Protein AF-0000000083456008 (afdb_homodimer)

Sequence (880 aa):
MPRSTRIFKKRKGPVGIHRRREQQTLQQPPCDPKQRTSSKKLEGSLSSYEDQSSGMANKNQSFVYTDEKLQSFAKKITEEVLESDRFNNAQPDLSVTAGTFAILDKPSQPSSNSTDRIKPELKFETRSLPSLNPDDVQVKVFFGGLNFSDVYKYDGRFLQYTPLPLVLGMECSGKVEAVGSRVEEFKVGDYVVCYNSEGGLFGTKVIMHKTLCYKIEEKHLFISCLLPTAYMTAKLALYDIARMKEGMSVLFNGVSGSVGLAAADLVNNKSGRMYGTCSEQKVQTVQKISKVHEVFTYQQLEDNELKDISVDIVLDTHGGPAIKRCINVLKPFGTLVILGAAGVVSSSAEEEAAWLQAGSSIQSLDLITKNISVGGAHLGIALKQDPAYFKNSMDQIFAQLSSGAIKPVLQGVYYFNEVESAIKLLLQRKNIGKIVLRFIMPRSTRIFKKRKGPVGIHRRREQQTLQQPPCDPKQRTSSKKLEGSLSSYEDQSSGMANKNQSFVYTDEKLQSFAKKITEEVLESDRFNNAQPDLSVTAGTFAILDKPSQPSSNSTDRIKPELKFETRSLPSLNPDDVQVKVFFGGLNFSDVYKYDGRFLQYTPLPLVLGMECSGKVEAVGSRVEEFKVGDYVVCYNSEGGLFGTKVIMHKTLCYKIEEKHLFISCLLPTAYMTAKLALYDIARMKEGMSVLFNGVSGSVGLAAADLVNNKSGRMYGTCSEQKVQTVQKISKVHEVFTYQQLEDNELKDISVDIVLDTHGGPAIKRCINVLKPFGTLVILGAAGVVSSSAEEEAAWLQAGSSIQSLDLITKNISVGGAHLGIALKQDPAYFKNSMDQIFAQLSSGAIKPVLQGVYYFNEVESAIKLLLQRKNIGKIVLRFI

pLDDT: mean 82.99, std 26.08, range [16.09, 98.88]

Nearest PDB structures (foldseek):
  6lii-assembly2_C  TM=8.778E-01  e=1.671E-30  Homo sapiens
  6lhr-assembly2_D  TM=8.964E-01  e=9.523E-29  Homo sapiens
  5bp4-assembly6_L  TM=8.630E-01  e=5.172E-22  Mycolicibacterium smegmatis MC2 155
  2j8z-assembly1_A-2  TM=8.447E-01  e=2.663E-22  Homo sapiens
  5bp4-assembly5_I  TM=7.969E-01  e=1.951E-21  Mycolicibacterium smegmatis MC2 155

Foldseek 3Di:
DDPDDPCPDDDDPDDPDDDDPCPPPPVPDDDDDDDPDDDDDPPPPPDPPPPPPPPPPPPPDQDKAWDPRVLVVLQVLLVVLVVVVVVVVVVVPPLVFKKKFWKWAFDPDPDPDPQFQTQTDIDIDMDGHDDADQQKWKWQFFKFWDDCVLLCVNLNHPCVVQPPGDTAGFKTKGFTCDHHNNDDPDDGGFIWIFGHPNGQPLMSMGMDGNLRIDTDDSSCRHVSNQDQPQQLLLCCQQCVPQNHAAAFEEEEEALQEANNQSNLLVCVVSVYAYEYEADPVCQVVVVVSPSHNHYYYPVCLVVLVQLVVAGQEYEYAAAAQSVVSRLSSHAAAHEYEYEYRLNCRPHTPVSNVNSCVRGVDDDPVSCVVRNYYYYYDDSNVVCVVPVCSRVVSVVVRVVCVVVVSHMFMESEEEESVCVVVVSVCVSVVPGGGIYMYGDD/DDPDDDDDDDPPPDDPDPPPPPPPPPPPDDDDDDDPDDDDDPPPPPDPPPVVPPPPPPPPDQDKAWDPRVLVVLQVLLVVLVVVVVVVVVVVPPLVFKKKFWKWAFDPDPDPDPVFQTQTDIDIDMDGHDDADQQKWKWQFFKAWDDCVLLCVNLNHPCVVQPPGDTAGFKTKGFTCDHHNNDDPDDGGFIWIFGHPNGQPLMSMGMDGNLRIDTDDSSCRHVSNQDQPQQLLLCCQQCVPQNHAAAFEEEEEALQEANNQSNLLVCVVSVYAYEYEAAPVCQVVVVVSPSHNHYYYPVCLVVLVQLPVAGQEYEYAAAAQSVVSRLSSHAAAHEYEYEYRLNCRPHTPVSNVNSCVRGVDDDPVSCVVRNYYYYYDDSNVVCVVPVCSRVVSVVVRVVCVVVVSHMFMESEEAESVCVVVVSVCVSVVPGGGIYMYGDD

Radius of gyration: 36.05 Å; Cα contacts (8 Å, |Δi|>4): 1724; chains: 2; bounding box: 79×131×105 Å

InterPro domains:
  IPR011032 GroES-like superfamily [SSF50129] (120-256)
  IPR013154 Alcohol dehydrogenase-like, N-terminal [PF08240] (134-216)
  IPR020843 Enoylreductase domain [SM00829] (117-437)
  IPR036291 NAD(P)-binding domain superfamily [SSF51735] (224-408)
  IPR051397 Zinc-containing alcohol dehydrogenase-like protein [PTHR43677] (125-437)

Organism: Laodelphax striatellus (NCBI:txid195883)

Solvent-accessible surface area (backbone atoms only — not comparable to full-atom values): 47759 Å² total; per-residue (Å²): 140,88,89,70,87,72,80,80,77,88,80,74,81,81,79,81,82,88,77,78,76,79,73,75,72,77,72,74,78,73,87,73,80,85,77,85,75,79,87,76,80,83,74,76,79,79,79,79,78,77,71,78,76,62,85,56,73,64,85,80,66,86,52,69,31,45,62,69,58,33,52,54,50,38,50,51,55,43,51,51,40,52,51,51,48,52,59,53,56,73,46,75,68,77,75,78,48,51,21,45,29,42,30,35,27,73,46,91,64,75,69,85,55,83,84,52,76,62,52,43,35,81,44,77,46,76,39,74,57,77,84,76,47,47,50,23,32,30,30,40,34,42,32,27,21,61,53,69,70,53,40,37,46,52,66,37,41,74,41,89,82,56,56,74,67,37,42,38,31,38,22,20,10,30,33,28,68,42,66,16,86,66,44,77,92,63,52,68,70,40,33,32,35,34,54,34,77,85,32,50,38,39,23,49,42,36,78,39,54,53,74,38,49,40,83,47,55,76,88,38,47,52,60,46,29,65,36,61,68,21,43,51,44,26,43,44,43,41,51,50,58,60,44,65,58,74,54,44,30,33,35,26,49,49,22,46,34,37,38,31,51,36,32,25,31,58,38,48,73,34,61,23,45,29,33,27,20,29,58,70,92,45,36,67,61,50,45,68,73,62,56,43,75,46,69,42,35,52,61,43,48,76,68,59,68,46,55,84,67,40,25,42,31,35,41,32,34,32,34,21,64,50,47,63,50,52,58,64,27,42,33,77,43,10,33,39,33,42,58,40,57,60,64,46,63,96,50,51,70,67,54,36,50,52,32,46,64,51,32,40,54,43,50,41,64,55,23,21,73,50,25,23,32,44,28,16,40,36,61,58,52,49,40,72,76,31,70,59,46,54,57,58,46,49,54,52,49,51,53,31,44,73,72,59,60,41,72,74,45,35,30,47,68,40,49,51,94,40,48,65,63,55,42,51,39,54,71,66,64,70,56,46,27,30,43,33,30,34,60,104,140,86,86,70,90,87,81,84,82,80,80,75,75,80,80,79,79,74,77,74,76,77,76,74,72,76,72,75,70,81,79,79,86,81,80,81,73,75,88,75,79,81,74,77,79,76,75,78,78,77,69,77,77,60,84,56,71,64,85,80,67,85,52,69,31,43,62,69,57,32,54,53,49,38,51,52,54,44,52,51,39,52,51,50,47,54,59,53,57,73,46,76,69,76,73,77,48,50,23,46,29,42,31,36,27,73,49,90,64,75,70,84,54,85,83,53,76,62,54,43,36,79,46,78,46,77,39,74,58,76,84,73,48,46,51,23,33,30,30,40,35,43,31,28,22,62,52,70,68,52,39,37,46,51,67,37,40,72,40,89,82,55,56,74,65,38,42,39,31,38,22,20,10,30,34,29,68,43,67,16,88,68,46,77,93,62,52,70,69,40,34,33,35,36,54,34,78,85,30,50,39,38,24,48,40,36,76,40,53,53,76,38,49,40,84,48,57,76,88,40,48,53,61,47,29,63,37,61,70,21,44,50,46,26,43,43,44,43,51,51,58,60,45,65,59,75,54,42,31,34,34,27,48,48,23,45,33,37,38,30,48,36,32,25,30,55,37,48,73,34,60,23,46,29,34,27,20,29,57,70,91,45,36,65,62,50,45,69,72,62,55,42,75,45,67,42,35,52,62,42,48,77,67,60,68,47,55,83,67,44,24,42,32,35,41,33,33,33,35,22,64,50,47,60,48,52,58,64,28,42,32,77,42,10,32,40,34,40,58,40,56,60,62,46,64,96,49,52,71,67,53,34,52,52,32,46,63,52,34,40,53,44,48,42,64,57,22,22,74,50,24,22,31,44,28,16,40,37,60,57,52,50,40,72,76,33,71,59,47,56,57,57,47,51,54,52,51,52,52,30,46,75,72,60,58,40,73,72,45,33,30,47,68,40,49,48,93,40,47,65,63,56,41,50,40,54,71,66,65,69,56,45,28,27,42,33,29,34,59,104

Secondary structure (DSSP, 8-state):
---------------------------------------------------S------SS--PPB-HHHHHHHHHHHHHHHHHHHHHHHTS--S-TTEEEEEEEE--SS--SSTTSPP-PEEEEEEEEPPPPPTTEEEEEEEEEE--HHHHHHHTT-STTTSPSSEE--SEEEEEEEEE-TT--S--TT-EEEEE-TT----BSEEEEEGGGEEEE-GGGTTGGGGSHHHHHHHHIIIIIIS---TT-EEEEETTTBHHHHHHHHHHHHTT-EEEEEE-GGGHHHHHHHS--SEEEEHHHHHTTTTTTT-EEEEEESS-TTHHHHHHTTEEEEEEEEE---GGGTT--HHHHHHHHHHHSEEEHHHHHHHT-EEEE--HHHHHHH-TTHHHHHHHHHHHHHHHTS----EEEEEEGGGHHHHHHHHHTT---BEEEEE--/---------------------------------------------------S------TT--PPB-HHHHHHHHHHHHHHHHHHHHHHHTS--S-TTEEEEEEEE--SS--SSTTSPP-PEEEEEEEEPPPPPTTEEEEEEEEEE--HHHHHHHTT-STTTSPSSEE--SEEEEEEEEE-TT--S--TT-EEEEE-TT----BSEEEEEGGGEEEE-GGGTTGGGGSHHHHHHHHIIIIIIS---TT-EEEEETTTBHHHHHHHHHHHHTT-EEEEEE-GGGHHHHHHHS--SEEEEHHHHHTT--TTT-EEEEEESS-TTHHHHHHTTEEEEEEEEE---GGGTT--HHHHHHHHHHHSEEEHHHHHHHT-EEEE--HHHHHHH-TTHHHHHHHHHHHHHHHTS----EEEEEEGGGHHHHHHHHHTT---BEEEEE--

Structure (mmCIF, N/CA/C/O backbone):
data_AF-0000000083456008-model_v1
#
loop_
_entity.id
_entity.type
_entity.pdbx_description
1 polymer 'Enoyl reductase (ER) domain-containing protein'
#
loop_
_atom_site.group_PDB
_atom_site.id
_atom_site.type_symbol
_atom_site.label_atom_id
_atom_site.label_alt_id
_atom_site.label_comp_id
_atom_site.label_asym_id
_atom_site.label_entity_id
_atom_site.label_seq_id
_atom_site.pdbx_PDB_ins_code
_atom_site.Cartn_x
_atom_site.Cartn_y
_atom_site.Cartn_z
_atom_site.occupancy
_atom_site.B_iso_or_equiv
_atom_site.auth_seq_id
_atom_site.auth_comp_id
_atom_site.auth_asym_id
_atom_site.auth_atom_id
_atom_site.pdbx_PDB_model_num
ATOM 1 N N . MET A 1 1 ? 0.936 3.643 -67.5 1 18.36 1 MET A N 1
ATOM 2 C CA . MET A 1 1 ? 1.087 5.094 -67.625 1 18.36 1 MET A CA 1
ATOM 3 C C . MET A 1 1 ? 1.466 5.668 -66.25 1 18.36 1 MET A C 1
ATOM 5 O O . MET A 1 1 ? 1.314 5 -65.188 1 18.36 1 MET A O 1
ATOM 9 N N . PRO A 1 2 ? 1.201 7.027 -66 1 20.8 2 PRO A N 1
ATOM 10 C CA . PRO A 1 2 ? 1.712 8.297 -65.438 1 20.8 2 PRO A CA 1
ATOM 11 C C . PRO A 1 2 ? 1.502 8.43 -63.938 1 20.8 2 PRO A C 1
ATOM 13 O O . PRO A 1 2 ? 0.566 7.84 -63.375 1 20.8 2 PRO A O 1
ATOM 16 N N . ARG A 1 3 ? 2.547 8.828 -63.125 1 22.12 3 ARG A N 1
ATOM 17 C CA . ARG A 1 3 ? 3.361 9 -61.938 1 22.12 3 ARG A CA 1
ATOM 18 C C . ARG A 1 3 ? 2.797 10.102 -61.031 1 22.12 3 ARG A C 1
ATOM 20 O O . ARG A 1 3 ? 3.389 10.438 -60.031 1 22.12 3 ARG A O 1
ATOM 27 N N . SER A 1 4 ? 1.755 10.867 -61.625 1 18.39 4 SER A N 1
ATOM 28 C CA . SER A 1 4 ? 1.874 12.312 -61.469 1 18.39 4 SER A CA 1
ATOM 29 C C . SER A 1 4 ? 1.765 12.703 -60 1 18.39 4 SER A C 1
ATOM 31 O O . SER A 1 4 ? 2.609 13.438 -59.469 1 18.39 4 SER A O 1
ATOM 33 N N . THR A 1 5 ? 0.649 12.812 -59.406 1 20.69 5 THR A N 1
ATOM 34 C CA . THR A 1 5 ? 0.043 14.109 -59.125 1 20.69 5 THR A CA 1
ATOM 35 C C . THR A 1 5 ? 0.173 14.469 -57.656 1 20.69 5 THR A C 1
ATOM 37 O O . THR A 1 5 ? -0.735 14.203 -56.875 1 20.69 5 THR A O 1
ATOM 40 N N . ARG A 1 6 ? 1.434 14.133 -56.938 1 22.11 6 ARG A N 1
ATOM 41 C CA . ARG A 1 6 ? 1.534 14.031 -55.469 1 22.11 6 ARG A CA 1
ATOM 42 C C . ARG A 1 6 ? 1.278 15.383 -54.812 1 22.11 6 ARG A C 1
ATOM 44 O O . ARG A 1 6 ? 1.235 15.477 -53.594 1 22.11 6 ARG A O 1
ATOM 51 N N . ILE A 1 7 ? 1.19 16.656 -55.469 1 20.2 7 ILE A N 1
ATOM 52 C CA . ILE A 1 7 ? 2.008 17.75 -54.938 1 20.2 7 ILE A CA 1
ATOM 53 C C . ILE A 1 7 ? 1.248 18.484 -53.844 1 20.2 7 ILE A C 1
ATOM 55 O O . ILE A 1 7 ? 0.197 19.078 -54.094 1 20.2 7 ILE A O 1
ATOM 59 N N . PHE A 1 8 ? 1.164 18 -52.562 1 21.23 8 PHE A N 1
ATOM 60 C CA . PHE A 1 8 ? 0.356 18.516 -51.469 1 21.23 8 PHE A CA 1
ATOM 61 C C . PHE A 1 8 ? 0.775 19.938 -51.094 1 21.23 8 PHE A C 1
ATOM 63 O O . PHE A 1 8 ? 1.887 20.156 -50.625 1 21.23 8 PHE A O 1
ATOM 70 N N . LYS A 1 9 ? 0.296 20.922 -51.844 1 17.33 9 LYS A N 1
ATOM 71 C CA . LYS A 1 9 ? 0.66 22.344 -51.844 1 17.33 9 LYS A CA 1
ATOM 72 C C . LYS A 1 9 ? 0.688 22.906 -50.438 1 17.33 9 LYS A C 1
ATOM 74 O O . LYS A 1 9 ? 0.015 22.391 -49.531 1 17.33 9 LYS A O 1
ATOM 79 N N . LYS A 1 10 ? 1.313 24.078 -50.25 1 17.36 10 LYS A N 1
ATOM 80 C CA . LYS A 1 10 ? 2.117 24.984 -49.438 1 17.36 10 LYS A CA 1
ATOM 81 C C . LYS A 1 10 ? 1.282 25.609 -48.312 1 17.36 10 LYS A C 1
ATOM 83 O O . LYS A 1 10 ? 0.059 25.469 -48.312 1 17.36 10 LYS A O 1
ATOM 88 N N . ARG A 1 11 ? 1.331 26.953 -48.156 1 16.95 11 ARG A N 1
ATOM 89 C CA . ARG A 1 11 ? 1.995 27.875 -47.25 1 16.95 11 ARG A CA 1
ATOM 90 C C . ARG A 1 11 ? 0.987 28.547 -46.312 1 16.95 11 ARG A C 1
ATOM 92 O O . ARG A 1 11 ? 1.183 28.562 -45.094 1 16.95 11 ARG A O 1
ATOM 99 N N . LYS A 1 12 ? 0.07 29.484 -46.688 1 17.45 12 LYS A N 1
ATOM 100 C CA . LYS A 1 12 ? 0.23 30.891 -46.406 1 17.45 12 LYS A CA 1
ATOM 101 C C . LYS A 1 12 ? -0.746 31.344 -45.312 1 17.45 12 LYS A C 1
ATOM 103 O O . LYS A 1 12 ? -0.953 32.531 -45.094 1 17.45 12 LYS A O 1
ATOM 108 N N . GLY A 1 13 ? -1.292 30.547 -44.375 1 17.91 13 GLY A N 1
ATOM 109 C CA . GLY A 1 13 ? -2.523 31.172 -43.906 1 17.91 13 GLY A CA 1
ATOM 110 C C . GLY A 1 13 ? -2.307 32.531 -43.281 1 17.91 13 GLY A C 1
ATOM 111 O O . GLY A 1 13 ? -1.188 32.875 -42.906 1 17.91 13 GLY A O 1
ATOM 112 N N . PRO A 1 14 ? -3.277 33.406 -43.344 1 18.59 14 PRO A N 1
ATOM 113 C CA . PRO A 1 14 ? -3.381 34.875 -43.281 1 18.59 14 PRO A CA 1
ATOM 114 C C . PRO A 1 14 ? -2.924 35.438 -41.938 1 18.59 14 PRO A C 1
ATOM 116 O O . PRO A 1 14 ? -2.879 34.719 -40.938 1 18.59 14 PRO A O 1
ATOM 119 N N . VAL A 1 15 ? -2.404 36.656 -41.906 1 19.19 15 VAL A N 1
ATOM 120 C CA . VAL A 1 15 ? -1.685 37.75 -41.281 1 19.19 15 VAL A CA 1
ATOM 121 C C . VAL A 1 15 ? -2.551 38.375 -40.188 1 19.19 15 VAL A C 1
ATOM 123 O O . VAL A 1 15 ? -3.412 39.188 -40.469 1 19.19 15 VAL A O 1
ATOM 126 N N . GLY A 1 16 ? -3.461 37.562 -39.469 1 17.61 16 GLY A N 1
ATOM 127 C CA . GLY A 1 16 ? -4.426 38.406 -38.781 1 17.61 16 GLY A CA 1
ATOM 128 C C . GLY A 1 16 ? -3.775 39.469 -37.938 1 17.61 16 GLY A C 1
ATOM 129 O O . GLY A 1 16 ? -2.703 39.281 -37.344 1 17.61 16 GLY A O 1
ATOM 130 N N . ILE A 1 17 ? -4.289 40.656 -38.094 1 17.83 17 ILE A N 1
ATOM 131 C CA . ILE A 1 17 ? -4.105 42.062 -37.812 1 17.83 17 ILE A CA 1
ATOM 132 C C . ILE A 1 17 ? -3.863 42.281 -36.312 1 17.83 17 ILE A C 1
ATOM 134 O O . ILE A 1 17 ? -4.285 41.438 -35.5 1 17.83 17 ILE A O 1
ATOM 138 N N . HIS A 1 18 ? -3.252 43.406 -36 1 17.12 18 HIS A N 1
ATOM 139 C CA . HIS A 1 18 ? -2.449 44.281 -35.156 1 17.12 18 HIS A CA 1
ATOM 140 C C . HIS A 1 18 ? -3.146 44.5 -33.812 1 17.12 18 HIS A C 1
ATOM 142 O O . HIS A 1 18 ? -4.355 44.312 -33.688 1 17.12 18 HIS A O 1
ATOM 148 N N . ARG A 1 19 ? -2.504 45.219 -33 1 17.09 19 ARG A N 1
ATOM 149 C CA . ARG A 1 19 ? -1.938 45.438 -31.672 1 17.09 19 ARG A CA 1
ATOM 150 C C . ARG A 1 19 ? -2.92 46.188 -30.766 1 17.09 19 ARG A C 1
ATOM 152 O O . ARG A 1 19 ? -3.039 45.875 -29.594 1 17.09 19 ARG A O 1
ATOM 159 N N . ARG A 1 20 ? -3.715 47.188 -31.266 1 16.09 20 ARG A N 1
ATOM 160 C CA . ARG A 1 20 ? -3.402 48.406 -30.562 1 16.09 20 ARG A CA 1
ATOM 161 C C . ARG A 1 20 ? -4.277 48.594 -29.328 1 16.09 20 ARG A C 1
ATOM 163 O O . ARG A 1 20 ? -5.449 48.938 -29.438 1 16.09 20 ARG A O 1
ATOM 170 N N . ARG A 1 21 ? -4.527 47.531 -28.469 1 17.22 21 ARG A N 1
ATOM 171 C CA . ARG A 1 21 ? -5.535 47.906 -27.484 1 17.22 21 ARG A CA 1
ATOM 172 C C . ARG A 1 21 ? -5.125 49.156 -26.703 1 17.22 21 ARG A C 1
ATOM 174 O O . ARG A 1 21 ? -4.016 49.219 -26.172 1 17.22 21 ARG A O 1
ATOM 181 N N . GLU A 1 22 ? -5.703 50.344 -27.031 1 17.64 22 GLU A N 1
ATOM 182 C CA . GLU A 1 22 ? -5.582 51.719 -26.516 1 17.64 22 GLU A CA 1
ATOM 183 C C . GLU A 1 22 ? -5.789 51.781 -25.016 1 17.64 22 GLU A C 1
ATOM 185 O O . GLU A 1 22 ? -6.805 51.281 -24.5 1 17.64 22 GLU A O 1
ATOM 190 N N . GLN A 1 23 ? -4.672 51.594 -24.203 1 19.5 23 GLN A N 1
ATOM 191 C CA . GLN A 1 23 ? -4.473 51.75 -22.766 1 19.5 23 GLN A CA 1
ATOM 192 C C . GLN A 1 23 ? -5.094 53.031 -22.25 1 19.5 23 GLN A C 1
ATOM 194 O O . GLN A 1 23 ? -4.566 54.125 -22.484 1 19.5 23 GLN A O 1
ATOM 199 N N . GLN A 1 24 ? -6.418 53.25 -22.578 1 17.89 24 GLN A N 1
ATOM 200 C CA . GLN A 1 24 ? -6.852 54.562 -22.188 1 17.89 24 GLN A CA 1
ATOM 201 C C . GLN A 1 24 ? -6.512 54.844 -20.734 1 17.89 24 GLN A C 1
ATOM 203 O O . GLN A 1 24 ? -6.781 54.031 -19.859 1 17.89 24 GLN A O 1
ATOM 208 N N . THR A 1 25 ? -5.434 55.656 -20.469 1 19.75 25 THR A N 1
ATOM 209 C CA . THR A 1 25 ? -4.773 56.312 -19.359 1 19.75 25 THR A CA 1
ATOM 210 C C . THR A 1 25 ? -5.797 57.031 -18.469 1 19.75 25 THR A C 1
ATOM 212 O O . THR A 1 25 ? -6.383 58.031 -18.859 1 19.75 25 THR A O 1
ATOM 215 N N . LEU A 1 26 ? -6.848 56.312 -17.906 1 19.66 26 LEU A N 1
ATOM 216 C CA . LEU A 1 26 ? -7.816 57.125 -17.219 1 19.66 26 LEU A CA 1
ATOM 217 C C . LEU A 1 26 ? -7.133 58 -16.141 1 19.66 26 LEU A C 1
ATOM 219 O O . LEU A 1 26 ? -6.621 57.469 -15.156 1 19.66 26 LEU A O 1
ATOM 223 N N . GLN A 1 27 ? -6.355 58.938 -16.594 1 19.75 27 GLN A N 1
ATOM 224 C CA . GLN A 1 27 ? -5.691 59.844 -15.664 1 19.75 27 GLN A CA 1
ATOM 225 C C . GLN A 1 27 ? -6.688 60.438 -14.68 1 19.75 27 GLN A C 1
ATOM 227 O O . GLN A 1 27 ? -7.621 61.156 -15.078 1 19.75 27 GLN A O 1
ATOM 232 N N . GLN A 1 28 ? -7.066 59.594 -13.711 1 18.73 28 GLN A N 1
ATOM 233 C CA . GLN A 1 28 ? -8 60.125 -12.734 1 18.73 28 GLN A CA 1
ATOM 234 C C . GLN A 1 28 ? -7.488 61.438 -12.156 1 18.73 28 GLN A C 1
ATOM 236 O O . GLN A 1 28 ? -6.305 61.562 -11.836 1 18.73 28 GLN A O 1
ATOM 241 N N . PRO A 1 29 ? -8.297 62.469 -12.352 1 19.39 29 PRO A N 1
ATOM 242 C CA . PRO A 1 29 ? -7.965 63.875 -12.102 1 19.39 29 PRO A CA 1
ATOM 243 C C . PRO A 1 29 ? -7.484 64.125 -10.672 1 19.39 29 PRO A C 1
ATOM 245 O O . PRO A 1 29 ? -7.59 63.219 -9.82 1 19.39 29 PRO A O 1
ATOM 248 N N . PRO A 1 30 ? -7.91 65.25 -10.203 1 20.67 30 PRO A N 1
ATOM 249 C CA . PRO A 1 30 ? -7.336 66.438 -9.547 1 20.67 30 PRO A CA 1
ATOM 250 C C . PRO A 1 30 ? -7.441 66.375 -8.023 1 20.67 30 PRO A C 1
ATOM 252 O O . PRO A 1 30 ? -6.707 67.062 -7.32 1 20.67 30 PRO A O 1
ATOM 255 N N . CYS A 1 31 ? -8.227 65.375 -7.324 1 19.55 31 CYS A N 1
ATOM 256 C CA . CYS A 1 31 ? -8.945 66.125 -6.305 1 19.55 31 CYS A CA 1
ATOM 257 C C . CYS A 1 31 ? -7.988 66.625 -5.227 1 19.55 31 CYS A C 1
ATOM 259 O O . CYS A 1 31 ? -7.203 65.875 -4.68 1 19.55 31 CYS A O 1
ATOM 261 N N . ASP A 1 32 ? -7.766 67.938 -5.086 1 18.44 32 ASP A N 1
ATOM 262 C CA . ASP A 1 32 ? -6.867 68.75 -4.305 1 18.44 32 ASP A CA 1
ATOM 263 C C . ASP A 1 32 ? -7.105 68.562 -2.807 1 18.44 32 ASP A C 1
ATOM 265 O O . ASP A 1 32 ? -6.16 68.562 -2.018 1 18.44 32 ASP A O 1
ATOM 269 N N . PRO A 1 33 ? -8.391 68.625 -2.416 1 18.14 33 PRO A N 1
ATOM 270 C CA . PRO A 1 33 ? -8.578 69.688 -1.429 1 18.14 33 PRO A CA 1
ATOM 271 C C . PRO A 1 33 ? -7.898 69.375 -0.096 1 18.14 33 PRO A C 1
ATOM 273 O O . PRO A 1 33 ? -7.41 68.312 0.111 1 18.14 33 PRO A O 1
ATOM 276 N N . LYS A 1 34 ? -8.828 69.438 1.004 1 17.52 34 LYS A N 1
ATOM 277 C CA . LYS A 1 34 ? -8.977 70.25 2.225 1 17.52 34 LYS A CA 1
ATOM 278 C C . LYS A 1 34 ? -8.312 69.562 3.412 1 17.52 34 LYS A C 1
ATOM 280 O O . LYS A 1 34 ? -7.965 68.375 3.332 1 17.52 34 LYS A O 1
ATOM 285 N N . GLN A 1 35 ? -9.102 69.375 4.516 1 17.73 35 GLN A N 1
ATOM 286 C CA . GLN A 1 35 ? -9.117 69.938 5.883 1 17.73 35 GLN A CA 1
ATOM 287 C C . GLN A 1 35 ? -8.57 68.875 6.859 1 17.73 35 GLN A C 1
ATOM 289 O O . GLN A 1 35 ? -9.117 67.75 6.973 1 17.73 35 GLN A O 1
ATOM 294 N N . ARG A 1 36 ? -7.328 69 7.152 1 19 36 ARG A N 1
ATOM 295 C CA . ARG A 1 36 ? -6.535 68.25 8.141 1 19 36 ARG A CA 1
ATOM 296 C C . ARG A 1 36 ? -7.188 68.312 9.516 1 19 36 ARG A C 1
ATOM 298 O O . ARG A 1 36 ? -7.043 69.312 10.242 1 19 36 ARG A O 1
ATOM 305 N N . THR A 1 37 ? -8.578 68 9.578 1 18.34 37 THR A N 1
ATOM 306 C CA . THR A 1 37 ? -9.016 68.375 10.922 1 18.34 37 THR A CA 1
ATOM 307 C C . THR A 1 37 ? -8.117 67.75 11.984 1 18.34 37 THR A C 1
ATOM 309 O O . THR A 1 37 ? -7.367 66.812 11.688 1 18.34 37 THR A O 1
ATOM 312 N N . SER A 1 38 ? -8.828 67.5 13.18 1 18.39 38 SER A N 1
ATOM 313 C CA . SER A 1 38 ? -8.781 67.875 14.594 1 18.39 38 SER A CA 1
ATOM 314 C C . SER A 1 38 ? -8.031 66.812 15.398 1 18.39 38 SER A C 1
ATOM 316 O O . SER A 1 38 ? -7.238 67.188 16.281 1 18.39 38 SER A O 1
ATOM 318 N N . SER A 1 39 ? -8.328 65.5 15.414 1 18.22 39 SER A N 1
ATOM 319 C CA . SER A 1 39 ? -8.68 64.938 16.719 1 18.22 39 SER A CA 1
ATOM 320 C C . SER A 1 39 ? -7.441 64.625 17.562 1 18.22 39 SER A C 1
ATOM 322 O O . SER A 1 39 ? -6.508 64 17.078 1 18.22 39 SER A O 1
ATOM 324 N N . LYS A 1 40 ? -7.289 65.375 18.688 1 21.34 40 LYS A N 1
ATOM 325 C CA . LYS A 1 40 ? -6.398 65.25 19.828 1 21.34 40 LYS A CA 1
ATOM 326 C C . LYS A 1 40 ? -6.211 63.812 20.266 1 21.34 40 LYS A C 1
ATOM 328 O O . LYS A 1 40 ? -7.105 62.969 20.078 1 21.34 40 LYS A O 1
ATOM 333 N N . LYS A 1 41 ? -5.164 63.688 21 1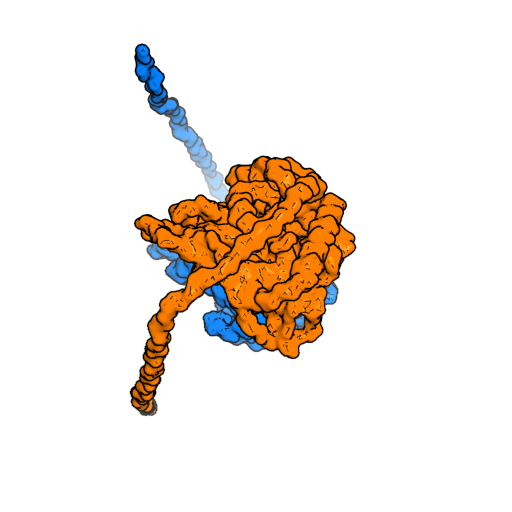 22.12 41 LYS A N 1
ATOM 334 C CA . LYS A 1 41 ? -4.285 62.719 21.641 1 22.12 41 LYS A CA 1
ATOM 335 C C . LYS A 1 41 ? -4.98 62.031 22.812 1 22.12 41 LYS A C 1
ATOM 337 O O . LYS A 1 41 ? -5.133 62.625 23.891 1 22.12 41 LYS A O 1
ATOM 342 N N . LEU A 1 42 ? -6.305 61.469 22.844 1 18.97 42 LEU A N 1
ATOM 343 C CA . LEU A 1 42 ? -6.719 60.938 24.141 1 18.97 42 LEU A CA 1
ATOM 344 C C . LEU A 1 42 ? -5.668 60 24.703 1 18.97 42 LEU A C 1
ATOM 346 O O . LEU A 1 42 ? -5.387 58.938 24.109 1 18.97 42 LEU A O 1
ATOM 350 N N . GLU A 1 43 ? -4.836 60.5 25.594 1 22.11 43 GLU A N 1
ATOM 351 C CA . GLU A 1 43 ? -3.793 59.938 26.453 1 22.11 43 GLU A CA 1
ATOM 352 C C . GLU A 1 43 ? -4.371 58.938 27.438 1 22.11 43 GLU A C 1
ATOM 354 O O . GLU A 1 43 ? -4.785 59.281 28.531 1 22.11 43 GLU A O 1
ATOM 359 N N . GLY A 1 44 ? -5.562 58.25 27.25 1 19.88 44 GLY A N 1
ATOM 360 C CA . GLY A 1 44 ? -5.977 57.5 28.422 1 19.88 44 GLY A CA 1
ATOM 361 C C . GLY A 1 44 ? -4.895 56.562 28.953 1 19.88 44 GLY A C 1
ATOM 362 O O . GLY A 1 44 ? -4.176 55.938 28.188 1 19.88 44 GLY A O 1
ATOM 363 N N . SER A 1 45 ? -4.332 56.812 30.219 1 22.33 45 SER A N 1
ATOM 364 C CA . SER A 1 45 ? -3.461 56.156 31.188 1 22.33 45 SER A CA 1
ATOM 365 C C . SER A 1 45 ? -3.91 54.75 31.469 1 22.33 45 SER A C 1
ATOM 367 O O . SER A 1 45 ? -4.883 54.5 32.188 1 22.33 45 SER A O 1
ATOM 369 N N . LEU A 1 46 ? -4.23 53.844 30.562 1 22.91 46 LEU A N 1
ATOM 370 C CA . LEU A 1 46 ? -4.551 52.469 30.969 1 22.91 46 LEU A CA 1
ATOM 371 C C . LEU A 1 46 ? -3.479 51.938 31.906 1 22.91 46 LEU A C 1
ATOM 373 O O . LEU A 1 46 ? -2.289 51.969 31.578 1 22.91 46 LEU A O 1
ATOM 377 N N . SER A 1 47 ? -3.727 51.906 33.281 1 23.31 47 SER A N 1
ATOM 378 C CA . SER A 1 47 ? -3.082 51.312 34.438 1 23.31 47 SER A CA 1
ATOM 379 C C . SER A 1 47 ? -2.533 49.938 34.125 1 23.31 47 SER A C 1
ATOM 381 O O . SER A 1 47 ? -3.195 49.125 33.438 1 23.31 47 SER A O 1
ATOM 383 N N . SER A 1 48 ? -1.221 49.719 34.312 1 25.34 48 SER A N 1
ATOM 384 C CA . SER A 1 48 ? -0.261 48.625 34.188 1 25.34 48 SER A CA 1
ATOM 385 C C . SER A 1 48 ? -0.608 47.469 35.125 1 25.34 48 SER A C 1
ATOM 387 O O . SER A 1 48 ? -0.175 47.469 36.281 1 25.34 48 SER A O 1
ATOM 389 N N . TYR A 1 49 ? -1.887 47.094 35.438 1 23.66 49 TYR A N 1
ATOM 390 C CA . TYR A 1 49 ? -1.968 45.875 36.281 1 23.66 49 TYR A CA 1
ATOM 391 C C . TYR A 1 49 ? -1.029 44.812 35.75 1 23.66 49 TYR A C 1
ATOM 393 O O . TYR A 1 49 ? -1.157 44.375 34.594 1 23.66 49 TYR A O 1
ATOM 401 N N . GLU A 1 50 ? 0.173 44.719 36.281 1 28.12 50 GLU A N 1
ATOM 402 C CA . GLU A 1 50 ? 1.181 43.688 36.281 1 28.12 50 GLU A CA 1
ATOM 403 C C . GLU A 1 50 ? 0.562 42.312 36.656 1 28.12 50 GLU A C 1
ATOM 405 O O . GLU A 1 50 ? 0.509 41.938 37.812 1 28.12 50 GLU A O 1
ATOM 410 N N . ASP A 1 51 ? -0.746 42.031 36.375 1 27.44 51 ASP A N 1
ATOM 411 C CA . ASP A 1 51 ? -1.271 40.75 36.812 1 27.44 51 ASP A CA 1
ATOM 412 C C . ASP A 1 51 ? -0.328 39.625 36.469 1 27.44 51 ASP A C 1
ATOM 414 O O . ASP A 1 51 ? 0.018 39.438 35.281 1 27.44 51 ASP A O 1
ATOM 418 N N . GLN A 1 52 ? 0.531 39 37.375 1 29.55 52 GLN A N 1
ATOM 419 C CA . GLN A 1 52 ? 1.404 37.844 37.594 1 29.55 52 GLN A CA 1
ATOM 420 C C . GLN A 1 52 ? 0.834 36.594 36.938 1 29.55 52 GLN A C 1
ATOM 422 O O . GLN A 1 52 ? 1.581 35.688 36.594 1 29.55 52 GLN A O 1
ATOM 427 N N . SER A 1 53 ? -0.429 36.281 37.281 1 30.59 53 SER A N 1
ATOM 428 C CA . SER A 1 53 ? -0.892 34.938 37.031 1 30.59 53 SER A CA 1
ATOM 429 C C . SER A 1 53 ? -0.936 34.656 35.531 1 30.59 53 SER A C 1
ATOM 431 O O . SER A 1 53 ? -1.567 33.688 35.094 1 30.59 53 SER A O 1
ATOM 433 N N . SER A 1 54 ? -0.799 35.594 34.719 1 30.97 54 SER A N 1
ATOM 434 C CA . SER A 1 54 ? -1.007 35.188 33.344 1 30.97 54 SER A CA 1
ATOM 435 C C . SER A 1 54 ? -0.081 34.062 32.938 1 30.97 54 SER A C 1
ATOM 437 O O . SER A 1 54 ? 1.143 34.188 33.031 1 30.97 54 SER A O 1
ATOM 439 N N . GLY A 1 55 ? -0.432 32.781 33.219 1 34.12 55 GLY A N 1
ATOM 440 C CA . GLY A 1 55 ? 0.162 31.609 32.625 1 34.12 55 GLY A CA 1
ATOM 441 C C . GLY A 1 55 ? 0.827 31.891 31.281 1 34.12 55 GLY A C 1
ATOM 442 O O . GLY A 1 55 ? 0.445 31.328 30.266 1 34.12 55 GLY A O 1
ATOM 443 N N . MET A 1 56 ? 1.147 33.156 30.984 1 34.53 56 MET A N 1
ATOM 444 C CA . MET A 1 56 ? 1.978 33.406 29.797 1 34.53 56 MET A CA 1
ATOM 445 C C . MET A 1 56 ? 3.115 32.406 29.719 1 34.53 56 MET A C 1
ATOM 447 O O . MET A 1 56 ? 3.543 31.859 30.734 1 34.53 56 MET A O 1
ATOM 451 N N . ALA A 1 57 ? 3.652 32.219 28.484 1 39.22 57 ALA A N 1
ATOM 452 C CA . ALA A 1 57 ? 4.859 31.484 28.109 1 39.22 57 ALA A CA 1
ATOM 453 C C . ALA A 1 57 ? 5.996 31.75 29.078 1 39.22 57 ALA A C 1
ATOM 455 O O . ALA A 1 57 ? 6.551 32.844 29.125 1 39.22 57 ALA A O 1
ATOM 456 N N . ASN A 1 58 ? 5.941 31.375 30.312 1 36.09 58 ASN A N 1
ATOM 457 C CA . ASN A 1 58 ? 7.281 31.359 30.891 1 36.09 58 ASN A CA 1
ATOM 458 C C . ASN A 1 58 ? 8.328 30.922 29.859 1 36.09 58 ASN A C 1
ATOM 460 O O . ASN A 1 58 ? 8.195 29.875 29.234 1 36.09 58 ASN A O 1
ATOM 464 N N . LYS A 1 59 ? 9.062 31.766 29.297 1 42.34 59 LYS A N 1
ATOM 465 C CA . LYS A 1 59 ? 10.039 31.75 28.203 1 42.34 59 LYS A CA 1
ATOM 466 C C . LYS A 1 59 ? 10.672 30.375 28.062 1 42.34 59 LYS A C 1
ATOM 468 O O . LYS A 1 59 ? 10.969 29.938 26.953 1 42.34 59 LYS A O 1
ATOM 473 N N . ASN A 1 60 ? 11.547 29.875 29.016 1 39.53 60 ASN A N 1
ATOM 474 C CA . ASN A 1 60 ? 12.602 28.875 28.875 1 39.53 60 ASN A CA 1
ATOM 475 C C . ASN A 1 60 ? 12.07 27.469 29.141 1 39.53 60 ASN A C 1
ATOM 477 O O . ASN A 1 60 ? 12.82 26.484 29.047 1 39.53 60 ASN A O 1
ATOM 481 N N . GLN A 1 61 ? 11.102 27.234 29.969 1 43.47 61 GLN A N 1
ATOM 482 C CA . GLN A 1 61 ? 10.891 25.828 30.25 1 43.47 61 GLN A CA 1
ATOM 483 C C . GLN A 1 61 ? 9.906 25.203 29.266 1 43.47 61 GLN A C 1
ATOM 485 O O . GLN A 1 61 ? 8.766 25.672 29.156 1 43.47 61 GLN A O 1
ATOM 490 N N . SER A 1 62 ? 10.359 24.625 28.25 1 53.88 62 SER A N 1
ATOM 491 C CA . SER A 1 62 ? 9.672 23.875 27.203 1 53.88 62 SER A CA 1
ATOM 492 C C . SER A 1 62 ? 8.609 22.953 27.797 1 53.88 62 SER A C 1
ATOM 494 O O . SER A 1 62 ? 8.922 21.828 28.219 1 53.88 62 SER A O 1
ATOM 496 N N . PHE A 1 63 ? 7.496 23.469 28.328 1 69.81 63 PHE A N 1
ATOM 497 C CA . PHE A 1 63 ? 6.508 22.578 28.938 1 69.81 63 PHE A CA 1
ATOM 498 C C . PHE A 1 63 ? 5.602 21.969 27.875 1 69.81 63 PHE A C 1
ATOM 500 O O . PHE A 1 63 ? 5.105 22.672 27 1 69.81 63 PHE A O 1
ATOM 507 N N . VAL A 1 64 ? 5.594 20.688 27.812 1 84.62 64 VAL A N 1
ATOM 508 C CA . VAL A 1 64 ? 4.68 19.875 27.016 1 84.62 64 VAL A CA 1
ATOM 509 C C . VAL A 1 64 ? 3.402 19.594 27.797 1 84.62 64 VAL A C 1
ATOM 511 O O . VAL A 1 64 ? 3.459 19.109 28.938 1 84.62 64 VAL A O 1
ATOM 514 N N . TYR A 1 65 ? 2.225 20.062 27.266 1 89.12 65 TYR A N 1
ATOM 515 C CA . TYR A 1 65 ? 0.927 19.859 27.906 1 89.12 65 TYR A CA 1
ATOM 516 C C . TYR A 1 65 ? 0.218 18.641 27.344 1 89.12 65 TYR A C 1
ATOM 518 O O . TYR A 1 65 ? 0.026 18.531 26.125 1 89.12 65 TYR A O 1
ATOM 526 N N . THR A 1 66 ? -0.109 17.734 28.328 1 91.5 66 THR A N 1
ATOM 527 C CA . THR A 1 66 ? -0.842 16.531 27.953 1 91.5 66 THR A CA 1
ATOM 528 C C . THR A 1 66 ? -2.018 16.297 28.906 1 91.5 66 THR A C 1
ATOM 530 O O . THR A 1 66 ? -2.086 16.906 29.969 1 91.5 66 THR A O 1
ATOM 533 N N . ASP A 1 67 ? -2.992 15.68 28.469 1 91.62 67 ASP A N 1
ATOM 534 C CA . ASP A 1 67 ? -4.062 15.125 29.297 1 91.62 67 ASP A CA 1
ATOM 535 C C . ASP A 1 67 ? -4.723 16.219 30.141 1 91.62 67 ASP A C 1
ATOM 537 O O . ASP A 1 67 ? -5.141 17.25 29.609 1 91.62 67 ASP A O 1
ATOM 541 N N . GLU A 1 68 ? -4.676 16 31.469 1 89.75 68 GLU A N 1
ATOM 542 C CA . GLU A 1 68 ? -5.402 16.906 32.344 1 89.75 68 GLU A CA 1
ATOM 543 C C . GLU A 1 68 ? -4.785 18.297 32.344 1 89.75 68 GLU A C 1
ATOM 545 O O . GLU A 1 68 ? -5.496 19.312 32.438 1 89.75 68 GLU A O 1
ATOM 550 N N . LYS A 1 69 ? -3.502 18.281 32.219 1 93.25 69 LYS A N 1
ATOM 551 C CA . LYS A 1 69 ? -2.836 19.578 32.156 1 93.25 69 LYS A CA 1
ATOM 552 C C . LYS A 1 69 ? -3.254 20.375 30.906 1 93.25 69 LYS A C 1
ATOM 554 O O . LYS A 1 69 ? -3.473 21.578 30.984 1 93.25 69 LYS A O 1
ATOM 559 N N . LEU A 1 70 ? -3.385 19.672 29.844 1 95.19 70 LEU A N 1
ATOM 560 C CA . LEU A 1 70 ? -3.82 20.312 28.609 1 95.19 70 LEU A CA 1
ATOM 561 C C . LEU A 1 70 ? -5.266 20.781 28.734 1 95.19 70 LEU A C 1
ATOM 563 O O . LEU A 1 70 ? -5.598 21.891 28.312 1 95.19 70 LEU A O 1
ATOM 567 N N . GLN A 1 71 ? -6.09 20.031 29.328 1 94.38 71 GLN A N 1
ATOM 568 C CA . GLN A 1 71 ? -7.496 20.391 29.469 1 94.38 71 GLN A CA 1
ATOM 569 C C . GLN A 1 71 ? -7.668 21.641 30.328 1 94.38 71 GLN A C 1
ATOM 571 O O . GLN A 1 71 ? -8.453 22.516 30 1 94.38 71 GLN A O 1
ATOM 576 N N . SER A 1 72 ? -6.949 21.594 31.422 1 95.38 72 SER A N 1
ATOM 577 C CA . SER A 1 72 ? -7.004 22.75 32.312 1 95.38 72 SER A CA 1
ATOM 578 C C . SER A 1 72 ? -6.492 24.016 31.641 1 95.38 72 SER A C 1
ATOM 580 O O . SER A 1 72 ? -7.102 25.078 31.75 1 95.38 72 SER A O 1
ATOM 582 N N . PHE A 1 73 ? -5.402 23.812 31.016 1 95.62 73 PHE A N 1
ATOM 583 C CA . PHE A 1 73 ? -4.82 24.938 30.281 1 95.62 73 PHE A CA 1
ATOM 584 C C . PHE A 1 73 ? -5.781 25.453 29.219 1 95.62 73 PHE A C 1
ATOM 586 O O . PHE A 1 73 ? -5.988 26.656 29.094 1 95.62 73 PHE A O 1
ATOM 593 N N . ALA A 1 74 ? -6.371 24.562 28.422 1 96.38 74 ALA A N 1
ATOM 594 C CA . ALA A 1 74 ? -7.305 24.891 27.344 1 96.38 74 ALA A CA 1
ATOM 595 C C . ALA A 1 74 ? -8.508 25.672 27.875 1 96.38 74 ALA A C 1
ATOM 597 O O . ALA A 1 74 ? -8.961 26.625 27.25 1 96.38 74 ALA A O 1
ATOM 598 N N . LYS A 1 75 ? -9.008 25.266 28.953 1 96.44 75 LYS A N 1
ATOM 599 C CA . LYS A 1 75 ? -10.141 25.953 29.578 1 96.44 75 LYS A CA 1
ATOM 600 C C . LYS A 1 75 ? -9.781 27.375 29.953 1 96.44 75 LYS A C 1
ATOM 602 O O . LYS A 1 75 ? -10.523 28.312 29.641 1 96.44 75 LYS A O 1
ATOM 607 N N . LYS A 1 76 ? -8.672 27.516 30.594 1 96.62 76 LYS A N 1
ATOM 608 C CA . LYS A 1 76 ? -8.234 28.828 31.078 1 96.62 76 LYS A CA 1
ATOM 609 C C . LYS A 1 76 ? -8 29.797 29.922 1 96.62 76 LYS A C 1
ATOM 611 O O . LYS A 1 76 ? -8.492 30.922 29.938 1 96.62 76 LYS A O 1
ATOM 616 N N . ILE A 1 77 ? -7.258 29.359 28.953 1 96.5 77 ILE A N 1
ATOM 617 C CA . ILE A 1 77 ? -6.902 30.25 27.859 1 96.5 77 ILE A CA 1
ATOM 618 C C . ILE A 1 77 ? -8.148 30.594 27.047 1 96.5 77 ILE A C 1
ATOM 620 O O . ILE A 1 77 ? -8.273 31.719 26.547 1 96.5 77 ILE A O 1
ATOM 624 N N . THR A 1 78 ? -9.094 29.719 26.891 1 97 78 THR A N 1
ATOM 625 C CA . THR A 1 78 ? -10.352 29.984 26.203 1 97 78 THR A CA 1
ATOM 626 C C . THR A 1 78 ? -11.141 31.062 26.938 1 97 78 THR A C 1
ATOM 628 O O . THR A 1 78 ? -11.641 32 26.312 1 97 78 THR A O 1
ATOM 631 N N . GLU A 1 79 ? -11.227 30.953 28.219 1 96.31 79 GLU A N 1
ATOM 632 C CA . GLU A 1 79 ? -11.922 31.953 29.016 1 96.31 79 GLU A CA 1
ATOM 633 C C . GLU A 1 79 ? -11.273 33.344 28.859 1 96.31 79 GLU A C 1
ATOM 635 O O . GLU A 1 79 ? -11.969 34.344 28.719 1 96.31 79 GLU A O 1
ATOM 640 N N . GLU A 1 80 ? -10.008 33.344 28.859 1 95.38 80 GLU A N 1
ATOM 641 C CA . GLU A 1 80 ? -9.273 34.594 28.734 1 95.38 80 GLU A CA 1
ATOM 642 C C . GLU A 1 80 ? -9.562 35.25 27.391 1 95.38 80 GLU A C 1
ATOM 644 O O . GLU A 1 80 ? -9.797 36.469 27.328 1 95.38 80 GLU A O 1
ATOM 649 N N . VAL A 1 81 ? -9.516 34.5 26.359 1 94.94 81 VAL A N 1
ATOM 650 C CA . VAL A 1 81 ? -9.703 35.031 25.016 1 94.94 81 VAL A CA 1
ATOM 651 C C . VAL A 1 81 ? -11.141 35.5 24.844 1 94.94 81 VAL A C 1
ATOM 653 O O . VAL A 1 81 ? -11.383 36.562 24.25 1 94.94 81 VAL A O 1
ATOM 656 N N . LEU A 1 82 ? -12.086 34.812 25.375 1 94.81 82 LEU A N 1
ATOM 657 C CA . LEU A 1 82 ? -13.492 35.188 25.25 1 94.81 82 LEU A CA 1
ATOM 658 C C . LEU A 1 82 ? -13.797 36.438 26.062 1 94.81 82 LEU A C 1
ATOM 660 O O . LEU A 1 82 ? -14.617 37.25 25.672 1 94.81 82 LEU A O 1
ATOM 664 N N . GLU A 1 83 ? -13.172 36.531 27.188 1 93.81 83 GLU A N 1
ATOM 665 C CA . GLU A 1 83 ? -13.312 37.75 27.984 1 93.81 83 GLU A CA 1
ATOM 666 C C . GLU A 1 83 ? -12.758 38.969 27.25 1 93.81 83 GLU A C 1
ATOM 668 O O . GLU A 1 83 ? -13.375 40.031 27.234 1 93.81 83 GLU A O 1
ATOM 673 N N . SER A 1 84 ? -11.641 38.75 26.719 1 91.06 84 SER A N 1
ATOM 674 C CA . SER A 1 84 ? -11.039 39.812 25.938 1 91.06 84 SER A CA 1
ATOM 675 C C . SER A 1 84 ? -11.922 40.188 24.75 1 91.06 84 SER A C 1
ATOM 677 O O . SER A 1 84 ? -12.031 41.375 24.406 1 91.06 84 SER A O 1
ATOM 679 N N . ASP A 1 85 ? -12.492 39.281 24.141 1 90.12 85 ASP A N 1
ATOM 680 C CA . ASP A 1 85 ? -13.375 39.5 23 1 90.12 85 ASP A CA 1
ATOM 681 C C . ASP A 1 85 ? -14.609 40.312 23.422 1 90.12 85 ASP A C 1
ATOM 683 O O . ASP A 1 85 ? -15.047 41.188 22.703 1 90.12 85 ASP A O 1
ATOM 687 N N . ARG A 1 86 ? -15.18 39.938 24.469 1 86.38 86 ARG A N 1
ATOM 688 C CA . ARG A 1 86 ? -16.344 40.656 25 1 86.38 86 ARG A CA 1
ATOM 689 C C . ARG A 1 86 ? -16 42.094 25.328 1 86.38 86 ARG A C 1
ATOM 691 O O . ARG A 1 86 ? -16.797 43 25.062 1 86.38 86 ARG A O 1
ATOM 698 N N . PHE A 1 87 ? -14.891 42.281 25.844 1 82.75 87 PHE A N 1
ATOM 699 C CA . PHE A 1 87 ? -14.453 43.625 26.234 1 82.75 87 PHE A CA 1
ATOM 700 C C . PHE A 1 87 ? -14.211 44.5 25 1 82.75 87 PHE A C 1
ATOM 702 O O . PHE A 1 87 ? -14.586 45.656 24.984 1 82.75 87 PHE A O 1
ATOM 709 N N . ASN A 1 88 ? -13.625 43.906 24.078 1 76.25 88 ASN A N 1
ATOM 710 C CA . ASN A 1 88 ? -13.312 44.625 22.859 1 76.25 88 ASN A CA 1
ATOM 711 C C . ASN A 1 88 ? -14.57 44.906 22.031 1 76.25 88 ASN A C 1
ATOM 713 O O . ASN A 1 88 ? -14.641 45.906 21.312 1 76.25 88 ASN A O 1
ATOM 717 N N . ASN A 1 89 ? -15.438 44 21.953 1 65.56 89 ASN A N 1
ATOM 718 C CA . ASN A 1 89 ? -16.688 44.156 21.203 1 65.56 89 ASN A CA 1
ATOM 719 C C . ASN A 1 89 ? -17.578 45.219 21.844 1 65.56 89 ASN A C 1
ATOM 721 O O . ASN A 1 89 ? -18.469 45.781 21.172 1 65.56 89 ASN A O 1
ATOM 725 N N . ALA A 1 90 ? -17.516 45.344 23.125 1 50.97 90 ALA A N 1
ATOM 726 C CA . ALA A 1 90 ? -18.297 46.406 23.797 1 50.97 90 ALA A CA 1
ATOM 727 C C . ALA A 1 90 ? -17.906 47.781 23.297 1 50.97 90 ALA A C 1
ATOM 729 O O . ALA A 1 90 ? -18.625 48.75 23.516 1 50.97 90 ALA A O 1
ATOM 730 N N . GLN A 1 91 ? -16.859 47.875 22.625 1 48.75 91 GLN A N 1
ATOM 731 C CA . GLN A 1 91 ? -16.484 49.094 21.922 1 48.75 91 GLN A CA 1
ATOM 732 C C . GLN A 1 91 ? -16.734 48.969 20.422 1 48.75 91 GLN A C 1
ATOM 734 O O . GLN A 1 91 ? -16.062 48.156 19.75 1 48.75 91 GLN A O 1
ATOM 739 N N . PRO A 1 92 ? -17.891 49.188 20.031 1 44 92 PRO A N 1
ATOM 740 C CA . PRO A 1 92 ? -18.266 48.938 18.625 1 44 92 PRO A CA 1
ATOM 741 C C . PRO A 1 92 ? -17.203 49.406 17.641 1 44 92 PRO A C 1
ATOM 743 O O . PRO A 1 92 ? -16.891 50.625 17.609 1 44 92 PRO A O 1
ATOM 746 N N . ASP A 1 93 ? -16 49.188 17.719 1 43.78 93 ASP A N 1
ATOM 747 C CA . ASP A 1 93 ? -15.172 49.656 16.625 1 43.78 93 ASP A CA 1
ATOM 748 C C . ASP A 1 93 ? -15.719 49.156 15.281 1 43.78 93 ASP A C 1
ATOM 750 O O . ASP A 1 93 ? -16.047 47.969 15.133 1 43.78 93 ASP A O 1
ATOM 754 N N . LEU A 1 94 ? -16.25 49.938 14.516 1 42.16 94 LEU A N 1
ATOM 755 C CA . LEU A 1 94 ? -16.797 49.938 13.164 1 42.16 94 LEU A CA 1
ATOM 756 C C . LEU A 1 94 ? -15.938 49.094 12.227 1 42.16 94 LEU A C 1
ATOM 758 O O . LEU A 1 94 ? -16.328 48.812 11.094 1 42.16 94 LEU A O 1
ATOM 762 N N . SER A 1 95 ? -14.586 49.188 12.281 1 47.59 95 SER A N 1
ATOM 763 C CA . SER A 1 95 ? -13.828 48.781 11.102 1 47.59 95 SER A CA 1
ATOM 764 C C . SER A 1 95 ? -13.844 47.281 10.914 1 47.59 95 SER A C 1
ATOM 766 O O . SER A 1 95 ? -12.898 46.594 11.32 1 47.59 95 SER A O 1
ATOM 768 N N . VAL A 1 96 ? -14.984 46.625 11.125 1 55.62 96 VAL A N 1
ATOM 769 C CA . VAL A 1 96 ? -15.461 45.281 10.969 1 55.62 96 VAL A CA 1
ATOM 770 C C . VAL A 1 96 ? -14.977 44.719 9.633 1 55.62 96 VAL A C 1
ATOM 772 O O . VAL A 1 96 ? -15.094 43.5 9.383 1 55.62 96 VAL A O 1
ATOM 775 N N . THR A 1 97 ? -14.289 45.5 8.922 1 76.69 97 THR A N 1
ATOM 776 C CA . THR A 1 97 ? -14.172 45 7.555 1 76.69 97 THR A CA 1
ATOM 777 C C . THR A 1 97 ? -12.703 44.781 7.184 1 76.69 97 THR A C 1
ATOM 779 O O . THR A 1 97 ? -12.367 44.688 6 1 76.69 97 THR A O 1
ATOM 782 N N . ALA A 1 98 ? -11.867 44.875 8.273 1 89.44 98 ALA A N 1
ATOM 783 C CA . ALA A 1 98 ? -10.461 44.656 7.926 1 89.44 98 ALA A CA 1
ATOM 784 C C . ALA A 1 98 ? -9.852 43.562 8.789 1 89.44 98 ALA A C 1
ATOM 786 O O . ALA A 1 98 ? -10.32 43.312 9.891 1 89.44 98 ALA A O 1
ATOM 787 N N . GLY A 1 99 ? -8.914 42.875 8.328 1 94.06 99 GLY A N 1
ATOM 788 C CA . GLY A 1 99 ? -8.117 41.875 9.039 1 94.06 99 GLY A CA 1
ATOM 789 C C . GLY A 1 99 ? -6.625 42.062 8.852 1 94.06 99 GLY A C 1
ATOM 790 O O . GLY A 1 99 ? -6.184 42.594 7.828 1 94.06 99 GLY A O 1
ATOM 791 N N . THR A 1 100 ? -5.887 41.812 9.938 1 96.5 100 THR A N 1
ATOM 792 C CA . THR A 1 100 ? -4.43 41.781 9.859 1 96.5 100 THR A CA 1
ATOM 793 C C . THR A 1 100 ? -3.936 40.375 9.578 1 96.5 100 THR A C 1
ATOM 795 O O . THR A 1 100 ? -4.34 39.438 10.25 1 96.5 100 THR A O 1
ATOM 798 N N . PHE A 1 101 ? -3.016 40.219 8.578 1 97.69 101 PHE A N 1
ATOM 799 C CA . PHE A 1 101 ? -2.602 38.906 8.094 1 97.69 101 PHE A CA 1
ATOM 800 C C . PHE A 1 101 ? -1.089 38.75 8.195 1 97.69 101 PHE A C 1
ATOM 802 O O . PHE A 1 101 ? -0.346 39.75 8.062 1 97.69 101 PHE A O 1
ATOM 809 N N . ALA A 1 102 ? -0.629 37.531 8.547 1 98 102 ALA A N 1
ATOM 810 C CA . ALA A 1 102 ? 0.772 37.188 8.375 1 98 102 ALA A CA 1
ATOM 811 C C . ALA A 1 102 ? 1.046 36.719 6.938 1 98 102 ALA A C 1
ATOM 813 O O . ALA A 1 102 ? 0.569 35.688 6.504 1 98 102 ALA A O 1
ATOM 814 N N . ILE A 1 103 ? 1.904 37.469 6.211 1 96.88 103 ILE A N 1
ATOM 815 C CA . ILE A 1 103 ? 2.076 37.281 4.773 1 96.88 103 ILE A CA 1
ATOM 816 C C . ILE A 1 103 ? 3.549 37.031 4.461 1 96.88 103 ILE A C 1
ATOM 818 O O . ILE A 1 103 ? 4.43 37.719 4.965 1 96.88 103 ILE A O 1
ATOM 822 N N . LEU A 1 104 ? 3.719 35.938 3.77 1 95.31 104 LEU A N 1
ATOM 823 C CA . LEU A 1 104 ? 5.031 35.75 3.156 1 95.31 104 LEU A CA 1
ATOM 824 C C . LEU A 1 104 ? 5.094 36.406 1.789 1 95.31 104 LEU A C 1
ATOM 826 O O . LEU A 1 104 ? 4.207 36.219 0.953 1 95.31 104 LEU A O 1
ATOM 830 N N . ASP A 1 105 ? 6.133 37.156 1.609 1 93.88 105 ASP A N 1
ATOM 831 C CA . ASP A 1 105 ? 6.32 37.875 0.354 1 93.88 105 ASP A CA 1
ATOM 832 C C . ASP A 1 105 ? 7.758 37.75 -0.141 1 93.88 105 ASP A C 1
ATOM 834 O O . ASP A 1 105 ? 8.617 37.219 0.555 1 93.88 105 ASP A O 1
ATOM 838 N N . LYS A 1 106 ? 7.941 38.125 -1.444 1 88.56 106 LYS A N 1
ATOM 839 C CA . LYS A 1 106 ? 9.297 38.125 -1.987 1 88.56 106 LYS A CA 1
ATOM 840 C C . LYS A 1 106 ? 10.211 39.031 -1.166 1 88.56 106 LYS A C 1
ATOM 842 O O . LYS A 1 106 ? 9.766 40.062 -0.636 1 88.56 106 LYS A O 1
ATOM 847 N N . PRO A 1 107 ? 11.461 38.531 -1.127 1 83.25 107 PRO A N 1
ATOM 848 C CA . PRO A 1 107 ? 12.383 39.375 -0.366 1 83.25 107 PRO A CA 1
ATOM 849 C C . PRO A 1 107 ? 12.602 40.75 -1.013 1 83.25 107 PRO A C 1
ATOM 851 O O . PRO A 1 107 ? 12.562 40.844 -2.24 1 83.25 107 PRO A O 1
ATOM 854 N N . SER A 1 108 ? 12.68 41.719 -0.179 1 73.5 108 SER A N 1
ATOM 855 C CA . SER A 1 108 ? 12.906 43.062 -0.641 1 73.5 108 SER A CA 1
ATOM 856 C C . SER A 1 108 ? 14.242 43.188 -1.375 1 73.5 108 SER A C 1
ATOM 858 O O . SER A 1 108 ? 14.375 44 -2.312 1 73.5 108 SER A O 1
ATOM 860 N N . GLN A 1 109 ? 15.234 42.438 -0.904 1 67.81 109 GLN A N 1
ATOM 861 C CA . GLN A 1 109 ? 16.547 42.469 -1.542 1 67.81 109 GLN A CA 1
ATOM 862 C C . GLN A 1 109 ? 16.859 41.188 -2.268 1 67.81 109 GLN A C 1
ATOM 864 O O . GLN A 1 109 ? 16.781 40.094 -1.674 1 67.81 109 GLN A O 1
ATOM 869 N N . PRO A 1 110 ? 16.891 41.344 -3.611 1 61.56 110 PRO A N 1
ATOM 870 C CA . PRO A 1 110 ? 17.172 40.094 -4.359 1 61.56 110 PRO A CA 1
ATOM 871 C C . PRO A 1 110 ? 18.453 39.406 -3.898 1 61.56 110 PRO A C 1
ATOM 873 O O . PRO A 1 110 ? 19.391 40.062 -3.424 1 61.56 110 PRO A O 1
ATOM 876 N N . SER A 1 111 ? 18.312 38.188 -3.598 1 58.53 111 SER A N 1
ATOM 877 C CA . SER A 1 111 ? 19.531 37.438 -3.264 1 58.53 111 SER A CA 1
ATOM 878 C C . SER A 1 111 ? 20.562 37.562 -4.371 1 58.53 111 SER A C 1
ATOM 880 O O . SER A 1 111 ? 20.219 37.719 -5.543 1 58.53 111 SER A O 1
ATOM 882 N N . SER A 1 112 ? 21.703 38.031 -4.031 1 55.12 112 SER A N 1
ATOM 883 C CA . SER A 1 112 ? 22.812 38.219 -4.957 1 55.12 112 SER A CA 1
ATOM 884 C C . SER A 1 112 ? 23.047 36.969 -5.816 1 55.12 112 SER A C 1
ATOM 886 O O . SER A 1 112 ? 23.547 37.094 -6.941 1 55.12 112 SER A O 1
ATOM 888 N N . ASN A 1 113 ? 22.922 35.844 -5.215 1 53.31 113 ASN A N 1
ATOM 889 C CA . ASN A 1 113 ? 23.297 34.656 -5.98 1 53.31 113 ASN A CA 1
ATOM 890 C C . ASN A 1 113 ? 22.078 33.969 -6.586 1 53.31 113 ASN A C 1
ATOM 892 O O . ASN A 1 113 ? 21.125 33.625 -5.871 1 53.31 113 ASN A O 1
ATOM 896 N N . SER A 1 114 ? 21.953 34.094 -7.941 1 52.84 114 SER A N 1
ATOM 897 C CA . SER A 1 114 ? 20.891 33.625 -8.805 1 52.84 114 SER A CA 1
ATOM 898 C C . SER A 1 114 ? 20.484 32.188 -8.453 1 52.84 114 SER A C 1
ATOM 900 O O . SER A 1 114 ? 19.359 31.766 -8.734 1 52.84 114 SER A O 1
ATOM 902 N N . THR A 1 115 ? 21.406 31.453 -8.039 1 54.72 115 THR A N 1
ATOM 903 C CA . THR A 1 115 ? 21.156 30.031 -7.871 1 54.72 115 THR A CA 1
ATOM 904 C C . THR A 1 115 ? 20.484 29.766 -6.527 1 54.72 115 THR A C 1
ATOM 906 O O . THR A 1 115 ? 20.062 28.641 -6.254 1 54.72 115 THR A O 1
ATOM 909 N N . ASP A 1 116 ? 20.297 30.953 -5.824 1 61.91 116 ASP A N 1
ATOM 910 C CA . ASP A 1 116 ? 19.875 30.703 -4.449 1 61.91 116 ASP A CA 1
ATOM 911 C C . ASP A 1 116 ? 18.344 30.688 -4.336 1 61.91 116 ASP A C 1
ATOM 913 O O . ASP A 1 116 ? 17.656 31.375 -5.09 1 61.91 116 ASP A O 1
ATOM 917 N N . ARG A 1 117 ? 17.859 29.781 -3.686 1 73.88 117 ARG A N 1
ATOM 918 C CA . ARG A 1 117 ? 16.453 29.688 -3.35 1 73.88 117 ARG A CA 1
ATOM 919 C C . ARG A 1 117 ? 15.945 30.969 -2.715 1 73.88 117 ARG A C 1
ATOM 921 O O . ARG A 1 117 ? 16.656 31.594 -1.92 1 73.88 117 ARG A O 1
ATOM 928 N N . ILE A 1 118 ? 14.836 31.438 -3.275 1 77.75 118 ILE A N 1
ATOM 929 C CA . ILE A 1 118 ? 14.18 32.625 -2.701 1 77.75 118 ILE A CA 1
ATOM 930 C C . ILE A 1 118 ? 13.758 32.312 -1.263 1 77.75 118 ILE A C 1
ATOM 932 O O . ILE A 1 118 ? 13.125 31.297 -0.993 1 77.75 118 ILE A O 1
ATOM 936 N N . LYS A 1 119 ? 14.258 33.094 -0.36 1 83.31 119 LYS A N 1
ATOM 937 C CA . LYS A 1 119 ? 13.766 33.031 1.013 1 83.31 119 LYS A CA 1
ATOM 938 C C . LYS A 1 119 ? 12.734 34.125 1.275 1 83.31 119 LYS A C 1
ATOM 940 O O . LYS A 1 119 ? 13.078 35.312 1.376 1 83.31 119 LYS A O 1
ATOM 945 N N . PRO A 1 120 ? 11.523 33.719 1.451 1 91.19 120 PRO A N 1
ATOM 946 C CA . PRO A 1 120 ? 10.461 34.688 1.634 1 91.19 120 PRO A CA 1
ATOM 947 C C . PRO A 1 120 ? 10.625 35.5 2.92 1 91.19 120 PRO A C 1
ATOM 949 O O . PRO A 1 120 ? 11.273 35.062 3.863 1 91.19 120 PRO A O 1
ATOM 952 N N . GLU A 1 121 ? 10.094 36.688 2.859 1 93.75 121 GLU A N 1
ATOM 953 C CA . GLU A 1 121 ? 10.039 37.562 4.035 1 93.75 121 GLU A CA 1
ATOM 954 C C . GLU A 1 121 ? 8.633 37.594 4.625 1 93.75 121 GLU A C 1
ATOM 956 O O . GLU A 1 121 ? 7.648 37.688 3.891 1 93.75 121 GLU A O 1
ATOM 961 N N . LEU A 1 122 ? 8.617 37.531 5.961 1 96 122 LEU A N 1
ATOM 962 C CA . LEU A 1 122 ? 7.34 37.562 6.66 1 96 122 LEU A CA 1
ATOM 963 C C . LEU A 1 122 ? 6.988 39 7.039 1 96 122 LEU A C 1
ATOM 965 O O . LEU A 1 122 ? 7.824 39.719 7.594 1 96 122 LEU A O 1
ATOM 969 N N . LYS A 1 123 ? 5.793 39.438 6.727 1 95.75 123 LYS A N 1
ATOM 970 C CA . LYS A 1 123 ? 5.285 40.75 7.098 1 95.75 123 LYS A CA 1
ATOM 971 C C . LYS A 1 123 ? 3.84 40.688 7.578 1 95.75 123 LYS A C 1
ATOM 973 O O . LYS A 1 123 ? 3.125 39.719 7.25 1 95.75 123 LYS A O 1
ATOM 978 N N . PHE A 1 124 ? 3.479 41.688 8.32 1 96.75 124 PHE A N 1
ATOM 979 C CA . PHE A 1 124 ? 2.09 41.844 8.742 1 96.75 124 PHE A CA 1
ATOM 980 C C . PHE A 1 124 ? 1.42 42.969 7.965 1 96.75 124 PHE A C 1
ATOM 982 O O . PHE A 1 124 ? 1.988 44.031 7.824 1 96.75 124 PHE A O 1
ATOM 989 N N . GLU A 1 125 ? 0.275 42.625 7.422 1 95.5 125 GLU A N 1
ATOM 990 C CA . GLU A 1 125 ? -0.466 43.625 6.66 1 95.5 125 GLU A CA 1
ATOM 991 C C . GLU A 1 125 ? -1.946 43.625 7.027 1 95.5 125 GLU A C 1
ATOM 993 O O . GLU A 1 125 ? -2.547 42.531 7.18 1 95.5 125 GLU A O 1
ATOM 998 N N . THR A 1 126 ? -2.453 44.812 7.199 1 95.19 126 THR A N 1
ATOM 999 C CA . THR A 1 126 ? -3.891 44.969 7.398 1 95.19 126 THR A CA 1
ATOM 1000 C C . THR A 1 126 ? -4.594 45.25 6.074 1 95.19 126 THR A C 1
ATOM 1002 O O . THR A 1 126 ? -4.184 46.125 5.324 1 95.19 126 THR A O 1
ATOM 1005 N N . ARG A 1 127 ? -5.566 44.375 5.875 1 91.5 127 ARG A N 1
ATOM 1006 C CA . ARG A 1 127 ? -6.309 44.5 4.625 1 91.5 127 ARG A CA 1
ATOM 1007 C C . ARG A 1 127 ? -7.812 44.469 4.875 1 91.5 127 ARG A C 1
ATOM 1009 O O . ARG A 1 127 ? -8.273 43.844 5.824 1 91.5 127 ARG A O 1
ATOM 1016 N N . SER A 1 128 ? -8.461 45.281 3.936 1 92.31 128 SER A N 1
ATOM 1017 C CA . SER A 1 128 ? -9.914 45.156 3.938 1 92.31 128 SER A CA 1
ATOM 1018 C C . SER A 1 128 ? -10.352 43.781 3.43 1 92.31 128 SER A C 1
ATOM 1020 O O . SER A 1 128 ? -9.766 43.25 2.486 1 92.31 128 SER A O 1
ATOM 1022 N N . LEU A 1 129 ? -11.344 43.281 4.074 1 93.44 129 LEU A N 1
ATOM 1023 C CA . LEU A 1 129 ? -11.867 42 3.639 1 93.44 129 LEU A CA 1
ATOM 1024 C C . LEU A 1 129 ? -12.828 42.156 2.471 1 93.44 129 LEU A C 1
ATOM 1026 O O . LEU A 1 129 ? -13.609 43.125 2.436 1 93.44 129 LEU A O 1
ATOM 1030 N N . PRO A 1 130 ? -12.766 41.25 1.541 1 92.5 130 PRO A N 1
ATOM 1031 C CA . PRO A 1 130 ? -13.742 41.281 0.453 1 92.5 130 PRO A CA 1
ATOM 1032 C C . PRO A 1 130 ? -15.164 40.969 0.918 1 92.5 130 PRO A C 1
ATOM 1034 O O . PRO A 1 130 ? -15.352 40.469 2.02 1 92.5 130 PRO A O 1
ATOM 1037 N N . SER A 1 131 ? -16.062 41.375 0.02 1 94.25 131 SER A N 1
ATOM 1038 C CA . SER A 1 131 ? -17.438 41 0.288 1 94.25 131 SER A CA 1
ATOM 1039 C C . SER A 1 131 ? -17.594 39.469 0.282 1 94.25 131 SER A C 1
ATOM 1041 O O . SER A 1 131 ? -16.891 38.781 -0.458 1 94.25 131 SER A O 1
ATOM 1043 N N . LEU A 1 132 ? -18.562 39.031 1.044 1 96.44 132 LEU A N 1
ATOM 1044 C CA . LEU A 1 132 ? -18.766 37.594 1.168 1 96.44 132 LEU A CA 1
ATOM 1045 C C . LEU A 1 132 ? -19.453 37.031 -0.076 1 96.44 132 LEU A C 1
ATOM 1047 O O . LEU A 1 132 ? -20.438 37.594 -0.565 1 96.44 132 LEU A O 1
ATOM 1051 N N . ASN A 1 133 ? -18.938 35.906 -0.6 1 97.19 133 ASN A N 1
ATOM 1052 C CA . ASN A 1 133 ? -19.688 35.094 -1.541 1 97.19 133 ASN A CA 1
ATOM 1053 C C . ASN A 1 133 ? -20.828 34.344 -0.845 1 97.19 133 ASN A C 1
ATOM 1055 O O . ASN A 1 133 ? -20.844 34.25 0.383 1 97.19 133 ASN A O 1
ATOM 1059 N N . PRO A 1 134 ? -21.766 33.781 -1.586 1 98.06 134 PRO A N 1
ATOM 1060 C CA . PRO A 1 134 ? -22.953 33.156 -0.997 1 98.06 134 PRO A CA 1
ATOM 1061 C C . PRO A 1 134 ? -22.609 31.984 -0.076 1 98.06 134 PRO A C 1
ATOM 1063 O O . PRO A 1 134 ? -23.359 31.672 0.854 1 98.06 134 PRO A O 1
ATOM 1066 N N . ASP A 1 135 ? -21.469 31.359 -0.286 1 98.12 135 ASP A N 1
ATOM 1067 C CA . ASP A 1 135 ? -21.125 30.172 0.485 1 98.12 135 ASP A CA 1
ATOM 1068 C C . ASP A 1 135 ? -20 30.453 1.477 1 98.12 135 ASP A C 1
ATOM 1070 O O . ASP A 1 135 ? -19.406 29.531 2.035 1 98.12 135 ASP A O 1
ATOM 1074 N N . ASP A 1 136 ? -19.734 31.719 1.755 1 97.88 136 ASP A N 1
ATOM 1075 C CA . ASP A 1 136 ? -18.594 32.125 2.578 1 97.88 136 ASP A CA 1
ATOM 1076 C C . ASP A 1 136 ? -18.984 32.219 4.051 1 97.88 136 ASP A C 1
ATOM 1078 O O . ASP A 1 136 ? -20.141 32.531 4.367 1 97.88 136 ASP A O 1
ATOM 1082 N N . VAL A 1 137 ? -18.062 31.938 4.895 1 98 137 VAL A N 1
ATOM 1083 C CA . VAL A 1 137 ? -18.125 32.156 6.336 1 98 137 VAL A CA 1
ATOM 1084 C C . VAL A 1 137 ? -16.969 33.062 6.781 1 98 137 VAL A C 1
ATOM 1086 O O . VAL A 1 137 ? -15.812 32.75 6.488 1 98 137 VAL A O 1
ATOM 1089 N N . GLN A 1 138 ? -17.266 34.156 7.398 1 97.38 138 GLN A N 1
ATOM 1090 C CA . GLN A 1 138 ? -16.25 35.031 7.988 1 97.38 138 GLN A CA 1
ATOM 1091 C C . GLN A 1 138 ? -16.031 34.688 9.461 1 97.38 138 GLN A C 1
ATOM 1093 O O . GLN A 1 138 ? -16.984 34.594 10.234 1 97.38 138 GLN A O 1
ATOM 1098 N N . VAL A 1 139 ? -14.797 34.5 9.805 1 97.5 139 VAL A N 1
ATOM 1099 C CA . VAL A 1 139 ? -14.469 34.031 11.141 1 97.5 139 VAL A CA 1
ATOM 1100 C C . VAL A 1 139 ? -13.492 35.031 11.805 1 97.5 139 VAL A C 1
ATOM 1102 O O . VAL A 1 139 ? -12.469 35.375 11.219 1 97.5 139 VAL A O 1
ATOM 1105 N N . LYS A 1 140 ? -13.844 35.469 12.953 1 96.81 140 LYS A N 1
ATOM 1106 C CA . LYS A 1 140 ? -12.859 36.094 13.836 1 96.81 140 LYS A CA 1
ATOM 1107 C C . LYS A 1 140 ? -11.953 35.062 14.477 1 96.81 140 LYS A C 1
ATOM 1109 O O . LYS A 1 140 ? -12.414 34.219 15.25 1 96.81 140 LYS A O 1
ATOM 1114 N N . VAL A 1 141 ? -10.68 35.156 14.203 1 98.06 141 VAL A N 1
ATOM 1115 C CA . VAL A 1 141 ? -9.766 34.062 14.578 1 98.06 141 VAL A CA 1
ATOM 1116 C C . VAL A 1 141 ? -9.289 34.281 16.016 1 98.06 141 VAL A C 1
ATOM 1118 O O . VAL A 1 141 ? -8.852 35.375 16.375 1 98.06 141 VAL A O 1
ATOM 1121 N N . PHE A 1 142 ? -9.398 33.219 16.797 1 98.31 142 PHE A N 1
ATOM 1122 C CA . PHE A 1 142 ? -8.906 33.25 18.172 1 98.31 142 PHE A CA 1
ATOM 1123 C C . PHE A 1 142 ? -7.602 32.469 18.297 1 98.31 142 PHE A C 1
ATOM 1125 O O . PHE A 1 142 ? -6.68 32.906 19 1 98.31 142 PHE A O 1
ATOM 1132 N N . PHE A 1 143 ? -7.551 31.328 17.672 1 98.62 143 PHE A N 1
ATOM 1133 C CA . PHE A 1 143 ? -6.379 30.469 17.75 1 98.62 143 PHE A CA 1
ATOM 1134 C C . PHE A 1 143 ? -6.02 29.922 16.375 1 98.62 143 PHE A C 1
ATOM 1136 O O . PHE A 1 143 ? -6.891 29.766 15.516 1 98.62 143 PHE A O 1
ATOM 1143 N N . GLY A 1 144 ? -4.773 29.688 16.125 1 98.56 144 GLY A N 1
ATOM 1144 C CA . GLY A 1 144 ? -4.262 29.062 14.906 1 98.56 144 GLY A CA 1
ATOM 1145 C C . GLY A 1 144 ? -3.217 28 15.188 1 98.56 144 GLY A C 1
ATOM 1146 O O . GLY A 1 144 ? -2.361 28.172 16.062 1 98.56 144 GLY A O 1
ATOM 1147 N N . GLY A 1 145 ? -3.316 26.906 14.5 1 98.25 145 GLY A N 1
ATOM 1148 C CA . GLY A 1 145 ? -2.324 25.859 14.641 1 98.25 145 GLY A CA 1
ATOM 1149 C C . GLY A 1 145 ? -1.213 25.938 13.617 1 98.25 145 GLY A C 1
ATOM 1150 O O . GLY A 1 145 ? -1.476 26.062 12.422 1 98.25 145 GLY A O 1
ATOM 1151 N N . LEU A 1 146 ? 0.001 25.891 14.102 1 97.44 146 LEU A N 1
ATOM 1152 C CA . LEU A 1 146 ? 1.161 25.891 13.211 1 97.44 146 LEU A CA 1
ATOM 1153 C C . LEU A 1 146 ? 1.472 24.484 12.711 1 97.44 146 LEU A C 1
ATOM 1155 O O . LEU A 1 146 ? 1.353 23.516 13.469 1 97.44 146 LEU A O 1
ATOM 1159 N N . ASN A 1 147 ? 1.854 24.375 11.477 1 95.56 147 ASN A N 1
ATOM 1160 C CA . ASN A 1 147 ? 2.195 23.109 10.852 1 95.56 147 ASN A CA 1
ATOM 1161 C C . ASN A 1 147 ? 3.516 23.203 10.086 1 95.56 147 ASN A C 1
ATOM 1163 O O . ASN A 1 147 ? 3.977 24.297 9.758 1 95.56 147 ASN A O 1
ATOM 1167 N N . PHE A 1 148 ? 4.039 22.047 9.828 1 93.5 148 PHE A N 1
ATOM 1168 C CA . PHE A 1 148 ? 5.32 22.031 9.141 1 93.5 148 PHE A CA 1
ATOM 1169 C C . PHE A 1 148 ? 5.18 22.578 7.723 1 93.5 148 PHE A C 1
ATOM 1171 O O . PHE A 1 148 ? 6.152 23.062 7.141 1 93.5 148 PHE A O 1
ATOM 1178 N N . SER A 1 149 ? 4.059 22.5 7.164 1 92.88 149 SER A N 1
ATOM 1179 C CA . SER A 1 149 ? 3.809 23.125 5.867 1 92.88 149 SER A CA 1
ATOM 1180 C C . SER A 1 149 ? 4.113 24.609 5.906 1 92.88 149 SER A C 1
ATOM 1182 O O . SER A 1 149 ? 4.59 25.188 4.918 1 92.88 149 SER A O 1
ATOM 1184 N N . ASP A 1 150 ? 3.826 25.312 6.992 1 93.94 150 ASP A N 1
ATOM 1185 C CA . ASP A 1 150 ? 4.176 26.719 7.16 1 93.94 150 ASP A CA 1
ATOM 1186 C C . ASP A 1 150 ? 5.691 26.906 7.141 1 93.94 150 ASP A C 1
ATOM 1188 O O . ASP A 1 150 ? 6.188 27.906 6.605 1 93.94 150 ASP A O 1
ATOM 1192 N N . VAL A 1 151 ? 6.352 25.922 7.652 1 92.19 151 VAL A N 1
ATOM 1193 C CA . VAL A 1 151 ? 7.812 25.953 7.703 1 92.19 151 VAL A CA 1
ATOM 1194 C C . VAL A 1 151 ? 8.383 25.828 6.293 1 92.19 151 VAL A C 1
ATOM 1196 O O . VAL A 1 151 ? 9.305 26.547 5.922 1 92.19 151 VAL A O 1
ATOM 1199 N N . TYR A 1 152 ? 7.805 24.891 5.492 1 91.44 152 TYR A N 1
ATOM 1200 C CA . TYR A 1 152 ? 8.227 24.766 4.102 1 91.44 152 TYR A CA 1
ATOM 1201 C C . TYR A 1 152 ? 8.141 26.094 3.371 1 91.44 152 TYR A C 1
ATOM 1203 O O . TYR A 1 152 ? 9.102 26.516 2.729 1 91.44 152 TYR A O 1
ATOM 1211 N N . LYS A 1 153 ? 7.066 26.719 3.527 1 91.25 153 LYS A N 1
ATOM 1212 C CA . LYS A 1 153 ? 6.805 27.969 2.826 1 91.25 153 LYS A CA 1
ATOM 1213 C C . LYS A 1 153 ? 7.742 29.062 3.301 1 91.25 153 LYS A C 1
ATOM 1215 O O . LYS A 1 153 ? 8.305 29.812 2.488 1 91.25 153 LYS A O 1
ATOM 1220 N N . TYR A 1 154 ? 7.867 29.094 4.547 1 92.62 154 TYR A N 1
ATOM 1221 C CA . TYR A 1 154 ? 8.758 30.094 5.133 1 92.62 154 TYR A CA 1
ATOM 1222 C C . TYR A 1 154 ? 10.195 29.875 4.652 1 92.62 154 TYR A C 1
ATOM 1224 O O . TYR A 1 154 ? 10.922 30.844 4.418 1 92.62 154 TYR A O 1
ATOM 1232 N N . ASP A 1 155 ? 10.562 28.594 4.496 1 91.25 155 ASP A N 1
ATOM 1233 C CA . ASP A 1 155 ? 11.906 28.219 4.066 1 91.25 155 ASP A CA 1
ATOM 1234 C C . ASP A 1 155 ? 12.047 28.328 2.547 1 91.25 155 ASP A C 1
ATOM 1236 O O . ASP A 1 155 ? 13.07 27.938 1.985 1 91.25 155 ASP A O 1
ATOM 1240 N N . GLY A 1 156 ? 11.031 28.766 1.869 1 87.94 156 GLY A N 1
ATOM 1241 C CA . GLY A 1 156 ? 11.062 28.953 0.428 1 87.94 156 GLY A CA 1
ATOM 1242 C C . GLY A 1 156 ? 10.938 27.656 -0.35 1 87.94 156 GLY A C 1
ATOM 1243 O O . GLY A 1 156 ? 11.383 27.562 -1.495 1 87.94 156 GLY A O 1
ATOM 1244 N N . ARG A 1 157 ? 10.398 26.703 0.325 1 86.25 157 ARG A N 1
ATOM 1245 C CA . ARG A 1 157 ? 10.266 25.406 -0.325 1 86.25 157 ARG A CA 1
ATOM 1246 C C . ARG A 1 157 ? 8.898 25.25 -0.972 1 86.25 157 ARG A C 1
ATOM 1248 O O . ARG A 1 157 ? 7.895 25.734 -0.438 1 86.25 157 ARG A O 1
ATOM 1255 N N . PHE A 1 158 ? 8.82 24.547 -2.189 1 79.06 158 PHE A N 1
ATOM 1256 C CA . PHE A 1 158 ? 7.613 24.125 -2.889 1 79.06 158 PHE A CA 1
ATOM 1257 C C . PHE A 1 158 ? 6.754 25.328 -3.256 1 79.06 158 PHE A C 1
ATOM 1259 O O . PHE A 1 158 ? 5.523 25.234 -3.262 1 79.06 158 PHE A O 1
ATOM 1266 N N . LEU A 1 159 ? 7.359 26.422 -3.488 1 74.38 159 LEU A N 1
ATOM 1267 C CA . LEU A 1 159 ? 6.66 27.672 -3.789 1 74.38 159 LEU A CA 1
ATOM 1268 C C . LEU A 1 159 ? 6.027 27.625 -5.176 1 74.38 159 LEU A C 1
ATOM 1270 O O . LEU A 1 159 ? 5.176 28.438 -5.508 1 74.38 159 LEU A O 1
ATOM 1274 N N . GLN A 1 160 ? 6.371 26.625 -5.918 1 72.12 160 GLN A N 1
ATOM 1275 C CA . GLN A 1 160 ? 5.715 26.438 -7.207 1 72.12 160 GLN A CA 1
ATOM 1276 C C . GLN A 1 160 ? 4.254 26.031 -7.027 1 72.12 160 GLN A C 1
ATOM 1278 O O . GLN A 1 160 ? 3.424 26.266 -7.906 1 72.12 160 GLN A O 1
ATOM 1283 N N . TYR A 1 161 ? 3.938 25.578 -5.902 1 75.69 161 TYR A N 1
ATOM 1284 C CA . TYR A 1 161 ? 2.57 25.141 -5.633 1 75.69 161 TYR A CA 1
ATOM 1285 C C . TYR A 1 161 ? 1.815 26.188 -4.824 1 75.69 161 TYR A C 1
ATOM 1287 O O . TYR A 1 161 ? 0.586 26.156 -4.734 1 75.69 161 TYR A O 1
ATOM 1295 N N . THR A 1 162 ? 2.557 27.125 -4.168 1 79.44 162 THR A N 1
ATOM 1296 C CA . THR A 1 162 ? 1.997 28.219 -3.379 1 79.44 162 THR A CA 1
ATOM 1297 C C . THR A 1 162 ? 2.742 29.516 -3.654 1 79.44 162 THR A C 1
ATOM 1299 O O . THR A 1 162 ? 3.59 29.938 -2.861 1 79.44 162 THR A O 1
ATOM 1302 N N . PRO A 1 163 ? 2.344 30.188 -4.598 1 84.88 163 PRO A N 1
ATOM 1303 C CA . PRO A 1 163 ? 3.105 31.375 -5 1 84.88 163 PRO A CA 1
ATOM 1304 C C . PRO A 1 163 ? 2.982 32.531 -4.004 1 84.88 163 PRO A C 1
ATOM 1306 O O . PRO A 1 163 ? 1.957 32.656 -3.328 1 84.88 163 PRO A O 1
ATOM 1309 N N . LEU A 1 164 ? 4.031 33.375 -3.973 1 90 164 LEU A N 1
ATOM 1310 C CA . LEU A 1 164 ? 4.07 34.594 -3.164 1 90 164 LEU A CA 1
ATOM 1311 C C . LEU A 1 164 ? 3.369 35.75 -3.875 1 90 164 LEU A C 1
ATOM 1313 O O . LEU A 1 164 ? 3.371 35.812 -5.105 1 90 164 LEU A O 1
ATOM 1317 N N . PRO A 1 165 ? 2.785 36.688 -3.121 1 93.19 165 PRO A N 1
ATOM 1318 C CA . PRO A 1 165 ? 2.617 36.656 -1.666 1 93.19 165 PRO A CA 1
ATOM 1319 C C . PRO A 1 165 ? 1.568 35.625 -1.224 1 93.19 165 PRO A C 1
ATOM 1321 O O . PRO A 1 165 ? 0.654 35.312 -1.986 1 93.19 165 PRO A O 1
ATOM 1324 N N . LEU A 1 166 ? 1.753 35.125 -0.048 1 93.75 166 LEU A N 1
ATOM 1325 C CA . LEU A 1 166 ? 0.766 34.188 0.477 1 93.75 166 LEU A CA 1
ATOM 1326 C C . LEU A 1 166 ? 0.527 34.406 1.964 1 93.75 166 LEU A C 1
ATOM 1328 O O . LEU A 1 166 ? 1.449 34.781 2.693 1 93.75 166 LEU A O 1
ATOM 1332 N N . VAL A 1 167 ? -0.718 34.281 2.375 1 95.81 167 VAL A N 1
ATOM 1333 C CA . VAL A 1 167 ? -1.074 34.312 3.789 1 95.81 167 VAL A CA 1
ATOM 1334 C C . VAL A 1 167 ? -0.834 32.938 4.422 1 95.81 167 VAL A C 1
ATOM 1336 O O . VAL A 1 167 ? -1.281 31.922 3.895 1 95.81 167 VAL A O 1
ATOM 1339 N N . LEU A 1 168 ? -0.172 32.875 5.527 1 96.75 168 LEU A N 1
ATOM 1340 C CA . LEU A 1 168 ? 0.191 31.641 6.211 1 96.75 168 LEU A CA 1
ATOM 1341 C C . LEU A 1 168 ? -1.005 31.062 6.961 1 96.75 168 LEU A C 1
ATOM 1343 O O . LEU A 1 168 ? -2.045 31.719 7.078 1 96.75 168 LEU A O 1
ATOM 1347 N N . GLY A 1 169 ? -0.776 29.828 7.422 1 97.56 169 GLY A N 1
ATOM 1348 C CA . GLY A 1 169 ? -1.725 29.188 8.312 1 97.56 169 GLY A CA 1
ATOM 1349 C C . GLY A 1 169 ? -2.682 28.25 7.594 1 97.56 169 GLY A C 1
ATOM 1350 O O . GLY A 1 169 ? -3.389 28.672 6.676 1 97.56 169 GLY A O 1
ATOM 1351 N N . MET A 1 170 ? -2.844 27.016 8.109 1 97.31 170 MET A N 1
ATOM 1352 C CA . MET A 1 170 ? -3.707 26.031 7.465 1 97.31 170 MET A CA 1
ATOM 1353 C C . MET A 1 170 ? -4.934 25.734 8.32 1 97.31 170 MET A C 1
ATOM 1355 O O . MET A 1 170 ? -5.898 25.141 7.852 1 97.31 170 MET A O 1
ATOM 1359 N N . GLU A 1 171 ? -4.859 26.156 9.586 1 98.56 171 GLU A N 1
ATOM 1360 C CA . GLU A 1 171 ? -5.996 25.859 10.461 1 98.56 171 GLU A CA 1
ATOM 1361 C C . GLU A 1 171 ? -6.156 26.938 11.531 1 98.56 171 GLU A C 1
ATOM 1363 O O . GLU A 1 171 ? -5.168 27.516 11.984 1 98.56 171 GLU A O 1
ATOM 1368 N N . CYS A 1 172 ? -7.414 27.203 11.891 1 98.75 172 CYS A N 1
ATOM 1369 C CA . CYS A 1 172 ? -7.738 28.172 12.93 1 98.75 172 CYS A CA 1
ATOM 1370 C C . CYS A 1 172 ? -9.094 27.875 13.555 1 98.75 172 CYS A C 1
ATOM 1372 O O . CYS A 1 172 ? -9.883 27.094 13 1 98.75 172 CYS A O 1
ATOM 1374 N N . SER A 1 173 ? -9.281 28.391 14.703 1 98.81 173 SER A N 1
ATOM 1375 C CA . SER A 1 173 ? -10.586 28.359 15.367 1 98.81 173 SER A CA 1
ATOM 1376 C C . SER A 1 173 ? -11.016 29.75 15.82 1 98.81 173 SER A C 1
ATOM 1378 O O . SER A 1 173 ? -10.164 30.609 16.078 1 98.81 173 SER A O 1
ATOM 1380 N N . GLY A 1 174 ? -12.266 29.938 15.82 1 98.31 174 GLY A N 1
ATOM 1381 C CA . GLY A 1 174 ? -12.773 31.25 16.188 1 98.31 174 GLY A CA 1
ATOM 1382 C C . GLY A 1 174 ? -14.289 31.328 16.156 1 98.31 174 GLY A C 1
ATOM 1383 O O . GLY A 1 174 ? -14.969 30.328 16.391 1 98.31 174 GLY A O 1
ATOM 1384 N N . LYS A 1 175 ? -14.719 32.562 16 1 97.56 175 LYS A N 1
ATOM 1385 C CA . LYS A 1 175 ? -16.141 32.875 16.062 1 97.56 175 LYS A CA 1
ATOM 1386 C C . LYS A 1 175 ? -16.641 33.406 14.734 1 97.56 175 LYS A C 1
ATOM 1388 O O . LYS A 1 175 ? -16.031 34.281 14.148 1 97.56 175 LYS A O 1
ATOM 1393 N N . VAL A 1 176 ? -17.797 32.844 14.305 1 97.75 176 VAL A N 1
ATOM 1394 C CA . VAL A 1 176 ? -18.422 33.312 13.07 1 97.75 176 VAL A CA 1
ATOM 1395 C C . VAL A 1 176 ? -18.938 34.75 13.258 1 97.75 176 VAL A C 1
ATOM 1397 O O . VAL A 1 176 ? -19.688 35.031 14.195 1 97.75 176 VAL A O 1
ATOM 1400 N N . GLU A 1 177 ? -18.531 35.625 12.352 1 96 177 GLU A N 1
ATOM 1401 C CA . GLU A 1 177 ? -18.953 37.031 12.438 1 96 177 GLU A CA 1
ATOM 1402 C C . GLU A 1 177 ? -19.938 37.375 11.32 1 96 177 GLU A C 1
ATOM 1404 O O . GLU A 1 177 ? -20.734 38.281 11.461 1 96 177 GLU A O 1
ATOM 1409 N N . ALA A 1 178 ? -19.859 36.688 10.242 1 96.56 178 ALA A N 1
ATOM 1410 C CA . ALA A 1 178 ? -20.75 36.875 9.102 1 96.56 178 ALA A CA 1
ATOM 1411 C C . ALA A 1 178 ? -20.828 35.625 8.242 1 96.56 178 ALA A C 1
ATOM 1413 O O . ALA A 1 178 ? -19.906 34.812 8.258 1 96.56 178 ALA A O 1
ATOM 1414 N N . VAL A 1 179 ? -21.984 35.438 7.551 1 97.94 179 VAL A N 1
ATOM 1415 C CA . VAL A 1 179 ? -22.141 34.312 6.668 1 97.94 179 VAL A CA 1
ATOM 1416 C C . VAL A 1 179 ? -22.75 34.75 5.344 1 97.94 179 VAL A C 1
ATOM 1418 O O . VAL A 1 179 ? -23.5 35.719 5.301 1 97.94 179 VAL A O 1
ATOM 1421 N N . GLY A 1 180 ? -22.375 34.031 4.32 1 98 180 GLY A N 1
ATOM 1422 C CA . GLY A 1 180 ? -23 34.281 3.029 1 98 180 GLY A CA 1
ATOM 1423 C C . GLY A 1 180 ? -24.453 33.875 2.982 1 98 180 GLY A C 1
ATOM 1424 O O . GLY A 1 180 ? -24.938 33.188 3.877 1 98 180 GLY A O 1
ATOM 1425 N N . SER A 1 181 ? -25.109 34.25 1.866 1 97.75 181 SER A N 1
ATOM 1426 C CA . SER A 1 181 ? -26.562 34.125 1.744 1 97.75 181 SER A CA 1
ATOM 1427 C C . SER A 1 181 ? -27.016 32.688 1.666 1 97.75 181 SER A C 1
ATOM 1429 O O . SER A 1 181 ? -28.172 32.375 1.959 1 97.75 181 SER A O 1
ATOM 1431 N N . ARG A 1 182 ? -26.109 31.766 1.344 1 98.31 182 ARG A N 1
ATOM 1432 C CA . ARG A 1 182 ? -26.5 30.375 1.159 1 98.31 182 ARG A CA 1
ATOM 1433 C C . ARG A 1 182 ? -26 29.5 2.307 1 98.31 182 ARG A C 1
ATOM 1435 O O . ARG A 1 182 ? -26.125 28.281 2.258 1 98.31 182 ARG A O 1
ATOM 1442 N N . VAL A 1 183 ? -25.406 30.109 3.24 1 98.12 183 VAL A N 1
ATOM 1443 C CA . VAL A 1 183 ? -24.891 29.359 4.379 1 98.12 183 VAL A CA 1
ATOM 1444 C C . VAL A 1 183 ? -26 29.109 5.387 1 98.12 183 VAL A C 1
ATOM 1446 O O . VAL A 1 183 ? -26.578 30.062 5.926 1 98.12 183 VAL A O 1
ATOM 1449 N N . GLU A 1 184 ? -26.328 27.844 5.637 1 97.25 184 GLU A N 1
ATOM 1450 C CA . GLU A 1 184 ? -27.375 27.484 6.59 1 97.25 184 GLU A CA 1
ATOM 1451 C C . GLU A 1 184 ? -26.781 26.719 7.777 1 97.25 184 GLU A C 1
ATOM 1453 O O . GLU A 1 184 ? -27.391 26.672 8.852 1 97.25 184 GLU A O 1
ATOM 1458 N N . GLU A 1 185 ? -25.656 26.172 7.59 1 96.12 185 GLU A N 1
ATOM 1459 C CA . GLU A 1 185 ? -25.031 25.297 8.578 1 96.12 185 GLU A CA 1
ATOM 1460 C C . GLU A 1 185 ? -24.453 26.094 9.742 1 96.12 185 GLU A C 1
ATOM 1462 O O . GLU A 1 185 ? -24.219 25.547 10.828 1 96.12 185 GLU A O 1
ATOM 1467 N N . PHE A 1 186 ? -24.234 27.422 9.516 1 98.06 186 PHE A N 1
ATOM 1468 C CA . PHE A 1 186 ? -23.594 28.281 10.508 1 98.06 186 PHE A CA 1
ATOM 1469 C C . PHE A 1 186 ? -24.375 29.578 10.688 1 98.06 186 PHE A C 1
ATOM 1471 O O . PHE A 1 186 ? -25.016 30.047 9.75 1 98.06 186 PHE A O 1
ATOM 1478 N N . LYS A 1 187 ? -24.281 30.172 11.859 1 97.81 187 LYS A N 1
ATOM 1479 C CA . LYS A 1 187 ? -24.828 31.5 12.148 1 97.81 187 LYS A CA 1
ATOM 1480 C C . LYS A 1 187 ? -23.828 32.344 12.93 1 97.81 187 LYS A C 1
ATOM 1482 O O . LYS A 1 187 ? -22.906 31.797 13.539 1 97.81 187 LYS A O 1
ATOM 1487 N N . VAL A 1 188 ? -24.047 33.625 12.875 1 97.06 188 VAL A N 1
ATOM 1488 C CA . VAL A 1 188 ? -23.203 34.531 13.625 1 97.06 188 VAL A CA 1
ATOM 1489 C C . VAL A 1 188 ? -23.188 34.156 15.102 1 97.06 188 VAL A C 1
ATOM 1491 O O . VAL A 1 188 ? -24.234 33.875 15.688 1 97.06 188 VAL A O 1
ATOM 1494 N N . GLY A 1 189 ? -21.984 34 15.633 1 96.75 189 GLY A N 1
ATOM 1495 C CA . GLY A 1 189 ? -21.844 33.625 17.031 1 96.75 189 GLY A CA 1
ATOM 1496 C C . GLY A 1 189 ? -21.406 32.188 17.234 1 96.75 189 GLY A C 1
ATOM 1497 O O . GLY A 1 189 ? -20.922 31.828 18.297 1 96.75 189 GLY A O 1
ATOM 1498 N N . ASP A 1 190 ? -21.578 31.359 16.156 1 98.12 190 ASP A N 1
ATOM 1499 C CA . ASP A 1 190 ? -21.125 29.984 16.234 1 98.12 190 ASP A CA 1
ATOM 1500 C C . ASP A 1 190 ? -19.594 29.906 16.359 1 98.12 190 ASP A C 1
ATOM 1502 O O . ASP A 1 190 ? -18.891 30.734 15.773 1 98.12 190 ASP A O 1
ATOM 1506 N N . TYR A 1 191 ? -19.078 28.953 17.125 1 98.5 191 TYR A N 1
ATOM 1507 C CA . TYR A 1 191 ? -17.656 28.641 17.125 1 98.5 191 TYR A CA 1
ATOM 1508 C C . TYR A 1 191 ? -17.328 27.578 16.094 1 98.5 191 TYR A C 1
ATOM 1510 O O . TYR A 1 191 ? -18.078 26.625 15.906 1 98.5 191 TYR A O 1
ATOM 1518 N N . VAL A 1 192 ? -16.188 27.781 15.375 1 98.81 192 VAL A N 1
ATOM 1519 C CA . VAL A 1 192 ? -15.828 26.859 14.312 1 98.81 192 VAL A CA 1
ATOM 1520 C C . VAL A 1 192 ? -14.32 26.609 14.336 1 98.81 192 VAL A C 1
ATOM 1522 O O . VAL A 1 192 ? -13.562 27.422 14.859 1 98.81 192 VAL A O 1
ATOM 1525 N N . VAL A 1 193 ? -13.914 25.438 13.922 1 98.81 193 VAL A N 1
ATOM 1526 C CA . VAL A 1 193 ? -12.547 25.203 13.484 1 98.81 193 VAL A CA 1
ATOM 1527 C C . VAL A 1 193 ? -12.508 25.078 11.961 1 98.81 193 VAL A C 1
ATOM 1529 O O . VAL A 1 193 ? -13.414 24.484 11.359 1 98.81 193 VAL A O 1
ATOM 1532 N N . CYS A 1 194 ? -11.523 25.703 11.336 1 98.5 194 CYS A N 1
ATOM 1533 C CA . CYS A 1 194 ? -11.398 25.734 9.883 1 98.5 194 CYS A CA 1
ATOM 1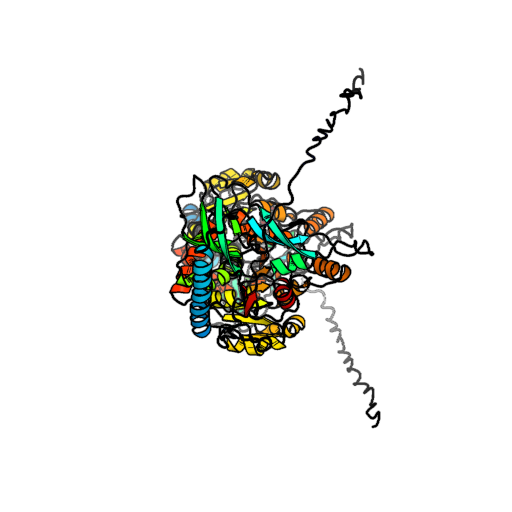534 C C . CYS A 1 194 ? -10.07 25.141 9.438 1 98.5 194 CYS A C 1
ATOM 1536 O O . CYS A 1 194 ? -9.102 25.141 10.195 1 98.5 194 CYS A O 1
ATOM 1538 N N . TYR A 1 195 ? -10.086 24.641 8.25 1 97.88 195 TYR A N 1
ATOM 1539 C CA . TYR A 1 195 ? -8.883 24.078 7.648 1 97.88 195 TYR A CA 1
ATOM 1540 C C . TYR A 1 195 ? -8.805 24.406 6.164 1 97.88 195 TYR A C 1
ATOM 1542 O O . TYR A 1 195 ? -9.805 24.312 5.445 1 97.88 195 TYR A O 1
ATOM 1550 N N . ASN A 1 196 ? -7.645 24.875 5.797 1 95.62 196 ASN A N 1
ATOM 1551 C CA . ASN A 1 196 ? -7.336 25.125 4.395 1 95.62 196 ASN A CA 1
ATOM 1552 C C . ASN A 1 196 ? -5.895 24.75 4.059 1 95.62 196 ASN A C 1
ATOM 1554 O O . ASN A 1 196 ? -4.957 25.391 4.527 1 95.62 196 ASN A O 1
ATOM 1558 N N . SER A 1 197 ? -5.758 23.766 3.182 1 92.62 197 SER A N 1
ATOM 1559 C CA . SER A 1 197 ? -4.43 23.234 2.873 1 92.62 197 SER A CA 1
ATOM 1560 C C . SER A 1 197 ? -3.57 24.281 2.168 1 92.62 197 SER A C 1
ATOM 1562 O O . SER A 1 197 ? -2.342 24.203 2.197 1 92.62 197 SER A O 1
ATOM 1564 N N . GLU A 1 198 ? -4.117 25.266 1.583 1 89.75 198 GLU A N 1
ATOM 1565 C CA . GLU A 1 198 ? -3.377 26.266 0.824 1 89.75 198 GLU A CA 1
ATOM 1566 C C . GLU A 1 198 ? -2.961 27.438 1.714 1 89.75 198 GLU A C 1
ATOM 1568 O O . GLU A 1 198 ? -2.25 28.344 1.268 1 89.75 198 GLU A O 1
ATOM 1573 N N . GLY A 1 199 ? -3.354 27.438 2.916 1 93.56 199 GLY A N 1
ATOM 1574 C CA . GLY A 1 199 ? -3.066 28.547 3.807 1 93.56 199 GLY A CA 1
ATOM 1575 C C . GLY A 1 199 ? -4.172 29.578 3.846 1 93.56 199 GLY A C 1
ATOM 1576 O O . GLY A 1 199 ? -5.324 29.281 3.521 1 93.56 199 GLY A O 1
ATOM 1577 N N . GLY A 1 200 ? -3.842 30.734 4.461 1 95 200 GLY A N 1
ATOM 1578 C CA . GLY A 1 200 ? -4.777 31.844 4.465 1 95 200 GLY A CA 1
ATOM 1579 C C . GLY A 1 200 ? -5.457 32.062 5.809 1 95 200 GLY A C 1
ATOM 1580 O O . GLY A 1 200 ? -6.277 32.938 5.965 1 95 200 GLY A O 1
ATOM 1581 N N . LEU A 1 201 ? -5.008 31.312 6.785 1 97.81 201 LEU A N 1
ATOM 1582 C CA . LEU A 1 201 ? -5.844 31.312 7.98 1 97.81 201 LEU A CA 1
ATOM 1583 C C . LEU A 1 201 ? -5.152 32.062 9.125 1 97.81 201 LEU A C 1
ATOM 1585 O O . LEU A 1 201 ? -5.723 32.188 10.211 1 97.81 201 LEU A O 1
ATOM 1589 N N . PHE A 1 202 ? -3.955 32.531 8.883 1 98.06 202 PHE A N 1
ATOM 1590 C CA . PHE A 1 202 ? -3.297 33.344 9.891 1 98.06 202 PHE A CA 1
ATOM 1591 C C . PHE A 1 202 ? -3.609 34.812 9.672 1 98.06 202 PHE A C 1
ATOM 1593 O O . PHE A 1 202 ? -2.729 35.594 9.297 1 98.06 202 PHE A O 1
ATOM 1600 N N . GLY A 1 203 ? -4.801 35.188 9.945 1 97.75 203 GLY A N 1
ATOM 1601 C CA . GLY A 1 203 ? -5.379 36.531 9.984 1 97.75 203 GLY A CA 1
ATOM 1602 C C . GLY A 1 203 ? -6.332 36.719 11.148 1 97.75 203 GLY A C 1
ATOM 1603 O O . GLY A 1 203 ? -6.949 35.781 11.625 1 97.75 203 GLY A O 1
ATOM 1604 N N . THR A 1 204 ? -6.422 37.969 11.562 1 97 204 THR A N 1
ATOM 1605 C CA . THR A 1 204 ? -7.309 38.25 12.695 1 97 204 THR A CA 1
ATOM 1606 C C . THR A 1 204 ? -8.758 38 12.312 1 97 204 THR A C 1
ATOM 1608 O O . THR A 1 204 ? -9.594 37.719 13.188 1 97 204 THR A O 1
ATOM 1611 N N . LYS A 1 205 ? -9.055 38.156 11.031 1 96.62 205 LYS A N 1
ATOM 1612 C CA . LYS A 1 205 ? -10.328 37.781 10.406 1 96.62 205 LYS A CA 1
ATOM 1613 C C . LYS A 1 205 ? -10.102 37.094 9.062 1 96.62 205 LYS A C 1
ATOM 1615 O O . LYS A 1 205 ? -9.289 37.531 8.258 1 96.62 205 LYS A O 1
ATOM 1620 N N . VAL A 1 206 ? -10.844 35.969 8.883 1 97 206 VAL A N 1
ATOM 1621 C CA . VAL A 1 206 ? -10.633 35.219 7.652 1 97 206 VAL A CA 1
ATOM 1622 C C . VAL A 1 206 ? -11.977 34.875 7.035 1 97 206 VAL A C 1
ATOM 1624 O O . VAL A 1 206 ? -13 34.844 7.727 1 97 206 VAL A O 1
ATOM 1627 N N . ILE A 1 207 ? -12.008 34.625 5.734 1 97.25 207 ILE A N 1
ATOM 1628 C CA . ILE A 1 207 ? -13.18 34.188 4.996 1 97.25 207 ILE A CA 1
ATOM 1629 C C . ILE A 1 207 ? -12.898 32.812 4.383 1 97.25 207 ILE A C 1
ATOM 1631 O O . ILE A 1 207 ? -11.891 32.625 3.699 1 97.25 207 ILE A O 1
ATOM 1635 N N . MET A 1 208 ? -13.758 31.875 4.723 1 96.06 208 MET A N 1
ATOM 1636 C CA . MET A 1 208 ? -13.602 30.5 4.234 1 96.06 208 MET A CA 1
ATOM 1637 C C . MET A 1 208 ? -14.898 29.984 3.633 1 96.06 208 MET A C 1
ATOM 1639 O O . MET A 1 208 ? -15.984 30.422 4.027 1 96.06 208 MET A O 1
ATOM 1643 N N . HIS A 1 209 ? -14.703 29.125 2.594 1 96.06 209 HIS A N 1
ATOM 1644 C CA . HIS A 1 209 ? -15.883 28.391 2.135 1 96.06 209 HIS A CA 1
ATOM 1645 C C . HIS A 1 209 ? -16.484 27.547 3.256 1 96.06 209 HIS A C 1
ATOM 1647 O O . HIS A 1 209 ? -15.75 26.938 4.043 1 96.06 209 HIS A O 1
ATOM 1653 N N . LYS A 1 210 ? -17.766 27.422 3.334 1 96.81 210 LYS A N 1
ATOM 1654 C CA . LYS A 1 210 ? -18.484 26.766 4.422 1 96.81 210 LYS A CA 1
ATOM 1655 C C . LYS A 1 210 ? -18.047 25.312 4.582 1 96.81 210 LYS A C 1
ATOM 1657 O O . LYS A 1 210 ? -18.047 24.781 5.691 1 96.81 210 LYS A O 1
ATOM 1662 N N . THR A 1 211 ? -17.547 24.625 3.5 1 95.56 211 THR A N 1
ATOM 1663 C CA . THR A 1 211 ? -17.172 23.219 3.557 1 95.56 211 THR A CA 1
ATOM 1664 C C . THR A 1 211 ? -15.828 23.047 4.27 1 95.56 211 THR A C 1
ATOM 1666 O O . THR A 1 211 ? -15.422 21.922 4.57 1 95.56 211 THR A O 1
ATOM 1669 N N . LEU A 1 212 ? -15.203 24.156 4.582 1 96.56 212 LEU A N 1
ATOM 1670 C CA . LEU A 1 212 ? -13.898 24.109 5.238 1 96.56 212 LEU A CA 1
ATOM 1671 C C . LEU A 1 212 ? -14.008 24.531 6.699 1 96.56 212 LEU A C 1
ATOM 1673 O O . LEU A 1 212 ? -13 24.797 7.352 1 96.56 212 LEU A O 1
ATOM 1677 N N . CYS A 1 213 ? -15.203 24.609 7.18 1 97.88 213 CYS A N 1
ATOM 1678 C CA . CYS A 1 213 ? -15.492 24.938 8.57 1 97.88 213 CYS A CA 1
ATOM 1679 C C . CYS A 1 213 ? -16.219 23.797 9.258 1 97.88 213 CYS A C 1
ATOM 1681 O O . CYS A 1 213 ? -16.969 23.047 8.617 1 97.88 213 CYS A O 1
ATOM 1683 N N . TYR A 1 214 ? -15.977 23.641 10.516 1 98.56 214 TYR A N 1
ATOM 1684 C CA . TYR A 1 214 ? -16.625 22.641 11.359 1 98.56 214 TYR A CA 1
ATOM 1685 C C . TYR A 1 214 ? -17.094 23.25 12.672 1 98.56 214 TYR A C 1
ATOM 1687 O O . TYR A 1 214 ? -16.297 23.859 13.398 1 98.56 214 TYR A O 1
ATOM 1695 N N . LYS A 1 215 ? -18.375 23.094 12.938 1 98.62 215 LYS A N 1
ATOM 1696 C CA . LYS A 1 215 ? -18.938 23.672 14.156 1 98.62 215 LYS A CA 1
ATOM 1697 C C . LYS A 1 215 ? -18.422 22.953 15.398 1 98.62 215 LYS A C 1
ATOM 1699 O O . LYS A 1 215 ? -18.375 21.719 15.43 1 98.62 215 LYS A O 1
ATOM 1704 N N . ILE A 1 216 ? -18.062 23.75 16.375 1 98.5 216 ILE A N 1
ATOM 1705 C CA . ILE A 1 216 ? -17.547 23.156 17.609 1 98.5 216 ILE A CA 1
ATOM 1706 C C . ILE A 1 216 ? -18.234 23.797 18.812 1 98.5 216 ILE A C 1
ATOM 1708 O O . ILE A 1 216 ? -18.875 24.844 18.672 1 98.5 216 ILE A O 1
ATOM 1712 N N . GLU A 1 217 ? -18.109 23.125 19.922 1 97.5 217 GLU A N 1
ATOM 1713 C CA . GLU A 1 217 ? -18.547 23.703 21.188 1 97.5 217 GLU A CA 1
ATOM 1714 C C . GLU A 1 217 ? -17.5 24.688 21.734 1 97.5 217 GLU A C 1
ATOM 1716 O O . GLU A 1 217 ? -16.312 24.562 21.422 1 97.5 217 GLU A O 1
ATOM 1721 N N . GLU A 1 218 ? -17.938 25.547 22.516 1 96.75 218 GLU A N 1
ATOM 1722 C CA . GLU A 1 218 ? -17.078 26.562 23.109 1 96.75 218 GLU A CA 1
ATOM 1723 C C . GLU A 1 218 ? -15.898 25.938 23.844 1 96.75 218 GLU A C 1
ATOM 1725 O O . GLU A 1 218 ? -14.773 26.422 23.75 1 96.75 218 GLU A O 1
ATOM 1730 N N . LYS A 1 219 ? -16.141 24.812 24.5 1 95.25 219 LYS A N 1
ATOM 1731 C CA . LYS A 1 219 ? -15.109 24.188 25.312 1 95.25 219 LYS A CA 1
ATOM 1732 C C . LYS A 1 219 ? -13.977 23.641 24.453 1 95.25 219 LYS A C 1
ATOM 1734 O O . LYS A 1 219 ? -12.891 23.359 24.953 1 95.25 219 LYS A O 1
ATOM 1739 N N . HIS A 1 220 ? -14.242 23.516 23.156 1 97.5 220 HIS A N 1
ATOM 1740 C CA . HIS A 1 220 ? -13.25 22.938 22.25 1 97.5 220 HIS A CA 1
ATOM 1741 C C . HIS A 1 220 ? -12.531 24.016 21.469 1 97.5 220 HIS A C 1
ATOM 1743 O O . HIS A 1 220 ? -11.703 23.719 20.594 1 97.5 220 HIS A O 1
ATOM 1749 N N . LEU A 1 221 ? -12.773 25.266 21.766 1 97.88 221 LEU A N 1
ATOM 1750 C CA . LEU A 1 221 ? -12.266 26.391 20.969 1 97.88 221 LEU A CA 1
ATOM 1751 C C . LEU A 1 221 ? -10.75 26.312 20.844 1 97.88 221 LEU A C 1
ATOM 1753 O O . LEU A 1 221 ? -10.219 26.391 19.734 1 97.88 221 LEU A O 1
ATOM 1757 N N . PHE A 1 222 ? -10.055 26.062 21.922 1 98 222 PHE A N 1
ATOM 1758 C CA . PHE A 1 222 ? -8.594 26.031 21.906 1 98 222 PHE A CA 1
ATOM 1759 C C . PHE A 1 222 ? -8.102 24.688 21.359 1 98 222 PHE A C 1
ATOM 1761 O O . PHE A 1 222 ? -7.293 24.641 20.438 1 98 222 PHE A O 1
ATOM 1768 N N . ILE A 1 223 ? -8.625 23.578 21.812 1 97.94 223 ILE A N 1
ATOM 1769 C CA . ILE A 1 223 ? -8.125 22.234 21.516 1 97.94 223 ILE A CA 1
ATOM 1770 C C . ILE A 1 223 ? -8.375 21.922 20.047 1 97.94 223 ILE A C 1
ATOM 1772 O O . ILE A 1 223 ? -7.598 21.188 19.422 1 97.94 223 ILE A O 1
ATOM 1776 N N . SER A 1 224 ? -9.406 22.469 19.484 1 98.19 224 SER A N 1
ATOM 1777 C CA . SER A 1 224 ? -9.789 22.125 18.109 1 98.19 224 SER A CA 1
ATOM 1778 C C . SER A 1 224 ? -8.688 22.5 17.125 1 98.19 224 SER A C 1
ATOM 1780 O O . SER A 1 224 ? -8.539 21.859 16.078 1 98.19 224 SER A O 1
ATOM 1782 N N . CYS A 1 225 ? -7.871 23.5 17.391 1 96.81 225 CYS A N 1
ATOM 1783 C CA . CYS A 1 225 ? -6.848 23.953 16.453 1 96.81 225 CYS A CA 1
ATOM 1784 C C . CYS A 1 225 ? -5.645 23.016 16.469 1 96.81 225 CYS A C 1
ATOM 1786 O O . CYS A 1 225 ? -4.738 23.141 15.648 1 96.81 225 CYS A O 1
ATOM 1788 N N . LEU A 1 226 ? -5.625 22.062 17.406 1 98.06 226 LEU A N 1
ATOM 1789 C CA . LEU A 1 226 ? -4.566 21.062 17.469 1 98.06 226 LEU A CA 1
ATOM 1790 C C . LEU A 1 226 ? -4.883 19.875 16.578 1 98.06 226 LEU A C 1
ATOM 1792 O O . LEU A 1 226 ? -4.039 19 16.375 1 98.06 226 LEU A O 1
ATOM 1796 N N . LEU A 1 227 ? -6.043 19.812 15.953 1 98.56 227 LEU A N 1
ATOM 1797 C CA . LEU A 1 227 ? -6.574 18.516 15.539 1 98.56 227 LEU A CA 1
ATOM 1798 C C . LEU A 1 227 ? -6.523 18.375 14.023 1 98.56 227 LEU A C 1
ATOM 1800 O O . LEU A 1 227 ? -6.051 17.359 13.508 1 98.56 227 LEU A O 1
ATOM 1804 N N . PRO A 1 228 ? -7 19.297 13.195 1 98.44 228 PRO A N 1
ATOM 1805 C CA . PRO A 1 228 ? -7.297 19 11.797 1 98.44 228 PRO A CA 1
ATOM 1806 C C . PRO A 1 228 ? -6.094 18.438 11.039 1 98.44 228 PRO A C 1
ATOM 1808 O O . PRO A 1 228 ? -6.117 17.281 10.609 1 98.44 228 PRO A O 1
ATOM 1811 N N . THR A 1 229 ? -5.016 19.156 10.969 1 98 229 THR A N 1
ATOM 1812 C CA . THR A 1 229 ? -3.885 18.719 10.156 1 98 229 THR A CA 1
ATOM 1813 C C . THR A 1 229 ? -3.268 17.453 10.742 1 98 229 THR A C 1
ATOM 1815 O O . THR A 1 229 ? -3.049 16.469 10.031 1 98 229 THR A O 1
ATOM 1818 N N . ALA A 1 230 ? -3.027 17.453 12.023 1 98.38 230 ALA A N 1
ATOM 1819 C CA . ALA A 1 230 ? -2.312 16.375 12.688 1 98.38 230 ALA A CA 1
ATOM 1820 C C . ALA A 1 230 ? -3.078 15.055 12.57 1 98.38 230 ALA A C 1
ATOM 1822 O O . ALA A 1 230 ? -2.555 14.07 12.039 1 98.38 230 ALA A O 1
ATOM 1823 N N . TYR A 1 231 ? -4.324 15.062 12.922 1 98.75 231 TYR A N 1
ATOM 1824 C CA . TYR A 1 231 ? -5.074 13.812 13 1 98.75 231 TYR A CA 1
ATOM 1825 C C . TYR A 1 231 ? -5.582 13.398 11.625 1 98.75 231 TYR A C 1
ATOM 1827 O O . TYR A 1 231 ? -5.684 12.211 11.32 1 98.75 231 TYR A O 1
ATOM 1835 N N . MET A 1 232 ? -5.883 14.367 10.75 1 98.25 232 MET A N 1
ATOM 1836 C CA . MET A 1 232 ? -6.301 13.977 9.406 1 98.25 232 MET A CA 1
ATOM 1837 C C . MET A 1 232 ? -5.137 13.383 8.633 1 98.25 232 MET A C 1
ATOM 1839 O O . MET A 1 232 ? -5.312 12.414 7.879 1 98.25 232 MET A O 1
ATOM 1843 N N . THR A 1 233 ? -3.957 13.945 8.805 1 98.31 233 THR A N 1
ATOM 1844 C CA . THR A 1 233 ? -2.787 13.406 8.117 1 98.31 233 THR A CA 1
ATOM 1845 C C . THR A 1 233 ? -2.469 12 8.609 1 98.31 233 THR A C 1
ATOM 1847 O O . THR A 1 233 ? -2.205 11.102 7.805 1 98.31 233 THR A O 1
ATOM 1850 N N . ALA A 1 234 ? -2.48 11.836 9.914 1 98.75 234 ALA A N 1
ATOM 1851 C CA . ALA A 1 234 ? -2.234 10.516 10.492 1 98.75 234 ALA A CA 1
ATOM 1852 C C . ALA A 1 234 ? -3.273 9.508 10.016 1 98.75 234 ALA A C 1
ATOM 1854 O O . ALA A 1 234 ? -2.932 8.383 9.648 1 98.75 234 ALA A O 1
ATOM 1855 N N . LYS A 1 235 ? -4.527 9.906 10.016 1 98.62 235 LYS A N 1
ATOM 1856 C CA . LYS A 1 235 ? -5.613 9.039 9.57 1 98.62 235 LYS A CA 1
ATOM 1857 C C . LYS A 1 235 ? -5.449 8.656 8.102 1 98.62 235 LYS A C 1
ATOM 1859 O O . LYS A 1 235 ? -5.602 7.488 7.738 1 98.62 235 LYS A O 1
ATOM 1864 N N . LEU A 1 236 ? -5.164 9.648 7.312 1 98.31 236 LEU A N 1
ATOM 1865 C CA . LEU A 1 236 ? -4.957 9.43 5.887 1 98.31 236 LEU A CA 1
ATOM 1866 C C . LEU A 1 236 ? -3.863 8.391 5.652 1 98.31 236 LEU A C 1
ATOM 1868 O O . LEU A 1 236 ? -4.059 7.438 4.895 1 98.31 236 LEU A O 1
ATOM 1872 N N . ALA A 1 237 ? -2.795 8.539 6.348 1 98.69 237 ALA A N 1
ATOM 1873 C CA . ALA A 1 237 ? -1.639 7.672 6.145 1 98.69 237 ALA A CA 1
ATOM 1874 C C . ALA A 1 237 ? -1.911 6.266 6.672 1 98.69 237 ALA A C 1
ATOM 1876 O O . ALA A 1 237 ? -1.658 5.277 5.977 1 98.69 237 ALA A O 1
ATOM 1877 N N . LEU A 1 238 ? -2.461 6.145 7.879 1 98.75 238 LEU A N 1
ATOM 1878 C CA . LEU A 1 238 ? -2.598 4.867 8.57 1 98.75 238 LEU A CA 1
ATOM 1879 C C . LEU A 1 238 ? -3.787 4.082 8.031 1 98.75 238 LEU A C 1
ATOM 1881 O O . LEU A 1 238 ? -3.68 2.877 7.781 1 98.75 238 LEU A O 1
ATOM 1885 N N . TYR A 1 239 ? -4.887 4.77 7.863 1 97.88 239 TYR A N 1
ATOM 1886 C CA . TYR A 1 239 ? -6.133 4.047 7.629 1 97.88 239 TYR A CA 1
ATOM 1887 C C . TYR A 1 239 ? -6.48 4.027 6.145 1 97.88 239 TYR A C 1
ATOM 1889 O O . TYR A 1 239 ? -6.953 3.012 5.629 1 97.88 239 TYR A O 1
ATOM 1897 N N . ASP A 1 240 ? -6.266 5.137 5.477 1 97.44 240 ASP A N 1
ATOM 1898 C CA . ASP A 1 240 ? -6.715 5.219 4.09 1 97.44 240 ASP A CA 1
ATOM 1899 C C . ASP A 1 240 ? -5.66 4.66 3.139 1 97.44 240 ASP A C 1
ATOM 1901 O O . ASP A 1 240 ? -5.984 3.914 2.211 1 97.44 240 ASP A O 1
ATOM 1905 N N . ILE A 1 241 ? -4.379 4.957 3.385 1 98.31 241 ILE A N 1
ATOM 1906 C CA . ILE A 1 241 ? -3.322 4.543 2.469 1 98.31 241 ILE A CA 1
ATOM 1907 C C . ILE A 1 241 ? -2.783 3.176 2.887 1 98.31 241 ILE A C 1
ATOM 1909 O O . ILE A 1 241 ? -2.832 2.219 2.111 1 98.31 241 ILE A O 1
ATOM 1913 N N . ALA A 1 242 ? -2.371 3.02 4.137 1 98.5 242 ALA A N 1
ATOM 1914 C CA . ALA A 1 242 ? -1.736 1.786 4.594 1 98.5 242 ALA A CA 1
ATOM 1915 C C . ALA A 1 242 ? -2.781 0.738 4.969 1 98.5 242 ALA A C 1
ATOM 1917 O O . ALA A 1 242 ? -2.457 -0.443 5.121 1 98.5 242 ALA A O 1
ATOM 1918 N N . ARG A 1 243 ? -4.016 1.171 5.207 1 97.94 243 ARG A N 1
ATOM 1919 C CA . ARG A 1 243 ? -5.113 0.292 5.598 1 97.94 243 ARG A CA 1
ATOM 1920 C C . ARG A 1 243 ? -4.73 -0.562 6.805 1 97.94 243 ARG A C 1
ATOM 1922 O O . ARG A 1 243 ? -4.879 -1.784 6.777 1 97.94 243 ARG A O 1
ATOM 1929 N N . MET A 1 244 ? -4.328 0.091 7.855 1 98.19 244 MET A N 1
ATOM 1930 C CA . MET A 1 244 ? -3.852 -0.545 9.078 1 98.19 244 MET A CA 1
ATOM 1931 C C . MET A 1 244 ? -4.918 -1.465 9.664 1 98.19 244 MET A C 1
ATOM 1933 O O . MET A 1 244 ? -6.098 -1.109 9.703 1 98.19 244 MET A O 1
ATOM 1937 N N . LYS A 1 245 ? -4.449 -2.631 10.094 1 97.44 245 LYS A N 1
ATOM 1938 C CA . LYS A 1 245 ? -5.293 -3.59 10.797 1 97.44 245 LYS A CA 1
ATOM 1939 C C . LYS A 1 245 ? -4.969 -3.619 12.289 1 97.44 245 LYS A C 1
ATOM 1941 O O . LYS A 1 245 ? -3.949 -3.078 12.719 1 97.44 245 LYS A O 1
ATOM 1946 N N . GLU A 1 246 ? -5.91 -4.195 13.039 1 98 246 GLU A N 1
ATOM 1947 C CA . GLU A 1 246 ? -5.727 -4.344 14.484 1 98 246 GLU A CA 1
ATOM 1948 C C . GLU A 1 246 ? -4.426 -5.07 14.805 1 98 246 GLU A C 1
ATOM 1950 O O . GLU A 1 246 ? -4.074 -6.047 14.141 1 98 246 GLU A O 1
ATOM 1955 N N . GLY A 1 247 ? -3.674 -4.547 15.711 1 98.25 247 GLY A N 1
ATOM 1956 C CA . GLY A 1 247 ? -2.52 -5.246 16.25 1 98.25 247 GLY A CA 1
ATOM 1957 C C . GLY A 1 247 ? -1.237 -4.961 15.492 1 98.25 247 GLY A C 1
ATOM 1958 O O . GLY A 1 247 ? -0.157 -5.387 15.906 1 98.25 247 GLY A O 1
ATOM 1959 N N . MET A 1 248 ? -1.253 -4.207 14.43 1 98.31 248 MET A N 1
ATOM 1960 C CA . MET A 1 248 ? -0.075 -3.973 13.594 1 98.31 248 MET A CA 1
ATOM 1961 C C . MET A 1 248 ? 0.903 -3.033 14.297 1 98.31 248 MET A C 1
ATOM 1963 O O . MET A 1 248 ? 0.491 -2.135 15.031 1 98.31 248 MET A O 1
ATOM 1967 N N . SER A 1 249 ? 2.15 -3.207 14.031 1 98.44 249 SER A N 1
ATOM 1968 C CA . SER A 1 249 ? 3.219 -2.352 14.531 1 98.44 249 SER A CA 1
ATOM 1969 C C . SER A 1 249 ? 3.572 -1.258 13.531 1 98.44 249 SER A C 1
ATOM 1971 O O . SER A 1 249 ? 3.537 -1.483 12.32 1 98.44 249 SER A O 1
ATOM 1973 N N . VAL A 1 250 ? 3.924 -0.07 14.086 1 98.81 250 VAL A N 1
ATOM 1974 C CA . VAL A 1 250 ? 4.191 1.098 13.258 1 98.81 250 VAL A CA 1
ATOM 1975 C C . VAL A 1 250 ? 5.469 1.787 13.727 1 98.81 250 VAL A C 1
ATOM 1977 O O . VAL A 1 250 ? 5.707 1.913 14.93 1 98.81 250 VAL A O 1
ATOM 1980 N N . LEU A 1 251 ? 6.32 2.172 12.805 1 98.75 251 LEU A N 1
ATOM 1981 C CA . LEU A 1 251 ? 7.414 3.096 13.078 1 98.75 251 LEU A CA 1
ATOM 1982 C C . LEU A 1 251 ? 7.164 4.445 12.414 1 98.75 251 LEU A C 1
ATOM 1984 O O . LEU A 1 251 ? 6.938 4.516 11.203 1 98.75 251 LEU A O 1
ATOM 1988 N N . PHE A 1 252 ? 7.16 5.457 13.195 1 98.69 252 PHE A N 1
ATOM 1989 C CA . PHE A 1 252 ? 7.039 6.816 12.688 1 98.69 252 PHE A CA 1
ATOM 1990 C C . PHE A 1 252 ? 8.391 7.523 12.711 1 98.69 252 PHE A C 1
ATOM 1992 O O . PHE A 1 252 ? 8.938 7.781 13.781 1 98.69 252 PHE A O 1
ATOM 1999 N N . ASN A 1 253 ? 8.945 7.828 11.508 1 98.19 253 ASN A N 1
ATOM 2000 C CA . ASN A 1 253 ? 10.164 8.617 11.414 1 98.19 253 ASN A CA 1
ATOM 2001 C C . ASN A 1 253 ? 9.898 10.102 11.625 1 98.19 253 ASN A C 1
ATOM 2003 O O . ASN A 1 253 ? 9.484 10.797 10.688 1 98.19 253 ASN A O 1
ATOM 2007 N N . GLY A 1 254 ? 10.18 10.609 12.82 1 97.25 254 GLY A N 1
ATOM 2008 C CA . GLY A 1 254 ? 9.789 11.945 13.25 1 97.25 254 GLY A CA 1
ATOM 2009 C C . GLY A 1 254 ? 8.555 11.953 14.133 1 97.25 254 GLY A C 1
ATOM 2010 O O . GLY A 1 254 ? 7.629 12.727 13.898 1 97.25 254 GLY A O 1
ATOM 2011 N N . VAL A 1 255 ? 8.602 11.219 15.164 1 98.06 255 VAL A N 1
ATOM 2012 C CA . VAL A 1 255 ? 7.391 10.906 15.914 1 98.06 255 VAL A CA 1
ATOM 2013 C C . VAL A 1 255 ? 7.047 12.062 16.844 1 98.06 255 VAL A C 1
ATOM 2015 O O . VAL A 1 255 ? 5.906 12.18 17.312 1 98.06 255 VAL A O 1
ATOM 2018 N N . SER A 1 256 ? 7.996 12.953 17.125 1 97.5 256 SER A N 1
ATOM 2019 C CA . SER A 1 256 ? 7.809 13.953 18.172 1 97.5 256 SER A CA 1
ATOM 2020 C C . SER A 1 256 ? 6.879 15.07 17.703 1 97.5 256 SER A C 1
ATOM 2022 O O . SER A 1 256 ? 6.383 15.852 18.516 1 97.5 256 SER A O 1
ATOM 2024 N N . GLY A 1 257 ? 6.648 15.172 16.422 1 96.5 257 GLY A N 1
ATOM 2025 C CA . GLY A 1 257 ? 5.777 16.219 15.906 1 96.5 257 GLY A CA 1
ATOM 2026 C C . GLY A 1 257 ? 4.305 15.938 16.141 1 96.5 257 GLY A C 1
ATOM 2027 O O . GLY A 1 257 ? 3.947 14.891 16.703 1 96.5 257 GLY A O 1
ATOM 2028 N N . SER A 1 258 ? 3.5 16.875 15.719 1 97.12 258 SER A N 1
ATOM 2029 C CA . SER A 1 258 ? 2.064 16.766 15.961 1 97.12 258 SER A CA 1
ATOM 2030 C C . SER A 1 258 ? 1.468 15.578 15.195 1 97.12 258 SER A C 1
ATOM 2032 O O . SER A 1 258 ? 0.609 14.867 15.719 1 97.12 258 SER A O 1
ATOM 2034 N N . VAL A 1 259 ? 1.916 15.336 13.992 1 98.12 259 VAL A N 1
ATOM 2035 C CA . VAL A 1 259 ? 1.392 14.227 13.203 1 98.12 259 VAL A CA 1
ATOM 2036 C C . VAL A 1 259 ? 1.849 12.898 13.812 1 98.12 259 VAL A C 1
ATOM 2038 O O . VAL A 1 259 ? 1.067 11.953 13.898 1 98.12 259 VAL A O 1
ATOM 2041 N N . GLY A 1 260 ? 3.105 12.859 14.211 1 98.38 260 GLY A N 1
ATOM 2042 C CA . GLY A 1 260 ? 3.621 11.648 14.82 1 98.38 260 GLY A CA 1
ATOM 2043 C C . GLY A 1 260 ? 2.877 11.25 16.078 1 98.38 260 GLY A C 1
ATOM 2044 O O . GLY A 1 260 ? 2.502 10.094 16.25 1 98.38 260 GLY A O 1
ATOM 2045 N N . LEU A 1 261 ? 2.66 12.18 16.938 1 98.44 261 LEU A N 1
ATOM 2046 C CA . LEU A 1 261 ? 1.979 11.898 18.203 1 98.44 261 LEU A CA 1
ATOM 2047 C C . LEU A 1 261 ? 0.497 11.617 17.969 1 98.44 261 LEU A C 1
ATOM 2049 O O . LEU A 1 261 ? -0.11 10.82 18.672 1 98.44 261 LEU A O 1
ATOM 2053 N N . ALA A 1 262 ? -0.088 12.25 16.938 1 98.62 262 ALA A N 1
ATOM 2054 C CA . ALA A 1 262 ? -1.443 11.898 16.531 1 98.62 262 ALA A CA 1
ATOM 2055 C C . ALA A 1 262 ? -1.507 10.461 16.031 1 98.62 262 ALA A C 1
ATOM 2057 O O . ALA A 1 262 ? -2.428 9.719 16.375 1 98.62 262 ALA A O 1
ATOM 2058 N N . ALA A 1 263 ? -0.507 10.078 15.258 1 98.81 263 ALA A N 1
ATOM 2059 C CA . ALA A 1 263 ? -0.438 8.711 14.758 1 98.81 263 ALA A CA 1
ATOM 2060 C C . ALA A 1 263 ? -0.348 7.707 15.898 1 98.81 263 ALA A C 1
ATOM 2062 O O . ALA A 1 263 ? -0.956 6.637 15.852 1 98.81 263 ALA A O 1
ATOM 2063 N N . ALA A 1 264 ? 0.378 8.062 16.906 1 98.75 264 ALA A N 1
ATOM 2064 C CA . ALA A 1 264 ? 0.508 7.176 18.062 1 98.75 264 ALA A CA 1
ATOM 2065 C C . ALA A 1 264 ? -0.854 6.891 18.688 1 98.75 264 ALA A C 1
ATOM 2067 O O . ALA A 1 264 ? -1.156 5.75 19.031 1 98.75 264 ALA A O 1
ATOM 2068 N N . ASP A 1 265 ? -1.695 7.926 18.828 1 98.62 265 ASP A N 1
ATOM 2069 C CA . ASP A 1 265 ? -3.047 7.734 19.344 1 98.62 265 ASP A CA 1
ATOM 2070 C C . ASP A 1 265 ? -3.834 6.758 18.469 1 98.62 265 ASP A C 1
ATOM 2072 O O . ASP A 1 265 ? -4.48 5.844 18.984 1 98.62 265 ASP A O 1
ATOM 2076 N N . LEU A 1 266 ? -3.746 6.977 17.188 1 98.75 266 LEU A N 1
ATOM 2077 C CA . LEU A 1 266 ? -4.543 6.184 16.266 1 98.75 266 LEU A CA 1
ATOM 2078 C C . LEU A 1 266 ? -4.055 4.742 16.219 1 98.75 266 LEU A C 1
ATOM 2080 O O . LEU A 1 266 ? -4.852 3.814 16.062 1 98.75 266 LEU A O 1
ATOM 2084 N N . VAL A 1 267 ? -2.736 4.504 16.297 1 98.81 267 VAL A N 1
ATOM 2085 C CA . VAL A 1 267 ? -2.166 3.164 16.359 1 98.81 267 VAL A CA 1
ATOM 2086 C C . VAL A 1 267 ? -2.646 2.449 17.625 1 98.81 267 VAL A C 1
ATOM 2088 O O . VAL A 1 267 ? -3.041 1.283 17.562 1 98.81 267 VAL A O 1
ATOM 2091 N N . ASN A 1 268 ? -2.631 3.178 18.75 1 98.44 268 ASN A N 1
ATOM 2092 C CA . ASN A 1 268 ? -3.098 2.609 20 1 98.44 268 ASN A CA 1
ATOM 2093 C C . ASN A 1 268 ? -4.578 2.242 19.938 1 98.44 268 ASN A C 1
ATOM 2095 O O . ASN A 1 268 ? -4.996 1.233 20.5 1 98.44 268 ASN A O 1
ATOM 2099 N N . ASN A 1 269 ? -5.371 3.057 19.25 1 98 269 ASN A N 1
ATOM 2100 C CA . ASN A 1 269 ? -6.793 2.783 19.078 1 98 269 ASN A CA 1
ATOM 2101 C C . ASN A 1 269 ? -7.031 1.455 18.375 1 98 269 ASN A C 1
ATOM 2103 O O . ASN A 1 269 ? -8.102 0.864 18.484 1 98 269 ASN A O 1
ATOM 2107 N N . LYS A 1 270 ? -6.035 1.019 17.625 1 97.94 270 LYS A N 1
ATOM 2108 C CA . LYS A 1 270 ? -6.121 -0.251 16.906 1 97.94 270 LYS A CA 1
ATOM 2109 C C . LYS A 1 270 ? -5.312 -1.335 17.625 1 97.94 270 LYS A C 1
ATOM 2111 O O . LYS A 1 270 ? -4.91 -2.322 17 1 97.94 270 LYS A O 1
ATOM 2116 N N . SER A 1 271 ? -4.969 -1.101 18.875 1 98.19 271 SER A N 1
ATOM 2117 C CA . SER A 1 271 ? -4.203 -2.037 19.688 1 98.19 271 SER A CA 1
ATOM 2118 C C . SER A 1 271 ? -2.854 -2.354 19.047 1 98.19 271 SER A C 1
ATOM 2120 O O . SER A 1 271 ? -2.354 -3.475 19.172 1 98.19 271 SER A O 1
ATOM 2122 N N . GLY A 1 272 ? -2.396 -1.443 18.281 1 98.5 272 GLY A N 1
ATOM 2123 C CA . GLY A 1 272 ? -1.088 -1.602 17.672 1 98.5 272 GLY A CA 1
ATOM 2124 C C . GLY A 1 272 ? 0.051 -1.173 18.578 1 98.5 272 GLY A C 1
ATOM 2125 O O . GLY A 1 272 ? -0.179 -0.747 19.703 1 98.5 272 GLY A O 1
ATOM 2126 N N . ARG A 1 273 ? 1.222 -1.341 18.047 1 97.81 273 ARG A N 1
ATOM 2127 C CA . ARG A 1 273 ? 2.43 -0.934 18.766 1 97.81 273 ARG A CA 1
ATOM 2128 C C . ARG A 1 273 ? 3.166 0.165 18 1 97.81 273 ARG A C 1
ATOM 2130 O O . ARG A 1 273 ? 3.533 -0.016 16.844 1 97.81 273 ARG A O 1
ATOM 2137 N N . MET A 1 274 ? 3.453 1.289 18.672 1 98.31 274 MET A N 1
ATOM 2138 C CA . MET A 1 274 ? 4.078 2.449 18.047 1 98.31 274 MET A CA 1
ATOM 2139 C C . MET A 1 274 ? 5.559 2.533 18.422 1 98.31 274 MET A C 1
ATOM 2141 O O . MET A 1 274 ? 5.91 2.557 19.594 1 98.31 274 MET A O 1
ATOM 2145 N N . TYR A 1 275 ? 6.359 2.566 17.406 1 98.19 275 TYR A N 1
ATOM 2146 C CA . TYR A 1 275 ? 7.762 2.951 17.5 1 98.19 275 TYR A CA 1
ATOM 2147 C C . TYR A 1 275 ? 8.008 4.301 16.844 1 98.19 275 TYR A C 1
ATOM 2149 O O . TYR A 1 275 ? 7.188 4.762 16.031 1 98.19 275 TYR A O 1
ATOM 2157 N N . GLY A 1 276 ? 9.047 4.984 17.203 1 98.06 276 GLY A N 1
ATOM 2158 C CA . GLY A 1 276 ? 9.305 6.266 16.562 1 98.06 276 GLY A CA 1
ATOM 2159 C C . GLY A 1 276 ? 10.75 6.711 16.672 1 98.06 276 GLY A C 1
ATOM 2160 O O . GLY A 1 276 ? 11.5 6.18 17.5 1 98.06 276 GLY A O 1
ATOM 2161 N N . THR A 1 277 ? 11.117 7.59 15.781 1 97.75 277 THR A N 1
ATOM 2162 C CA . THR A 1 277 ? 12.414 8.258 15.891 1 97.75 277 THR A CA 1
ATOM 2163 C C . THR A 1 277 ? 12.227 9.758 16.125 1 97.75 277 THR A C 1
ATOM 2165 O O . THR A 1 277 ? 11.188 10.32 15.758 1 97.75 277 THR A O 1
ATOM 2168 N N . CYS A 1 278 ? 13.156 10.367 16.766 1 97.31 278 CYS A N 1
ATOM 2169 C CA . CYS A 1 278 ? 13.234 11.82 16.906 1 97.31 278 CYS A CA 1
ATOM 2170 C C . CYS A 1 278 ? 14.648 12.25 17.281 1 97.31 278 CYS A C 1
ATOM 2172 O O . CYS A 1 278 ? 15.555 11.422 17.359 1 97.31 278 CYS A O 1
ATOM 2174 N N . SER A 1 279 ? 14.812 13.539 17.375 1 96.12 279 SER A N 1
ATOM 2175 C CA . SER A 1 279 ? 16.094 14.055 17.812 1 96.12 279 SER A CA 1
ATOM 2176 C C . SER A 1 279 ? 16.453 13.523 19.203 1 96.12 279 SER A C 1
ATOM 2178 O O . SER A 1 279 ? 15.586 13.352 20.047 1 96.12 279 SER A O 1
ATOM 2180 N N . GLU A 1 280 ? 17.703 13.391 19.375 1 95.94 280 GLU A N 1
ATOM 2181 C CA . GLU A 1 280 ? 18.203 12.797 20.609 1 95.94 280 GLU A CA 1
ATOM 2182 C C . GLU A 1 280 ? 17.688 13.547 21.844 1 95.94 280 GLU A C 1
ATOM 2184 O O . GLU A 1 280 ? 17.266 12.922 22.812 1 95.94 280 GLU A O 1
ATOM 2189 N N . GLN A 1 281 ? 17.641 14.844 21.812 1 95.06 281 GLN A N 1
ATOM 2190 C CA . GLN A 1 281 ? 17.281 15.664 22.969 1 95.06 281 GLN A CA 1
ATOM 2191 C C . GLN A 1 281 ? 15.805 15.508 23.312 1 95.06 281 GLN A C 1
ATOM 2193 O O . GLN A 1 281 ? 15.383 15.891 24.406 1 95.06 281 GLN A O 1
ATOM 2198 N N . LYS A 1 282 ? 15.047 14.883 22.406 1 96.5 282 LYS A N 1
ATOM 2199 C CA . LYS A 1 282 ? 13.602 14.789 22.609 1 96.5 282 LYS A CA 1
ATOM 2200 C C . LYS A 1 282 ? 13.203 13.383 23.047 1 96.5 282 LYS A C 1
ATOM 2202 O O . LYS A 1 282 ? 12.07 13.156 23.469 1 96.5 282 LYS A O 1
ATOM 2207 N N . VAL A 1 283 ? 14.086 12.445 23.016 1 96.81 283 VAL A N 1
ATOM 2208 C CA . VAL A 1 283 ? 13.773 11.031 23.188 1 96.81 283 VAL A CA 1
ATOM 2209 C C . VAL A 1 283 ? 13.141 10.805 24.562 1 96.81 283 VAL A C 1
ATOM 2211 O O . VAL A 1 283 ? 12.078 10.188 24.672 1 96.81 283 VAL A O 1
ATOM 2214 N N . GLN A 1 284 ? 13.711 11.344 25.547 1 96 284 GLN A N 1
ATOM 2215 C CA . GLN A 1 284 ? 13.219 11.125 26.906 1 96 284 GLN A CA 1
ATOM 2216 C C . GLN A 1 284 ? 11.828 11.719 27.094 1 96 284 GLN A C 1
ATOM 2218 O O . GLN A 1 284 ? 10.953 11.094 27.688 1 96 284 GLN A O 1
ATOM 2223 N N . THR A 1 285 ? 11.664 12.914 26.625 1 95.19 285 THR A N 1
ATOM 2224 C CA . THR A 1 285 ? 10.383 13.594 26.781 1 95.19 285 THR A CA 1
ATOM 2225 C C . THR A 1 285 ? 9.281 12.852 26.031 1 95.19 285 THR A C 1
ATOM 2227 O O . THR A 1 285 ? 8.18 12.672 26.547 1 95.19 285 THR A O 1
ATOM 2230 N N . VAL A 1 286 ? 9.562 12.383 24.844 1 96.94 286 VAL A N 1
ATOM 2231 C CA . VAL A 1 286 ? 8.578 11.664 24.047 1 96.94 286 VAL A CA 1
ATOM 2232 C C . VAL A 1 286 ? 8.219 10.344 24.734 1 96.94 286 VAL A C 1
ATOM 2234 O O . VAL A 1 286 ? 7.051 9.961 24.781 1 96.94 286 VAL A O 1
ATOM 2237 N N . GLN A 1 287 ? 9.18 9.688 25.266 1 96.06 287 GLN A N 1
ATOM 2238 C CA . GLN A 1 287 ? 8.945 8.438 25.969 1 96.06 287 GLN A CA 1
ATOM 2239 C C . GLN A 1 287 ? 8.016 8.648 27.172 1 96.06 287 GLN A C 1
ATOM 2241 O O . GLN A 1 287 ? 7.148 7.812 27.438 1 96.06 287 GLN A O 1
ATOM 2246 N N . LYS A 1 288 ? 8.117 9.75 27.828 1 93.31 288 LYS A N 1
ATOM 2247 C CA . LYS A 1 288 ? 7.336 10.055 29.016 1 93.31 288 LYS A CA 1
ATOM 2248 C C . LYS A 1 288 ? 5.871 10.297 28.672 1 93.31 288 LYS A C 1
ATOM 2250 O O . LYS A 1 288 ? 4.988 10.125 29.5 1 93.31 288 LYS A O 1
ATOM 2255 N N . ILE A 1 289 ? 5.52 10.844 27.469 1 91.5 289 ILE A N 1
ATOM 2256 C CA . ILE A 1 289 ? 4.145 11.07 27.047 1 91.5 289 ILE A CA 1
ATOM 2257 C C . ILE A 1 289 ? 3.402 9.734 26.969 1 91.5 289 ILE A C 1
ATOM 2259 O O . ILE A 1 289 ? 2.182 9.695 27.125 1 91.5 289 ILE A O 1
ATOM 2263 N N . SER A 1 290 ? 4.051 8.609 26.922 1 85.75 290 SER A N 1
ATOM 2264 C CA . SER A 1 290 ? 3.629 7.227 27.109 1 85.75 290 SER A CA 1
ATOM 2265 C C . SER A 1 290 ? 2.666 6.785 26.016 1 85.75 290 SER A C 1
ATOM 2267 O O . SER A 1 290 ? 1.715 6.047 26.281 1 85.75 290 SER A O 1
ATOM 2269 N N . LYS A 1 291 ? 2.75 7.273 24.828 1 94.94 291 LYS A N 1
ATOM 2270 C CA . LYS A 1 291 ? 1.933 6.75 23.734 1 94.94 291 LYS A CA 1
ATOM 2271 C C . LYS A 1 291 ? 2.797 6.074 22.688 1 94.94 291 LYS A C 1
ATOM 2273 O O . LYS A 1 291 ? 2.277 5.453 21.75 1 94.94 291 LYS A O 1
ATOM 2278 N N . VAL A 1 292 ? 4.043 6.191 22.891 1 97.62 292 VAL A N 1
ATOM 2279 C CA . VAL A 1 292 ? 5 5.535 22 1 97.62 292 VAL A CA 1
ATOM 2280 C C . VAL A 1 292 ? 5.699 4.402 22.75 1 97.62 292 VAL A C 1
ATOM 2282 O O . VAL A 1 292 ? 6.277 4.617 23.812 1 97.62 292 VAL A O 1
ATOM 2285 N N . HIS A 1 293 ? 5.672 3.213 22.234 1 97.06 293 HIS A N 1
ATOM 2286 C CA . HIS A 1 293 ? 6.207 2.02 22.875 1 97.06 293 HIS A CA 1
ATOM 2287 C C . HIS A 1 293 ? 7.719 2.129 23.078 1 97.06 293 HIS A C 1
ATOM 2289 O O . HIS A 1 293 ? 8.234 1.815 24.141 1 97.06 293 HIS A O 1
ATOM 2295 N N . GLU A 1 294 ? 8.398 2.518 22.078 1 96.94 294 GLU A N 1
ATOM 2296 C CA . GLU A 1 294 ? 9.844 2.721 22.125 1 96.94 294 GLU A CA 1
ATOM 2297 C C . GLU A 1 294 ? 10.273 3.832 21.172 1 96.94 294 GLU A C 1
ATOM 2299 O O . GLU A 1 294 ? 9.781 3.918 20.047 1 96.94 294 GLU A O 1
ATOM 2304 N N . VAL A 1 295 ? 11.188 4.68 21.688 1 97.81 295 VAL A N 1
ATOM 2305 C CA . VAL A 1 295 ? 11.656 5.824 20.922 1 97.81 295 VAL A CA 1
ATOM 2306 C C . VAL A 1 295 ? 13.148 5.676 20.641 1 97.81 295 VAL A C 1
ATOM 2308 O O . VAL A 1 295 ? 13.93 5.363 21.531 1 97.81 295 VAL A O 1
ATOM 2311 N N . PHE A 1 296 ? 13.523 5.914 19.375 1 97.81 296 PHE A N 1
ATOM 2312 C CA . PHE A 1 296 ? 14.906 5.867 18.922 1 97.81 296 PHE A CA 1
ATOM 2313 C C . PHE A 1 296 ? 15.344 7.227 18.375 1 97.81 296 PHE A C 1
ATOM 2315 O O . PHE A 1 296 ? 14.523 8.133 18.234 1 97.81 296 PHE A O 1
ATOM 2322 N N . THR A 1 297 ? 16.672 7.371 18.203 1 97.5 297 THR A N 1
ATOM 2323 C CA . THR A 1 297 ? 17.172 8.578 17.547 1 97.5 297 THR A CA 1
ATOM 2324 C C . THR A 1 297 ? 17.141 8.43 16.031 1 97.5 297 THR A C 1
ATOM 2326 O O . THR A 1 297 ? 17.109 7.316 15.508 1 97.5 297 THR A O 1
ATOM 2329 N N . TYR A 1 298 ? 17.188 9.562 15.352 1 95.56 298 TYR A N 1
ATOM 2330 C CA . TYR A 1 298 ? 17.312 9.523 13.898 1 95.56 298 TYR A CA 1
ATOM 2331 C C . TYR A 1 298 ? 18.562 8.758 13.484 1 95.56 298 TYR A C 1
ATOM 2333 O O . TYR A 1 298 ? 18.531 8 12.508 1 95.56 298 TYR A O 1
ATOM 2341 N N . GLN A 1 299 ? 19.562 8.938 14.234 1 95.69 299 GLN A N 1
ATOM 2342 C CA . GLN A 1 299 ? 20.844 8.32 13.914 1 95.69 299 GLN A CA 1
ATOM 2343 C C . GLN A 1 299 ? 20.766 6.801 13.977 1 95.69 299 GLN A C 1
ATOM 2345 O O . GLN A 1 299 ? 21.391 6.105 13.164 1 95.69 299 GLN A O 1
ATOM 2350 N N . GLN A 1 300 ? 20.062 6.324 14.867 1 96.06 300 GLN A N 1
ATOM 2351 C CA . GLN A 1 300 ? 19.906 4.879 14.977 1 96.06 300 GLN A CA 1
ATOM 2352 C C . GLN A 1 300 ? 19.234 4.301 13.734 1 96.06 300 GLN A C 1
ATOM 2354 O O . GLN A 1 300 ? 19.594 3.209 13.289 1 96.06 300 GLN A O 1
ATOM 2359 N N . LEU A 1 301 ? 18.297 4.984 13.164 1 95 301 LEU A N 1
ATOM 2360 C CA . LEU A 1 301 ? 17.688 4.555 11.914 1 95 301 LEU A CA 1
ATOM 2361 C C . LEU A 1 301 ? 18.672 4.672 10.75 1 95 301 LEU A C 1
ATOM 2363 O O . LEU A 1 301 ? 18.781 3.766 9.922 1 95 301 LEU A O 1
ATOM 2367 N N . GLU A 1 302 ? 19.375 5.762 10.742 1 92 302 GLU A N 1
ATOM 2368 C CA . GLU A 1 302 ? 20.328 6.02 9.664 1 92 302 GLU A CA 1
ATOM 2369 C C . GLU A 1 302 ? 21.438 4.977 9.648 1 92 302 GLU A C 1
ATOM 2371 O O . GLU A 1 302 ? 21.922 4.598 8.578 1 92 302 GLU A O 1
ATOM 2376 N N . ASP A 1 303 ? 21.766 4.492 10.852 1 92.62 303 ASP A N 1
ATOM 2377 C CA . ASP A 1 303 ? 22.859 3.531 10.984 1 92.62 303 ASP A CA 1
ATOM 2378 C C . ASP A 1 303 ? 22.344 2.098 10.852 1 92.62 303 ASP A C 1
ATOM 2380 O O . ASP A 1 303 ? 23.078 1.144 11.109 1 92.62 303 ASP A O 1
ATOM 2384 N N . ASN A 1 304 ? 21.109 1.961 10.57 1 90.25 304 ASN A N 1
ATOM 2385 C CA . ASN A 1 304 ? 20.484 0.655 10.391 1 90.25 304 ASN A CA 1
ATOM 2386 C C . ASN A 1 304 ? 20.531 -0.171 11.672 1 90.25 304 ASN A C 1
ATOM 2388 O O . ASN A 1 304 ? 20.734 -1.384 11.625 1 90.25 304 ASN A O 1
ATOM 2392 N N . GLU A 1 305 ? 20.344 0.475 12.781 1 90.81 305 GLU A N 1
ATOM 2393 C CA . GLU A 1 305 ? 20.391 -0.197 14.078 1 90.81 305 GLU A CA 1
ATOM 2394 C C . GLU A 1 305 ? 19 -0.731 14.461 1 90.81 305 GLU A C 1
ATOM 2396 O O . GLU A 1 305 ? 18.859 -1.414 15.477 1 90.81 305 GLU A O 1
ATOM 2401 N N . LEU A 1 306 ? 18.062 -0.425 13.688 1 90.12 306 LEU A N 1
ATOM 2402 C CA . LEU A 1 306 ? 16.688 -0.807 14.023 1 90.12 306 LEU A CA 1
ATOM 2403 C C . LEU A 1 306 ? 16.25 -2.033 13.234 1 90.12 306 LEU A C 1
ATOM 2405 O O . LEU A 1 306 ? 15.07 -2.357 13.188 1 90.12 306 LEU A O 1
ATOM 2409 N N . LYS A 1 307 ? 17.031 -2.719 12.656 1 78.5 307 LYS A N 1
ATOM 2410 C CA . LYS A 1 307 ? 16.703 -3.842 11.781 1 78.5 307 LYS A CA 1
ATOM 2411 C C . LYS A 1 307 ? 15.984 -4.945 12.547 1 78.5 307 LYS A C 1
ATOM 2413 O O . LYS A 1 307 ? 15.18 -5.684 11.977 1 78.5 307 LYS A O 1
ATOM 2418 N N . ASP A 1 308 ? 16.141 -5.031 13.812 1 85.12 308 ASP A N 1
ATOM 2419 C CA . ASP A 1 308 ? 15.539 -6.098 14.617 1 85.12 308 ASP A CA 1
ATOM 2420 C C . ASP A 1 308 ? 14.109 -5.75 15.008 1 85.12 308 ASP A C 1
ATOM 2422 O O . ASP A 1 308 ? 13.352 -6.621 15.445 1 85.12 308 ASP A O 1
ATOM 2426 N N . ILE A 1 309 ? 13.664 -4.562 14.984 1 86.25 309 ILE A N 1
ATOM 2427 C CA . ILE A 1 309 ? 12.305 -4.156 15.328 1 86.25 309 ILE A CA 1
ATOM 2428 C C . ILE A 1 309 ? 11.352 -4.523 14.195 1 86.25 309 ILE A C 1
ATOM 2430 O O . ILE A 1 309 ? 10.258 -5.043 14.445 1 86.25 309 ILE A O 1
ATOM 2434 N N . SER A 1 310 ? 11.648 -4.695 12.992 1 92 310 SER A N 1
ATOM 2435 C CA . SER A 1 310 ? 10.828 -4.934 11.812 1 92 310 SER A CA 1
ATOM 2436 C C . SER A 1 310 ? 9.359 -4.652 12.086 1 92 310 SER A C 1
ATOM 2438 O O . SER A 1 310 ? 8.805 -5.141 13.078 1 92 310 SER A O 1
ATOM 2440 N N . VAL A 1 311 ? 8.688 -3.758 11.359 1 97.94 311 VAL A N 1
ATOM 2441 C CA . VAL A 1 311 ? 7.332 -3.291 11.625 1 97.94 311 VAL A CA 1
ATOM 2442 C C . VAL A 1 311 ? 6.457 -3.492 10.391 1 97.94 311 VAL A C 1
ATOM 2444 O O . VAL A 1 311 ? 6.969 -3.676 9.289 1 97.94 311 VAL A O 1
ATOM 2447 N N . ASP A 1 312 ? 5.141 -3.463 10.602 1 98.44 312 ASP A N 1
ATOM 2448 C CA . ASP A 1 312 ? 4.168 -3.646 9.531 1 98.44 312 ASP A CA 1
ATOM 2449 C C . ASP A 1 312 ? 4.047 -2.387 8.68 1 98.44 312 ASP A C 1
ATOM 2451 O O . ASP A 1 312 ? 3.814 -2.467 7.469 1 98.44 312 ASP A O 1
ATOM 2455 N N . ILE A 1 313 ? 4.133 -1.245 9.328 1 98.88 313 ILE A N 1
ATOM 2456 C CA . ILE A 1 313 ? 3.941 0.03 8.648 1 98.88 313 ILE A CA 1
ATOM 2457 C C . ILE A 1 313 ? 5.023 1.016 9.086 1 98.88 313 ILE A C 1
ATOM 2459 O O . ILE A 1 313 ? 5.359 1.097 10.266 1 98.88 313 ILE A O 1
ATOM 2463 N N . VAL A 1 314 ? 5.57 1.771 8.125 1 98.75 314 VAL A N 1
ATOM 2464 C CA . VAL A 1 314 ? 6.441 2.908 8.406 1 98.75 314 VAL A CA 1
ATOM 2465 C C . VAL A 1 314 ? 5.828 4.184 7.836 1 98.75 314 VAL A C 1
ATOM 2467 O O . VAL A 1 314 ? 5.34 4.195 6.703 1 98.75 314 VAL A O 1
ATOM 2470 N N . LEU A 1 315 ? 5.73 5.199 8.617 1 98.88 315 LEU A N 1
ATOM 2471 C CA . LEU A 1 315 ? 5.375 6.547 8.195 1 98.88 315 LEU A CA 1
ATOM 2472 C C . LEU A 1 315 ? 6.594 7.465 8.211 1 98.88 315 LEU A C 1
ATOM 2474 O O . LEU A 1 315 ? 7.23 7.637 9.25 1 98.88 315 LEU A O 1
ATOM 2478 N N . ASP A 1 316 ? 6.875 8.102 7.035 1 98.31 316 ASP A N 1
ATOM 2479 C CA . ASP A 1 316 ? 8.117 8.867 6.91 1 98.31 316 ASP A CA 1
ATOM 2480 C C . ASP A 1 316 ? 7.828 10.328 6.578 1 98.31 316 ASP A C 1
ATOM 2482 O O . ASP A 1 316 ? 7.16 10.625 5.582 1 98.31 316 ASP A O 1
ATOM 2486 N N . THR A 1 317 ? 8.414 11.211 7.367 1 96.56 317 THR A N 1
ATOM 2487 C CA . THR A 1 317 ? 8.234 12.633 7.105 1 96.56 317 THR A CA 1
ATOM 2488 C C . THR A 1 317 ? 9.5 13.234 6.488 1 96.56 317 THR A C 1
ATOM 2490 O O . THR A 1 317 ? 9.523 14.422 6.156 1 96.56 317 THR A O 1
ATOM 2493 N N . HIS A 1 318 ? 10.539 12.508 6.32 1 95.06 318 HIS A N 1
ATOM 2494 C CA . HIS A 1 318 ? 11.828 13.062 5.922 1 95.06 318 HIS A CA 1
ATOM 2495 C C . HIS A 1 318 ? 12.023 12.961 4.414 1 95.06 318 HIS A C 1
ATOM 2497 O O . HIS A 1 318 ? 12.555 13.883 3.789 1 95.06 318 HIS A O 1
ATOM 2503 N N . GLY A 1 319 ? 11.703 11.852 3.824 1 94.25 319 GLY A N 1
ATOM 2504 C CA . GLY A 1 319 ? 11.945 11.625 2.408 1 94.25 319 GLY A CA 1
ATOM 2505 C C . GLY A 1 319 ? 13.414 11.43 2.074 1 94.25 319 GLY A C 1
ATOM 2506 O O . GLY A 1 319 ? 14.227 11.18 2.961 1 94.25 319 GLY A O 1
ATOM 2507 N N . GLY A 1 320 ? 13.664 11.477 0.764 1 94.12 320 GLY A N 1
ATOM 2508 C CA . GLY A 1 320 ? 15.047 11.359 0.315 1 94.12 320 GLY A CA 1
ATOM 2509 C C . GLY A 1 320 ? 15.688 10.039 0.695 1 94.12 320 GLY A C 1
ATOM 2510 O O . GLY A 1 320 ? 15.125 8.977 0.448 1 94.12 320 GLY A O 1
ATOM 2511 N N . PRO A 1 321 ? 16.875 10.117 1.295 1 92.56 321 PRO A N 1
ATOM 2512 C CA . PRO A 1 321 ? 17.609 8.898 1.662 1 92.56 321 PRO A CA 1
ATOM 2513 C C . PRO A 1 321 ? 16.891 8.086 2.736 1 92.56 321 PRO A C 1
ATOM 2515 O O . PRO A 1 321 ? 17.141 6.883 2.875 1 92.56 321 PRO A O 1
ATOM 2518 N N . ALA A 1 322 ? 16.094 8.773 3.486 1 94.06 322 ALA A N 1
ATOM 2519 C CA . ALA A 1 322 ? 15.391 8.086 4.562 1 94.06 322 ALA A CA 1
ATOM 2520 C C . ALA A 1 322 ? 14.484 6.984 4.012 1 94.06 322 ALA A C 1
ATOM 2522 O O . ALA A 1 322 ? 14.203 5.996 4.695 1 94.06 322 ALA A O 1
ATOM 2523 N N . ILE A 1 323 ? 14.055 7.105 2.812 1 95.56 323 ILE A N 1
ATOM 2524 C CA . ILE A 1 323 ? 13.117 6.164 2.203 1 95.56 323 ILE A CA 1
ATOM 2525 C C . ILE A 1 323 ? 13.727 4.766 2.193 1 95.56 323 ILE A C 1
ATOM 2527 O O . ILE A 1 323 ? 13.094 3.801 2.623 1 95.56 323 ILE A O 1
ATOM 2531 N N . LYS A 1 324 ? 14.922 4.641 1.748 1 93.69 324 LYS A N 1
ATOM 2532 C CA . LYS A 1 324 ? 15.586 3.34 1.699 1 93.69 324 LYS A CA 1
ATOM 2533 C C . LYS A 1 324 ? 15.734 2.744 3.098 1 93.69 324 LYS A C 1
ATOM 2535 O O . LYS A 1 324 ? 15.531 1.544 3.291 1 93.69 324 LYS A O 1
ATOM 2540 N N . ARG A 1 325 ? 16.109 3.529 4.082 1 93.62 325 ARG A N 1
ATOM 2541 C CA . ARG A 1 325 ? 16.25 3.068 5.457 1 93.62 325 ARG A CA 1
ATOM 2542 C C . ARG A 1 325 ? 14.922 2.59 6.02 1 93.62 325 ARG A C 1
ATOM 2544 O O . ARG A 1 325 ? 14.867 1.595 6.746 1 93.62 325 ARG A O 1
ATOM 2551 N N . CYS A 1 326 ? 13.891 3.352 5.691 1 95.88 326 CYS A N 1
ATOM 2552 C CA . CYS A 1 326 ? 12.547 2.984 6.137 1 95.88 326 CYS A CA 1
ATOM 2553 C C . CYS A 1 326 ? 12.117 1.651 5.539 1 95.88 326 CYS A C 1
ATOM 2555 O O . CYS A 1 326 ? 11.516 0.822 6.223 1 95.88 326 CYS A O 1
ATOM 2557 N N . ILE A 1 327 ? 12.43 1.402 4.324 1 95.56 327 ILE A N 1
ATOM 2558 C CA . ILE A 1 327 ? 12.102 0.149 3.658 1 95.56 327 ILE A CA 1
ATOM 2559 C C . ILE A 1 327 ? 12.797 -1.012 4.363 1 95.56 327 ILE A C 1
ATOM 2561 O O . ILE A 1 327 ? 12.219 -2.088 4.527 1 95.56 327 ILE A O 1
ATOM 2565 N N . ASN A 1 328 ? 13.961 -0.812 4.824 1 93.62 328 ASN A N 1
ATOM 2566 C CA . ASN A 1 328 ? 14.781 -1.866 5.406 1 93.62 328 ASN A CA 1
ATOM 2567 C C . ASN A 1 328 ? 14.242 -2.316 6.762 1 93.62 328 ASN A C 1
ATOM 2569 O O . ASN A 1 328 ? 14.633 -3.363 7.277 1 93.62 328 ASN A O 1
ATOM 2573 N N . VAL A 1 329 ? 13.344 -1.573 7.348 1 96.19 329 VAL A N 1
ATOM 2574 C CA . VAL A 1 329 ? 12.836 -1.954 8.664 1 96.19 329 VAL A CA 1
ATOM 2575 C C . VAL A 1 329 ? 11.43 -2.537 8.523 1 96.19 329 VAL A C 1
ATOM 2577 O O . VAL A 1 329 ? 10.766 -2.814 9.523 1 96.19 329 VAL A O 1
ATOM 2580 N N . LEU A 1 330 ? 10.984 -2.77 7.359 1 96.75 330 LEU A N 1
ATOM 2581 C CA . LEU A 1 330 ? 9.656 -3.33 7.129 1 96.75 330 LEU A CA 1
ATOM 2582 C C . LEU A 1 330 ? 9.68 -4.852 7.23 1 96.75 330 LEU A C 1
ATOM 2584 O O . LEU A 1 330 ? 10.625 -5.492 6.758 1 96.75 330 LEU A O 1
ATOM 2588 N N . LYS A 1 331 ? 8.633 -5.375 7.832 1 95.94 331 LYS A N 1
ATOM 2589 C CA . LYS A 1 331 ? 8.312 -6.793 7.684 1 95.94 331 LYS A CA 1
ATOM 2590 C C . LYS A 1 331 ? 7.859 -7.105 6.258 1 95.94 331 LYS A C 1
ATOM 2592 O O . LYS A 1 331 ? 7.422 -6.215 5.527 1 95.94 331 LYS A O 1
ATOM 2597 N N . PRO A 1 332 ? 7.992 -8.438 5.941 1 94.56 332 PRO A N 1
ATOM 2598 C CA . PRO A 1 332 ? 7.25 -8.812 4.734 1 94.56 332 PRO A CA 1
ATOM 2599 C C . PRO A 1 332 ? 5.785 -8.391 4.785 1 94.56 332 PRO A C 1
ATOM 2601 O O . PRO A 1 332 ? 5.16 -8.438 5.848 1 94.56 332 PRO A O 1
ATOM 2604 N N . PHE A 1 333 ? 5.316 -7.938 3.619 1 96.81 333 PHE A N 1
ATOM 2605 C CA . PHE A 1 333 ? 3.947 -7.469 3.436 1 96.81 333 PHE A CA 1
ATOM 2606 C C . PHE A 1 333 ? 3.752 -6.098 4.066 1 96.81 333 PHE A C 1
ATOM 2608 O O . PHE A 1 333 ? 2.621 -5.625 4.207 1 96.81 333 PHE A O 1
ATOM 2615 N N . GLY A 1 334 ? 4.812 -5.492 4.516 1 98.06 334 GLY A N 1
ATOM 2616 C CA . GLY A 1 334 ? 4.73 -4.184 5.145 1 98.06 334 GLY A CA 1
ATOM 2617 C C . GLY A 1 334 ? 4.504 -3.057 4.152 1 98.06 334 GLY A C 1
ATOM 2618 O O . GLY A 1 334 ? 4.57 -3.268 2.939 1 98.06 334 GLY A O 1
ATOM 2619 N N . THR A 1 335 ? 4.199 -1.851 4.707 1 98.75 335 THR A N 1
ATOM 2620 C CA . THR A 1 335 ? 3.916 -0.676 3.891 1 98.75 335 THR A CA 1
ATOM 2621 C C . THR A 1 335 ? 4.668 0.543 4.418 1 98.75 335 THR A C 1
ATOM 2623 O O . THR A 1 335 ? 4.66 0.813 5.617 1 98.75 335 THR A O 1
ATOM 2626 N N . LEU A 1 336 ? 5.367 1.203 3.514 1 98.75 336 LEU A N 1
ATOM 2627 C CA . LEU A 1 336 ? 5.906 2.529 3.789 1 98.75 336 LEU A CA 1
ATOM 2628 C C . LEU A 1 336 ? 5 3.615 3.217 1 98.75 336 LEU A C 1
ATOM 2630 O O . LEU A 1 336 ? 4.59 3.541 2.057 1 98.75 336 LEU A O 1
ATOM 2634 N N . VAL A 1 337 ? 4.668 4.625 4.016 1 98.88 337 VAL A N 1
ATOM 2635 C CA . VAL A 1 337 ? 3.941 5.789 3.525 1 98.88 337 VAL A CA 1
ATOM 2636 C C . VAL A 1 337 ? 4.816 7.035 3.658 1 98.88 337 VAL A C 1
ATOM 2638 O O . VAL A 1 337 ? 5.246 7.387 4.762 1 98.88 337 VAL A O 1
ATOM 2641 N N . ILE A 1 338 ? 5.023 7.691 2.582 1 98.12 338 ILE A N 1
ATOM 2642 C CA . ILE A 1 338 ? 5.789 8.93 2.535 1 98.12 338 ILE A CA 1
ATOM 2643 C C . ILE A 1 338 ? 4.867 10.117 2.791 1 98.12 338 ILE A C 1
ATOM 2645 O O . ILE A 1 338 ? 3.912 10.344 2.041 1 98.12 338 ILE A O 1
ATOM 2649 N N . LEU A 1 339 ? 5.16 10.938 3.764 1 95.62 339 LEU A N 1
ATOM 2650 C CA . LEU A 1 339 ? 4.266 11.992 4.23 1 95.62 339 LEU A CA 1
ATOM 2651 C C . LEU A 1 339 ? 4.871 13.367 3.977 1 95.62 339 LEU A C 1
ATOM 2653 O O . LEU A 1 339 ? 4.152 14.375 3.963 1 95.62 339 LEU A O 1
ATOM 2657 N N . GLY A 1 340 ? 6.164 13.359 3.863 1 89.56 340 GLY A N 1
ATOM 2658 C CA . GLY A 1 340 ? 6.719 14.703 3.838 1 89.56 340 GLY A CA 1
ATOM 2659 C C . GLY A 1 340 ? 8.133 14.758 3.297 1 89.56 340 GLY A C 1
ATOM 2660 O O . GLY A 1 340 ? 8.617 13.781 2.719 1 89.56 340 GLY A O 1
ATOM 2661 N N . ALA A 1 341 ? 8.68 15.961 3.416 1 89.06 341 ALA A N 1
ATOM 2662 C CA . ALA A 1 341 ? 10.008 16.266 2.891 1 89.06 341 ALA A CA 1
ATOM 2663 C C . ALA A 1 341 ? 10.844 17.016 3.914 1 89.06 341 ALA A C 1
ATOM 2665 O O . ALA A 1 341 ? 11.594 17.938 3.555 1 89.06 341 ALA A O 1
ATOM 2666 N N . ALA A 1 342 ? 10.664 16.672 5.129 1 87.06 342 ALA A N 1
ATOM 2667 C CA . ALA A 1 342 ? 11.344 17.406 6.203 1 87.06 342 ALA A CA 1
ATOM 2668 C C . ALA A 1 342 ? 12.859 17.344 6.035 1 87.06 342 ALA A C 1
ATOM 2670 O O . ALA A 1 342 ? 13.578 18.219 6.516 1 87.06 342 ALA A O 1
ATOM 2671 N N . GLY A 1 343 ? 13.32 16.391 5.301 1 87.12 343 GLY A N 1
ATOM 2672 C CA . GLY A 1 343 ? 14.75 16.188 5.145 1 87.12 343 GLY A CA 1
ATOM 2673 C C . GLY A 1 343 ? 15.422 17.266 4.316 1 87.12 343 GLY A C 1
ATOM 2674 O O . GLY A 1 343 ? 16.641 17.406 4.344 1 87.12 343 GLY A O 1
ATOM 2675 N N . VAL A 1 344 ? 14.625 17.984 3.684 1 87.25 344 VAL A N 1
ATOM 2676 C CA . VAL A 1 344 ? 15.25 18.938 2.766 1 87.25 344 VAL A CA 1
ATOM 2677 C C . VAL A 1 344 ? 15.211 20.344 3.369 1 87.25 344 VAL A C 1
ATOM 2679 O O . VAL A 1 344 ? 15.852 21.266 2.854 1 87.25 344 VAL A O 1
ATOM 2682 N N . VAL A 1 345 ? 14.57 20.531 4.418 1 87.12 345 VAL A N 1
ATOM 2683 C CA . VAL A 1 345 ? 14.422 21.844 5.031 1 87.12 345 VAL A CA 1
ATOM 2684 C C . VAL A 1 345 ? 15.797 22.375 5.457 1 87.12 345 VAL A C 1
ATOM 2686 O O . VAL A 1 345 ? 16.625 21.625 5.98 1 87.12 345 VAL A O 1
ATOM 2689 N N . SER A 1 346 ? 16.031 23.672 5.25 1 84.75 346 SER A N 1
ATOM 2690 C CA . SER A 1 346 ? 17.25 24.391 5.598 1 84.75 346 SER A CA 1
ATOM 2691 C C . SER A 1 346 ? 18.453 23.828 4.848 1 84.75 346 SER A C 1
ATOM 2693 O O . SER A 1 346 ? 19.594 23.969 5.297 1 84.75 346 SER A O 1
ATOM 2695 N N . SER A 1 347 ? 18.203 23.109 3.754 1 87.56 347 SER A N 1
ATOM 2696 C CA . SER A 1 347 ? 19.281 22.516 2.98 1 87.56 347 SER A CA 1
ATOM 2697 C C . SER A 1 347 ? 19.719 23.453 1.849 1 87.56 347 SER A C 1
ATOM 2699 O O . SER A 1 347 ? 18.953 24.312 1.409 1 87.56 347 SER A O 1
ATOM 2701 N N . SER A 1 348 ? 20.984 23.25 1.475 1 86.62 348 SER A N 1
ATOM 2702 C CA . SER A 1 348 ? 21.484 23.938 0.287 1 86.62 348 SER A CA 1
ATOM 2703 C C . SER A 1 348 ? 20.859 23.359 -0.982 1 86.62 348 SER A C 1
ATOM 2705 O O . SER A 1 348 ? 20.203 22.328 -0.945 1 86.62 348 SER A O 1
ATOM 2707 N N . ALA A 1 349 ? 21.031 24.141 -2.018 1 83.62 349 ALA A N 1
ATOM 2708 C CA . ALA A 1 349 ? 20.531 23.672 -3.309 1 83.62 349 ALA A CA 1
ATOM 2709 C C . ALA A 1 349 ? 21.141 22.328 -3.682 1 83.62 349 ALA A C 1
ATOM 2711 O O . ALA A 1 349 ? 20.453 21.453 -4.215 1 83.62 349 ALA A O 1
ATOM 2712 N N . GLU A 1 350 ? 22.359 22.188 -3.385 1 88.31 350 GLU A N 1
ATOM 2713 C CA . GLU A 1 350 ? 23.062 20.953 -3.688 1 88.31 350 GLU A CA 1
ATOM 2714 C C . GLU A 1 350 ? 22.531 19.797 -2.852 1 88.31 350 GLU A C 1
ATOM 2716 O O . GLU A 1 350 ? 22.328 18.688 -3.367 1 88.31 350 GLU A O 1
ATOM 2721 N N . GLU A 1 351 ? 22.297 20.016 -1.607 1 89 351 GLU A N 1
ATOM 2722 C CA . GLU A 1 351 ? 21.75 19 -0.713 1 89 351 GLU A CA 1
ATOM 2723 C C . GLU A 1 351 ? 20.344 18.609 -1.123 1 89 351 GLU A C 1
ATOM 2725 O O . GLU A 1 351 ? 19.969 17.438 -1.045 1 89 351 GLU A O 1
ATOM 2730 N N . GLU A 1 352 ? 19.672 19.578 -1.541 1 88.31 352 GLU A N 1
ATOM 2731 C CA . GLU A 1 352 ? 18.312 19.328 -2 1 88.31 352 GLU A CA 1
ATOM 2732 C C . GLU A 1 352 ? 18.297 18.453 -3.25 1 88.31 352 GLU A C 1
ATOM 2734 O O . GLU A 1 352 ? 17.5 17.531 -3.354 1 88.31 352 GLU A O 1
ATOM 2739 N N . ALA A 1 353 ? 19.156 18.766 -4.117 1 88.56 353 ALA A N 1
ATOM 2740 C CA . ALA A 1 353 ? 19.266 17.969 -5.332 1 88.56 353 ALA A CA 1
ATOM 2741 C C . ALA A 1 353 ? 19.594 16.516 -5.004 1 88.56 353 ALA A C 1
ATOM 2743 O O . ALA A 1 353 ? 19.016 15.594 -5.582 1 88.56 353 ALA A O 1
ATOM 2744 N N . ALA A 1 354 ? 20.5 16.344 -4.16 1 90.62 354 ALA A N 1
ATOM 2745 C CA . ALA A 1 354 ? 20.875 15 -3.73 1 90.62 354 ALA A CA 1
ATOM 2746 C C . ALA A 1 354 ? 19.719 14.289 -3.043 1 90.62 354 ALA A C 1
ATOM 2748 O O . ALA A 1 354 ? 19.5 13.094 -3.254 1 90.62 354 ALA A O 1
ATOM 2749 N N . TRP A 1 355 ? 19.062 15.039 -2.246 1 89.88 355 TRP A N 1
ATOM 2750 C CA . TRP A 1 355 ? 17.891 14.523 -1.55 1 89.88 355 TRP A CA 1
ATOM 2751 C C . TRP A 1 355 ? 16.828 14.078 -2.541 1 89.88 355 TRP A C 1
ATOM 2753 O O . TRP A 1 355 ? 16.266 12.984 -2.42 1 89.88 355 TRP A O 1
ATOM 2763 N N . LEU A 1 356 ? 16.609 14.859 -3.49 1 88 356 LEU A N 1
ATOM 2764 C CA . LEU A 1 356 ? 15.633 14.547 -4.527 1 88 356 LEU A CA 1
ATOM 2765 C C . LEU A 1 356 ? 16.047 13.305 -5.312 1 88 356 LEU A C 1
ATOM 2767 O O . LEU A 1 356 ? 15.227 12.422 -5.555 1 88 356 LEU A O 1
ATOM 2771 N N . GLN A 1 357 ? 17.188 13.273 -5.648 1 89 357 GLN A N 1
ATOM 2772 C CA . GLN A 1 357 ? 17.688 12.133 -6.406 1 89 357 GLN A CA 1
ATOM 2773 C C . GLN A 1 357 ? 17.547 10.836 -5.613 1 89 357 GLN A C 1
ATOM 2775 O O . GLN A 1 357 ? 17.125 9.812 -6.164 1 89 357 GLN A O 1
ATOM 2780 N N . ALA A 1 358 ? 17.797 10.891 -4.422 1 87.25 358 ALA A N 1
ATOM 2781 C CA . ALA A 1 358 ? 17.781 9.703 -3.57 1 87.25 358 ALA A CA 1
ATOM 2782 C C . ALA A 1 358 ? 16.359 9.211 -3.338 1 87.25 358 ALA A C 1
ATOM 2784 O O . ALA A 1 358 ? 16.125 8.016 -3.146 1 87.25 358 ALA A O 1
ATOM 2785 N N . GLY A 1 359 ? 15.484 10.109 -3.398 1 87.88 359 GLY A N 1
ATOM 2786 C CA . GLY A 1 359 ? 14.133 9.742 -3.008 1 87.88 359 GLY A CA 1
ATOM 2787 C C . GLY A 1 359 ? 13.148 9.781 -4.16 1 87.88 359 GLY A C 1
ATOM 2788 O O . GLY A 1 359 ? 11.953 9.578 -3.965 1 87.88 359 GLY A O 1
ATOM 2789 N N . SER A 1 360 ? 13.648 9.984 -5.254 1 84.75 360 SER A N 1
ATOM 2790 C CA . SER A 1 360 ? 12.75 10.258 -6.371 1 84.75 360 SER A CA 1
ATOM 2791 C C . SER A 1 360 ? 12.086 8.977 -6.867 1 84.75 360 SER A C 1
ATOM 2793 O O . SER A 1 360 ? 10.938 9.008 -7.328 1 84.75 360 SER A O 1
ATOM 2795 N N . SER A 1 361 ? 12.875 7.863 -6.68 1 89.5 361 SER A N 1
ATOM 2796 C CA . SER A 1 361 ? 12.375 6.664 -7.348 1 89.5 361 SER A CA 1
ATOM 2797 C C . SER A 1 361 ? 12.391 5.461 -6.414 1 89.5 361 SER A C 1
ATOM 2799 O O . SER A 1 361 ? 13.359 5.25 -5.68 1 89.5 361 SER A O 1
ATOM 2801 N N . ILE A 1 362 ? 11.312 4.762 -6.434 1 93.5 362 ILE A N 1
ATOM 2802 C CA . ILE A 1 362 ? 11.195 3.465 -5.777 1 93.5 362 ILE A CA 1
ATOM 2803 C C . ILE A 1 362 ? 11.367 2.35 -6.805 1 93.5 362 ILE A C 1
ATOM 2805 O O . ILE A 1 362 ? 10.672 2.322 -7.82 1 93.5 362 ILE A O 1
ATOM 2809 N N . GLN A 1 363 ? 12.234 1.48 -6.512 1 92.62 363 GLN A N 1
ATOM 2810 C CA . GLN A 1 363 ? 12.516 0.416 -7.469 1 92.62 363 GLN A CA 1
ATOM 2811 C C . GLN A 1 363 ? 11.461 -0.682 -7.398 1 92.62 363 GLN A C 1
ATOM 2813 O O . GLN A 1 363 ? 11.273 -1.31 -6.352 1 92.62 363 GLN A O 1
ATOM 2818 N N . SER A 1 364 ? 10.883 -0.946 -8.562 1 93.94 364 SER A N 1
ATOM 2819 C CA . SER A 1 364 ? 9.82 -1.944 -8.617 1 93.94 364 SER A CA 1
ATOM 2820 C C . SER A 1 364 ? 10.328 -3.316 -8.188 1 93.94 364 SER A C 1
ATOM 2822 O O . SER A 1 364 ? 9.609 -4.066 -7.523 1 93.94 364 SER A O 1
ATOM 2824 N N . LEU A 1 365 ? 11.5 -3.643 -8.523 1 90.94 365 LEU A N 1
ATOM 2825 C CA . LEU A 1 365 ? 12.078 -4.938 -8.18 1 90.94 365 LEU A CA 1
ATOM 2826 C C . LEU A 1 365 ? 12.18 -5.098 -6.664 1 90.94 365 LEU A C 1
ATOM 2828 O O . LEU A 1 365 ? 12 -6.199 -6.137 1 90.94 365 LEU A O 1
ATOM 2832 N N . ASP A 1 366 ? 12.445 -4.008 -5.973 1 91.56 366 ASP A N 1
ATOM 2833 C CA . ASP A 1 366 ? 12.5 -4.055 -4.512 1 91.56 366 ASP A CA 1
ATOM 2834 C C . ASP A 1 366 ? 11.133 -4.391 -3.924 1 91.56 366 ASP A C 1
ATOM 2836 O O . ASP A 1 366 ? 11.039 -5.191 -2.99 1 91.56 366 ASP A O 1
ATOM 2840 N N . LEU A 1 367 ? 10.188 -3.785 -4.504 1 96.75 367 LEU A N 1
ATOM 2841 C CA . LEU A 1 367 ? 8.836 -4.035 -4.016 1 96.75 367 LEU A CA 1
ATOM 2842 C C . LEU A 1 367 ? 8.469 -5.504 -4.18 1 96.75 367 LEU A C 1
ATOM 2844 O O . LEU A 1 367 ? 7.914 -6.113 -3.26 1 96.75 367 LEU A O 1
ATOM 2848 N N . ILE A 1 368 ? 8.805 -6.047 -5.281 1 95.25 368 ILE A N 1
ATOM 2849 C CA . ILE A 1 368 ? 8.445 -7.422 -5.617 1 95.25 368 ILE A CA 1
ATOM 2850 C C . ILE A 1 368 ? 9.25 -8.391 -4.758 1 95.25 368 ILE A C 1
ATOM 2852 O O . ILE A 1 368 ? 8.688 -9.289 -4.129 1 95.25 368 ILE A O 1
ATOM 2856 N N . THR A 1 369 ? 10.547 -8.203 -4.617 1 93.12 369 THR A N 1
ATOM 2857 C CA . THR A 1 369 ? 11.422 -9.172 -3.971 1 93.12 369 THR A CA 1
ATOM 2858 C C . THR A 1 369 ? 11.312 -9.07 -2.451 1 93.12 369 THR A C 1
ATOM 2860 O O . THR A 1 369 ? 11.711 -9.992 -1.734 1 93.12 369 THR A O 1
ATOM 2863 N N . LYS A 1 370 ? 10.766 -7.992 -1.992 1 95.12 370 LYS A N 1
ATOM 2864 C CA . LYS A 1 370 ? 10.602 -7.84 -0.549 1 95.12 370 LYS A CA 1
ATOM 2865 C C . LYS A 1 370 ? 9.148 -8.047 -0.139 1 95.12 370 LYS A C 1
ATOM 2867 O O . LYS A 1 370 ? 8.836 -8.117 1.052 1 95.12 370 LYS A O 1
ATOM 2872 N N . ASN A 1 371 ? 8.305 -8.188 -1.123 1 98 371 ASN A N 1
ATOM 2873 C CA . ASN A 1 371 ? 6.879 -8.289 -0.854 1 98 371 ASN A CA 1
ATOM 2874 C C . ASN A 1 371 ? 6.391 -7.141 0.028 1 98 371 ASN A C 1
ATOM 2876 O O . ASN A 1 371 ? 5.773 -7.371 1.069 1 98 371 ASN A O 1
ATOM 2880 N N . ILE A 1 372 ? 6.609 -5.898 -0.492 1 98.25 372 ILE A N 1
ATOM 2881 C CA . ILE A 1 372 ? 6.203 -4.73 0.277 1 98.25 372 ILE A CA 1
ATOM 2882 C C . ILE A 1 372 ? 5.484 -3.736 -0.635 1 98.25 372 ILE A C 1
ATOM 2884 O O . ILE A 1 372 ? 5.418 -3.938 -1.85 1 98.25 372 ILE A O 1
ATOM 2888 N N . SER A 1 373 ? 4.883 -2.688 -0.013 1 98.69 373 SER A N 1
ATOM 2889 C CA . SER A 1 373 ? 4.277 -1.579 -0.744 1 98.69 373 SER A CA 1
ATOM 2890 C C . SER A 1 373 ? 4.789 -0.236 -0.236 1 98.69 373 SER A C 1
ATOM 2892 O O . SER A 1 373 ? 5.219 -0.124 0.914 1 98.69 373 SER A O 1
ATOM 2894 N N . VAL A 1 374 ? 4.777 0.707 -1.118 1 98.62 374 VAL A N 1
ATOM 2895 C CA . VAL A 1 374 ? 5.113 2.09 -0.794 1 98.62 374 VAL A CA 1
ATOM 2896 C C . VAL A 1 374 ? 4 3.018 -1.275 1 98.62 374 VAL A C 1
ATOM 2898 O O . VAL A 1 374 ? 3.531 2.898 -2.41 1 98.62 374 VAL A O 1
ATOM 2901 N N . GLY A 1 375 ? 3.539 3.869 -0.396 1 98.5 375 GLY A N 1
ATOM 2902 C CA . GLY A 1 375 ? 2.545 4.875 -0.737 1 98.5 375 GLY A CA 1
ATOM 2903 C C . GLY A 1 375 ? 2.973 6.285 -0.376 1 98.5 375 GLY A C 1
ATOM 2904 O O . GLY A 1 375 ? 4.016 6.48 0.25 1 98.5 375 GLY A O 1
ATOM 2905 N N . GLY A 1 376 ? 2.203 7.184 -0.842 1 98.12 376 GLY A N 1
ATOM 2906 C CA . GLY A 1 376 ? 2.332 8.594 -0.504 1 98.12 376 GLY A CA 1
ATOM 2907 C C . GLY A 1 376 ? 1.025 9.219 -0.058 1 98.12 376 GLY A C 1
ATOM 2908 O O . GLY A 1 376 ? -0.052 8.781 -0.469 1 98.12 376 GLY A O 1
ATOM 2909 N N . ALA A 1 377 ? 1.186 10.266 0.748 1 97.5 377 ALA A N 1
ATOM 2910 C CA . ALA A 1 377 ? -0.011 10.922 1.268 1 97.5 377 ALA A CA 1
ATOM 2911 C C . ALA A 1 377 ? 0.145 12.438 1.254 1 97.5 377 ALA A C 1
ATOM 2913 O O . ALA A 1 377 ? 1.157 12.969 1.716 1 97.5 377 ALA A O 1
ATOM 2914 N N . HIS A 1 378 ? -0.825 13.047 0.725 1 96.12 378 HIS A N 1
ATOM 2915 C CA . HIS A 1 378 ? -0.958 14.5 0.722 1 96.12 378 HIS A CA 1
ATOM 2916 C C . HIS A 1 378 ? -2.371 14.922 1.103 1 96.12 378 HIS A C 1
ATOM 2918 O O . HIS A 1 378 ? -3.295 14.812 0.293 1 96.12 378 HIS A O 1
ATOM 2924 N N . LEU A 1 379 ? -2.48 15.492 2.205 1 95.88 379 LEU A N 1
ATOM 2925 C CA . LEU A 1 379 ? -3.787 15.805 2.773 1 95.88 379 LEU A CA 1
ATOM 2926 C C . LEU A 1 379 ? -4.52 16.828 1.914 1 95.88 379 LEU A C 1
ATOM 2928 O O . LEU A 1 379 ? -5.715 16.688 1.647 1 95.88 379 LEU A O 1
ATOM 2932 N N . GLY A 1 380 ? -3.824 17.891 1.51 1 93.62 380 GLY A N 1
ATOM 2933 C CA . GLY A 1 380 ? -4.449 18.906 0.679 1 93.62 380 GLY A CA 1
ATOM 2934 C C . GLY A 1 380 ? -5.09 18.344 -0.574 1 93.62 380 GLY A C 1
ATOM 2935 O O . GLY A 1 380 ? -6.207 18.719 -0.932 1 93.62 380 GLY A O 1
ATOM 2936 N N . ILE A 1 381 ? -4.445 17.438 -1.174 1 94 381 ILE A N 1
ATOM 2937 C CA . ILE A 1 381 ? -4.953 16.812 -2.396 1 94 381 ILE A CA 1
ATOM 2938 C C . ILE A 1 381 ? -6.098 15.867 -2.061 1 94 381 ILE A C 1
ATOM 2940 O O . ILE A 1 381 ? -7.078 15.781 -2.807 1 94 381 ILE A O 1
ATOM 2944 N N . ALA A 1 382 ? -6.012 15.203 -0.974 1 95.06 382 ALA A N 1
ATOM 2945 C CA . ALA A 1 382 ? -7.09 14.312 -0.545 1 95.06 382 ALA A CA 1
ATOM 2946 C C . ALA A 1 382 ? -8.398 15.078 -0.363 1 95.06 382 ALA A C 1
ATOM 2948 O O . ALA A 1 382 ? -9.469 14.586 -0.72 1 95.06 382 ALA A O 1
ATOM 2949 N N . LEU A 1 383 ? -8.273 16.234 0.149 1 93.25 383 LEU A N 1
ATOM 2950 C CA . LEU A 1 383 ? -9.445 17.062 0.395 1 93.25 383 LEU A CA 1
ATOM 2951 C C . LEU A 1 383 ? -10.078 17.5 -0.917 1 93.25 383 LEU A C 1
ATOM 2953 O O . LEU A 1 383 ? -11.305 17.656 -1.002 1 93.25 383 LEU A O 1
ATOM 2957 N N . LYS A 1 384 ? -9.266 17.734 -1.896 1 91.06 384 LYS A N 1
ATOM 2958 C CA . LYS A 1 384 ? -9.773 18.094 -3.217 1 91.06 384 LYS A CA 1
ATOM 2959 C C . LYS A 1 384 ? -10.422 16.906 -3.904 1 91.06 384 LYS A C 1
ATOM 2961 O O . LYS A 1 384 ? -11.398 17.062 -4.637 1 91.06 384 LYS A O 1
ATOM 2966 N N . GLN A 1 385 ? -9.945 15.781 -3.609 1 89.25 385 GLN A N 1
ATOM 2967 C CA . GLN A 1 385 ? -10.422 14.547 -4.219 1 89.25 385 GLN A CA 1
ATOM 2968 C C . GLN A 1 385 ? -11.734 14.094 -3.592 1 89.25 385 GLN A C 1
ATOM 2970 O O . GLN A 1 385 ? -12.547 13.43 -4.246 1 89.25 385 GLN A O 1
ATOM 2975 N N . ASP A 1 386 ? -11.898 14.422 -2.336 1 88.94 386 ASP A N 1
ATOM 2976 C CA . ASP A 1 386 ? -13.117 14.102 -1.595 1 88.94 386 ASP A CA 1
ATOM 2977 C C . ASP A 1 386 ? -13.57 15.281 -0.74 1 88.94 386 ASP A C 1
ATOM 2979 O O . ASP A 1 386 ? -13.156 15.414 0.412 1 88.94 386 ASP A O 1
ATOM 2983 N N . PRO A 1 387 ? -14.555 16 -1.188 1 85.31 387 PRO A N 1
ATOM 2984 C CA . PRO A 1 387 ? -14.969 17.219 -0.489 1 85.31 387 PRO A CA 1
ATOM 2985 C C . PRO A 1 387 ? -15.562 16.938 0.89 1 85.31 387 PRO A C 1
ATOM 2987 O O . PRO A 1 387 ? -15.617 17.828 1.738 1 85.31 387 PRO A O 1
ATOM 2990 N N . ALA A 1 388 ? -16.016 15.75 1.064 1 92.69 388 ALA A N 1
ATOM 2991 C CA . ALA A 1 388 ? -16.625 15.406 2.35 1 92.69 388 ALA A CA 1
ATOM 2992 C C . ALA A 1 388 ? -15.562 14.93 3.342 1 92.69 388 ALA A C 1
ATOM 2994 O O . ALA A 1 388 ? -15.867 14.688 4.512 1 92.69 388 ALA A O 1
ATOM 2995 N N . TYR A 1 389 ? -14.391 14.883 2.822 1 94.56 389 TYR A N 1
ATOM 2996 C CA . TYR A 1 389 ? -13.32 14.289 3.619 1 94.56 389 TYR A CA 1
ATOM 2997 C C . TYR A 1 389 ? -13.125 15.055 4.922 1 94.56 389 TYR A C 1
ATOM 2999 O O . TYR A 1 389 ? -12.938 14.445 5.98 1 94.56 389 TYR A O 1
ATOM 3007 N N . PHE A 1 390 ? -13.188 16.375 4.918 1 97.12 390 PHE A N 1
ATOM 3008 C CA . PHE A 1 390 ? -12.953 17.203 6.094 1 97.12 390 PHE A CA 1
ATOM 3009 C C . PHE A 1 390 ? -14.031 16.969 7.145 1 97.12 390 PHE A C 1
ATOM 3011 O O . PHE A 1 390 ? -13.734 16.594 8.281 1 97.12 390 PHE A O 1
ATOM 3018 N N . LYS A 1 391 ? -15.211 17.141 6.805 1 97.19 391 LYS A N 1
ATOM 3019 C CA . LYS A 1 391 ? -16.328 16.984 7.738 1 97.19 391 LYS A CA 1
ATOM 3020 C C . LYS A 1 391 ? -16.359 15.586 8.336 1 97.19 391 LYS A C 1
ATOM 3022 O O . LYS A 1 391 ? -16.484 15.43 9.555 1 97.19 391 LYS A O 1
ATOM 3027 N N . ASN A 1 392 ? -16.203 14.555 7.48 1 97.06 392 ASN A N 1
ATOM 3028 C CA . ASN A 1 392 ? -16.234 13.172 7.945 1 97.06 392 ASN A CA 1
ATOM 3029 C C . ASN A 1 392 ? -15.086 12.891 8.922 1 97.06 392 ASN A C 1
ATOM 3031 O O . ASN A 1 392 ? -15.273 12.203 9.922 1 97.06 392 ASN A O 1
ATOM 3035 N N . SER A 1 393 ? -14 13.461 8.578 1 97.94 393 SER A N 1
ATOM 3036 C CA . SER A 1 393 ? -12.844 13.273 9.453 1 97.94 393 SER A CA 1
ATOM 3037 C C . SER A 1 393 ? -13.039 13.969 10.789 1 97.94 393 SER A C 1
ATOM 3039 O O . SER A 1 393 ? -12.758 13.398 11.844 1 97.94 393 SER A O 1
ATOM 3041 N N . MET A 1 394 ? -13.508 15.195 10.758 1 98.19 394 MET A N 1
ATOM 3042 C CA . MET A 1 394 ? -13.703 15.945 12 1 98.19 394 MET A CA 1
ATOM 3043 C C . MET A 1 394 ? -14.75 15.273 12.875 1 98.19 394 MET A C 1
ATOM 3045 O O . MET A 1 394 ? -14.617 15.258 14.102 1 98.19 394 MET A O 1
ATOM 3049 N N . ASP A 1 395 ? -15.781 14.672 12.242 1 98.44 395 ASP A N 1
ATOM 3050 C CA . ASP A 1 395 ? -16.766 13.93 13.008 1 98.44 395 ASP A CA 1
ATOM 3051 C C . ASP A 1 395 ? -16.109 12.797 13.797 1 98.44 395 ASP A C 1
ATOM 3053 O O . ASP A 1 395 ? -16.375 12.633 14.992 1 98.44 395 ASP A O 1
ATOM 3057 N N . GLN A 1 396 ? -15.266 12.125 13.164 1 98.06 396 GLN A N 1
ATOM 3058 C CA . GLN A 1 396 ? -14.594 10.992 13.797 1 98.06 396 GLN A CA 1
ATOM 3059 C C . GLN A 1 396 ? -13.602 11.461 14.852 1 98.06 396 GLN A C 1
ATOM 3061 O O . GLN A 1 396 ? -13.531 10.891 15.938 1 98.06 396 GLN A O 1
ATOM 3066 N N . ILE A 1 397 ? -12.914 12.477 14.539 1 98.38 397 ILE A N 1
ATOM 3067 C CA . ILE A 1 397 ? -11.875 12.992 15.43 1 98.38 397 ILE A CA 1
ATOM 3068 C C . ILE A 1 397 ? -12.516 13.539 16.703 1 98.38 397 ILE A C 1
ATOM 3070 O O . ILE A 1 397 ? -12.062 13.25 17.812 1 98.38 397 ILE A O 1
ATOM 3074 N N . PHE A 1 398 ? -13.578 14.25 16.594 1 98.06 398 PHE A N 1
ATOM 3075 C CA . PHE A 1 398 ? -14.219 14.82 17.781 1 98.06 398 PHE A CA 1
ATOM 3076 C C . PHE A 1 398 ? -14.898 13.727 18.594 1 98.06 398 PHE A C 1
ATOM 3078 O O . PHE A 1 398 ? -14.945 13.812 19.828 1 98.06 398 PHE A O 1
ATOM 3085 N N . ALA A 1 399 ? -15.422 12.664 17.938 1 98.06 399 ALA A N 1
ATOM 3086 C CA . ALA A 1 399 ? -15.938 11.523 18.672 1 98.06 399 ALA A CA 1
ATOM 3087 C C . ALA A 1 399 ? -14.836 10.867 19.5 1 98.06 399 ALA A C 1
ATOM 3089 O O . ALA A 1 399 ? -15.055 10.539 20.672 1 98.06 399 ALA A O 1
ATOM 3090 N N . GLN A 1 400 ? -13.703 10.758 18.938 1 98 400 GLN A N 1
ATOM 3091 C CA . GLN A 1 400 ? -12.57 10.148 19.625 1 98 400 GLN A CA 1
ATOM 3092 C C . GLN A 1 400 ? -12.047 11.062 20.734 1 98 400 GLN A C 1
ATOM 3094 O O . GLN A 1 400 ? -11.586 10.586 21.766 1 98 400 GLN A O 1
ATOM 3099 N N . LEU A 1 401 ? -12.039 12.328 20.453 1 97.38 401 LEU A N 1
ATOM 3100 C CA . LEU A 1 401 ? -11.648 13.281 21.5 1 97.38 401 LEU A CA 1
ATOM 3101 C C . LEU A 1 401 ? -12.578 13.188 22.703 1 97.38 401 LEU A C 1
ATOM 3103 O O . LEU A 1 401 ? -12.117 13.117 23.844 1 97.38 401 LEU A O 1
ATOM 3107 N N . SER A 1 402 ? -13.852 13.109 22.438 1 95.62 402 SER A N 1
ATOM 3108 C CA . SER A 1 402 ? -14.867 13.07 23.484 1 95.62 402 SER A CA 1
ATOM 3109 C C . SER A 1 402 ? -14.773 11.789 24.312 1 95.62 402 SER A C 1
ATOM 3111 O O . SER A 1 402 ? -15.016 11.805 25.516 1 95.62 402 SER A O 1
ATOM 3113 N N . SER A 1 403 ? -14.375 10.695 23.672 1 96.38 403 SER A N 1
ATOM 3114 C CA . SER A 1 403 ? -14.281 9.414 24.359 1 96.38 403 SER A CA 1
ATOM 3115 C C . SER A 1 403 ? -12.938 9.258 25.062 1 96.38 403 SER A C 1
ATOM 3117 O O . SER A 1 403 ? -12.734 8.305 25.812 1 96.38 403 SER A O 1
ATOM 3119 N N . GLY A 1 404 ? -12.008 10.117 24.75 1 95.69 404 GLY A N 1
ATOM 3120 C CA . GLY A 1 404 ? -10.68 10.031 25.328 1 95.69 404 GLY A CA 1
ATOM 3121 C C . GLY A 1 404 ? -9.75 9.117 24.562 1 95.69 404 GLY A C 1
ATOM 3122 O O . GLY A 1 404 ? -8.641 8.836 25.016 1 95.69 404 GLY A O 1
ATOM 3123 N N . ALA A 1 405 ? -10.172 8.742 23.391 1 97.19 405 ALA A N 1
ATOM 3124 C CA . ALA A 1 405 ? -9.375 7.832 22.578 1 97.19 405 ALA A CA 1
ATOM 3125 C C . ALA A 1 405 ? -8.18 8.555 21.969 1 97.19 405 ALA A C 1
ATOM 3127 O O . ALA A 1 405 ? -7.191 7.922 21.578 1 97.19 405 ALA A O 1
ATOM 3128 N N . ILE A 1 406 ? -8.312 9.867 21.828 1 97.56 406 ILE A N 1
ATOM 3129 C CA . ILE A 1 406 ? -7.156 10.633 21.375 1 97.56 406 ILE A CA 1
ATOM 3130 C C . ILE A 1 406 ? -6.812 11.703 22.406 1 97.56 406 ILE A C 1
ATOM 3132 O O . ILE A 1 406 ? -7.703 12.242 23.078 1 97.56 406 ILE A O 1
ATOM 3136 N N . LYS A 1 407 ? -5.52 11.977 22.5 1 97.06 407 LYS A N 1
ATOM 3137 C CA . LYS A 1 407 ? -4.965 12.906 23.484 1 97.06 407 LYS A CA 1
ATOM 3138 C C . LYS A 1 407 ? -3.943 13.836 22.844 1 97.06 407 LYS A C 1
ATOM 3140 O O . LYS A 1 407 ? -2.738 13.594 22.906 1 97.06 407 LYS A O 1
ATOM 3145 N N . PRO A 1 408 ? -4.402 14.93 22.312 1 97.56 408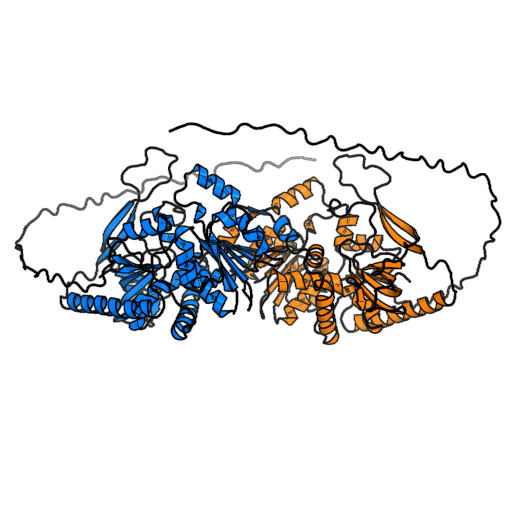 PRO A N 1
ATOM 3146 C CA . PRO A 1 408 ? -3.479 15.859 21.656 1 97.56 408 PRO A CA 1
ATOM 3147 C C . PRO A 1 408 ? -2.396 16.375 22.609 1 97.56 408 PRO A C 1
ATOM 3149 O O . PRO A 1 408 ? -2.574 16.344 23.828 1 97.56 408 PRO A O 1
ATOM 3152 N N . VAL A 1 409 ? -1.269 16.781 22.062 1 97.69 409 VAL A N 1
ATOM 3153 C CA . VAL A 1 409 ? -0.119 17.281 22.812 1 97.69 409 VAL A CA 1
ATOM 3154 C C . VAL A 1 409 ? 0.223 18.703 22.375 1 97.69 409 VAL A C 1
ATOM 3156 O O . VAL A 1 409 ? 0.356 18.969 21.188 1 97.69 409 VAL A O 1
ATOM 3159 N N . LEU A 1 410 ? 0.359 19.547 23.344 1 97.56 410 LEU A N 1
ATOM 3160 C CA . LEU A 1 410 ? 0.665 20.953 23.094 1 97.56 410 LEU A CA 1
ATOM 3161 C C . LEU A 1 410 ? 2.07 21.297 23.578 1 97.56 410 LEU A C 1
ATOM 3163 O O . LEU A 1 410 ? 2.426 21 24.719 1 97.56 410 LEU A O 1
ATOM 3167 N N . GLN A 1 411 ? 2.82 21.828 22.672 1 95.12 411 GLN A N 1
ATOM 3168 C CA . GLN A 1 411 ? 4.141 22.328 23.031 1 95.12 411 GLN A CA 1
ATOM 3169 C C . GLN A 1 411 ? 4.043 23.703 23.703 1 95.12 411 GLN A C 1
ATOM 3171 O O . GLN A 1 411 ? 4.777 23.984 24.641 1 95.12 411 GLN A O 1
ATOM 3176 N N . GLY A 1 412 ? 3.203 24.578 23.078 1 94.56 412 GLY A N 1
ATOM 3177 C CA . GLY A 1 412 ? 3.107 25.938 23.609 1 94.56 412 GLY A CA 1
ATOM 3178 C C . GLY A 1 412 ? 2.252 26.844 22.766 1 94.56 412 GLY A C 1
ATOM 3179 O O . GLY A 1 412 ? 1.748 26.438 21.719 1 94.56 412 GLY A O 1
ATOM 3180 N N . VAL A 1 413 ? 2.084 28.047 23.344 1 96.75 413 VAL A N 1
ATOM 3181 C CA . VAL A 1 413 ? 1.265 29.062 22.703 1 96.75 413 VAL A CA 1
ATOM 3182 C C . VAL A 1 413 ? 2.092 30.328 22.484 1 96.75 413 VAL A C 1
ATOM 3184 O O . VAL A 1 413 ? 2.859 30.734 23.359 1 96.75 413 VAL A O 1
ATOM 3187 N N . TYR A 1 414 ? 1.996 30.906 21.312 1 96.75 414 TYR A N 1
ATOM 3188 C CA . TYR A 1 414 ? 2.6 32.188 20.969 1 96.75 414 TYR A CA 1
ATOM 3189 C C . TYR A 1 414 ? 1.538 33.188 20.531 1 96.75 414 TYR A C 1
ATOM 3191 O O . TYR A 1 414 ? 0.462 32.812 20.078 1 96.75 414 TYR A O 1
ATOM 3199 N N . TYR A 1 415 ? 1.909 34.469 20.703 1 97.06 415 TYR A N 1
ATOM 3200 C CA . TYR A 1 415 ? 1.047 35.469 20.125 1 97.06 415 TYR A CA 1
ATOM 3201 C C . TYR A 1 415 ? 1.183 35.5 18.609 1 97.06 415 TYR A C 1
ATOM 3203 O O . TYR A 1 415 ? 2.236 35.156 18.062 1 97.06 415 TYR A O 1
ATOM 3211 N N . PHE A 1 416 ? 0.112 35.969 18.062 1 96.81 416 PHE A N 1
ATOM 3212 C CA . PHE A 1 416 ? 0.038 36.031 16.609 1 96.81 416 PHE A CA 1
ATOM 3213 C C . PHE A 1 416 ? 1.207 36.844 16.047 1 96.81 416 PHE A C 1
ATOM 3215 O O . PHE A 1 416 ? 1.822 36.438 15.055 1 96.81 416 PHE A O 1
ATOM 3222 N N . ASN A 1 417 ? 1.547 37.875 16.641 1 95.38 417 ASN A N 1
ATOM 3223 C CA . ASN A 1 417 ? 2.615 38.719 16.141 1 95.38 417 ASN A CA 1
ATOM 3224 C C . ASN A 1 417 ? 3.986 38.094 16.328 1 95.38 417 ASN A C 1
ATOM 3226 O O . ASN A 1 417 ? 4.992 38.594 15.828 1 95.38 417 ASN A O 1
ATOM 3230 N N . GLU A 1 418 ? 4.004 36.906 17 1 96.62 418 GLU A N 1
ATOM 3231 C CA . GLU A 1 418 ? 5.25 36.188 17.219 1 96.62 418 GLU A CA 1
ATOM 3232 C C . GLU A 1 418 ? 5.328 34.938 16.312 1 96.62 418 GLU A C 1
ATOM 3234 O O . GLU A 1 418 ? 6.105 34.031 16.562 1 96.62 418 GLU A O 1
ATOM 3239 N N . VAL A 1 419 ? 4.594 34.906 15.281 1 97.5 419 VAL A N 1
ATOM 3240 C CA . VAL A 1 419 ? 4.477 33.75 14.422 1 97.5 419 VAL A CA 1
ATOM 3241 C C . VAL A 1 419 ? 5.844 33.375 13.852 1 97.5 419 VAL A C 1
ATOM 3243 O O . VAL A 1 419 ? 6.16 32.219 13.672 1 97.5 419 VAL A O 1
ATOM 3246 N N . GLU A 1 420 ? 6.641 34.281 13.578 1 96.31 420 GLU A N 1
ATOM 3247 C CA . GLU A 1 420 ? 7.957 34 13.023 1 96.31 420 GLU A CA 1
ATOM 3248 C C . GLU A 1 420 ? 8.828 33.25 14.016 1 96.31 420 GLU A C 1
ATOM 3250 O O . GLU A 1 420 ? 9.5 32.281 13.641 1 96.31 420 GLU A O 1
ATOM 3255 N N . SER A 1 421 ? 8.805 33.719 15.242 1 96 421 SER A N 1
ATOM 3256 C CA . SER A 1 421 ? 9.539 33 16.281 1 96 421 SER A CA 1
ATOM 3257 C C . SER A 1 421 ? 9.039 31.578 16.453 1 96 421 SER A C 1
ATOM 3259 O O . SER A 1 421 ? 9.836 30.656 16.656 1 96 421 SER A O 1
ATOM 3261 N N . ALA A 1 422 ? 7.758 31.422 16.359 1 96.5 422 ALA A N 1
ATOM 3262 C CA . ALA A 1 422 ? 7.168 30.094 16.469 1 96.5 422 ALA A CA 1
ATOM 3263 C C . ALA A 1 422 ? 7.602 29.203 15.312 1 96.5 422 ALA A C 1
ATOM 3265 O O . ALA A 1 422 ? 7.93 28.031 15.508 1 96.5 422 ALA A O 1
ATOM 3266 N N . ILE A 1 423 ? 7.633 29.719 14.117 1 96.19 423 ILE A N 1
ATOM 3267 C CA . ILE A 1 423 ? 8.055 28.984 12.93 1 96.19 423 ILE A CA 1
ATOM 3268 C C . ILE A 1 423 ? 9.516 28.562 13.07 1 96.19 423 ILE A C 1
ATOM 3270 O O . ILE A 1 423 ? 9.875 27.422 12.742 1 96.19 423 ILE A O 1
ATOM 3274 N N . LYS A 1 424 ? 10.328 29.438 13.555 1 94.25 424 LYS A N 1
ATOM 3275 C CA . LYS A 1 424 ? 11.742 29.141 13.719 1 94.25 424 LYS A CA 1
ATOM 3276 C C . LYS A 1 424 ? 11.961 28.016 14.727 1 94.25 424 LYS A C 1
ATOM 3278 O O . LYS A 1 424 ? 12.891 27.219 14.586 1 94.25 424 LYS A O 1
ATOM 3283 N N . LEU A 1 425 ? 11.117 27.953 15.703 1 93.06 425 LEU A N 1
ATOM 3284 C CA . LEU A 1 425 ? 11.188 26.844 16.656 1 93.06 425 LEU A CA 1
ATOM 3285 C C . LEU A 1 425 ? 10.961 25.516 15.945 1 93.06 425 LEU A C 1
ATOM 3287 O O . LEU A 1 425 ? 11.648 24.531 16.234 1 93.06 425 LEU A O 1
ATOM 3291 N N . LEU A 1 426 ? 10 25.438 15.055 1 93 426 LEU A N 1
ATOM 3292 C CA . LEU A 1 426 ? 9.734 24.234 14.281 1 93 426 LEU A CA 1
ATOM 3293 C C . LEU A 1 426 ? 10.906 23.922 13.344 1 93 426 LEU A C 1
ATOM 3295 O O . LEU A 1 426 ? 11.297 22.766 13.188 1 93 426 LEU A O 1
ATOM 3299 N N . LEU A 1 427 ? 11.391 24.969 12.781 1 90.94 427 LEU A N 1
ATOM 3300 C CA . LEU A 1 427 ? 12.508 24.844 11.859 1 90.94 427 LEU A CA 1
ATOM 3301 C C . LEU A 1 427 ? 13.703 24.188 12.539 1 90.94 427 LEU A C 1
ATOM 3303 O O . LEU A 1 427 ? 14.438 23.422 11.922 1 90.94 427 LEU A O 1
ATOM 3307 N N . GLN A 1 428 ? 13.859 24.484 13.773 1 89.75 428 GLN A N 1
ATOM 3308 C CA . GLN A 1 428 ? 14.977 23.969 14.547 1 89.75 428 GLN A CA 1
ATOM 3309 C C . GLN A 1 428 ? 14.641 22.625 15.172 1 89.75 428 GLN A C 1
ATOM 3311 O O . GLN A 1 428 ? 15.453 22.047 15.898 1 89.75 428 GLN A O 1
ATOM 3316 N N . ARG A 1 429 ? 13.492 22.125 14.938 1 89.5 429 ARG A N 1
ATOM 3317 C CA . ARG A 1 429 ? 13.023 20.828 15.406 1 89.5 429 ARG A CA 1
ATOM 3318 C C . ARG A 1 429 ? 13.07 20.75 16.922 1 89.5 429 ARG A C 1
ATOM 3320 O O . ARG A 1 429 ? 13.508 19.734 17.484 1 89.5 429 ARG A O 1
ATOM 3327 N N . LYS A 1 430 ? 12.641 21.766 17.562 1 89.38 430 LYS A N 1
ATOM 3328 C CA . LYS A 1 430 ? 12.695 21.828 19.016 1 89.38 430 LYS A CA 1
ATOM 3329 C C . LYS A 1 430 ? 11.328 21.578 19.641 1 89.38 430 LYS A C 1
ATOM 3331 O O . LYS A 1 430 ? 11.211 21.391 20.859 1 89.38 430 LYS A O 1
ATOM 3336 N N . ASN A 1 431 ? 10.406 21.438 18.812 1 92.06 431 ASN A N 1
ATOM 3337 C CA . ASN A 1 431 ? 9.055 21.281 19.344 1 92.06 431 ASN A CA 1
ATOM 3338 C C . ASN A 1 431 ? 8.719 19.812 19.609 1 92.06 431 ASN A C 1
ATOM 3340 O O . ASN A 1 431 ? 9.258 18.922 18.953 1 92.06 431 ASN A O 1
ATOM 3344 N N . ILE A 1 432 ? 7.883 19.594 20.609 1 96.62 432 ILE A N 1
ATOM 3345 C CA . ILE A 1 432 ? 7.18 18.344 20.828 1 96.62 432 ILE A CA 1
ATOM 3346 C C . ILE A 1 432 ? 5.672 18.578 20.812 1 96.62 432 ILE A C 1
ATOM 3348 O O . ILE A 1 432 ? 5.137 19.234 21.703 1 96.62 432 ILE A O 1
ATOM 3352 N N . GLY A 1 433 ? 5.02 18.047 19.781 1 96.75 433 GLY A N 1
ATOM 3353 C CA . GLY A 1 433 ? 3.602 18.312 19.609 1 96.75 433 GLY A CA 1
ATOM 3354 C C . GLY A 1 433 ? 3.32 19.625 18.922 1 96.75 433 GLY A C 1
ATOM 3355 O O . GLY A 1 433 ? 4.125 20.094 18.109 1 96.75 433 GLY A O 1
ATOM 3356 N N . LYS A 1 434 ? 2.156 20.156 19.141 1 97.75 434 LYS A N 1
ATOM 3357 C CA . LYS A 1 434 ? 1.619 21.281 18.375 1 97.75 434 LYS A CA 1
ATOM 3358 C C . LYS A 1 434 ? 1.987 22.609 19.031 1 97.75 434 LYS A C 1
ATOM 3360 O O . LYS A 1 434 ? 2.006 22.719 20.25 1 97.75 434 LYS A O 1
ATOM 3365 N N . ILE A 1 435 ? 2.252 23.609 18.203 1 97.38 435 ILE A N 1
ATOM 3366 C CA . ILE A 1 435 ? 2.348 25 18.625 1 97.38 435 ILE A CA 1
ATOM 3367 C C . ILE A 1 435 ? 1.124 25.781 18.141 1 97.38 435 ILE A C 1
ATOM 3369 O O . ILE A 1 435 ? 0.698 25.609 17 1 97.38 435 ILE A O 1
ATOM 3373 N N . VAL A 1 436 ? 0.561 26.562 19.016 1 97.94 436 VAL A N 1
ATOM 3374 C CA . VAL A 1 436 ? -0.659 27.297 18.703 1 97.94 436 VAL A CA 1
ATOM 3375 C C . VAL A 1 436 ? -0.393 28.797 18.812 1 97.94 436 VAL A C 1
ATOM 3377 O O . VAL A 1 436 ? 0.371 29.25 19.672 1 97.94 436 VAL A O 1
ATOM 3380 N N . LEU A 1 437 ? -1.006 29.562 17.906 1 98.06 437 LEU A N 1
ATOM 3381 C CA . LEU A 1 437 ? -1.006 31.016 17.969 1 98.06 437 LEU A CA 1
ATOM 3382 C C . LEU A 1 437 ? -2.287 31.547 18.609 1 98.06 437 LEU A C 1
ATOM 3384 O O . LEU A 1 437 ? -3.373 31.016 18.344 1 98.06 437 LEU A O 1
ATOM 3388 N N . ARG A 1 438 ? -2.115 32.5 19.375 1 97.56 438 ARG A N 1
ATOM 3389 C CA . ARG A 1 438 ? -3.248 33.219 19.953 1 97.56 438 ARG A CA 1
ATOM 3390 C C . ARG A 1 438 ? -3.398 34.594 19.312 1 97.56 438 ARG A C 1
ATOM 3392 O O . ARG A 1 438 ? -2.426 35.344 19.219 1 97.56 438 ARG A O 1
ATOM 3399 N N . PHE A 1 439 ? -4.547 35.031 18.891 1 95.88 439 PHE A N 1
ATOM 3400 C CA . PHE A 1 439 ? -4.754 36.25 18.109 1 95.88 439 PHE A CA 1
ATOM 3401 C C . PHE A 1 439 ? -5.301 37.344 19 1 95.88 439 PHE A C 1
ATOM 3403 O O . PHE A 1 439 ? -5.289 38.531 18.609 1 95.88 439 PHE A O 1
ATOM 3410 N N . ILE A 1 440 ? -5.875 37.094 20.141 1 85.31 440 ILE A N 1
ATOM 3411 C CA . ILE A 1 440 ? -6.352 38.125 21.047 1 85.31 440 ILE A CA 1
ATOM 3412 C C . ILE A 1 440 ? -5.879 37.812 22.469 1 85.31 440 ILE A C 1
ATOM 3414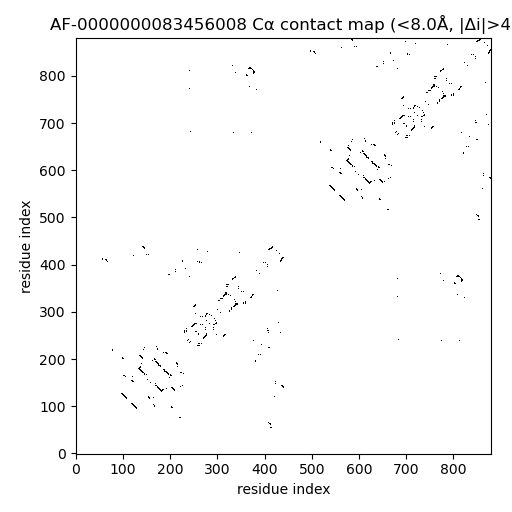 O O . ILE A 1 440 ? -5.629 36.656 22.812 1 85.31 440 ILE A O 1
ATOM 3418 N N . MET B 1 1 ? 48.656 20.094 29.484 1 18.44 1 MET B N 1
ATOM 3419 C CA . MET B 1 1 ? 49.375 18.828 29.578 1 18.44 1 MET B CA 1
ATOM 3420 C C . MET B 1 1 ? 49.344 18.078 28.266 1 18.44 1 MET B C 1
ATOM 3422 O O . MET B 1 1 ? 48.438 18.297 27.438 1 18.44 1 MET B O 1
ATOM 3426 N N . PRO B 1 2 ? 50.156 16.969 28.188 1 20.05 2 PRO B N 1
ATOM 3427 C CA . PRO B 1 2 ? 50.906 16.047 27.312 1 20.05 2 PRO B CA 1
ATOM 3428 C C . PRO B 1 2 ? 50 15.148 26.484 1 20.05 2 PRO B C 1
ATOM 3430 O O . PRO B 1 2 ? 48.844 14.898 26.875 1 20.05 2 PRO B O 1
ATOM 3433 N N . ARG B 1 3 ? 50.344 14.977 25.172 1 21.34 3 ARG B N 1
ATOM 3434 C CA . ARG B 1 3 ? 50.281 14.586 23.781 1 21.34 3 ARG B CA 1
ATOM 3435 C C . ARG B 1 3 ? 50.344 13.07 23.625 1 21.34 3 ARG B C 1
ATOM 3437 O O . ARG B 1 3 ? 50.688 12.555 22.562 1 21.34 3 ARG B O 1
ATOM 3444 N N . SER B 1 4 ? 49.969 12.336 24.781 1 16.31 4 SER B N 1
ATOM 3445 C CA . SER B 1 4 ? 50.625 11.031 24.859 1 16.31 4 SER B CA 1
ATOM 3446 C C . SER B 1 4 ? 50.25 10.164 23.672 1 16.31 4 SER B C 1
ATOM 3448 O O . SER B 1 4 ? 51.125 9.664 22.969 1 16.31 4 SER B O 1
ATOM 3450 N N . THR B 1 5 ? 49.344 9.125 23.812 1 17.58 5 THR B N 1
ATOM 3451 C CA . THR B 1 5 ? 49.844 7.75 23.75 1 17.58 5 THR B CA 1
ATOM 3452 C C . THR B 1 5 ? 49.844 7.254 22.312 1 17.58 5 THR B C 1
ATOM 3454 O O . THR B 1 5 ? 49.219 7.836 21.438 1 17.58 5 THR B O 1
ATOM 3457 N N . ARG B 1 6 ? 49.406 5.914 22.031 1 16.91 6 ARG B N 1
ATOM 3458 C CA . ARG B 1 6 ? 50 4.602 21.828 1 16.91 6 ARG B CA 1
ATOM 3459 C C . ARG B 1 6 ? 49.812 4.109 20.406 1 16.91 6 ARG B C 1
ATOM 3461 O O . ARG B 1 6 ? 48.688 4.199 19.859 1 16.91 6 ARG B O 1
ATOM 3468 N N . ILE B 1 7 ? 50.781 3.658 19.688 1 17.8 7 ILE B N 1
ATOM 3469 C CA . ILE B 1 7 ? 51.438 3.289 18.438 1 17.8 7 ILE B CA 1
ATOM 3470 C C . ILE B 1 7 ? 50.844 1.997 17.891 1 17.8 7 ILE B C 1
ATOM 3472 O O . ILE B 1 7 ? 50.625 1.862 16.688 1 17.8 7 ILE B O 1
ATOM 3476 N N . PHE B 1 8 ? 50.5 0.923 18.812 1 18.12 8 PHE B N 1
ATOM 3477 C CA . PHE B 1 8 ? 51.25 -0.253 18.375 1 18.12 8 PHE B CA 1
ATOM 3478 C C . PHE B 1 8 ? 50.656 -0.823 17.094 1 18.12 8 PHE B C 1
ATOM 3480 O O . PHE B 1 8 ? 49.531 -0.551 16.75 1 18.12 8 PHE B O 1
ATOM 3487 N N . LYS B 1 9 ? 51.094 -2.061 16.703 1 16.44 9 LYS B N 1
ATOM 3488 C CA . LYS B 1 9 ? 51.75 -2.891 15.688 1 16.44 9 LYS B CA 1
ATOM 3489 C C . LYS B 1 9 ? 50.719 -3.717 14.914 1 16.44 9 LYS B C 1
ATOM 3491 O O . LYS B 1 9 ? 49.688 -4.078 15.445 1 16.44 9 LYS B O 1
ATOM 3496 N N . LYS B 1 10 ? 50.969 -4.008 13.688 1 18.56 10 LYS B N 1
ATOM 3497 C CA . LYS B 1 10 ? 50.562 -4.469 12.367 1 18.56 10 LYS B CA 1
ATOM 3498 C C . LYS B 1 10 ? 50.281 -5.969 12.367 1 18.56 10 LYS B C 1
ATOM 3500 O O . LYS B 1 10 ? 50.188 -6.59 11.305 1 18.56 10 LYS B O 1
ATOM 3505 N N . ARG B 1 11 ? 49.781 -6.613 13.602 1 16.12 11 ARG B N 1
ATOM 3506 C CA . ARG B 1 11 ? 50.094 -8.039 13.547 1 16.12 11 ARG B CA 1
ATOM 3507 C C . ARG B 1 11 ? 49.469 -8.688 12.32 1 16.12 11 ARG B C 1
ATOM 3509 O O . ARG B 1 11 ? 48.312 -8.383 11.961 1 16.12 11 ARG B O 1
ATOM 3516 N N . LYS B 1 12 ? 50.281 -9.391 11.492 1 18.94 12 LYS B N 1
ATOM 3517 C CA . LYS B 1 12 ? 50.5 -10.195 10.289 1 18.94 12 LYS B CA 1
ATOM 3518 C C . LYS B 1 12 ? 49.625 -11.445 10.305 1 18.94 12 LYS B C 1
ATOM 3520 O O . LYS B 1 12 ? 49.875 -12.359 11.094 1 18.94 12 LYS B O 1
ATOM 3525 N N . GLY B 1 13 ? 48.281 -11.344 10.68 1 17.78 13 GLY B N 1
ATOM 3526 C CA . GLY B 1 13 ? 47.656 -12.609 11.008 1 17.78 13 GLY B CA 1
ATOM 3527 C C . GLY B 1 13 ? 47.844 -13.664 9.93 1 17.78 13 GLY B C 1
ATOM 3528 O O . GLY B 1 13 ? 48.125 -13.336 8.773 1 17.78 13 GLY B O 1
ATOM 3529 N N . PRO B 1 14 ? 48.188 -14.844 10.375 1 19.22 14 PRO B N 1
ATOM 3530 C CA . PRO B 1 14 ? 48.719 -16.062 9.766 1 19.22 14 PRO B CA 1
ATOM 3531 C C . PRO B 1 14 ? 47.938 -16.5 8.531 1 19.22 14 PRO B C 1
ATOM 3533 O O . PRO B 1 14 ? 46.781 -16.141 8.383 1 19.22 14 PRO B O 1
ATOM 3536 N N . VAL B 1 15 ? 48.688 -16.766 7.48 1 19.38 15 VAL B N 1
ATOM 3537 C CA . VAL B 1 15 ? 48.688 -17.266 6.109 1 19.38 15 VAL B CA 1
ATOM 3538 C C . VAL B 1 15 ? 47.906 -18.578 6.035 1 19.38 15 VAL B C 1
ATOM 3540 O O . VAL B 1 15 ? 48.188 -19.531 6.777 1 19.38 15 VAL B O 1
ATOM 3543 N N . GLY B 1 16 ? 46.562 -18.453 5.812 1 17.92 16 GLY B N 1
ATOM 3544 C CA . GLY B 1 16 ? 45.562 -19.5 5.648 1 17.92 16 GLY B CA 1
ATOM 3545 C C . GLY B 1 16 ? 46.031 -20.641 4.77 1 17.92 16 GLY B C 1
ATOM 3546 O O . GLY B 1 16 ? 46.656 -20.406 3.727 1 17.92 16 GLY B O 1
ATOM 3547 N N . ILE B 1 17 ? 46.375 -21.797 5.398 1 18.2 17 ILE B N 1
ATOM 3548 C CA . ILE B 1 17 ? 46.906 -23.094 4.973 1 18.2 17 ILE B CA 1
ATOM 3549 C C . ILE B 1 17 ? 46.062 -23.641 3.828 1 18.2 17 ILE B C 1
ATOM 3551 O O . ILE B 1 17 ? 44.844 -23.719 3.938 1 18.2 17 ILE B O 1
ATOM 3555 N N . HIS B 1 18 ? 46.5 -23.5 2.537 1 18.64 18 HIS B N 1
ATOM 3556 C CA . HIS B 1 18 ? 46.094 -23.922 1.203 1 18.64 18 HIS B CA 1
ATOM 3557 C C . HIS B 1 18 ? 45.906 -25.438 1.138 1 18.64 18 HIS B C 1
ATOM 3559 O O . HIS B 1 18 ? 46.875 -26.172 0.988 1 18.64 18 HIS B O 1
ATOM 3565 N N . ARG B 1 19 ? 45.188 -26 2.203 1 16.92 19 ARG B N 1
ATOM 3566 C CA . ARG B 1 19 ? 45.312 -27.438 2.08 1 16.92 19 ARG B CA 1
ATOM 3567 C C . ARG B 1 19 ? 44.875 -27.906 0.689 1 16.92 19 ARG B C 1
ATOM 3569 O O . ARG B 1 19 ? 43.781 -27.594 0.227 1 16.92 19 ARG B O 1
ATOM 3576 N N . ARG B 1 20 ? 45.844 -28.172 -0.145 1 17.16 20 ARG B N 1
ATOM 3577 C CA . ARG B 1 20 ? 45.875 -28.734 -1.49 1 17.16 20 ARG B CA 1
ATOM 3578 C C . ARG B 1 20 ? 45.125 -30.047 -1.562 1 17.16 20 ARG B C 1
ATOM 3580 O O . ARG B 1 20 ? 45.562 -31.062 -1.037 1 17.16 20 ARG B O 1
ATOM 3587 N N . ARG B 1 21 ? 43.781 -30 -1.193 1 17.17 21 ARG B N 1
ATOM 3588 C CA . ARG B 1 21 ? 43.125 -31.297 -1.249 1 17.17 21 ARG B CA 1
ATOM 3589 C C . ARG B 1 21 ? 43.375 -31.969 -2.6 1 17.17 21 ARG B C 1
ATOM 3591 O O . ARG B 1 21 ? 43.125 -31.359 -3.646 1 17.17 21 ARG B O 1
ATOM 3598 N N . GLU B 1 22 ? 44.312 -32.969 -2.613 1 18.28 22 GLU B N 1
ATOM 3599 C CA . GLU B 1 22 ? 44.781 -33.875 -3.648 1 18.28 22 GLU B CA 1
ATOM 3600 C C . GLU B 1 22 ? 43.625 -34.562 -4.379 1 18.28 22 GLU B C 1
ATOM 3602 O O . GLU B 1 22 ? 42.719 -35.094 -3.748 1 18.28 22 GLU B O 1
ATOM 3607 N N . GLN B 1 23 ? 43.219 -33.969 -5.5 1 19.88 23 GLN B N 1
ATOM 3608 C CA . GLN B 1 23 ? 42.281 -34.344 -6.543 1 19.88 23 GLN B CA 1
ATOM 3609 C C . GLN B 1 23 ? 42.5 -35.812 -6.977 1 19.88 23 GLN B C 1
ATOM 3611 O O . GLN B 1 23 ? 43.5 -36.094 -7.656 1 19.88 23 GLN B O 1
ATOM 3616 N N . GLN B 1 24 ? 42.438 -36.75 -5.895 1 18.94 24 GLN B N 1
ATOM 3617 C CA . GLN B 1 24 ? 42.75 -38.094 -6.359 1 18.94 24 GLN B CA 1
ATOM 3618 C C . GLN B 1 24 ? 41.906 -38.469 -7.566 1 18.94 24 GLN B C 1
ATOM 3620 O O . GLN B 1 24 ? 40.688 -38.344 -7.527 1 18.94 24 GLN B O 1
ATOM 3625 N N . THR B 1 25 ? 42.438 -38.281 -8.711 1 21.06 25 THR B N 1
ATOM 3626 C CA . THR B 1 25 ? 42.031 -38.562 -10.086 1 21.06 25 THR B CA 1
ATOM 3627 C C . THR B 1 25 ? 41.625 -40.031 -10.227 1 21.06 25 THR B C 1
ATOM 3629 O O . THR B 1 25 ? 42.438 -40.938 -10.125 1 21.06 25 THR B O 1
ATOM 3632 N N . LEU B 1 26 ? 40.438 -40.375 -9.484 1 20.5 26 LEU B N 1
ATOM 3633 C CA . LEU B 1 26 ? 40.062 -41.781 -9.586 1 20.5 26 LEU B CA 1
ATOM 3634 C C . LEU B 1 26 ? 40 -42.25 -11.039 1 20.5 26 LEU B C 1
ATOM 3636 O O . LEU B 1 26 ? 39.25 -41.656 -11.836 1 20.5 26 LEU B O 1
ATOM 3640 N N . GLN B 1 27 ? 41.062 -42.688 -11.445 1 21.09 27 GLN B N 1
ATOM 3641 C CA . GLN B 1 27 ? 41.312 -43.219 -12.781 1 21.09 27 GLN B CA 1
ATOM 3642 C C . GLN B 1 27 ? 40.375 -44.375 -13.094 1 21.09 27 GLN B C 1
ATOM 3644 O O . GLN B 1 27 ? 40.469 -45.438 -12.461 1 21.09 27 GLN B O 1
ATOM 3649 N N . GLN B 1 28 ? 39.031 -43.938 -13.172 1 19.61 28 GLN B N 1
ATOM 3650 C CA . GLN B 1 28 ? 38.156 -45.094 -13.391 1 19.61 28 GLN B CA 1
ATOM 3651 C C . GLN B 1 28 ? 38.625 -45.906 -14.602 1 19.61 28 GLN B C 1
ATOM 3653 O O . GLN B 1 28 ? 38.938 -45.344 -15.648 1 19.61 28 GLN B O 1
ATOM 3658 N N . PRO B 1 29 ? 39 -47.125 -14.32 1 21.75 29 PRO B N 1
ATOM 3659 C CA . PRO B 1 29 ? 39.625 -48.031 -15.289 1 21.75 29 PRO B CA 1
ATOM 3660 C C . PRO B 1 29 ? 38.719 -48.312 -16.484 1 21.75 29 PRO B C 1
ATOM 3662 O O . PRO B 1 29 ? 37.5 -48.125 -16.406 1 21.75 29 PRO B O 1
ATOM 3665 N N . PRO B 1 30 ? 39.312 -48.75 -17.578 1 23.45 30 PRO B N 1
ATOM 3666 C CA . PRO B 1 30 ? 38.906 -48.844 -18.984 1 23.45 30 PRO B CA 1
ATOM 3667 C C . PRO B 1 30 ? 37.875 -49.938 -19.234 1 23.45 30 PRO B C 1
ATOM 3669 O O . PRO B 1 30 ? 37.5 -50.219 -20.375 1 23.45 30 PRO B O 1
ATOM 3672 N N . CYS B 1 31 ? 36.781 -50 -18.344 1 20.3 31 CYS B N 1
ATOM 3673 C CA . CYS B 1 31 ? 36.156 -51.312 -18.438 1 20.3 31 CYS B CA 1
ATOM 3674 C C . CYS B 1 31 ? 35.75 -51.625 -19.875 1 20.3 31 CYS B C 1
ATOM 3676 O O . CYS B 1 31 ? 35.281 -50.719 -20.594 1 20.3 31 CYS B O 1
ATOM 3678 N N . ASP B 1 32 ? 36.094 -52.844 -20.297 1 18.72 32 ASP B N 1
ATOM 3679 C CA . ASP B 1 32 ? 36.188 -53.562 -21.578 1 18.72 32 ASP B CA 1
ATOM 3680 C C . ASP B 1 32 ? 34.781 -53.688 -22.203 1 18.72 32 ASP B C 1
ATOM 3682 O O . ASP B 1 32 ? 33.781 -53.562 -21.531 1 18.72 32 ASP B O 1
ATOM 3686 N N . PRO B 1 33 ? 34.656 -54.75 -23.062 1 20 33 PRO B N 1
ATOM 3687 C CA . PRO B 1 33 ? 34.094 -55.062 -24.391 1 20 33 PRO B CA 1
ATOM 3688 C C . PRO B 1 33 ? 32.656 -55.562 -24.328 1 20 33 PRO B C 1
ATOM 3690 O O . PRO B 1 33 ? 32.094 -55.969 -25.359 1 20 33 PRO B O 1
ATOM 3693 N N . LYS B 1 34 ? 32.125 -55.906 -23.047 1 19.16 34 LYS B N 1
ATOM 3694 C CA . LYS B 1 34 ? 31.188 -57.031 -23.047 1 19.16 34 LYS B CA 1
ATOM 3695 C C . LYS B 1 34 ? 30.047 -56.781 -24.047 1 19.16 34 LYS B C 1
ATOM 3697 O O . LYS B 1 34 ? 29.734 -55.656 -24.375 1 19.16 34 LYS B O 1
ATOM 3702 N N . GLN B 1 35 ? 29.078 -57.781 -24.016 1 18.56 35 GLN B N 1
ATOM 3703 C CA . GLN B 1 35 ? 28.219 -58.75 -24.703 1 18.56 35 GLN B CA 1
ATOM 3704 C C . GLN B 1 35 ? 26.844 -58.156 -24.984 1 18.56 35 GLN B C 1
ATOM 3706 O O . GLN B 1 35 ? 26.188 -57.625 -24.078 1 18.56 35 GLN B O 1
ATOM 3711 N N . ARG B 1 36 ? 26.547 -58 -26.234 1 20.25 36 ARG B N 1
ATOM 3712 C CA . ARG B 1 36 ? 25.422 -57.562 -27.062 1 20.25 36 ARG B CA 1
ATOM 3713 C C . ARG B 1 36 ? 24.172 -58.406 -26.781 1 20.25 36 ARG B C 1
ATOM 3715 O O . ARG B 1 36 ? 23.172 -58.281 -27.5 1 20.25 36 ARG B O 1
ATOM 3722 N N . THR B 1 37 ? 24.172 -59.125 -25.578 1 18.94 37 THR B N 1
ATOM 3723 C CA . THR B 1 37 ? 23.234 -60.188 -25.906 1 18.94 37 THR B CA 1
ATOM 3724 C C . THR B 1 37 ? 21.891 -59.625 -26.359 1 18.94 37 THR B C 1
ATOM 3726 O O . THR B 1 37 ? 21.641 -58.438 -26.203 1 18.94 37 THR B O 1
ATOM 3729 N N . SER B 1 38 ? 20.844 -60.281 -25.75 1 18.78 38 SER B N 1
ATOM 3730 C CA . SER B 1 38 ? 19.75 -61.156 -26.172 1 18.78 38 SER B CA 1
ATOM 3731 C C . SER B 1 38 ? 18.469 -60.344 -26.422 1 18.78 38 SER B C 1
ATOM 3733 O O . SER B 1 38 ? 17.688 -60.688 -27.312 1 18.78 38 SER B O 1
ATOM 3735 N N . SER B 1 39 ? 18.016 -59.375 -25.641 1 18.72 39 SER B N 1
ATOM 3736 C CA . SER B 1 39 ? 16.625 -59.656 -25.281 1 18.72 39 SER B CA 1
ATOM 3737 C C . SER B 1 39 ? 15.688 -59.344 -26.438 1 18.72 39 SER B C 1
ATOM 3739 O O . SER B 1 39 ? 15.758 -58.25 -27.047 1 18.72 39 SER B O 1
ATOM 3741 N N . LYS B 1 40 ? 15.07 -60.406 -27 1 21.56 40 LYS B N 1
ATOM 3742 C CA . LYS B 1 40 ? 13.945 -60.594 -27.922 1 21.56 40 LYS B CA 1
ATOM 3743 C C . LYS B 1 40 ? 12.812 -59.625 -27.609 1 21.56 40 LYS B C 1
ATOM 3745 O O . LYS B 1 40 ? 12.523 -59.375 -26.438 1 21.56 40 LYS B O 1
ATOM 3750 N N . LYS B 1 41 ? 12.266 -59.188 -28.641 1 22.66 41 LYS B N 1
ATOM 3751 C CA . LYS B 1 41 ? 11.211 -58.281 -29.078 1 22.66 41 LYS B CA 1
ATOM 3752 C C . LYS B 1 41 ? 9.852 -58.719 -28.547 1 22.66 41 LYS B C 1
ATOM 3754 O O . LYS B 1 41 ? 9.281 -59.719 -29.031 1 22.66 41 LYS B O 1
ATOM 3759 N N . LEU B 1 42 ? 9.617 -59.062 -27.156 1 19.09 42 LEU B N 1
ATOM 3760 C CA . LEU B 1 42 ? 8.227 -59.469 -26.906 1 19.09 42 LEU B CA 1
ATOM 3761 C C . LEU B 1 42 ? 7.266 -58.438 -27.531 1 19.09 42 LEU B C 1
ATOM 3763 O O . LEU B 1 42 ? 7.273 -57.281 -27.156 1 19.09 42 LEU B O 1
ATOM 3767 N N . GLU B 1 43 ? 6.766 -58.781 -28.719 1 22.2 43 GLU B N 1
ATOM 3768 C CA . GLU B 1 43 ? 5.754 -58.188 -29.578 1 22.2 43 GLU B CA 1
ATOM 3769 C C . GLU B 1 43 ? 4.383 -58.188 -28.906 1 22.2 43 GLU B C 1
ATOM 3771 O O . GLU B 1 43 ? 3.623 -59.125 -29.016 1 22.2 43 GLU B O 1
ATOM 3776 N N . GLY B 1 44 ? 4.246 -58.188 -27.5 1 20.16 44 GLY B N 1
ATOM 3777 C CA . GLY B 1 44 ? 2.857 -58.312 -27.078 1 20.16 44 GLY B CA 1
ATOM 3778 C C . GLY B 1 44 ? 1.943 -57.344 -27.797 1 20.16 44 GLY B C 1
ATOM 3779 O O . GLY B 1 44 ? 2.342 -56.188 -28.094 1 20.16 44 GLY B O 1
ATOM 3780 N N . SER B 1 45 ? 0.93 -57.844 -28.578 1 22 45 SER B N 1
ATOM 3781 C CA . SER B 1 45 ? -0.254 -57.406 -29.312 1 22 45 SER B CA 1
ATOM 3782 C C . SER B 1 45 ? -1.128 -56.5 -28.438 1 22 45 SER B C 1
ATOM 3784 O O . SER B 1 45 ? -1.81 -56.969 -27.531 1 22 45 SER B O 1
ATOM 3786 N N . LEU B 1 46 ? -0.643 -55.438 -27.844 1 22.66 46 LEU B N 1
ATOM 3787 C CA . LEU B 1 46 ? -1.545 -54.5 -27.203 1 22.66 46 LEU B CA 1
ATOM 3788 C C . LEU B 1 46 ? -2.703 -54.125 -28.125 1 22.66 46 LEU B C 1
ATOM 3790 O O . LEU B 1 46 ? -2.486 -53.625 -29.234 1 22.66 46 LEU B O 1
ATOM 3794 N N . SER B 1 47 ? -3.781 -54.969 -28.109 1 23.02 47 SER B N 1
ATOM 3795 C CA . SER B 1 47 ? -5.09 -54.75 -28.719 1 23.02 47 SER B CA 1
ATOM 3796 C C . SER B 1 47 ? -5.504 -53.281 -28.625 1 23.02 47 SER B C 1
ATOM 3798 O O . SER B 1 47 ? -5.281 -52.625 -27.594 1 23.02 47 SER B O 1
ATOM 3800 N N . SER B 1 48 ? -5.797 -52.656 -29.766 1 25.14 48 SER B N 1
ATOM 3801 C CA . SER B 1 48 ? -6.25 -51.344 -30.203 1 25.14 48 SER B CA 1
ATOM 3802 C C . SER B 1 48 ? -7.625 -51.031 -29.625 1 25.14 48 SER B C 1
ATOM 3804 O O . SER B 1 48 ? -8.648 -51.281 -30.25 1 25.14 48 SER B O 1
ATOM 3806 N N . TYR B 1 49 ? -8.109 -51.5 -28.453 1 23.34 49 TYR B N 1
ATOM 3807 C CA . TYR B 1 49 ? -9.398 -50.906 -28.078 1 23.34 49 TYR B CA 1
ATOM 3808 C C . TYR B 1 49 ? -9.391 -49.406 -28.266 1 23.34 49 TYR B C 1
ATOM 3810 O O . TYR B 1 49 ? -8.586 -48.688 -27.641 1 23.34 49 TYR B O 1
ATOM 3818 N N . GLU B 1 50 ? -9.805 -48.938 -29.406 1 27.98 50 GLU B N 1
ATOM 3819 C CA . GLU B 1 50 ? -10.266 -47.625 -29.797 1 27.98 50 GLU B CA 1
ATOM 3820 C C . GLU B 1 50 ? -11.258 -47.062 -28.781 1 27.98 50 GLU B C 1
ATOM 3822 O O . GLU B 1 50 ? -12.469 -47.281 -28.906 1 27.98 50 GLU B O 1
ATOM 3827 N N . ASP B 1 51 ? -11.195 -47.406 -27.469 1 27 51 ASP B N 1
ATOM 3828 C CA . ASP B 1 51 ? -12.211 -46.844 -26.594 1 27 51 ASP B CA 1
ATOM 3829 C C . ASP B 1 51 ? -12.367 -45.344 -26.812 1 27 51 ASP B C 1
ATOM 3831 O O . ASP B 1 51 ? -11.398 -44.594 -26.672 1 27 51 ASP B O 1
ATOM 3835 N N . GLN B 1 52 ? -13.367 -44.812 -27.594 1 29.36 52 GLN B N 1
ATOM 3836 C CA . GLN B 1 52 ? -14.031 -43.531 -27.922 1 29.36 52 GLN B CA 1
ATOM 3837 C C . GLN B 1 52 ? -14.164 -42.656 -26.703 1 29.36 52 GLN B C 1
ATOM 3839 O O . GLN B 1 52 ? -14.258 -41.438 -26.828 1 29.36 52 GLN B O 1
ATOM 3844 N N . SER B 1 53 ? -14.688 -43.219 -25.625 1 30.7 53 SER B N 1
ATOM 3845 C CA . SER B 1 53 ? -15.125 -42.344 -24.547 1 30.7 53 SER B CA 1
ATOM 3846 C C . SER B 1 53 ? -13.945 -41.594 -23.938 1 30.7 53 SER B C 1
ATOM 3848 O O . SER B 1 53 ? -14.062 -41.031 -22.844 1 30.7 53 SER B O 1
ATOM 3850 N N . SER B 1 54 ? -12.766 -42 -24.219 1 31 54 SER B N 1
ATOM 3851 C CA . SER B 1 54 ? -11.742 -41.25 -23.5 1 31 54 SER B CA 1
ATOM 3852 C C . SER B 1 54 ? -11.891 -39.75 -23.719 1 31 54 SER B C 1
ATOM 3854 O O . SER B 1 54 ? -11.836 -39.281 -24.859 1 31 54 SER B O 1
ATOM 3856 N N . GLY B 1 55 ? -12.805 -39.062 -23.016 1 34.03 55 GLY B N 1
ATOM 3857 C CA . GLY B 1 55 ? -12.781 -37.625 -22.906 1 34.03 55 GLY B CA 1
ATOM 3858 C C . GLY B 1 55 ? -11.414 -37 -23.172 1 34.03 55 GLY B C 1
ATOM 3859 O O . GLY B 1 55 ? -10.828 -36.344 -22.312 1 34.03 55 GLY B O 1
ATOM 3860 N N . MET B 1 56 ? -10.5 -37.75 -23.844 1 34.47 56 MET B N 1
ATOM 3861 C CA . MET B 1 56 ? -9.281 -37.094 -24.312 1 34.47 56 MET B CA 1
ATOM 3862 C C . MET B 1 56 ? -9.578 -35.719 -24.875 1 34.47 56 MET B C 1
ATOM 3864 O O . MET B 1 56 ? -10.695 -35.469 -25.344 1 34.47 56 MET B O 1
ATOM 3868 N N . ALA B 1 57 ? -8.539 -34.875 -24.891 1 38.94 57 ALA B N 1
ATOM 3869 C CA . ALA B 1 57 ? -8.422 -33.562 -25.547 1 38.94 57 ALA B CA 1
ATOM 3870 C C . ALA B 1 57 ? -9.039 -33.594 -26.938 1 38.94 57 ALA B C 1
ATOM 3872 O O . ALA B 1 57 ? -8.492 -34.219 -27.859 1 38.94 57 ALA B O 1
ATOM 3873 N N . ASN B 1 58 ? -10.297 -33.781 -27.125 1 36.03 58 ASN B N 1
ATOM 3874 C CA . ASN B 1 58 ? -10.672 -33.344 -28.453 1 36.03 58 ASN B CA 1
ATOM 3875 C C . ASN B 1 58 ? -9.875 -32.125 -28.891 1 36.03 58 ASN B C 1
ATOM 3877 O O . ASN B 1 58 ? -9.836 -31.109 -28.172 1 36.03 58 ASN B O 1
ATOM 3881 N N . LYS B 1 59 ? -8.898 -32.219 -29.672 1 41.91 59 LYS B N 1
ATOM 3882 C CA . LYS B 1 59 ? -7.855 -31.312 -30.172 1 41.91 59 LYS B CA 1
ATOM 3883 C C . LYS B 1 59 ? -8.32 -29.859 -30.125 1 41.91 59 LYS B C 1
ATOM 3885 O O . LYS B 1 59 ? -7.531 -28.953 -29.812 1 41.91 59 LYS B O 1
ATOM 3890 N N . ASN B 1 60 ? -9.297 -29.406 -30.984 1 39.38 60 ASN B N 1
ATOM 3891 C CA . ASN B 1 60 ? -9.547 -28.031 -31.438 1 39.38 60 ASN B CA 1
ATOM 3892 C C . ASN B 1 60 ? -10.539 -27.312 -30.531 1 39.38 60 ASN B C 1
ATOM 3894 O O . ASN B 1 60 ? -10.867 -26.156 -30.766 1 39.38 60 ASN B O 1
ATOM 3898 N N . GLN B 1 61 ? -11.438 -27.953 -29.844 1 43.5 61 GLN B N 1
ATOM 3899 C CA . GLN B 1 61 ? -12.414 -27.078 -29.219 1 43.5 61 GLN B CA 1
ATOM 3900 C C . GLN B 1 61 ? -11.977 -26.688 -27.797 1 43.5 61 GLN B C 1
ATOM 3902 O O . GLN B 1 61 ? -11.742 -27.562 -26.969 1 43.5 61 GLN B O 1
ATOM 3907 N N . SER B 1 62 ? -11.352 -25.625 -27.641 1 53.97 62 SER B N 1
ATOM 3908 C CA . SER B 1 62 ? -10.883 -24.953 -26.438 1 53.97 62 SER B CA 1
ATOM 3909 C C . SER B 1 62 ? -11.945 -24.984 -25.344 1 53.97 62 SER B C 1
ATOM 3911 O O . SER B 1 62 ? -12.828 -24.125 -25.297 1 53.97 62 SER B O 1
ATOM 3913 N N . PHE B 1 63 ? -12.266 -26.156 -24.734 1 69.62 63 PHE B N 1
ATOM 3914 C CA . PHE B 1 63 ? -13.328 -26.172 -23.734 1 69.62 63 PHE B CA 1
ATOM 3915 C C . PHE B 1 63 ? -12.797 -25.719 -22.375 1 69.62 63 PHE B C 1
ATOM 3917 O O . PHE B 1 63 ? -11.734 -26.172 -21.938 1 69.62 63 PHE B O 1
ATOM 3924 N N . VAL B 1 64 ? -13.383 -24.703 -21.859 1 84.44 64 VAL B N 1
ATOM 3925 C CA . VAL B 1 64 ? -13.18 -24.203 -20.516 1 84.44 64 VAL B CA 1
ATOM 3926 C C . VAL B 1 64 ? -14.133 -24.906 -19.547 1 84.44 64 VAL B C 1
ATOM 3928 O O . VAL B 1 64 ? -15.344 -24.938 -19.766 1 84.44 64 VAL B O 1
ATOM 3931 N N . TYR B 1 65 ? -13.555 -25.641 -18.516 1 88.75 65 TYR B N 1
ATOM 3932 C CA . TYR B 1 65 ? -14.336 -26.375 -17.531 1 88.75 65 TYR B CA 1
ATOM 3933 C C . TYR B 1 65 ? -14.523 -25.531 -16.266 1 88.75 65 TYR B C 1
ATOM 3935 O O . TYR B 1 65 ? -13.547 -25.078 -15.664 1 88.75 65 TYR B O 1
ATOM 3943 N N . THR B 1 66 ? -15.844 -25.375 -15.945 1 91.25 66 THR B N 1
ATOM 3944 C CA . THR B 1 66 ? -16.188 -24.641 -14.734 1 91.25 66 THR B CA 1
ATOM 3945 C C . THR B 1 66 ? -17.234 -25.406 -13.93 1 91.25 66 THR B C 1
ATOM 3947 O O . THR B 1 66 ? -17.891 -26.312 -14.445 1 91.25 66 THR B O 1
ATOM 3950 N N . ASP B 1 67 ? -17.266 -25.219 -12.711 1 91.44 67 ASP B N 1
ATOM 3951 C CA . ASP B 1 67 ? -18.359 -25.625 -11.836 1 91.44 67 ASP B CA 1
ATOM 3952 C C . ASP B 1 67 ? -18.625 -27.125 -11.953 1 91.44 67 ASP B C 1
ATOM 3954 O O . ASP B 1 67 ? -17.703 -27.938 -11.812 1 91.44 67 ASP B O 1
ATOM 3958 N N . GLU B 1 68 ? -19.891 -27.438 -12.328 1 89.44 68 GLU B N 1
ATOM 3959 C CA . GLU B 1 68 ? -20.297 -28.844 -12.328 1 89.44 68 GLU B CA 1
ATOM 3960 C C . GLU B 1 68 ? -19.547 -29.641 -13.391 1 89.44 68 GLU B C 1
ATOM 3962 O O . GLU B 1 68 ? -19.203 -30.812 -13.188 1 89.44 68 GLU B O 1
ATOM 3967 N N . LYS B 1 69 ? -19.312 -28.953 -14.461 1 93.12 69 LYS B N 1
ATOM 3968 C CA . LYS B 1 69 ? -18.562 -29.625 -15.516 1 93.12 69 LYS B CA 1
ATOM 3969 C C . LYS B 1 69 ? -17.141 -29.969 -15.055 1 93.12 69 LYS B C 1
ATOM 3971 O O . LYS B 1 69 ? -16.641 -31.062 -15.352 1 93.12 69 LYS B O 1
ATOM 3976 N N . LEU B 1 70 ? -16.578 -29.062 -14.344 1 95.12 70 LEU B N 1
ATOM 3977 C CA . LEU B 1 70 ? -15.234 -29.328 -13.82 1 95.12 70 LEU B CA 1
ATOM 3978 C C . LEU B 1 70 ? -15.25 -30.438 -12.781 1 95.12 70 LEU B C 1
ATOM 3980 O O . LEU B 1 70 ? -14.383 -31.312 -12.789 1 95.12 70 LEU B O 1
ATOM 3984 N N . GLN B 1 71 ? -16.219 -30.484 -11.969 1 94.31 71 GLN B N 1
ATOM 3985 C CA . GLN B 1 71 ? -16.312 -31.5 -10.93 1 94.31 71 GLN B CA 1
ATOM 3986 C C . GLN B 1 71 ? -16.469 -32.875 -11.531 1 94.31 71 GLN B C 1
ATOM 3988 O O . GLN B 1 71 ? -15.836 -33.844 -11.086 1 94.31 71 GLN B O 1
ATOM 3993 N N . SER B 1 72 ? -17.375 -32.938 -12.484 1 95.31 72 SER B N 1
ATOM 3994 C CA . SER B 1 72 ? -17.594 -34.188 -13.156 1 95.31 72 SER B CA 1
ATOM 3995 C C . SER B 1 72 ? -16.328 -34.688 -13.867 1 95.31 72 SER B C 1
ATOM 3997 O O . SER B 1 72 ? -15.977 -35.844 -13.781 1 95.31 72 SER B O 1
ATOM 3999 N N . PHE B 1 73 ? -15.766 -33.75 -14.547 1 95.62 73 PHE B N 1
ATOM 4000 C CA . PHE B 1 73 ? -14.539 -34.094 -15.25 1 95.62 73 PHE B CA 1
ATOM 4001 C C . PHE B 1 73 ? -13.461 -34.531 -14.273 1 95.62 73 PHE B C 1
ATOM 4003 O O . PHE B 1 73 ? -12.781 -35.531 -14.516 1 95.62 73 PHE B O 1
ATOM 4010 N N . ALA B 1 74 ? -13.266 -33.844 -13.18 1 96.44 74 ALA B N 1
ATOM 4011 C CA . ALA B 1 74 ? -12.266 -34.125 -12.156 1 96.44 74 ALA B CA 1
ATOM 4012 C C . ALA B 1 74 ? -12.477 -35.531 -11.586 1 96.44 74 ALA B C 1
ATOM 4014 O O . ALA B 1 74 ? -11.516 -36.281 -11.359 1 96.44 74 ALA B O 1
ATOM 4015 N N . LYS B 1 75 ? -13.656 -35.875 -11.328 1 96.44 75 LYS B N 1
ATOM 4016 C CA . LYS B 1 75 ? -13.977 -37.188 -10.805 1 96.44 75 LYS B CA 1
ATOM 4017 C C . LYS B 1 75 ? -13.57 -38.281 -11.789 1 96.44 75 LYS B C 1
ATOM 4019 O O . LYS B 1 75 ? -12.914 -39.281 -11.406 1 96.44 75 LYS B O 1
ATOM 4024 N N . LYS B 1 76 ? -13.938 -38.094 -13 1 96.62 76 LYS B N 1
ATOM 4025 C CA . LYS B 1 76 ? -13.672 -39.094 -14.039 1 96.62 76 LYS B CA 1
ATOM 4026 C C . LYS B 1 76 ? -12.172 -39.312 -14.234 1 96.62 76 LYS B C 1
ATOM 4028 O O . LYS B 1 76 ? -11.688 -40.438 -14.25 1 96.62 76 LYS B O 1
ATOM 4033 N N . ILE B 1 77 ? -11.469 -38.219 -14.406 1 96.56 77 ILE B N 1
ATOM 4034 C CA . ILE B 1 77 ? -10.047 -38.344 -14.711 1 96.56 77 ILE B CA 1
ATOM 4035 C C . ILE B 1 77 ? -9.305 -38.906 -13.508 1 96.56 77 ILE B C 1
ATOM 4037 O O . ILE B 1 77 ? -8.328 -39.656 -13.664 1 96.56 77 ILE B O 1
ATOM 4041 N N . THR B 1 78 ? -9.695 -38.594 -12.297 1 97 78 THR B N 1
ATOM 4042 C CA . THR B 1 78 ? -9.102 -39.156 -11.086 1 97 78 THR B CA 1
ATOM 4043 C C . THR B 1 78 ? -9.281 -40.688 -11.047 1 97 78 THR B C 1
ATOM 4045 O O . THR B 1 78 ? -8.336 -41.438 -10.773 1 97 78 THR B O 1
ATOM 4048 N N . GLU B 1 79 ? -10.461 -41.125 -11.336 1 96.38 79 GLU B N 1
ATOM 4049 C CA . GLU B 1 79 ? -10.734 -42.562 -11.375 1 96.38 79 GLU B CA 1
ATOM 4050 C C . GLU B 1 79 ? -9.867 -43.281 -12.414 1 96.38 79 GLU B C 1
ATOM 4052 O O . GLU B 1 79 ? -9.32 -44.344 -12.141 1 96.38 79 GLU B O 1
ATOM 4057 N N . GLU B 1 80 ? -9.742 -42.656 -13.508 1 95.44 80 GLU B N 1
ATOM 4058 C CA . GLU B 1 80 ? -8.93 -43.25 -14.578 1 95.44 80 GLU B CA 1
ATOM 4059 C C . GLU B 1 80 ? -7.473 -43.375 -14.156 1 95.44 80 GLU B C 1
ATOM 4061 O O . GLU B 1 80 ? -6.855 -44.438 -14.391 1 95.44 80 GLU B O 1
ATOM 4066 N N . VAL B 1 81 ? -6.949 -42.375 -13.594 1 94.94 81 VAL B N 1
ATOM 4067 C CA . VAL B 1 81 ? -5.547 -42.375 -13.195 1 94.94 81 VAL B CA 1
ATOM 4068 C C . VAL B 1 81 ? -5.312 -43.375 -12.086 1 94.94 81 VAL B C 1
ATOM 4070 O O . VAL B 1 81 ? -4.305 -44.094 -12.086 1 94.94 81 VAL B O 1
ATOM 4073 N N . LEU B 1 82 ? -6.203 -43.5 -11.156 1 94.75 82 LEU B N 1
ATOM 4074 C CA . LEU B 1 82 ? -6.055 -44.438 -10.047 1 94.75 82 LEU B CA 1
ATOM 4075 C C . LEU B 1 82 ? -6.195 -45.875 -10.516 1 94.75 82 LEU B C 1
ATOM 4077 O O . LEU B 1 82 ? -5.527 -46.75 -10 1 94.75 82 LEU B O 1
ATOM 4081 N N . GLU B 1 83 ? -7.051 -46.062 -11.453 1 93.75 83 GLU B N 1
ATOM 4082 C CA . GLU B 1 83 ? -7.168 -47.406 -12.047 1 93.75 83 GLU B CA 1
ATOM 4083 C C . GLU B 1 83 ? -5.879 -47.781 -12.766 1 93.75 83 GLU B C 1
ATOM 4085 O O . GLU B 1 83 ? -5.414 -48.938 -12.633 1 93.75 83 GLU B O 1
ATOM 4090 N N . SER B 1 84 ? -5.422 -46.875 -13.484 1 91.06 84 SER B N 1
ATOM 4091 C CA . SER B 1 84 ? -4.156 -47.125 -14.172 1 91.06 84 SER B CA 1
ATOM 4092 C C . SER B 1 84 ? -3.033 -47.406 -13.18 1 91.06 84 SER B C 1
ATOM 4094 O O . SER B 1 84 ? -2.18 -48.25 -13.43 1 91.06 84 SER B O 1
ATOM 4096 N N . ASP B 1 85 ? -3.01 -46.719 -12.141 1 90.06 85 ASP B N 1
ATOM 4097 C CA . ASP B 1 85 ? -1.995 -46.906 -11.102 1 90.06 85 ASP B CA 1
ATOM 4098 C C . ASP B 1 85 ? -2.094 -48.281 -10.469 1 90.06 85 ASP B C 1
ATOM 4100 O O . ASP B 1 85 ? -1.075 -48.938 -10.211 1 90.06 85 ASP B O 1
ATOM 4104 N N . ARG B 1 86 ? -3.248 -48.688 -10.18 1 86.12 86 ARG B N 1
ATOM 4105 C CA . ARG B 1 86 ? -3.473 -50 -9.609 1 86.12 86 ARG B CA 1
ATOM 4106 C C . ARG B 1 86 ? -3.016 -51.094 -10.562 1 86.12 86 ARG B C 1
ATOM 4108 O O . ARG B 1 86 ? -2.436 -52.094 -10.141 1 86.12 86 ARG B O 1
ATOM 4115 N N . PHE B 1 87 ? -3.268 -50.906 -11.766 1 82.62 87 PHE B N 1
ATOM 4116 C CA . PHE B 1 87 ? -2.902 -51.906 -12.781 1 82.62 87 PHE B CA 1
ATOM 4117 C C . PHE B 1 87 ? -1.389 -51.969 -12.93 1 82.62 87 PHE B C 1
ATOM 4119 O O . PHE B 1 87 ? -0.835 -53.062 -13.055 1 82.62 87 PHE B O 1
ATOM 4126 N N . ASN B 1 88 ? -0.812 -50.875 -12.914 1 76.12 88 ASN B N 1
ATOM 4127 C CA . ASN B 1 88 ? 0.637 -50.812 -13.078 1 76.12 88 ASN B CA 1
ATOM 4128 C C . ASN B 1 88 ? 1.353 -51.344 -11.828 1 76.12 88 ASN B C 1
ATOM 4130 O O . ASN B 1 88 ? 2.459 -51.875 -11.914 1 76.12 88 ASN B O 1
ATOM 4134 N N . ASN B 1 89 ? 0.899 -51 -10.688 1 65.06 89 ASN B N 1
ATOM 4135 C CA . ASN B 1 89 ? 1.507 -51.469 -9.438 1 65.06 89 ASN B CA 1
ATOM 4136 C C . ASN B 1 89 ? 1.37 -52.969 -9.266 1 65.06 89 ASN B C 1
ATOM 4138 O O . ASN B 1 89 ? 2.129 -53.594 -8.516 1 65.06 89 ASN B O 1
ATOM 4142 N N . ALA B 1 90 ? 0.326 -53.562 -9.789 1 52 90 ALA B N 1
ATOM 4143 C CA . ALA B 1 90 ? 0.175 -55.031 -9.727 1 52 90 ALA B CA 1
ATOM 4144 C C . ALA B 1 90 ? 1.323 -55.719 -10.445 1 52 90 ALA B C 1
ATOM 4146 O O . ALA B 1 90 ? 1.531 -56.938 -10.266 1 52 90 ALA B O 1
ATOM 4147 N N . GLN B 1 91 ? 2.066 -55 -11.188 1 48.41 91 GLN B N 1
ATOM 4148 C CA . GLN B 1 91 ? 3.312 -55.5 -11.75 1 48.41 91 GLN B CA 1
ATOM 4149 C C . GLN B 1 91 ? 4.52 -54.969 -11 1 48.41 91 GLN B C 1
ATOM 4151 O O . GLN B 1 91 ? 4.77 -53.75 -11.008 1 48.41 91 GLN B O 1
ATOM 4156 N N . PRO B 1 92 ? 4.863 -55.562 -9.953 1 43.84 92 PRO B N 1
ATOM 4157 C CA . PRO B 1 92 ? 5.918 -55.031 -9.086 1 43.84 92 PRO B CA 1
ATOM 4158 C C . PRO B 1 92 ? 7.117 -54.5 -9.867 1 43.84 92 PRO B C 1
ATOM 4160 O O . PRO B 1 92 ? 7.781 -55.281 -10.57 1 43.84 92 PRO B O 1
ATOM 4163 N N . ASP B 1 93 ? 7.062 -53.781 -10.859 1 43.78 93 ASP B N 1
ATOM 4164 C CA . ASP B 1 93 ? 8.336 -53.312 -11.391 1 43.78 93 ASP B CA 1
ATOM 4165 C C . ASP B 1 93 ? 9.18 -52.656 -10.305 1 43.78 93 ASP B C 1
ATOM 4167 O O . ASP B 1 93 ? 8.672 -51.812 -9.555 1 43.78 93 ASP B O 1
ATOM 4171 N N . LEU B 1 94 ? 10.164 -53.219 -9.836 1 42.09 94 LEU B N 1
ATOM 4172 C CA . LEU B 1 94 ? 11.258 -52.969 -8.906 1 42.09 94 LEU B CA 1
ATOM 4173 C C . LEU B 1 94 ? 11.766 -51.531 -9.062 1 42.09 94 LEU B C 1
ATOM 4175 O O . LEU B 1 94 ? 12.57 -51.062 -8.258 1 42.09 94 LEU B O 1
ATOM 4179 N N . SER B 1 95 ? 11.922 -51 -10.305 1 47.5 95 SER B N 1
ATOM 4180 C CA . SER B 1 95 ? 12.82 -49.844 -10.453 1 47.5 95 SER B CA 1
ATOM 4181 C C . SER B 1 95 ? 12.242 -48.594 -9.797 1 47.5 95 SER B C 1
ATOM 4183 O O . SER B 1 95 ? 11.656 -47.75 -10.477 1 47.5 95 SER B O 1
ATOM 4185 N N . VAL B 1 96 ? 11.602 -48.719 -8.633 1 55.5 96 VAL B N 1
ATOM 4186 C CA . VAL B 1 96 ? 11.023 -47.812 -7.645 1 55.5 96 VAL B CA 1
ATOM 4187 C C . VAL B 1 96 ? 11.945 -46.625 -7.438 1 55.5 96 VAL B C 1
ATOM 4189 O O . VAL B 1 96 ? 11.562 -45.625 -6.797 1 55.5 96 VAL B O 1
ATOM 4192 N N . THR B 1 97 ? 13.008 -46.625 -8.094 1 76.5 97 THR B N 1
ATOM 4193 C CA . THR B 1 97 ? 13.961 -45.656 -7.57 1 76.5 97 THR B CA 1
ATOM 4194 C C . THR B 1 97 ? 14.336 -44.656 -8.641 1 76.5 97 THR B C 1
ATOM 4196 O O . THR B 1 97 ? 15.352 -43.969 -8.516 1 76.5 97 THR B O 1
ATOM 4199 N N . ALA B 1 98 ? 13.539 -44.719 -9.75 1 89.5 98 ALA B N 1
ATOM 4200 C CA . ALA B 1 98 ? 13.883 -43.75 -10.766 1 89.5 98 ALA B CA 1
ATOM 4201 C C . ALA B 1 98 ? 12.664 -42.906 -11.156 1 89.5 98 ALA B C 1
ATOM 4203 O O . ALA B 1 98 ? 11.531 -43.375 -11.008 1 89.5 98 ALA B O 1
ATOM 4204 N N . GLY B 1 99 ? 12.812 -41.75 -11.547 1 94 99 GLY B N 1
ATOM 4205 C CA . GLY B 1 99 ? 11.797 -40.844 -12.086 1 94 99 GLY B CA 1
ATOM 4206 C C . GLY B 1 99 ? 12.211 -40.188 -13.398 1 94 99 GLY B C 1
ATOM 4207 O O . GLY B 1 99 ? 13.398 -40 -13.656 1 94 99 GLY B O 1
ATOM 4208 N N . THR B 1 100 ? 11.234 -40.062 -14.289 1 96.44 100 THR B N 1
ATOM 4209 C CA . THR B 1 100 ? 11.438 -39.281 -15.516 1 96.44 100 THR B CA 1
ATOM 4210 C C . THR B 1 100 ? 11.047 -37.812 -15.312 1 96.44 100 THR B C 1
ATOM 4212 O O . THR B 1 100 ? 9.961 -37.531 -14.812 1 96.44 100 THR B O 1
ATOM 4215 N N . PHE B 1 101 ? 11.938 -36.875 -15.734 1 97.62 101 PHE B N 1
ATOM 4216 C CA . PHE B 1 101 ? 11.758 -35.469 -15.438 1 97.62 101 PHE B CA 1
ATOM 4217 C C . PHE B 1 101 ? 11.75 -34.656 -16.719 1 97.62 101 PHE B C 1
ATOM 4219 O O . PHE B 1 101 ? 12.422 -35 -17.688 1 97.62 101 PHE B O 1
ATOM 4226 N N . ALA B 1 102 ? 10.898 -33.594 -16.75 1 98 102 ALA B N 1
ATOM 4227 C CA . ALA B 1 102 ? 11.016 -32.562 -17.766 1 98 102 ALA B CA 1
ATOM 4228 C C . ALA B 1 102 ? 12.07 -31.531 -17.375 1 98 102 ALA B C 1
ATOM 4230 O O . ALA B 1 102 ? 11.891 -30.766 -16.422 1 98 102 ALA B O 1
ATOM 4231 N N . ILE B 1 103 ? 13.164 -31.406 -18.188 1 96.88 103 ILE B N 1
ATOM 4232 C CA . ILE B 1 103 ? 14.328 -30.625 -17.797 1 96.88 103 ILE B CA 1
ATOM 4233 C C . ILE B 1 103 ? 14.625 -29.594 -18.875 1 96.88 103 ILE B C 1
ATOM 4235 O O . ILE B 1 103 ? 14.617 -29.891 -20.078 1 96.88 103 ILE B O 1
ATOM 4239 N N . LEU B 1 104 ? 14.727 -28.375 -18.391 1 95.31 104 LEU B N 1
ATOM 4240 C CA . LEU B 1 104 ? 15.305 -27.359 -19.266 1 95.31 104 LEU B CA 1
ATOM 4241 C C . LEU B 1 104 ? 16.828 -27.328 -19.141 1 95.31 104 LEU B C 1
ATOM 4243 O O . LEU B 1 104 ? 17.359 -27.281 -18.031 1 95.31 104 LEU B O 1
ATOM 4247 N N . ASP B 1 105 ? 17.438 -27.328 -20.266 1 93.88 105 ASP B N 1
ATOM 4248 C CA . ASP B 1 105 ? 18.906 -27.328 -20.297 1 93.88 105 ASP B CA 1
ATOM 4249 C C . ASP B 1 105 ? 19.422 -26.344 -21.344 1 93.88 105 ASP B C 1
ATOM 4251 O O . ASP B 1 105 ? 18.641 -25.766 -22.109 1 93.88 105 ASP B O 1
ATOM 4255 N N . LYS B 1 106 ? 20.734 -26.031 -21.219 1 88.44 106 LYS B N 1
ATOM 4256 C CA . LYS B 1 106 ? 21.359 -25.172 -22.219 1 88.44 106 LYS B CA 1
ATOM 4257 C C . LYS B 1 106 ? 21.188 -25.75 -23.625 1 88.44 106 LYS B C 1
ATOM 4259 O O . LYS B 1 106 ? 21.188 -26.969 -23.797 1 88.44 106 LYS B O 1
ATOM 4264 N N . PRO B 1 107 ? 21.031 -24.781 -24.516 1 82.75 107 PRO B N 1
ATOM 4265 C CA . PRO B 1 107 ? 20.891 -25.281 -25.891 1 82.75 107 PRO B CA 1
ATOM 4266 C C . PRO B 1 107 ? 22.141 -25.984 -26.391 1 82.75 107 PRO B C 1
ATOM 4268 O O . PRO B 1 107 ? 23.25 -25.625 -26.016 1 82.75 107 PRO B O 1
ATOM 4271 N N . SER B 1 108 ? 21.922 -27.031 -27.109 1 72.75 108 SER B N 1
ATOM 4272 C CA . SER B 1 108 ? 23.016 -27.812 -27.672 1 72.75 108 SER B CA 1
ATOM 4273 C C . SER B 1 108 ? 23.844 -26.969 -28.641 1 72.75 108 SER B C 1
ATOM 4275 O O . SER B 1 108 ? 25.062 -27.156 -28.75 1 72.75 108 SER B O 1
ATOM 4277 N N . GLN B 1 109 ? 23.172 -26.062 -29.359 1 67.62 109 GLN B N 1
ATOM 4278 C CA . GLN B 1 109 ? 23.875 -25.219 -30.312 1 67.62 109 GLN B CA 1
ATOM 4279 C C . GLN B 1 109 ? 23.906 -23.766 -29.844 1 67.62 109 GLN B C 1
ATOM 4281 O O . GLN B 1 109 ? 22.859 -23.188 -29.547 1 67.62 109 GLN B O 1
ATOM 4286 N N . PRO B 1 110 ? 25.172 -23.344 -29.531 1 61.28 110 PRO B N 1
ATOM 4287 C CA . PRO B 1 110 ? 25.25 -21.953 -29.078 1 61.28 110 PRO B CA 1
ATOM 4288 C C . PRO B 1 110 ? 24.641 -20.969 -30.047 1 61.28 110 PRO B C 1
ATOM 4290 O O . PRO B 1 110 ? 24.625 -21.219 -31.266 1 61.28 110 PRO B O 1
ATOM 4293 N N . SER B 1 111 ? 23.766 -20.172 -29.531 1 58.56 111 SER B N 1
ATOM 4294 C CA . SER B 1 111 ? 23.219 -19.141 -30.406 1 58.56 111 SER B CA 1
ATOM 4295 C C . SER B 1 111 ? 24.344 -18.297 -31.016 1 58.56 111 SER B C 1
ATOM 4297 O O . SER B 1 111 ? 25.406 -18.125 -30.406 1 58.56 111 SER B O 1
ATOM 4299 N N . SER B 1 112 ? 24.391 -18.219 -32.281 1 55.12 112 SER B N 1
ATOM 4300 C CA . SER B 1 112 ? 25.391 -17.484 -33.031 1 55.12 112 SER B CA 1
ATOM 4301 C C . SER B 1 112 ? 25.562 -16.062 -32.469 1 55.12 112 SER B C 1
ATOM 4303 O O . SER B 1 112 ? 26.641 -15.484 -32.594 1 55.12 112 SER B O 1
ATOM 4305 N N . ASN B 1 113 ? 24.484 -15.43 -32.125 1 53 113 ASN B N 1
ATOM 4306 C CA . ASN B 1 113 ? 24.609 -14.031 -31.75 1 53 113 ASN B CA 1
ATOM 4307 C C . ASN B 1 113 ? 24.672 -13.859 -30.234 1 53 113 ASN B C 1
ATOM 4309 O O . ASN B 1 113 ? 23.797 -14.336 -29.516 1 53 113 ASN B O 1
ATOM 4313 N N . SER B 1 114 ? 25.891 -13.508 -29.734 1 52.53 114 SER B N 1
ATOM 4314 C CA . SER B 1 114 ? 26.297 -13.32 -28.344 1 52.53 114 SER B CA 1
ATOM 4315 C C . SER B 1 114 ? 25.25 -12.547 -27.562 1 52.53 114 SER B C 1
ATOM 4317 O O . SER B 1 114 ? 25.172 -12.664 -26.328 1 52.53 114 SER B O 1
ATOM 4319 N N . THR B 1 115 ? 24.641 -11.688 -28.219 1 54.34 115 THR B N 1
ATOM 4320 C CA . THR B 1 115 ? 23.766 -10.766 -27.5 1 54.34 115 THR B CA 1
ATOM 4321 C C . THR B 1 115 ? 22.406 -11.398 -27.234 1 54.34 115 THR B C 1
ATOM 4323 O O . THR B 1 115 ? 21.578 -10.828 -26.531 1 54.34 115 THR B O 1
ATOM 4326 N N . ASP B 1 116 ? 22.359 -12.68 -27.766 1 61.66 116 ASP B N 1
ATOM 4327 C CA . ASP B 1 116 ? 21 -13.227 -27.75 1 61.66 116 ASP B CA 1
ATOM 4328 C C . ASP B 1 116 ? 20.719 -13.992 -26.453 1 61.66 116 ASP B C 1
ATOM 4330 O O . ASP B 1 116 ? 21.641 -14.586 -25.875 1 61.66 116 ASP B O 1
ATOM 4334 N N . ARG B 1 117 ? 19.672 -13.789 -25.906 1 73.56 117 ARG B N 1
ATOM 4335 C CA . ARG B 1 117 ? 19.172 -14.531 -24.75 1 73.56 117 ARG B CA 1
ATOM 4336 C C . ARG B 1 117 ? 19.203 -16.031 -25.016 1 73.56 117 ARG B C 1
ATOM 4338 O O . ARG B 1 117 ? 18.906 -16.484 -26.125 1 73.56 117 ARG B O 1
ATOM 4345 N N . ILE B 1 118 ? 19.797 -16.734 -24.047 1 77.38 118 ILE B N 1
ATOM 4346 C CA . ILE B 1 118 ? 19.812 -18.203 -24.109 1 77.38 118 ILE B CA 1
ATOM 4347 C C . ILE B 1 118 ? 18.375 -18.719 -24.094 1 77.38 118 ILE B C 1
ATOM 4349 O O . ILE B 1 118 ? 17.578 -18.328 -23.25 1 77.38 118 ILE B O 1
ATOM 4353 N N . LYS B 1 119 ? 18.031 -19.438 -25.125 1 83.31 119 LYS B N 1
ATOM 4354 C CA . LYS B 1 119 ? 16.766 -20.156 -25.125 1 83.31 119 LYS B CA 1
ATOM 4355 C C . LYS B 1 119 ? 16.953 -21.609 -24.734 1 83.31 119 LYS B C 1
ATOM 4357 O O . LYS B 1 119 ? 17.484 -22.406 -25.516 1 83.31 119 LYS B O 1
ATOM 4362 N N . PRO B 1 120 ? 16.469 -21.938 -23.562 1 91.25 120 PRO B N 1
ATOM 4363 C CA . PRO B 1 120 ? 16.688 -23.312 -23.078 1 91.25 120 PRO B CA 1
ATOM 4364 C C . PRO B 1 120 ? 15.977 -24.359 -23.938 1 91.25 120 PRO B C 1
ATOM 4366 O O . PRO B 1 120 ? 15.008 -24.047 -24.625 1 91.25 120 PRO B O 1
ATOM 4369 N N . GLU B 1 121 ? 16.547 -25.531 -23.922 1 93.69 121 GLU B N 1
ATOM 4370 C CA . GLU B 1 121 ? 15.938 -26.688 -24.578 1 93.69 121 GLU B CA 1
ATOM 4371 C C . GLU B 1 121 ? 15.305 -27.625 -23.562 1 93.69 121 GLU B C 1
ATOM 4373 O O . GLU B 1 121 ? 15.875 -27.875 -22.5 1 93.69 121 GLU B O 1
ATOM 4378 N N . LEU B 1 122 ? 14.109 -28.078 -23.953 1 96 122 LEU B N 1
ATOM 4379 C CA . LEU B 1 122 ? 13.398 -29 -23.094 1 96 122 LEU B CA 1
ATOM 4380 C C . LEU B 1 122 ? 13.727 -30.453 -23.453 1 96 122 LEU B C 1
ATOM 4382 O O . LEU B 1 122 ? 13.688 -30.812 -24.625 1 96 122 LEU B O 1
ATOM 4386 N N . LYS B 1 123 ? 14.078 -31.266 -22.484 1 95.69 123 LYS B N 1
ATOM 4387 C CA . LYS B 1 123 ? 14.344 -32.688 -22.672 1 95.69 123 LYS B CA 1
ATOM 4388 C C . LYS B 1 123 ? 13.734 -33.5 -21.531 1 95.69 123 LYS B C 1
ATOM 4390 O O . LYS B 1 123 ? 13.484 -32.969 -20.453 1 95.69 123 LYS B O 1
ATOM 4395 N N . PHE B 1 124 ? 13.539 -34.75 -21.844 1 96.75 124 PHE B N 1
ATOM 4396 C CA . PHE B 1 124 ? 13.109 -35.719 -20.828 1 96.75 124 PHE B CA 1
ATOM 4397 C C . PHE B 1 124 ? 14.266 -36.625 -20.438 1 96.75 124 PHE B C 1
ATOM 4399 O O . PHE B 1 124 ? 14.977 -37.125 -21.297 1 96.75 124 PHE B O 1
ATOM 4406 N N . GLU B 1 125 ? 14.453 -36.719 -19.141 1 95.44 125 GLU B N 1
ATOM 4407 C CA . GLU B 1 125 ? 15.523 -37.562 -18.641 1 95.44 125 GLU B CA 1
ATOM 4408 C C . GLU B 1 125 ? 15.047 -38.406 -17.469 1 95.44 125 GLU B C 1
ATOM 4410 O O . GLU B 1 125 ? 14.328 -37.938 -16.594 1 95.44 125 GLU B O 1
ATOM 4415 N N . THR B 1 126 ? 15.422 -39.656 -17.547 1 95.19 126 THR B N 1
ATOM 4416 C CA . THR B 1 126 ? 15.172 -40.562 -16.422 1 95.19 126 THR B CA 1
ATOM 4417 C C . THR B 1 126 ? 16.375 -40.625 -15.492 1 95.19 126 THR B C 1
ATOM 4419 O O . THR B 1 126 ? 17.516 -40.812 -15.945 1 95.19 126 THR B O 1
ATOM 4422 N N . ARG B 1 127 ? 16.047 -40.344 -14.258 1 91.5 127 ARG B N 1
ATOM 4423 C CA . ARG B 1 127 ? 17.109 -40.312 -13.266 1 91.5 127 ARG B CA 1
ATOM 4424 C C . ARG B 1 127 ? 16.719 -41.125 -12.031 1 91.5 127 ARG B C 1
ATOM 4426 O O . ARG B 1 127 ? 15.539 -41.219 -11.688 1 91.5 127 ARG B O 1
ATOM 4433 N N . SER B 1 128 ? 17.859 -41.719 -11.469 1 92.25 128 SER B N 1
ATOM 4434 C CA . SER B 1 128 ? 17.641 -42.312 -10.156 1 92.25 128 SER B CA 1
ATOM 4435 C C . SER B 1 128 ? 17.375 -41.25 -9.094 1 92.25 128 SER B C 1
ATOM 4437 O O . SER B 1 128 ? 17.984 -40.188 -9.094 1 92.25 128 SER B O 1
ATOM 4439 N N . LEU B 1 129 ? 16.453 -41.625 -8.25 1 93.31 129 LEU B N 1
ATOM 4440 C CA . LEU B 1 129 ? 16.141 -40.688 -7.16 1 93.31 129 LEU B CA 1
ATOM 4441 C C . LEU B 1 129 ? 17.141 -40.844 -6.016 1 93.31 129 LEU B C 1
ATOM 4443 O O . LEU B 1 129 ? 17.562 -41.969 -5.699 1 93.31 129 LEU B O 1
ATOM 4447 N N . PRO B 1 130 ? 17.516 -39.719 -5.418 1 92.5 130 PRO B N 1
ATOM 4448 C CA . PRO B 1 130 ? 18.375 -39.844 -4.246 1 92.5 130 PRO B CA 1
ATOM 4449 C C . PRO B 1 130 ? 17.672 -40.438 -3.043 1 92.5 130 PRO B C 1
ATOM 4451 O O . PRO B 1 130 ? 16.438 -40.562 -3.025 1 92.5 130 PRO B O 1
ATOM 4454 N N . SER B 1 131 ? 18.547 -40.875 -2.131 1 94.31 131 SER B N 1
ATOM 4455 C CA . SER B 1 131 ? 17.969 -41.344 -0.87 1 94.31 131 SER B CA 1
ATOM 4456 C C . SER B 1 131 ? 17.234 -40.219 -0.154 1 94.31 131 SER B C 1
ATOM 4458 O O . SER B 1 131 ? 17.594 -39.031 -0.259 1 94.31 131 SER B O 1
ATOM 4460 N N . LEU B 1 132 ? 16.25 -40.625 0.612 1 96.44 132 LEU B N 1
ATOM 4461 C CA . LEU B 1 132 ? 15.414 -39.656 1.308 1 96.44 132 LEU B CA 1
ATOM 4462 C C . LEU B 1 132 ? 16.156 -39.062 2.508 1 96.44 132 LEU B C 1
ATOM 4464 O O . LEU B 1 132 ? 16.75 -39.812 3.293 1 96.44 132 LEU B O 1
ATOM 4468 N N . ASN B 1 133 ? 16.125 -37.719 2.648 1 97.25 133 ASN B N 1
ATOM 4469 C CA . ASN B 1 133 ? 16.469 -37.094 3.922 1 97.25 133 ASN B CA 1
ATOM 4470 C C . ASN B 1 133 ? 15.383 -37.344 4.969 1 97.25 133 ASN B C 1
ATOM 4472 O O . ASN B 1 133 ? 14.266 -37.719 4.633 1 97.25 133 ASN B O 1
ATOM 4476 N N . PRO B 1 134 ? 15.641 -37.062 6.238 1 98.06 134 PRO B N 1
ATOM 4477 C CA . PRO B 1 134 ? 14.703 -37.375 7.316 1 98.06 134 PRO B CA 1
ATOM 4478 C C . PRO B 1 134 ? 13.375 -36.625 7.164 1 98.06 134 PRO B C 1
ATOM 4480 O O . PRO B 1 134 ? 12.336 -37.125 7.633 1 98.06 134 PRO B O 1
ATOM 4483 N N . ASP B 1 135 ? 13.367 -35.531 6.5 1 98.12 135 ASP B N 1
ATOM 4484 C CA . ASP B 1 135 ? 12.156 -34.719 6.418 1 98.12 135 ASP B CA 1
ATOM 4485 C C . ASP B 1 135 ? 11.555 -34.781 5.016 1 98.12 135 ASP B C 1
ATOM 4487 O O . ASP B 1 135 ? 10.68 -33.969 4.676 1 98.12 135 ASP B O 1
ATOM 4491 N N . ASP B 1 136 ? 11.953 -35.75 4.191 1 97.88 136 ASP B N 1
ATOM 4492 C CA . ASP B 1 136 ? 11.555 -35.812 2.791 1 97.88 136 ASP B CA 1
ATOM 4493 C C . ASP B 1 136 ? 10.289 -36.656 2.625 1 97.88 136 ASP B C 1
ATOM 4495 O O . ASP B 1 136 ? 10.039 -37.562 3.406 1 97.88 136 ASP B O 1
ATOM 4499 N N . VAL B 1 137 ? 9.516 -36.281 1.656 1 98 137 VAL B N 1
ATOM 4500 C CA . VAL B 1 137 ? 8.367 -37.031 1.173 1 98 137 VAL B CA 1
ATOM 4501 C C . VAL B 1 137 ? 8.539 -37.344 -0.313 1 98 137 VAL B C 1
ATOM 4503 O O . VAL B 1 137 ? 8.773 -36.438 -1.118 1 98 137 VAL B O 1
ATOM 4506 N N . GLN B 1 138 ? 8.508 -38.625 -0.683 1 97.31 138 GLN B N 1
ATOM 4507 C CA . GLN B 1 138 ? 8.523 -39.031 -2.084 1 97.31 138 GLN B CA 1
ATOM 4508 C C . GLN B 1 138 ? 7.105 -39.219 -2.617 1 97.31 138 GLN B C 1
ATOM 4510 O O . GLN B 1 138 ? 6.297 -39.906 -2.008 1 97.31 138 GLN B O 1
ATOM 4515 N N . VAL B 1 139 ? 6.863 -38.594 -3.721 1 97.44 139 VAL B N 1
ATOM 4516 C CA . VAL B 1 139 ? 5.504 -38.594 -4.258 1 97.44 139 VAL B CA 1
ATOM 4517 C C . VAL B 1 139 ? 5.508 -39.125 -5.688 1 97.44 139 VAL B C 1
ATOM 4519 O O . VAL B 1 139 ? 6.301 -38.688 -6.523 1 97.44 139 VAL B O 1
ATOM 4522 N N . LYS B 1 140 ? 4.703 -40.094 -5.93 1 96.81 140 LYS B N 1
ATOM 4523 C CA . LYS B 1 140 ? 4.34 -40.469 -7.301 1 96.81 140 LYS B CA 1
ATOM 4524 C C . LYS B 1 140 ? 3.373 -39.438 -7.891 1 96.81 140 LYS B C 1
ATOM 4526 O O . LYS B 1 140 ? 2.238 -39.312 -7.422 1 96.81 140 LYS B O 1
ATOM 4531 N N . VAL B 1 141 ? 3.783 -38.781 -8.938 1 98 141 VAL B N 1
ATOM 4532 C CA . VAL B 1 141 ? 3.029 -37.656 -9.445 1 98 141 VAL B CA 1
ATOM 4533 C C . VAL B 1 141 ? 1.939 -38.125 -10.398 1 98 141 VAL B C 1
ATOM 4535 O O . VAL B 1 141 ? 2.207 -38.906 -11.312 1 98 141 VAL B O 1
ATOM 4538 N N . PHE B 1 142 ? 0.711 -37.625 -10.133 1 98.31 142 PHE B N 1
ATOM 4539 C CA . PHE B 1 142 ? -0.4 -37.969 -11.023 1 98.31 142 PHE B CA 1
ATOM 4540 C C . PHE B 1 142 ? -0.76 -36.75 -11.891 1 98.31 142 PHE B C 1
ATOM 4542 O O . PHE B 1 142 ? -1.057 -36.906 -13.078 1 98.31 142 PHE B O 1
ATOM 4549 N N . PHE B 1 143 ? -0.763 -35.594 -11.312 1 98.62 143 PHE B N 1
ATOM 4550 C CA . PHE B 1 143 ? -1.128 -34.375 -12.016 1 98.62 143 PHE B CA 1
ATOM 4551 C C . PHE B 1 143 ? -0.165 -33.25 -11.68 1 98.62 143 PHE B C 1
ATOM 4553 O O . PHE B 1 143 ? 0.414 -33.219 -10.594 1 98.62 143 PHE B O 1
ATOM 4560 N N . GLY B 1 144 ? 0.081 -32.375 -12.594 1 98.56 144 GLY B N 1
ATOM 4561 C CA . GLY B 1 144 ? 0.878 -31.172 -12.414 1 98.56 144 GLY B CA 1
ATOM 4562 C C . GLY B 1 144 ? 0.229 -29.922 -13.008 1 98.56 144 GLY B C 1
ATOM 4563 O O . GLY B 1 144 ? -0.349 -29.984 -14.094 1 98.56 144 GLY B O 1
ATOM 4564 N N . GLY B 1 145 ? 0.275 -28.844 -12.273 1 98.25 145 GLY B N 1
ATOM 4565 C CA . GLY B 1 145 ? -0.261 -27.594 -12.781 1 98.25 145 GLY B CA 1
ATOM 4566 C C . GLY B 1 145 ? 0.786 -26.719 -13.445 1 98.25 145 GLY B C 1
ATOM 4567 O O . GLY B 1 145 ? 1.857 -26.484 -12.883 1 98.25 145 GLY B O 1
ATOM 4568 N N . LEU B 1 146 ? 0.477 -26.281 -14.633 1 97.38 146 LEU B N 1
ATOM 4569 C CA . LEU B 1 146 ? 1.368 -25.375 -15.359 1 97.38 146 LEU B CA 1
ATOM 4570 C C . LEU B 1 146 ? 1.149 -23.938 -14.93 1 97.38 146 LEU B C 1
ATOM 4572 O O . LEU B 1 146 ? 0.013 -23.516 -14.695 1 97.38 146 LEU B O 1
ATOM 4576 N N . ASN B 1 147 ? 2.203 -23.188 -14.828 1 95.44 147 ASN B N 1
ATOM 4577 C CA . ASN B 1 147 ? 2.162 -21.781 -14.43 1 95.44 147 ASN B CA 1
ATOM 4578 C C . ASN B 1 147 ? 2.998 -20.922 -15.367 1 95.44 147 ASN B C 1
ATOM 4580 O O . ASN B 1 147 ? 3.869 -21.422 -16.078 1 95.44 147 ASN B O 1
ATOM 4584 N N . PHE B 1 148 ? 2.713 -19.656 -15.305 1 93.44 148 PHE B N 1
ATOM 4585 C CA . PHE B 1 148 ? 3.438 -18.75 -16.188 1 93.44 148 PHE B CA 1
ATOM 4586 C C . PHE B 1 148 ? 4.918 -18.703 -15.82 1 93.44 148 PHE B C 1
ATOM 4588 O O . PHE B 1 148 ? 5.762 -18.406 -16.656 1 93.44 148 PHE B O 1
ATOM 4595 N N . SER B 1 149 ? 5.246 -18.984 -14.641 1 92.69 149 SER B N 1
ATOM 4596 C CA . SER B 1 149 ? 6.648 -19.094 -14.242 1 92.69 149 SER B CA 1
ATOM 4597 C C . SER B 1 149 ? 7.379 -20.141 -15.094 1 92.69 149 SER B C 1
ATOM 4599 O O . SER B 1 149 ? 8.555 -19.969 -15.406 1 92.69 149 SER B O 1
ATOM 4601 N N . ASP B 1 150 ? 6.746 -21.234 -15.461 1 93.88 150 ASP B N 1
ATOM 4602 C CA . ASP B 1 150 ? 7.328 -22.234 -16.359 1 93.88 150 ASP B CA 1
ATOM 4603 C C . ASP B 1 150 ? 7.598 -21.641 -17.734 1 93.88 150 ASP B C 1
ATOM 4605 O O . ASP B 1 150 ? 8.602 -21.984 -18.375 1 93.88 150 ASP B O 1
ATOM 4609 N N . VAL B 1 151 ? 6.738 -20.734 -18.094 1 92.06 151 VAL B N 1
ATOM 4610 C CA . VAL B 1 151 ? 6.863 -20.078 -19.391 1 92.06 151 VAL B CA 1
ATOM 4611 C C . VAL B 1 151 ? 8.078 -19.156 -19.391 1 92.06 151 VAL B C 1
ATOM 4613 O O . VAL B 1 151 ? 8.859 -19.141 -20.344 1 92.06 151 VAL B O 1
ATOM 4616 N N . TYR B 1 152 ? 8.266 -18.406 -18.266 1 91.31 152 TYR B N 1
ATOM 4617 C CA . TYR B 1 152 ? 9.445 -17.547 -18.141 1 91.31 152 TYR B CA 1
ATOM 4618 C C . TYR B 1 152 ? 10.719 -18.359 -18.344 1 91.31 152 TYR B C 1
ATOM 4620 O O . TYR B 1 152 ? 11.586 -17.984 -19.125 1 91.31 152 TYR B O 1
ATOM 4628 N N . LYS B 1 153 ? 10.766 -19.438 -17.688 1 91.25 153 LYS B N 1
ATOM 4629 C CA . LYS B 1 153 ? 11.961 -20.281 -17.719 1 91.25 153 LYS B CA 1
ATOM 4630 C C . LYS B 1 153 ? 12.188 -20.875 -19.109 1 91.25 153 LYS B C 1
ATOM 4632 O O . LYS B 1 153 ? 13.305 -20.875 -19.609 1 91.25 153 LYS B O 1
ATOM 4637 N N . TYR B 1 154 ? 11.133 -21.297 -19.625 1 92.56 154 TYR B N 1
ATOM 4638 C CA . TYR B 1 154 ? 11.211 -21.875 -20.969 1 92.56 154 TYR B CA 1
ATOM 4639 C C . TYR B 1 154 ? 11.672 -20.828 -21.969 1 92.56 154 TYR B C 1
ATOM 4641 O O . TYR B 1 154 ? 12.422 -21.141 -22.906 1 92.56 154 TYR B O 1
ATOM 4649 N N . ASP B 1 155 ? 11.227 -19.578 -21.75 1 91.19 155 ASP B N 1
ATOM 4650 C CA . ASP B 1 155 ? 11.562 -18.469 -22.641 1 91.19 155 ASP B CA 1
ATOM 4651 C C . ASP B 1 155 ? 12.938 -17.891 -22.312 1 91.19 155 ASP B C 1
ATOM 4653 O O . ASP B 1 155 ? 13.344 -16.875 -22.875 1 91.19 155 ASP B O 1
ATOM 4657 N N . GLY B 1 156 ? 13.633 -18.469 -21.375 1 87.88 156 GLY B N 1
ATOM 4658 C CA . GLY B 1 156 ? 14.977 -18.047 -21.016 1 87.88 156 GLY B CA 1
ATOM 4659 C C . GLY B 1 156 ? 15 -16.797 -20.172 1 87.88 156 GLY B C 1
ATOM 4660 O O . GLY B 1 156 ? 16 -16.062 -20.156 1 87.88 156 GLY B O 1
ATOM 4661 N N . ARG B 1 157 ? 13.898 -16.547 -19.562 1 86.25 157 ARG B N 1
ATOM 4662 C CA . ARG B 1 157 ? 13.812 -15.344 -18.75 1 86.25 157 ARG B CA 1
ATOM 4663 C C . ARG B 1 157 ? 14.156 -15.641 -17.297 1 86.25 157 ARG B C 1
ATOM 4665 O O . ARG B 1 157 ? 13.82 -16.703 -16.781 1 86.25 157 ARG B O 1
ATOM 4672 N N . PHE B 1 158 ? 14.852 -14.664 -16.578 1 79.06 158 PHE B N 1
ATOM 4673 C CA . PHE B 1 158 ? 15.125 -14.656 -15.141 1 79.06 158 PHE B CA 1
ATOM 4674 C C . PHE B 1 158 ? 15.938 -15.883 -14.734 1 79.06 158 PHE B C 1
ATOM 4676 O O . PHE B 1 158 ? 15.766 -16.406 -13.625 1 79.06 158 PHE B O 1
ATOM 4683 N N . LEU B 1 159 ? 16.734 -16.359 -15.602 1 74.5 159 LEU B N 1
ATOM 4684 C CA . LEU B 1 159 ? 17.531 -17.562 -15.375 1 74.5 159 LEU B CA 1
ATOM 4685 C C . LEU B 1 159 ? 18.641 -17.312 -14.359 1 74.5 159 LEU B C 1
ATOM 4687 O O . LEU B 1 159 ? 19.234 -18.25 -13.836 1 74.5 159 LEU B O 1
ATOM 4691 N N . GLN B 1 160 ? 18.844 -16.078 -14.031 1 71.88 160 GLN B N 1
ATOM 4692 C CA . GLN B 1 160 ? 19.797 -15.758 -12.977 1 71.88 160 GLN B CA 1
ATOM 4693 C C . GLN B 1 160 ? 19.281 -16.219 -11.617 1 71.88 160 GLN B C 1
ATOM 4695 O O . GLN B 1 160 ? 20.078 -16.484 -10.711 1 71.88 160 GLN B O 1
ATOM 4700 N N . TYR B 1 161 ? 18.062 -16.453 -11.523 1 75.5 161 TYR B N 1
ATOM 4701 C CA . TYR B 1 161 ? 17.484 -16.891 -10.266 1 75.5 161 TYR B CA 1
ATOM 4702 C C . TYR B 1 161 ? 17.219 -18.391 -10.266 1 75.5 161 TYR B C 1
ATOM 4704 O O . TYR B 1 161 ? 16.984 -18.984 -9.219 1 75.5 161 TYR B O 1
ATOM 4712 N N . THR B 1 162 ? 17.188 -19 -11.469 1 79.31 162 THR B N 1
ATOM 4713 C CA . THR B 1 162 ? 16.984 -20.438 -11.656 1 79.31 162 THR B CA 1
ATOM 4714 C C . THR B 1 162 ? 17.938 -20.984 -12.711 1 79.31 162 THR B C 1
ATOM 4716 O O . THR B 1 162 ? 17.531 -21.203 -13.859 1 79.31 162 THR B O 1
ATOM 4719 N N . PRO B 1 163 ? 19.031 -21.328 -12.32 1 84.69 163 PRO B N 1
ATOM 4720 C CA . PRO B 1 163 ? 20.031 -21.734 -13.305 1 84.69 163 PRO B CA 1
ATOM 4721 C C . PRO B 1 163 ? 19.719 -23.078 -13.953 1 84.69 163 PRO B C 1
ATOM 4723 O O . PRO B 1 163 ? 19.094 -23.938 -13.328 1 84.69 163 PRO B O 1
ATOM 4726 N N . LEU B 1 164 ? 20.219 -23.266 -15.203 1 89.94 164 LEU B N 1
ATOM 4727 C CA . LEU B 1 164 ? 20.125 -24.5 -15.961 1 89.94 164 LEU B CA 1
ATOM 4728 C C . LEU B 1 164 ? 21.219 -25.469 -15.57 1 89.94 164 LEU B C 1
ATOM 4730 O O . LEU B 1 164 ? 22.328 -25.047 -15.203 1 89.94 164 LEU B O 1
ATOM 4734 N N . PRO B 1 165 ? 20.953 -26.797 -15.664 1 93.19 165 PRO B N 1
ATOM 4735 C CA . PRO B 1 165 ? 19.656 -27.406 -15.969 1 93.19 165 PRO B CA 1
ATOM 4736 C C . PRO B 1 165 ? 18.672 -27.281 -14.812 1 93.19 165 PRO B C 1
ATOM 4738 O O . PRO B 1 165 ? 19.078 -27.188 -13.656 1 93.19 165 PRO B O 1
ATOM 4741 N N . LEU B 1 166 ? 17.422 -27.234 -15.141 1 93.75 166 LEU B N 1
ATOM 4742 C CA . LEU B 1 166 ? 16.406 -27.188 -14.094 1 93.75 166 LEU B CA 1
ATOM 4743 C C . LEU B 1 166 ? 15.203 -28.062 -14.453 1 93.75 166 LEU B C 1
ATOM 4745 O O . LEU B 1 166 ? 14.844 -28.172 -15.633 1 93.75 166 LEU B O 1
ATOM 4749 N N . VAL B 1 167 ? 14.656 -28.719 -13.461 1 95.81 167 VAL B N 1
ATOM 4750 C CA . VAL B 1 167 ? 13.414 -29.469 -13.625 1 95.81 167 VAL B CA 1
ATOM 4751 C C . VAL B 1 167 ? 12.219 -28.516 -13.508 1 95.81 167 VAL B C 1
ATOM 4753 O O . VAL B 1 167 ? 12.133 -27.734 -12.562 1 95.81 167 VAL B O 1
ATOM 4756 N N . LEU B 1 168 ? 11.305 -28.578 -14.422 1 96.75 168 LEU B N 1
ATOM 4757 C CA . LEU B 1 168 ? 10.141 -27.688 -14.477 1 96.75 168 LEU B CA 1
ATOM 4758 C C . LEU B 1 168 ? 9.086 -28.109 -13.461 1 96.75 168 LEU B C 1
ATOM 4760 O O . LEU B 1 168 ? 9.195 -29.172 -12.852 1 96.75 168 LEU B O 1
ATOM 4764 N N . GLY B 1 169 ? 8.109 -27.188 -13.328 1 97.56 169 GLY B N 1
ATOM 4765 C CA . GLY B 1 169 ? 6.922 -27.484 -12.547 1 97.56 169 GLY B CA 1
ATOM 4766 C C . GLY B 1 169 ? 6.992 -26.938 -11.125 1 97.56 169 GLY B C 1
ATOM 4767 O O . GLY B 1 169 ? 7.918 -27.266 -10.383 1 97.56 169 GLY B O 1
ATOM 4768 N N . MET B 1 170 ? 5.926 -26.25 -10.68 1 97.31 170 MET B N 1
ATOM 4769 C CA . MET B 1 170 ? 5.914 -25.656 -9.352 1 97.31 170 MET B CA 1
ATOM 4770 C C . MET B 1 170 ? 4.898 -26.359 -8.453 1 97.31 170 MET B C 1
ATOM 4772 O O . MET B 1 170 ? 4.918 -26.172 -7.23 1 97.31 170 MET B O 1
ATOM 4776 N N . GLU B 1 171 ? 4.016 -27.125 -9.078 1 98.56 171 GLU B N 1
ATOM 4777 C CA . GLU B 1 171 ? 2.998 -27.797 -8.266 1 98.56 171 GLU B CA 1
ATOM 4778 C C . GLU B 1 171 ? 2.576 -29.125 -8.883 1 98.56 171 GLU B C 1
ATOM 4780 O O . GLU B 1 171 ? 2.572 -29.266 -10.102 1 98.56 171 GLU B O 1
ATOM 4785 N N . CYS B 1 172 ? 2.262 -30.062 -8.008 1 98.69 172 CYS B N 1
ATOM 4786 C CA . CYS B 1 172 ? 1.796 -31.391 -8.43 1 98.69 172 CYS B CA 1
ATOM 4787 C C . CYS B 1 172 ? 0.971 -32.062 -7.332 1 98.69 172 CYS B C 1
ATOM 4789 O O . CYS B 1 172 ? 1.006 -31.625 -6.176 1 98.69 172 CYS B O 1
ATOM 4791 N N . SER B 1 173 ? 0.203 -33 -7.738 1 98.81 173 SER B N 1
ATOM 4792 C CA . SER B 1 173 ? -0.523 -33.844 -6.809 1 98.81 173 SER B CA 1
ATOM 4793 C C . SER B 1 173 ? -0.283 -35.312 -7.113 1 98.81 173 SER B C 1
ATOM 4795 O O . SER B 1 173 ? -0.004 -35.688 -8.258 1 98.81 173 SER B O 1
ATOM 4797 N N . GLY B 1 174 ? -0.327 -36.094 -6.094 1 98.31 174 GLY B N 1
ATOM 4798 C CA . GLY B 1 174 ? -0.06 -37.5 -6.273 1 98.31 174 GLY B CA 1
ATOM 4799 C C . GLY B 1 174 ? -0.154 -38.281 -4.98 1 98.31 174 GLY B C 1
ATOM 4800 O O . GLY B 1 174 ? -0.909 -37.938 -4.078 1 98.31 174 GLY B O 1
ATOM 4801 N N . LYS B 1 175 ? 0.533 -39.406 -5.031 1 97.5 175 LYS B N 1
ATOM 4802 C CA . LYS B 1 175 ? 0.476 -40.375 -3.93 1 97.5 175 LYS B CA 1
ATOM 4803 C C . LYS B 1 175 ? 1.844 -40.531 -3.273 1 97.5 175 LYS B C 1
ATOM 4805 O O . LYS B 1 175 ? 2.854 -40.688 -3.961 1 97.5 175 LYS B O 1
ATOM 4810 N N . VAL B 1 176 ? 1.825 -40.5 -1.921 1 97.75 176 VAL B N 1
ATOM 4811 C CA . VAL B 1 176 ? 3.062 -40.688 -1.174 1 97.75 176 VAL B CA 1
ATOM 4812 C C . VAL B 1 176 ? 3.543 -42.125 -1.331 1 97.75 176 VAL B C 1
ATOM 4814 O O . VAL B 1 176 ? 2.787 -43.062 -1.08 1 97.75 176 VAL B O 1
ATOM 4817 N N . GLU B 1 177 ? 4.797 -42.281 -1.732 1 95.94 177 GLU B N 1
ATOM 4818 C CA . GLU B 1 177 ? 5.359 -43.594 -1.928 1 95.94 177 GLU B CA 1
ATOM 4819 C C . GLU B 1 177 ? 6.395 -43.906 -0.854 1 95.94 177 GLU B C 1
ATOM 4821 O O . GLU B 1 177 ? 6.648 -45.094 -0.562 1 95.94 177 GLU B O 1
ATOM 4826 N N . ALA B 1 178 ? 7.004 -42.938 -0.302 1 96.5 178 ALA B N 1
ATOM 4827 C CA . ALA B 1 178 ? 7.992 -43.094 0.763 1 96.5 178 ALA B CA 1
ATOM 4828 C C . ALA B 1 178 ? 8.117 -41.812 1.58 1 96.5 178 ALA B C 1
ATOM 4830 O O . ALA B 1 178 ? 7.797 -40.719 1.095 1 96.5 178 ALA B O 1
ATOM 4831 N N . VAL B 1 179 ? 8.492 -41.969 2.865 1 97.94 179 VAL B N 1
ATOM 4832 C CA . VAL B 1 179 ? 8.688 -40.812 3.73 1 97.94 179 VAL B CA 1
ATOM 4833 C C . VAL B 1 179 ? 9.992 -40.969 4.512 1 97.94 179 VAL B C 1
ATOM 4835 O O . VAL B 1 179 ? 10.422 -42.062 4.801 1 97.94 179 VAL B O 1
ATOM 4838 N N . GLY B 1 180 ? 10.586 -39.812 4.777 1 98 180 GLY B N 1
ATOM 4839 C CA . GLY B 1 180 ? 11.758 -39.812 5.633 1 98 180 GLY B CA 1
ATOM 4840 C C . GLY B 1 180 ? 11.453 -40.188 7.07 1 98 180 GLY B C 1
ATOM 4841 O O . GLY B 1 180 ? 10.289 -40.219 7.473 1 98 180 GLY B O 1
ATOM 4842 N N . SER B 1 181 ? 12.523 -40.375 7.852 1 97.75 181 SER B N 1
ATOM 4843 C CA . SER B 1 181 ? 12.422 -40.969 9.188 1 97.75 181 SER B CA 1
ATOM 4844 C C . SER B 1 181 ? 11.734 -40 10.156 1 97.75 181 SER B C 1
ATOM 4846 O O . SER B 1 181 ? 11.203 -40.438 11.18 1 97.75 181 SER B O 1
ATOM 4848 N N . ARG B 1 182 ? 11.672 -38.719 9.828 1 98.31 182 ARG B N 1
ATOM 4849 C CA . ARG B 1 182 ? 11.109 -37.75 10.766 1 98.31 182 ARG B CA 1
ATOM 4850 C C . ARG B 1 182 ? 9.742 -37.281 10.305 1 98.31 182 ARG B C 1
ATOM 4852 O O . ARG B 1 182 ? 9.18 -36.344 10.891 1 98.31 182 ARG B O 1
ATOM 4859 N N . VAL B 1 183 ? 9.289 -37.781 9.25 1 98.12 183 VAL B N 1
ATOM 4860 C CA . VAL B 1 183 ? 7.988 -37.375 8.734 1 98.12 183 VAL B CA 1
ATOM 4861 C C . VAL B 1 183 ? 6.879 -38.125 9.477 1 98.12 183 VAL B C 1
ATOM 4863 O O . VAL B 1 183 ? 6.816 -39.344 9.445 1 98.12 183 VAL B O 1
ATOM 4866 N N . GLU B 1 184 ? 6.016 -37.375 10.156 1 97.25 184 GLU B N 1
ATOM 4867 C CA . GLU B 1 184 ? 4.898 -37.969 10.898 1 97.25 184 GLU B CA 1
ATOM 4868 C C . GLU B 1 184 ? 3.559 -37.531 10.297 1 97.25 184 GLU B C 1
ATOM 4870 O O . GLU B 1 184 ? 2.543 -38.219 10.5 1 97.25 184 GLU B O 1
ATOM 4875 N N . GLU B 1 185 ? 3.564 -36.5 9.578 1 96.19 185 GLU B N 1
ATOM 4876 C CA . GLU B 1 185 ? 2.342 -35.875 9.062 1 96.19 185 GLU B CA 1
ATOM 4877 C C . GLU B 1 185 ? 1.791 -36.688 7.879 1 96.19 185 GLU B C 1
ATOM 4879 O O . GLU B 1 185 ? 0.612 -36.562 7.543 1 96.19 185 GLU B O 1
ATOM 4884 N N . PHE B 1 186 ? 2.656 -37.531 7.246 1 98.06 186 PHE B N 1
ATOM 4885 C CA . PHE B 1 186 ? 2.283 -38.281 6.047 1 98.06 186 PHE B CA 1
ATOM 4886 C C . PHE B 1 186 ? 2.686 -39.719 6.168 1 98.06 186 PHE B C 1
ATOM 4888 O O . PHE B 1 186 ? 3.654 -40.062 6.855 1 98.06 186 PHE B O 1
ATOM 4895 N N . LYS B 1 187 ? 1.972 -40.594 5.496 1 97.81 187 LYS B N 1
ATOM 4896 C CA . LYS B 1 187 ? 2.311 -42 5.367 1 97.81 187 LYS B CA 1
ATOM 4897 C C . LYS B 1 187 ? 2.145 -42.5 3.928 1 97.81 187 LYS B C 1
ATOM 4899 O O . LYS B 1 187 ? 1.45 -41.844 3.135 1 97.81 187 LYS B O 1
ATOM 4904 N N . VAL B 1 188 ? 2.785 -43.562 3.639 1 97.06 188 VAL B N 1
ATOM 4905 C CA . VAL B 1 188 ? 2.672 -44.188 2.32 1 97.06 188 VAL B CA 1
ATOM 4906 C C . VAL B 1 188 ? 1.2 -44.438 1.987 1 97.06 188 VAL B C 1
ATOM 4908 O O . VAL B 1 188 ? 0.444 -44.938 2.818 1 97.06 188 VAL B O 1
ATOM 4911 N N . GLY B 1 189 ? 0.804 -43.938 0.83 1 96.69 189 GLY B N 1
ATOM 4912 C CA . GLY B 1 189 ? -0.577 -44.125 0.409 1 96.69 189 GLY B CA 1
ATOM 4913 C C . GLY B 1 189 ? -1.398 -42.844 0.509 1 96.69 189 GLY B C 1
ATOM 4914 O O . GLY B 1 189 ? -2.459 -42.75 -0.108 1 96.69 189 GLY B O 1
ATOM 4915 N N . ASP B 1 190 ? -0.903 -41.875 1.316 1 98.12 190 ASP B N 1
ATOM 4916 C CA . ASP B 1 190 ? -1.597 -40.594 1.426 1 98.12 190 ASP B CA 1
ATOM 4917 C C . ASP B 1 190 ? -1.571 -39.844 0.098 1 98.12 190 ASP B C 1
ATOM 4919 O O . ASP B 1 190 ? -0.591 -39.906 -0.646 1 98.12 190 ASP B O 1
ATOM 4923 N N . TYR B 1 191 ? -2.648 -39.125 -0.228 1 98.5 191 TYR B N 1
ATOM 4924 C CA . TYR B 1 191 ? -2.652 -38.188 -1.348 1 98.5 191 TYR B CA 1
ATOM 4925 C C . TYR B 1 191 ? -2.24 -36.781 -0.894 1 98.5 191 TYR B C 1
ATOM 4927 O O . TYR B 1 191 ? -2.629 -36.344 0.188 1 98.5 191 TYR B O 1
ATOM 4935 N N . VAL B 1 192 ? -1.406 -36.125 -1.727 1 98.81 192 VAL B N 1
ATOM 4936 C CA . VAL B 1 192 ? -0.895 -34.812 -1.351 1 98.81 192 VAL B CA 1
ATOM 4937 C C . VAL B 1 192 ? -0.876 -33.906 -2.572 1 98.81 192 VAL B C 1
ATOM 4939 O O . VAL B 1 192 ? -0.858 -34.375 -3.711 1 98.81 192 VAL B O 1
ATOM 4942 N N . VAL B 1 193 ? -1.048 -32.656 -2.338 1 98.81 193 VAL B N 1
ATOM 4943 C CA . VAL B 1 193 ? -0.642 -31.609 -3.291 1 98.81 193 VAL B CA 1
ATOM 4944 C C . VAL B 1 193 ? 0.621 -30.922 -2.791 1 98.81 193 VAL B C 1
ATOM 4946 O O . VAL B 1 193 ? 0.763 -30.656 -1.594 1 98.81 193 VAL B O 1
ATOM 4949 N N . CYS B 1 194 ? 1.575 -30.703 -3.697 1 98.5 194 CYS B N 1
ATOM 4950 C CA . CYS B 1 194 ? 2.863 -30.109 -3.355 1 98.5 194 CYS B CA 1
ATOM 4951 C C . CYS B 1 194 ? 3.098 -28.812 -4.137 1 98.5 194 CYS B C 1
ATOM 4953 O O . CYS B 1 194 ? 2.543 -28.641 -5.223 1 98.5 194 CYS B O 1
ATOM 4955 N N . TYR B 1 195 ? 3.875 -27.969 -3.547 1 97.94 195 TYR B N 1
ATOM 4956 C CA . TYR B 1 195 ? 4.25 -26.719 -4.184 1 97.94 195 TYR B CA 1
ATOM 4957 C C . TYR B 1 195 ? 5.711 -26.375 -3.906 1 97.94 195 TYR B C 1
ATOM 4959 O O . TYR B 1 195 ? 6.18 -26.5 -2.773 1 97.94 195 TYR B O 1
ATOM 4967 N N . ASN B 1 196 ? 6.371 -26.016 -4.973 1 95.62 196 ASN B N 1
ATOM 4968 C CA . ASN B 1 196 ? 7.742 -25.531 -4.887 1 95.62 196 ASN B CA 1
ATOM 4969 C C . ASN B 1 196 ? 8 -2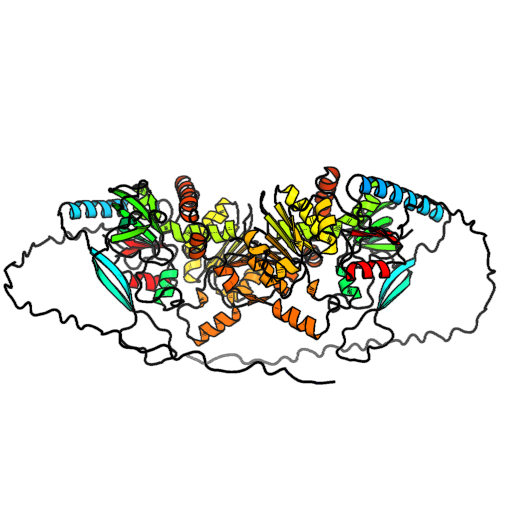4.406 -5.887 1 95.62 196 ASN B C 1
ATOM 4971 O O . ASN B 1 196 ? 7.992 -24.641 -7.098 1 95.62 196 ASN B O 1
ATOM 4975 N N . SER B 1 197 ? 8.305 -23.234 -5.359 1 92.56 197 SER B N 1
ATOM 4976 C CA . SER B 1 197 ? 8.453 -22.062 -6.203 1 92.56 197 SER B CA 1
ATOM 4977 C C . SER B 1 197 ? 9.664 -22.188 -7.125 1 92.56 197 SER B C 1
ATOM 4979 O O . SER B 1 197 ? 9.719 -21.531 -8.172 1 92.56 197 SER B O 1
ATOM 4981 N N . GLU B 1 198 ? 10.594 -23 -6.824 1 89.75 198 GLU B N 1
ATOM 4982 C CA . GLU B 1 198 ? 11.82 -23.141 -7.609 1 89.75 198 GLU B CA 1
ATOM 4983 C C . GLU B 1 198 ? 11.656 -24.188 -8.695 1 89.75 198 GLU B C 1
ATOM 4985 O O . GLU B 1 198 ? 12.562 -24.391 -9.516 1 89.75 198 GLU B O 1
ATOM 4990 N N . GLY B 1 199 ? 10.578 -24.844 -8.742 1 93.56 199 GLY B N 1
ATOM 4991 C CA . GLY B 1 199 ? 10.383 -25.906 -9.703 1 93.56 199 GLY B CA 1
ATOM 4992 C C . GLY B 1 199 ? 10.734 -27.281 -9.148 1 93.56 199 GLY B C 1
ATOM 4993 O O . GLY B 1 199 ? 10.75 -27.484 -7.938 1 93.56 199 GLY B O 1
ATOM 4994 N N . GLY B 1 200 ? 10.797 -28.266 -10.07 1 95 200 GLY B N 1
ATOM 4995 C CA . GLY B 1 200 ? 11.234 -29.594 -9.688 1 95 200 GLY B CA 1
ATOM 4996 C C . GLY B 1 200 ? 10.102 -30.594 -9.602 1 95 200 GLY B C 1
ATOM 4997 O O . GLY B 1 200 ? 10.32 -31.766 -9.289 1 95 200 GLY B O 1
ATOM 4998 N N . LEU B 1 201 ? 8.945 -30.172 -10.016 1 97.81 201 LEU B N 1
ATOM 4999 C CA . LEU B 1 201 ? 7.82 -31.047 -9.672 1 97.81 201 LEU B CA 1
ATOM 5000 C C . LEU B 1 201 ? 7.262 -31.719 -10.922 1 97.81 201 LEU B C 1
ATOM 5002 O O . LEU B 1 201 ? 6.336 -32.531 -10.828 1 97.81 201 LEU B O 1
ATOM 5006 N N . PHE B 1 202 ? 7.816 -31.406 -12.062 1 98.06 202 PHE B N 1
ATOM 5007 C CA . PHE B 1 202 ? 7.414 -32.125 -13.266 1 98.06 202 PHE B CA 1
ATOM 5008 C C . PHE B 1 202 ? 8.289 -33.344 -13.492 1 98.06 202 PHE B C 1
ATOM 5010 O O . PHE B 1 202 ? 9.086 -33.375 -14.43 1 98.06 202 PHE B O 1
ATOM 5017 N N . GLY B 1 203 ? 8.109 -34.312 -12.703 1 97.69 203 GLY B N 1
ATOM 5018 C CA . GLY B 1 203 ? 8.672 -35.656 -12.727 1 97.69 203 GLY B CA 1
ATOM 5019 C C . GLY B 1 203 ? 7.66 -36.75 -12.344 1 97.69 203 GLY B C 1
ATOM 5020 O O . GLY B 1 203 ? 6.715 -36.469 -11.602 1 97.69 203 GLY B O 1
ATOM 5021 N N . THR B 1 204 ? 7.902 -37.938 -12.883 1 96.94 204 THR B N 1
ATOM 5022 C CA . THR B 1 204 ? 6.965 -39 -12.578 1 96.94 204 THR B CA 1
ATOM 5023 C C . THR B 1 204 ? 7.008 -39.375 -11.094 1 96.94 204 THR B C 1
ATOM 5025 O O . THR B 1 204 ? 6.039 -39.906 -10.547 1 96.94 204 THR B O 1
ATOM 5028 N N . LYS B 1 205 ? 8.156 -39.125 -10.492 1 96.62 205 LYS B N 1
ATOM 5029 C CA . LYS B 1 205 ? 8.391 -39.219 -9.055 1 96.62 205 LYS B CA 1
ATOM 5030 C C . LYS B 1 205 ? 9.234 -38.062 -8.562 1 96.62 205 LYS B C 1
ATOM 5032 O O . LYS B 1 205 ? 10.242 -37.719 -9.18 1 96.62 205 LYS B O 1
ATOM 5037 N N . VAL B 1 206 ? 8.773 -37.469 -7.43 1 97 206 VAL B N 1
ATOM 5038 C CA . VAL B 1 206 ? 9.508 -36.312 -6.934 1 97 206 VAL B CA 1
ATOM 5039 C C . VAL B 1 206 ? 9.719 -36.438 -5.426 1 97 206 VAL B C 1
ATOM 5041 O O . VAL B 1 206 ? 9 -37.188 -4.754 1 97 206 VAL B O 1
ATOM 5044 N N . ILE B 1 207 ? 10.742 -35.781 -4.898 1 97.31 207 ILE B N 1
ATOM 5045 C CA . ILE B 1 207 ? 11.031 -35.719 -3.471 1 97.31 207 ILE B CA 1
ATOM 5046 C C . ILE B 1 207 ? 10.93 -34.281 -2.994 1 97.31 207 ILE B C 1
ATOM 5048 O O . ILE B 1 207 ? 11.539 -33.375 -3.576 1 97.31 207 ILE B O 1
ATOM 5052 N N . MET B 1 208 ? 10.094 -34.094 -1.998 1 96.12 208 MET B N 1
ATOM 5053 C CA . MET B 1 208 ? 9.867 -32.75 -1.457 1 96.12 208 MET B CA 1
ATOM 5054 C C . MET B 1 208 ? 10.008 -32.75 0.062 1 96.12 208 MET B C 1
ATOM 5056 O O . MET B 1 208 ? 9.766 -33.75 0.713 1 96.12 208 MET B O 1
ATOM 5060 N N . HIS B 1 209 ? 10.484 -31.562 0.554 1 96.06 209 HIS B N 1
ATOM 5061 C CA . HIS B 1 209 ? 10.406 -31.391 2 1 96.06 209 HIS B CA 1
ATOM 5062 C C . HIS B 1 209 ? 8.961 -31.453 2.484 1 96.06 209 HIS B C 1
ATOM 5064 O O . HIS B 1 209 ? 8.062 -30.922 1.829 1 96.06 209 HIS B O 1
ATOM 5070 N N . LYS B 1 210 ? 8.695 -32 3.631 1 96.81 210 LYS B N 1
ATOM 5071 C CA . LYS B 1 210 ? 7.359 -32.25 4.156 1 96.81 210 LYS B CA 1
ATOM 5072 C C . LYS B 1 210 ? 6.559 -30.969 4.27 1 96.81 210 LYS B C 1
ATOM 5074 O O . LYS B 1 210 ? 5.336 -30.969 4.125 1 96.81 210 LYS B O 1
ATOM 5079 N N . THR B 1 211 ? 7.211 -29.766 4.449 1 95.56 211 THR B N 1
ATOM 5080 C CA . THR B 1 211 ? 6.516 -28.5 4.645 1 95.56 211 THR B CA 1
ATOM 5081 C C . THR B 1 211 ? 5.953 -27.984 3.32 1 95.56 211 THR B C 1
ATOM 5083 O O . THR B 1 211 ? 5.191 -27.016 3.301 1 95.56 211 THR B O 1
ATOM 5086 N N . LEU B 1 212 ? 6.293 -28.688 2.254 1 96.62 212 LEU B N 1
ATOM 5087 C CA . LEU B 1 212 ? 5.84 -28.266 0.934 1 96.62 212 LEU B CA 1
ATOM 5088 C C . LEU B 1 212 ? 4.77 -29.203 0.398 1 96.62 212 LEU B C 1
ATOM 5090 O O . LEU B 1 212 ? 4.441 -29.172 -0.791 1 96.62 212 LEU B O 1
ATOM 5094 N N . CYS B 1 213 ? 4.27 -30.031 1.247 1 97.94 213 CYS B N 1
ATOM 5095 C CA . CYS B 1 213 ? 3.186 -30.953 0.925 1 97.94 213 CYS B CA 1
ATOM 5096 C C . CYS B 1 213 ? 1.958 -30.688 1.782 1 97.94 213 CYS B C 1
ATOM 5098 O O . CYS B 1 213 ? 2.08 -30.219 2.916 1 97.94 213 CYS B O 1
ATOM 5100 N N . TYR B 1 214 ? 0.815 -30.922 1.227 1 98.56 214 TYR B N 1
ATOM 5101 C CA . TYR B 1 214 ? -0.467 -30.766 1.905 1 98.56 214 TYR B CA 1
ATOM 5102 C C . TYR B 1 214 ? -1.361 -31.984 1.656 1 98.56 214 TYR B C 1
ATOM 5104 O O . TYR B 1 214 ? -1.603 -32.344 0.506 1 98.56 214 TYR B O 1
ATOM 5112 N N . LYS B 1 215 ? -1.795 -32.594 2.734 1 98.62 215 LYS B N 1
ATOM 5113 C CA . LYS B 1 215 ? -2.625 -33.781 2.613 1 98.62 215 LYS B CA 1
ATOM 5114 C C . LYS B 1 215 ? -4 -33.438 2.049 1 98.62 215 LYS B C 1
ATOM 5116 O O . LYS B 1 215 ? -4.625 -32.469 2.469 1 98.62 215 LYS B O 1
ATOM 5121 N N . ILE B 1 216 ? -4.422 -34.281 1.117 1 98.5 216 ILE B N 1
ATOM 5122 C CA . ILE B 1 216 ? -5.723 -34.031 0.5 1 98.5 216 ILE B CA 1
ATOM 5123 C C . ILE B 1 216 ? -6.527 -35.312 0.47 1 98.5 216 ILE B C 1
ATOM 5125 O O . ILE B 1 216 ? -5.973 -36.406 0.66 1 98.5 216 ILE B O 1
ATOM 5129 N N . GLU B 1 217 ? -7.812 -35.156 0.275 1 97.5 217 GLU B N 1
ATOM 5130 C CA . GLU B 1 217 ? -8.672 -36.312 0.023 1 97.5 217 GLU B CA 1
ATOM 5131 C C . GLU B 1 217 ? -8.555 -36.781 -1.423 1 97.5 217 GLU B C 1
ATOM 5133 O O . GLU B 1 217 ? -8.219 -36 -2.312 1 97.5 217 GLU B O 1
ATOM 5138 N N . GLU B 1 218 ? -8.859 -37.969 -1.637 1 96.69 218 GLU B N 1
ATOM 5139 C CA . GLU B 1 218 ? -8.789 -38.594 -2.959 1 96.69 218 GLU B CA 1
ATOM 5140 C C . GLU B 1 218 ? -9.602 -37.812 -3.979 1 96.69 218 GLU B C 1
ATOM 5142 O O . GLU B 1 218 ? -9.164 -37.594 -5.113 1 96.69 218 GLU B O 1
ATOM 5147 N N . LYS B 1 219 ? -10.75 -37.281 -3.543 1 95.19 219 LYS B N 1
ATOM 5148 C CA . LYS B 1 219 ? -11.656 -36.594 -4.453 1 95.19 219 LYS B CA 1
ATOM 5149 C C . LYS B 1 219 ? -11.047 -35.281 -4.957 1 95.19 219 LYS B C 1
ATOM 5151 O O . LYS B 1 219 ? -11.5 -34.719 -5.953 1 95.19 219 LYS B O 1
ATOM 5156 N N . HIS B 1 220 ? -10.023 -34.812 -4.27 1 97.5 220 HIS B N 1
ATOM 5157 C CA . HIS B 1 220 ? -9.414 -33.531 -4.617 1 97.5 220 HIS B CA 1
ATOM 5158 C C . HIS B 1 220 ? -8.125 -33.75 -5.402 1 97.5 220 HIS B C 1
ATOM 5160 O O . HIS B 1 220 ? -7.434 -32.781 -5.727 1 97.5 220 HIS B O 1
ATOM 5166 N N . LEU B 1 221 ? -7.805 -34.969 -5.777 1 97.88 221 LEU B N 1
ATOM 5167 C CA . LEU B 1 221 ? -6.516 -35.281 -6.383 1 97.88 221 LEU B CA 1
ATOM 5168 C C . LEU B 1 221 ? -6.273 -34.438 -7.629 1 97.88 221 LEU B C 1
ATOM 5170 O O . LEU B 1 221 ? -5.215 -33.812 -7.77 1 97.88 221 LEU B O 1
ATOM 5174 N N . PHE B 1 222 ? -7.254 -34.312 -8.477 1 98 222 PHE B N 1
ATOM 5175 C CA . PHE B 1 222 ? -7.109 -33.562 -9.719 1 98 222 PHE B CA 1
ATOM 5176 C C . PHE B 1 222 ? -7.246 -32.062 -9.469 1 98 222 PHE B C 1
ATOM 5178 O O . PHE B 1 222 ? -6.371 -31.281 -9.844 1 98 222 PHE B O 1
ATOM 5185 N N . ILE B 1 223 ? -8.242 -31.625 -8.734 1 97.94 223 ILE B N 1
ATOM 5186 C CA . ILE B 1 223 ? -8.586 -30.219 -8.562 1 97.94 223 ILE B CA 1
ATOM 5187 C C . ILE B 1 223 ? -7.492 -29.516 -7.754 1 97.94 223 ILE B C 1
ATOM 5189 O O . ILE B 1 223 ? -7.23 -28.328 -7.953 1 97.94 223 ILE B O 1
ATOM 5193 N N . SER B 1 224 ? -6.848 -30.234 -6.891 1 98.12 224 SER B N 1
ATOM 5194 C CA . SER B 1 224 ? -5.867 -29.625 -5.992 1 98.12 224 SER B CA 1
ATOM 5195 C C . SER B 1 224 ? -4.707 -29.016 -6.773 1 98.12 224 SER B C 1
ATOM 5197 O O . SER B 1 224 ? -4.102 -28.047 -6.324 1 98.12 224 SER B O 1
ATOM 5199 N N . CYS B 1 225 ? -4.367 -29.5 -7.949 1 96.75 225 CYS B N 1
ATOM 5200 C CA . CYS B 1 225 ? -3.23 -29 -8.711 1 96.75 225 CYS B CA 1
ATOM 5201 C C . CYS B 1 225 ? -3.578 -27.688 -9.398 1 96.75 225 CYS B C 1
ATOM 5203 O O . CYS B 1 225 ? -2.711 -27.047 -9.992 1 96.75 225 CYS B O 1
ATOM 5205 N N . LEU B 1 226 ? -4.852 -27.281 -9.352 1 98.06 226 LEU B N 1
ATOM 5206 C CA . LEU B 1 226 ? -5.285 -26 -9.906 1 98.06 226 LEU B CA 1
ATOM 5207 C C . LEU B 1 226 ? -5.117 -24.875 -8.883 1 98.06 226 LEU B C 1
ATOM 5209 O O . LEU B 1 226 ? -5.289 -23.703 -9.211 1 98.06 226 LEU B O 1
ATOM 5213 N N . LEU B 1 227 ? -4.727 -25.156 -7.664 1 98.56 227 LEU B N 1
ATOM 5214 C CA . LEU B 1 227 ? -5.051 -24.25 -6.574 1 98.56 227 LEU B CA 1
ATOM 5215 C C . LEU B 1 227 ? -3.799 -23.531 -6.078 1 98.56 227 LEU B C 1
ATOM 5217 O O . LEU B 1 227 ? -3.799 -22.312 -5.93 1 98.56 227 LEU B O 1
ATOM 5221 N N . PRO B 1 228 ? -2.689 -24.172 -5.754 1 98.38 228 PRO B N 1
ATOM 5222 C CA . PRO B 1 228 ? -1.65 -23.547 -4.934 1 98.38 228 PRO B CA 1
ATOM 5223 C C . PRO B 1 228 ? -1.147 -22.234 -5.52 1 98.38 228 PRO B C 1
ATOM 5225 O O . PRO B 1 228 ? -1.341 -21.172 -4.922 1 98.38 228 PRO B O 1
ATOM 5228 N N . THR B 1 229 ? -0.617 -22.25 -6.707 1 98 229 THR B N 1
ATOM 5229 C CA . THR B 1 229 ? -0.014 -21.031 -7.258 1 98 229 THR B CA 1
ATOM 5230 C C . THR B 1 229 ? -1.074 -19.969 -7.5 1 98 229 THR B C 1
ATOM 5232 O O . THR B 1 229 ? -0.908 -18.812 -7.082 1 98 229 THR B O 1
ATOM 5235 N N . ALA B 1 230 ? -2.154 -20.344 -8.117 1 98.38 230 ALA B N 1
ATOM 5236 C CA . ALA B 1 230 ? -3.184 -19.391 -8.539 1 98.38 230 ALA B CA 1
ATOM 5237 C C . ALA B 1 230 ? -3.801 -18.688 -7.332 1 98.38 230 ALA B C 1
ATOM 5239 O O . ALA B 1 230 ? -3.766 -17.453 -7.238 1 98.38 230 ALA B O 1
ATOM 5240 N N . TYR B 1 231 ? -4.23 -19.438 -6.367 1 98.75 231 TYR B N 1
ATOM 5241 C CA . TYR B 1 231 ? -4.984 -18.859 -5.266 1 98.75 231 TYR B CA 1
ATOM 5242 C C . TYR B 1 231 ? -4.051 -18.25 -4.227 1 98.75 231 TYR B C 1
ATOM 5244 O O . TYR B 1 231 ? -4.383 -17.25 -3.586 1 98.75 231 TYR B O 1
ATOM 5252 N N . MET B 1 232 ? -2.859 -18.828 -4.055 1 98.25 232 MET B N 1
ATOM 5253 C CA . MET B 1 232 ? -1.926 -18.203 -3.117 1 98.25 232 MET B CA 1
ATOM 5254 C C . MET B 1 232 ? -1.421 -16.875 -3.65 1 98.25 232 MET B C 1
ATOM 5256 O O . MET B 1 232 ? -1.259 -15.914 -2.889 1 98.25 232 MET B O 1
ATOM 5260 N N . THR B 1 233 ? -1.173 -16.812 -4.941 1 98.31 233 THR B N 1
ATOM 5261 C CA . THR B 1 233 ? -0.717 -15.555 -5.535 1 98.31 233 THR B CA 1
ATOM 5262 C C . THR B 1 233 ? -1.796 -14.484 -5.43 1 98.31 233 THR B C 1
ATOM 5264 O O . THR B 1 233 ? -1.511 -13.344 -5.055 1 98.31 233 THR B O 1
ATOM 5267 N N . ALA B 1 234 ? -3.006 -14.859 -5.77 1 98.75 234 ALA B N 1
ATOM 5268 C CA . ALA B 1 234 ? -4.125 -13.93 -5.664 1 98.75 234 ALA B CA 1
ATOM 5269 C C . ALA B 1 234 ? -4.312 -13.461 -4.223 1 98.75 234 ALA B C 1
ATOM 5271 O O . ALA B 1 234 ? -4.508 -12.266 -3.973 1 98.75 234 ALA B O 1
ATOM 5272 N N . LYS B 1 235 ? -4.258 -14.383 -3.295 1 98.62 235 LYS B N 1
ATOM 5273 C CA . LYS B 1 235 ? -4.406 -14.062 -1.878 1 98.62 235 LYS B CA 1
ATOM 5274 C C . LYS B 1 235 ? -3.303 -13.117 -1.407 1 98.62 235 LYS B C 1
ATOM 5276 O O . LYS B 1 235 ? -3.574 -12.141 -0.708 1 98.62 235 LYS B O 1
ATOM 5281 N N . LEU B 1 236 ? -2.105 -13.461 -1.784 1 98.31 236 LEU B N 1
ATOM 5282 C CA . LEU B 1 236 ? -0.955 -12.641 -1.425 1 98.31 236 LEU B CA 1
ATOM 5283 C C . LEU B 1 236 ? -1.142 -11.203 -1.901 1 98.31 236 LEU B C 1
ATOM 5285 O O . LEU B 1 236 ? -0.97 -10.258 -1.127 1 98.31 236 LEU B O 1
ATOM 5289 N N . ALA B 1 237 ? -1.556 -11.07 -3.102 1 98.75 237 ALA B N 1
ATOM 5290 C CA . ALA B 1 237 ? -1.684 -9.75 -3.709 1 98.75 237 ALA B CA 1
ATOM 5291 C C . ALA B 1 237 ? -2.85 -8.977 -3.102 1 98.75 237 ALA B C 1
ATOM 5293 O O . ALA B 1 237 ? -2.701 -7.812 -2.723 1 98.75 237 ALA B O 1
ATOM 5294 N N . LEU B 1 238 ? -4.016 -9.594 -2.953 1 98.75 238 LEU B N 1
ATOM 5295 C CA . LEU B 1 238 ? -5.25 -8.922 -2.568 1 98.75 238 LEU B CA 1
ATOM 5296 C C . LEU B 1 238 ? -5.293 -8.688 -1.062 1 98.75 238 LEU B C 1
ATOM 5298 O O . LEU B 1 238 ? -5.652 -7.594 -0.613 1 98.75 238 LEU B O 1
ATOM 5302 N N . TYR B 1 239 ? -4.926 -9.703 -0.319 1 97.88 239 TYR B N 1
ATOM 5303 C CA . TYR B 1 239 ? -5.207 -9.656 1.112 1 97.88 239 TYR B CA 1
ATOM 5304 C C . TYR B 1 239 ? -3.967 -9.242 1.896 1 97.88 239 TYR B C 1
ATOM 5306 O O . TYR B 1 239 ? -4.062 -8.484 2.863 1 97.88 239 TYR B O 1
ATOM 5314 N N . ASP B 1 240 ? -2.82 -9.758 1.499 1 97.44 240 ASP B N 1
ATOM 5315 C CA . ASP B 1 240 ? -1.623 -9.508 2.297 1 97.44 240 ASP B CA 1
ATOM 5316 C C . ASP B 1 240 ? -0.959 -8.188 1.9 1 97.44 240 ASP B C 1
ATOM 5318 O O . ASP B 1 240 ? -0.548 -7.414 2.764 1 97.44 240 ASP B O 1
ATOM 5322 N N . ILE B 1 241 ? -0.899 -7.898 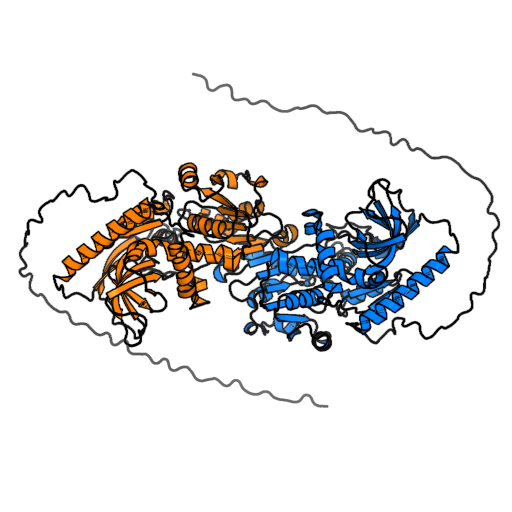0.598 1 98.31 241 ILE B N 1
ATOM 5323 C CA . ILE B 1 241 ? -0.196 -6.707 0.132 1 98.31 241 ILE B CA 1
ATOM 5324 C C . ILE B 1 241 ? -1.168 -5.531 0.055 1 98.31 241 ILE B C 1
ATOM 5326 O O . ILE B 1 241 ? -0.966 -4.508 0.711 1 98.31 241 ILE B O 1
ATOM 5330 N N . ALA B 1 242 ? -2.291 -5.676 -0.643 1 98.5 242 ALA B N 1
ATOM 5331 C CA . ALA B 1 242 ? -3.221 -4.574 -0.867 1 98.5 242 ALA B CA 1
ATOM 5332 C C . ALA B 1 242 ? -4.164 -4.402 0.32 1 98.5 242 ALA B C 1
ATOM 5334 O O . ALA B 1 242 ? -4.84 -3.377 0.441 1 98.5 242 ALA B O 1
ATOM 5335 N N . ARG B 1 243 ? -4.273 -5.434 1.154 1 97.94 243 ARG B N 1
ATOM 5336 C CA . ARG B 1 243 ? -5.152 -5.426 2.318 1 97.94 243 ARG B CA 1
ATOM 5337 C C . ARG B 1 243 ? -6.574 -5.031 1.932 1 97.94 243 ARG B C 1
ATOM 5339 O O . ARG B 1 243 ? -7.164 -4.137 2.539 1 97.94 243 ARG B O 1
ATOM 5346 N N . MET B 1 244 ? -7.137 -5.754 0.998 1 98.19 244 MET B N 1
ATOM 5347 C CA . MET B 1 244 ? -8.461 -5.492 0.437 1 98.19 244 MET B CA 1
ATOM 5348 C C . MET B 1 244 ? -9.523 -5.512 1.525 1 98.19 244 MET B C 1
ATOM 5350 O O . MET B 1 244 ? -9.516 -6.383 2.396 1 98.19 244 MET B O 1
ATOM 5354 N N . LYS B 1 245 ? -10.414 -4.523 1.433 1 97.44 245 LYS B N 1
ATOM 5355 C CA . LYS B 1 245 ? -11.578 -4.449 2.309 1 97.44 245 LYS B CA 1
ATOM 5356 C C . LYS B 1 245 ? -12.852 -4.84 1.562 1 97.44 245 LYS B C 1
ATOM 5358 O O . LYS B 1 245 ? -12.852 -4.934 0.333 1 97.44 245 LYS B O 1
ATOM 5363 N N . GLU B 1 246 ? -13.891 -5.137 2.352 1 98 246 GLU B N 1
ATOM 5364 C CA . GLU B 1 246 ? -15.195 -5.484 1.793 1 98 246 GLU B CA 1
ATOM 5365 C C . GLU B 1 246 ? -15.688 -4.406 0.832 1 98 246 GLU B C 1
ATOM 5367 O O . GLU B 1 246 ? -15.555 -3.213 1.109 1 98 246 GLU B O 1
ATOM 5372 N N . GLY B 1 247 ? -16.141 -4.797 -0.311 1 98.25 247 GLY B N 1
ATOM 5373 C CA . GLY B 1 247 ? -16.828 -3.895 -1.22 1 98.25 247 GLY B CA 1
ATOM 5374 C C . GLY B 1 247 ? -15.906 -3.205 -2.199 1 98.25 247 GLY B C 1
ATOM 5375 O O . GLY B 1 247 ? -16.359 -2.502 -3.104 1 98.25 247 GLY B O 1
ATOM 5376 N N . MET B 1 248 ? -14.609 -3.396 -2.127 1 98.38 248 MET B N 1
ATOM 5377 C CA . MET B 1 248 ? -13.656 -2.689 -2.973 1 98.38 248 MET B CA 1
ATOM 5378 C C . MET B 1 248 ? -13.695 -3.217 -4.402 1 98.38 248 MET B C 1
ATOM 5380 O O . MET B 1 248 ? -13.945 -4.402 -4.625 1 98.38 248 MET B O 1
ATOM 5384 N N . SER B 1 249 ? -13.422 -2.367 -5.336 1 98.44 249 SER B N 1
ATOM 5385 C CA . SER B 1 249 ? -13.328 -2.713 -6.754 1 98.44 249 SER B CA 1
ATOM 5386 C C . SER B 1 249 ? -11.891 -3.018 -7.156 1 98.44 249 SER B C 1
ATOM 5388 O O . SER B 1 249 ? -10.953 -2.393 -6.656 1 98.44 249 SER B O 1
ATOM 5390 N N . VAL B 1 250 ? -11.758 -3.992 -8.102 1 98.81 250 VAL B N 1
ATOM 5391 C CA . VAL B 1 250 ? -10.438 -4.461 -8.516 1 98.81 250 VAL B CA 1
ATOM 5392 C C . VAL B 1 250 ? -10.375 -4.559 -10.031 1 98.81 250 VAL B C 1
ATOM 5394 O O . VAL B 1 250 ? -11.336 -5.004 -10.672 1 98.81 250 VAL B O 1
ATOM 5397 N N . LEU B 1 251 ? -9.297 -4.082 -10.617 1 98.75 251 LEU B N 1
ATOM 5398 C CA . LEU B 1 251 ? -8.969 -4.383 -12.008 1 98.75 251 LEU B CA 1
ATOM 5399 C C . LEU B 1 251 ? -7.766 -5.309 -12.094 1 98.75 251 LEU B C 1
ATOM 5401 O O . LEU B 1 251 ? -6.707 -5.012 -11.539 1 98.75 251 LEU B O 1
ATOM 5405 N N . PHE B 1 252 ? -7.961 -6.414 -12.734 1 98.69 252 PHE B N 1
ATOM 5406 C CA . PHE B 1 252 ? -6.867 -7.344 -12.984 1 98.69 252 PHE B CA 1
ATOM 5407 C C . PHE B 1 252 ? -6.398 -7.258 -14.438 1 98.69 252 PHE B C 1
ATOM 5409 O O . PHE B 1 252 ? -7.145 -7.605 -15.352 1 98.69 252 PHE B O 1
ATOM 5416 N N . ASN B 1 253 ? -5.152 -6.762 -14.641 1 98.19 253 ASN B N 1
ATOM 5417 C CA . ASN B 1 253 ? -4.559 -6.75 -15.969 1 98.19 253 ASN B CA 1
ATOM 5418 C C . ASN B 1 253 ? -4.039 -8.125 -16.375 1 98.19 253 ASN B C 1
ATOM 5420 O O . ASN B 1 253 ? -2.936 -8.516 -15.977 1 98.19 253 ASN B O 1
ATOM 5424 N N . GLY B 1 254 ? -4.797 -8.844 -17.203 1 97.25 254 GLY B N 1
ATOM 5425 C CA . GLY B 1 254 ? -4.555 -10.242 -17.516 1 97.25 254 GLY B CA 1
ATOM 5426 C C . GLY B 1 254 ? -5.445 -11.195 -16.734 1 97.25 254 GLY B C 1
ATOM 5427 O O . GLY B 1 254 ? -4.965 -12.172 -16.141 1 97.25 254 GLY B O 1
ATOM 5428 N N . VAL B 1 255 ? -6.699 -10.984 -16.812 1 98 255 VAL B N 1
ATOM 5429 C CA . VAL B 1 255 ? -7.629 -11.617 -15.883 1 98 255 VAL B CA 1
ATOM 5430 C C . VAL B 1 255 ? -7.91 -13.047 -16.328 1 98 255 VAL B C 1
ATOM 5432 O O . VAL B 1 255 ? -8.375 -13.875 -15.539 1 98 255 VAL B O 1
ATOM 5435 N N . SER B 1 256 ? -7.621 -13.383 -17.578 1 97.5 256 SER B N 1
ATOM 5436 C CA . SER B 1 256 ? -8.062 -14.656 -18.141 1 97.5 256 SER B CA 1
ATOM 5437 C C . SER B 1 256 ? -7.211 -15.812 -17.609 1 97.5 256 SER B C 1
ATOM 5439 O O . SER B 1 256 ? -7.59 -16.984 -17.75 1 97.5 256 SER B O 1
ATOM 5441 N N . GLY B 1 257 ? -6.07 -15.516 -17.047 1 96.44 257 GLY B N 1
ATOM 5442 C CA . GLY B 1 257 ? -5.207 -16.562 -16.531 1 96.44 257 GLY B CA 1
ATOM 5443 C C . GLY B 1 257 ? -5.703 -17.156 -15.219 1 96.44 257 GLY B C 1
ATOM 5444 O O . GLY B 1 257 ? -6.73 -16.719 -14.688 1 96.44 257 GLY B O 1
ATOM 5445 N N . SER B 1 258 ? -4.961 -18.125 -14.742 1 97.06 258 SER B N 1
ATOM 5446 C CA . SER B 1 258 ? -5.375 -18.828 -13.531 1 97.06 258 SER B CA 1
ATOM 5447 C C . SER B 1 258 ? -5.352 -17.891 -12.32 1 97.06 258 SER B C 1
ATOM 5449 O O . SER B 1 258 ? -6.242 -17.953 -11.477 1 97.06 258 SER B O 1
ATOM 5451 N N . VAL B 1 259 ? -4.379 -17.031 -12.234 1 98.12 259 VAL B N 1
ATOM 5452 C CA . VAL B 1 259 ? -4.293 -16.109 -11.102 1 98.12 259 VAL B CA 1
ATOM 5453 C C . VAL B 1 259 ? -5.414 -15.078 -11.18 1 98.12 259 VAL B C 1
ATOM 5455 O O . VAL B 1 259 ? -6.035 -14.742 -10.172 1 98.12 259 VAL B O 1
ATOM 5458 N N . GLY B 1 260 ? -5.652 -14.594 -12.383 1 98.38 260 GLY B N 1
ATOM 5459 C CA . GLY B 1 260 ? -6.723 -13.625 -12.562 1 98.38 260 GLY B CA 1
ATOM 5460 C C . GLY B 1 260 ? -8.086 -14.156 -12.164 1 98.38 260 GLY B C 1
ATOM 5461 O O . GLY B 1 260 ? -8.836 -13.484 -11.445 1 98.38 260 GLY B O 1
ATOM 5462 N N . LEU B 1 261 ? -8.391 -15.312 -12.602 1 98.44 261 LEU B N 1
ATOM 5463 C CA . LEU B 1 261 ? -9.695 -15.906 -12.297 1 98.44 261 LEU B CA 1
ATOM 5464 C C . LEU B 1 261 ? -9.781 -16.312 -10.836 1 98.44 261 LEU B C 1
ATOM 5466 O O . LEU B 1 261 ? -10.852 -16.266 -10.234 1 98.44 261 LEU B O 1
ATOM 5470 N N . ALA B 1 262 ? -8.656 -16.719 -10.242 1 98.62 262 ALA B N 1
ATOM 5471 C CA . ALA B 1 262 ? -8.602 -16.938 -8.797 1 98.62 262 ALA B CA 1
ATOM 5472 C C . ALA B 1 262 ? -8.875 -15.648 -8.031 1 98.62 262 ALA B C 1
ATOM 5474 O O . ALA B 1 262 ? -9.633 -15.641 -7.059 1 98.62 262 ALA B O 1
ATOM 5475 N N . ALA B 1 263 ? -8.289 -14.57 -8.508 1 98.81 263 ALA B N 1
ATOM 5476 C CA . ALA B 1 263 ? -8.516 -13.266 -7.887 1 98.81 263 ALA B CA 1
ATOM 5477 C C . ALA B 1 263 ? -9.984 -12.875 -7.949 1 98.81 263 ALA B C 1
ATOM 5479 O O . ALA B 1 263 ? -10.523 -12.305 -6.996 1 98.81 263 ALA B O 1
ATOM 5480 N N . ALA B 1 264 ? -10.602 -13.172 -9.031 1 98.75 264 ALA B N 1
ATOM 5481 C CA . ALA B 1 264 ? -12.023 -12.859 -9.172 1 98.75 264 ALA B CA 1
ATOM 5482 C C . ALA B 1 264 ? -12.852 -13.539 -8.086 1 98.75 264 ALA B C 1
ATOM 5484 O O . ALA B 1 264 ? -13.742 -12.922 -7.5 1 98.75 264 ALA B O 1
ATOM 5485 N N . ASP B 1 265 ? -12.555 -14.812 -7.797 1 98.62 265 ASP B N 1
ATOM 5486 C CA . ASP B 1 265 ? -13.242 -15.523 -6.715 1 98.62 265 ASP B CA 1
ATOM 5487 C C . ASP B 1 265 ? -13.047 -14.805 -5.383 1 98.62 265 ASP B C 1
ATOM 5489 O O . ASP B 1 265 ? -14 -14.602 -4.637 1 98.62 265 ASP B O 1
ATOM 5493 N N . LEU B 1 266 ? -11.82 -14.445 -5.141 1 98.75 266 LEU B N 1
ATOM 5494 C CA . LEU B 1 266 ? -11.484 -13.852 -3.848 1 98.75 266 LEU B CA 1
ATOM 5495 C C . LEU B 1 266 ? -12.094 -12.469 -3.705 1 98.75 266 LEU B C 1
ATOM 5497 O O . LEU B 1 266 ? -12.5 -12.07 -2.609 1 98.75 266 LEU B O 1
ATOM 5501 N N . VAL B 1 267 ? -12.141 -11.672 -4.777 1 98.81 267 VAL B N 1
ATOM 5502 C CA . VAL B 1 267 ? -12.781 -10.367 -4.777 1 98.81 267 VAL B CA 1
ATOM 5503 C C . VAL B 1 267 ? -14.273 -10.523 -4.488 1 98.81 267 VAL B C 1
ATOM 5505 O O . VAL B 1 267 ? -14.844 -9.773 -3.686 1 98.81 267 VAL B O 1
ATOM 5508 N N . ASN B 1 268 ? -14.891 -11.516 -5.137 1 98.44 268 ASN B N 1
ATOM 5509 C CA . ASN B 1 268 ? -16.312 -11.773 -4.914 1 98.44 268 ASN B CA 1
ATOM 5510 C C . ASN B 1 268 ? -16.594 -12.188 -3.471 1 98.44 268 ASN B C 1
ATOM 5512 O O . ASN B 1 268 ? -17.609 -11.812 -2.902 1 98.44 268 ASN B O 1
ATOM 5516 N N . ASN B 1 269 ? -15.688 -12.953 -2.879 1 98 269 ASN B N 1
ATOM 5517 C CA . ASN B 1 269 ? -15.82 -13.359 -1.486 1 98 269 ASN B CA 1
ATOM 5518 C C . ASN B 1 269 ? -15.875 -12.164 -0.548 1 98 269 ASN B C 1
ATOM 5520 O O . ASN B 1 269 ? -16.375 -12.266 0.572 1 98 269 ASN B O 1
ATOM 5524 N N . LYS B 1 270 ? -15.336 -11.055 -1.011 1 97.94 270 LYS B N 1
ATOM 5525 C CA . LYS B 1 270 ? -15.344 -9.82 -0.221 1 97.94 270 LYS B CA 1
ATOM 5526 C C . LYS B 1 270 ? -16.391 -8.852 -0.735 1 97.94 270 LYS B C 1
ATOM 5528 O O . LYS B 1 270 ? -16.297 -7.641 -0.502 1 97.94 270 LYS B O 1
ATOM 5533 N N . SER B 1 271 ? -17.328 -9.336 -1.519 1 98.19 271 SER B N 1
ATOM 5534 C CA . SER B 1 271 ? -18.422 -8.539 -2.084 1 98.19 271 SER B CA 1
ATOM 5535 C C . SER B 1 271 ? -17.875 -7.391 -2.932 1 98.19 271 SER B C 1
ATOM 5537 O O . SER B 1 271 ? -18.469 -6.309 -2.973 1 98.19 271 SER B O 1
ATOM 5539 N N . GLY B 1 272 ? -16.719 -7.602 -3.428 1 98.5 272 GLY B N 1
ATOM 5540 C CA . GLY B 1 272 ? -16.125 -6.602 -4.309 1 98.5 272 GLY B CA 1
ATOM 5541 C C . GLY B 1 272 ? -16.578 -6.73 -5.746 1 98.5 272 GLY B C 1
ATOM 5542 O O . GLY B 1 272 ? -17.391 -7.609 -6.074 1 98.5 272 GLY B O 1
ATOM 5543 N N . ARG B 1 273 ? -16.094 -5.824 -6.527 1 97.81 273 ARG B N 1
ATOM 5544 C CA . ARG B 1 273 ? -16.391 -5.824 -7.957 1 97.81 273 ARG B CA 1
ATOM 5545 C C . ARG B 1 273 ? -15.117 -6.035 -8.773 1 97.81 273 ARG B C 1
ATOM 5547 O O . ARG B 1 273 ? -14.156 -5.27 -8.656 1 97.81 273 ARG B O 1
ATOM 5554 N N . MET B 1 274 ? -15.125 -7.047 -9.672 1 98.38 274 MET B N 1
ATOM 5555 C CA . MET B 1 274 ? -13.953 -7.41 -10.461 1 98.38 274 MET B CA 1
ATOM 5556 C C . MET B 1 274 ? -14.07 -6.898 -11.891 1 98.38 274 MET B C 1
ATOM 5558 O O . MET B 1 274 ? -15.047 -7.199 -12.578 1 98.38 274 MET B O 1
ATOM 5562 N N . TYR B 1 275 ? -13.094 -6.141 -12.273 1 98.25 275 TYR B N 1
ATOM 5563 C CA . TYR B 1 275 ? -12.852 -5.797 -13.672 1 98.25 275 TYR B CA 1
ATOM 5564 C C . TYR B 1 275 ? -11.586 -6.484 -14.188 1 98.25 275 TYR B C 1
ATOM 5566 O O . TYR B 1 275 ? -10.758 -6.938 -13.398 1 98.25 275 TYR B O 1
ATOM 5574 N N . GLY B 1 276 ? -11.453 -6.656 -15.469 1 98.06 276 GLY B N 1
ATOM 5575 C CA . GLY B 1 276 ? -10.25 -7.293 -15.977 1 98.06 276 GLY B CA 1
ATOM 5576 C C . GLY B 1 276 ? -9.984 -6.977 -17.438 1 98.06 276 GLY B C 1
ATOM 5577 O O . GLY B 1 276 ? -10.875 -6.512 -18.156 1 98.06 276 GLY B O 1
ATOM 5578 N N . THR B 1 277 ? -8.742 -7.141 -17.797 1 97.75 277 THR B N 1
ATOM 5579 C CA . THR B 1 277 ? -8.375 -7.078 -19.219 1 97.75 277 THR B CA 1
ATOM 5580 C C . THR B 1 277 ? -7.863 -8.43 -19.703 1 97.75 277 THR B C 1
ATOM 5582 O O . THR B 1 277 ? -7.379 -9.234 -18.906 1 97.75 277 THR B O 1
ATOM 5585 N N . CYS B 1 278 ? -8.031 -8.703 -20.953 1 97.31 278 CYS B N 1
ATOM 5586 C CA . CYS B 1 278 ? -7.441 -9.859 -21.625 1 97.31 278 CYS B CA 1
ATOM 5587 C C . CYS B 1 278 ? -7.406 -9.656 -23.141 1 97.31 278 CYS B C 1
ATOM 5589 O O . CYS B 1 278 ? -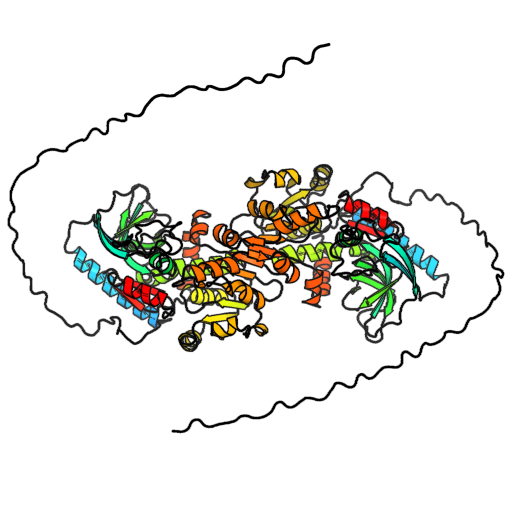7.777 -8.594 -23.625 1 97.31 278 CYS B O 1
ATOM 5591 N N . SER B 1 279 ? -6.84 -10.609 -23.797 1 96.06 279 SER B N 1
ATOM 5592 C CA . SER B 1 279 ? -6.84 -10.555 -25.25 1 96.06 279 SER B CA 1
ATOM 5593 C C . SER B 1 279 ? -8.258 -10.5 -25.797 1 96.06 279 SER B C 1
ATOM 5595 O O . SER B 1 279 ? -9.172 -11.117 -25.25 1 96.06 279 SER B O 1
ATOM 5597 N N . GLU B 1 280 ? -8.359 -9.875 -26.891 1 95.94 280 GLU B N 1
ATOM 5598 C CA . GLU B 1 280 ? -9.672 -9.633 -27.484 1 95.94 280 GLU B CA 1
ATOM 5599 C C . GLU B 1 280 ? -10.422 -10.938 -27.719 1 95.94 280 GLU B C 1
ATOM 5601 O O . GLU B 1 280 ? -11.617 -11.031 -27.422 1 95.94 280 GLU B O 1
ATOM 5606 N N . GLN B 1 281 ? -9.773 -11.961 -28.172 1 95.06 281 GLN B N 1
ATOM 5607 C CA . GLN B 1 281 ? -10.406 -13.227 -28.531 1 95.06 281 GLN B CA 1
ATOM 5608 C C . GLN B 1 281 ? -10.945 -13.953 -27.312 1 95.06 281 GLN B C 1
ATOM 5610 O O . GLN B 1 281 ? -11.742 -14.883 -27.438 1 95.06 281 GLN B O 1
ATOM 5615 N N . LYS B 1 282 ? -10.523 -13.484 -26.125 1 96.44 282 LYS B N 1
ATOM 5616 C CA . LYS B 1 282 ? -10.906 -14.195 -24.906 1 96.44 282 LYS B CA 1
ATOM 5617 C C . LYS B 1 282 ? -12.016 -13.453 -24.156 1 96.44 282 LYS B C 1
ATOM 5619 O O . LYS B 1 282 ? -12.609 -13.984 -23.219 1 96.44 282 LYS B O 1
ATOM 5624 N N . VAL B 1 283 ? -12.359 -12.273 -24.531 1 96.81 283 VAL B N 1
ATOM 5625 C CA . VAL B 1 283 ? -13.234 -11.383 -23.781 1 96.81 283 VAL B CA 1
ATOM 5626 C C . VAL B 1 283 ? -14.594 -12.039 -23.578 1 96.81 283 VAL B C 1
ATOM 5628 O O . VAL B 1 283 ? -15.102 -12.109 -22.469 1 96.81 283 VAL B O 1
ATOM 5631 N N . GLN B 1 284 ? -15.125 -12.57 -24.594 1 95.94 284 GLN B N 1
ATOM 5632 C CA . GLN B 1 284 ? -16.453 -13.156 -24.516 1 95.94 284 GLN B CA 1
ATOM 5633 C C . GLN B 1 284 ? -16.469 -14.375 -23.609 1 95.94 284 GLN B C 1
ATOM 5635 O O . GLN B 1 284 ? -17.391 -14.539 -22.797 1 95.94 284 GLN B O 1
ATOM 5640 N N . THR B 1 285 ? -15.492 -15.211 -23.766 1 95.12 285 THR B N 1
ATOM 5641 C CA . THR B 1 285 ? -15.43 -16.422 -22.969 1 95.12 285 THR B CA 1
ATOM 5642 C C . THR B 1 285 ? -15.258 -16.094 -21.484 1 95.12 285 THR B C 1
ATOM 5644 O O . THR B 1 285 ? -15.906 -16.688 -20.641 1 95.12 285 THR B O 1
ATOM 5647 N N . VAL B 1 286 ? -14.438 -15.141 -21.188 1 96.94 286 VAL B N 1
ATOM 5648 C CA . VAL B 1 286 ? -14.203 -14.742 -19.797 1 96.94 286 VAL B CA 1
ATOM 5649 C C . VAL B 1 286 ? -15.477 -14.148 -19.203 1 96.94 286 VAL B C 1
ATOM 5651 O O . VAL B 1 286 ? -15.828 -14.438 -18.062 1 96.94 286 VAL B O 1
ATOM 5654 N N . GLN B 1 287 ? -16.156 -13.367 -19.953 1 96.06 287 GLN B N 1
ATOM 5655 C CA . GLN B 1 287 ? -17.406 -12.773 -19.5 1 96.06 287 GLN B CA 1
ATOM 5656 C C . GLN B 1 287 ? -18.438 -13.859 -19.156 1 96.06 287 GLN B C 1
ATOM 5658 O O . GLN B 1 287 ? -19.172 -13.727 -18.172 1 96.06 287 GLN B O 1
ATOM 5663 N N . LYS B 1 288 ? -18.453 -14.914 -19.875 1 93.19 288 LYS B N 1
ATOM 5664 C CA . LYS B 1 288 ? -19.406 -16 -19.688 1 93.19 288 LYS B CA 1
ATOM 5665 C C . LYS B 1 288 ? -19.141 -16.766 -18.406 1 93.19 288 LYS B C 1
ATOM 5667 O O . LYS B 1 288 ? -20.047 -17.375 -17.828 1 93.19 288 LYS B O 1
ATOM 5672 N N . ILE B 1 289 ? -17.891 -16.906 -17.938 1 91.5 289 ILE B N 1
ATOM 5673 C CA . ILE B 1 289 ? -17.547 -17.578 -16.688 1 91.5 289 ILE B CA 1
ATOM 5674 C C . ILE B 1 289 ? -18.219 -16.875 -15.508 1 91.5 289 ILE B C 1
ATOM 5676 O O . ILE B 1 289 ? -18.516 -17.5 -14.484 1 91.5 289 ILE B O 1
ATOM 5680 N N . SER B 1 290 ? -18.641 -15.641 -15.617 1 85.81 290 SER B N 1
ATOM 5681 C CA . SER B 1 290 ? -19.531 -14.844 -14.781 1 85.81 290 SER B CA 1
ATOM 5682 C C . SER B 1 290 ? -18.891 -14.539 -13.43 1 85.81 290 SER B C 1
ATOM 5684 O O . SER B 1 290 ? -19.578 -14.523 -12.406 1 85.81 290 SER B O 1
ATOM 5686 N N . LYS B 1 291 ? -17.625 -14.438 -13.312 1 95 291 LYS B N 1
ATOM 5687 C CA . LYS B 1 291 ? -17.016 -14.008 -12.055 1 95 291 LYS B CA 1
ATOM 5688 C C . LYS B 1 291 ? -16.328 -12.648 -12.211 1 95 291 LYS B C 1
ATOM 5690 O O . LYS B 1 291 ? -15.883 -12.062 -11.227 1 95 291 LYS B O 1
ATOM 5695 N N . VAL B 1 292 ? -16.328 -12.211 -13.398 1 97.62 292 VAL B N 1
ATOM 5696 C CA . VAL B 1 292 ? -15.773 -10.891 -13.688 1 97.62 292 VAL B CA 1
ATOM 5697 C C . VAL B 1 292 ? -16.906 -9.945 -14.102 1 97.62 292 VAL B C 1
ATOM 5699 O O . VAL B 1 292 ? -17.656 -10.242 -15.031 1 97.62 292 VAL B O 1
ATOM 5702 N N . HIS B 1 293 ? -17.031 -8.828 -13.461 1 97.06 293 HIS B N 1
ATOM 5703 C CA . HIS B 1 293 ? -18.109 -7.875 -13.672 1 97.06 293 HIS B CA 1
ATOM 5704 C C . HIS B 1 293 ? -18.078 -7.305 -15.086 1 97.06 293 HIS B C 1
ATOM 5706 O O . HIS B 1 293 ? -19.109 -7.223 -15.758 1 97.06 293 HIS B O 1
ATOM 5712 N N . GLU B 1 294 ? -16.953 -6.895 -15.516 1 97 294 GLU B N 1
ATOM 5713 C CA . GLU B 1 294 ? -16.75 -6.367 -16.859 1 97 294 GLU B CA 1
ATOM 5714 C C . GLU B 1 294 ? -15.336 -6.668 -17.359 1 97 294 GLU B C 1
ATOM 5716 O O . GLU B 1 294 ? -14.367 -6.547 -16.594 1 97 294 GLU B O 1
ATOM 5721 N N . VAL B 1 295 ? -15.273 -7.082 -18.641 1 97.81 295 VAL B N 1
ATOM 5722 C CA . VAL B 1 295 ? -13.992 -7.453 -19.234 1 97.81 295 VAL B CA 1
ATOM 5723 C C . VAL B 1 295 ? -13.672 -6.508 -20.391 1 97.81 295 VAL B C 1
ATOM 5725 O O . VAL B 1 295 ? -14.523 -6.234 -21.234 1 97.81 295 VAL B O 1
ATOM 5728 N N . PHE B 1 296 ? -12.43 -6.023 -20.391 1 97.81 296 PHE B N 1
ATOM 5729 C CA . PHE B 1 296 ? -11.906 -5.141 -21.438 1 97.81 296 PHE B CA 1
ATOM 5730 C C . PHE B 1 296 ? -10.734 -5.789 -22.156 1 97.81 296 PHE B C 1
ATOM 5732 O O . PHE B 1 296 ? -10.242 -6.84 -21.734 1 97.81 296 PHE B O 1
ATOM 5739 N N . THR B 1 297 ? -10.367 -5.195 -23.312 1 97.44 297 THR B N 1
ATOM 5740 C CA . THR B 1 297 ? -9.172 -5.652 -24 1 97.44 297 THR B CA 1
ATOM 5741 C C . THR B 1 297 ? -7.926 -4.973 -23.422 1 97.44 297 THR B C 1
ATOM 5743 O O . THR B 1 297 ? -8.023 -3.91 -22.812 1 97.44 297 THR B O 1
ATOM 5746 N N . TYR B 1 298 ? -6.777 -5.566 -23.688 1 95.56 298 TYR B N 1
ATOM 5747 C CA . TYR B 1 298 ? -5.52 -4.918 -23.328 1 95.56 298 TYR B CA 1
ATOM 5748 C C . TYR B 1 298 ? -5.402 -3.549 -23.984 1 95.56 298 TYR B C 1
ATOM 5750 O O . TYR B 1 298 ? -4.93 -2.594 -23.359 1 95.56 298 TYR B O 1
ATOM 5758 N N . GLN B 1 299 ? -5.867 -3.494 -25.156 1 95.62 299 GLN B N 1
ATOM 5759 C CA . GLN B 1 299 ? -5.762 -2.266 -25.938 1 95.62 299 GLN B CA 1
ATOM 5760 C C . GLN B 1 299 ? -6.559 -1.135 -25.297 1 95.62 299 GLN B C 1
ATOM 5762 O O . GLN B 1 299 ? -6.133 0.021 -25.312 1 95.62 299 GLN B O 1
ATOM 5767 N N . GLN B 1 300 ? -7.629 -1.435 -24.797 1 96 300 GLN B N 1
ATOM 5768 C CA . GLN B 1 300 ? -8.453 -0.421 -24.141 1 96 300 GLN B CA 1
ATOM 5769 C C . GLN B 1 300 ? -7.727 0.184 -22.938 1 96 300 GLN B C 1
ATOM 5771 O O . GLN B 1 300 ? -7.832 1.385 -22.688 1 96 300 GLN B O 1
ATOM 5776 N N . LEU B 1 301 ? -6.992 -0.604 -22.203 1 94.94 301 LEU B N 1
ATOM 5777 C CA . LEU B 1 301 ? -6.18 -0.084 -21.109 1 94.94 301 LEU B CA 1
ATOM 5778 C C . LEU B 1 301 ? -5.016 0.747 -21.641 1 94.94 301 LEU B C 1
ATOM 5780 O O . LEU B 1 301 ? -4.727 1.825 -21.125 1 94.94 301 LEU B O 1
ATOM 5784 N N . GLU B 1 302 ? -4.402 0.246 -22.656 1 91.94 302 GLU B N 1
ATOM 5785 C CA . GLU B 1 302 ? -3.244 0.915 -23.234 1 91.94 302 GLU B CA 1
ATOM 5786 C C . GLU B 1 302 ? -3.621 2.283 -23.797 1 91.94 302 GLU B C 1
ATOM 5788 O O . GLU B 1 302 ? -2.826 3.225 -23.734 1 91.94 302 GLU B O 1
ATOM 5793 N N . ASP B 1 303 ? -4.875 2.352 -24.281 1 92.56 303 ASP B N 1
ATOM 5794 C CA . ASP B 1 303 ? -5.344 3.586 -24.906 1 92.56 303 ASP B CA 1
ATOM 5795 C C . ASP B 1 303 ? -5.98 4.516 -23.875 1 92.56 303 ASP B C 1
ATOM 5797 O O . ASP B 1 303 ? -6.602 5.52 -24.234 1 92.56 303 ASP B O 1
ATOM 5801 N N . ASN B 1 304 ? -5.918 4.129 -22.656 1 90.25 304 ASN B N 1
ATOM 5802 C CA . ASN B 1 304 ? -6.465 4.922 -21.547 1 90.25 304 ASN B CA 1
ATOM 5803 C C . ASN B 1 304 ? -7.973 5.105 -21.688 1 90.25 304 ASN B C 1
ATOM 5805 O O . ASN B 1 304 ? -8.5 6.18 -21.406 1 90.25 304 ASN B O 1
ATOM 5809 N N . GLU B 1 305 ? -8.648 4.094 -22.141 1 90.69 305 GLU B N 1
ATOM 5810 C CA . GLU B 1 305 ? -10.094 4.145 -22.328 1 90.69 305 GLU B CA 1
ATOM 5811 C C . GLU B 1 305 ? -10.828 3.748 -21.047 1 90.69 305 GLU B C 1
ATOM 5813 O O . GLU B 1 305 ? -12.062 3.83 -20.984 1 90.69 305 GLU B O 1
ATOM 5818 N N . LEU B 1 306 ? -10.102 3.35 -20.094 1 90.19 306 LEU B N 1
ATOM 5819 C CA . LEU B 1 306 ? -10.727 2.854 -18.875 1 90.19 306 LEU B CA 1
ATOM 5820 C C . LEU B 1 306 ? -10.68 3.91 -17.781 1 90.19 306 LEU B C 1
ATOM 5822 O O . LEU B 1 306 ? -10.914 3.602 -16.609 1 90.19 306 LEU B O 1
ATOM 5826 N N . LYS B 1 307 ? -10.461 5.035 -18 1 78.5 307 LYS B N 1
ATOM 5827 C CA . LYS B 1 307 ? -10.289 6.102 -17.016 1 78.5 307 LYS B CA 1
ATOM 5828 C C . LYS B 1 307 ? -11.562 6.316 -16.203 1 78.5 307 LYS B C 1
ATOM 5830 O O . LYS B 1 307 ? -11.508 6.738 -15.047 1 78.5 307 LYS B O 1
ATOM 5835 N N . ASP B 1 308 ? -12.688 5.953 -16.703 1 85.19 308 ASP B N 1
ATOM 5836 C CA . ASP B 1 308 ? -13.961 6.184 -16.016 1 85.19 308 ASP B CA 1
ATOM 5837 C C . ASP B 1 308 ? -14.266 5.059 -15.039 1 85.19 308 ASP B C 1
ATOM 5839 O O . ASP B 1 308 ? -15.148 5.199 -14.188 1 85.19 308 ASP B O 1
ATOM 5843 N N . ILE B 1 309 ? -13.703 3.926 -15.094 1 86.06 309 ILE B N 1
ATOM 5844 C CA . ILE B 1 309 ? -13.938 2.807 -14.188 1 86.06 309 ILE B CA 1
ATOM 5845 C C . ILE B 1 309 ? -13.234 3.062 -12.859 1 86.06 309 ILE B C 1
ATOM 5847 O O . ILE B 1 309 ? -13.805 2.832 -11.797 1 86.06 309 ILE B O 1
ATOM 5851 N N . SER B 1 310 ? -12.273 3.836 -12.664 1 91.94 310 SER B N 1
ATOM 5852 C CA . SER B 1 310 ? -11.453 4.078 -11.484 1 91.94 310 SER B CA 1
ATOM 5853 C C . SER B 1 310 ? -11.703 3.031 -10.406 1 91.94 310 SER B C 1
ATOM 5855 O O . SER B 1 310 ? -12.852 2.775 -10.039 1 91.94 310 SER B O 1
ATOM 5857 N N . VAL B 1 311 ? -10.688 2.279 -9.922 1 97.94 311 VAL B N 1
ATOM 5858 C CA . VAL B 1 311 ? -10.836 1.145 -9.016 1 97.94 311 VAL B CA 1
ATOM 5859 C C . VAL B 1 311 ? -9.953 1.348 -7.789 1 97.94 311 VAL B C 1
ATOM 5861 O O . VAL B 1 311 ? -9.031 2.168 -7.805 1 97.94 311 VAL B O 1
ATOM 5864 N N . ASP B 1 312 ? -10.266 0.589 -6.734 1 98.44 312 ASP B N 1
ATOM 5865 C CA . ASP B 1 312 ? -9.523 0.669 -5.48 1 98.44 312 ASP B CA 1
ATOM 5866 C C . ASP B 1 312 ? -8.18 -0.055 -5.582 1 98.44 312 ASP B C 1
ATOM 5868 O O . ASP B 1 312 ? -7.199 0.358 -4.965 1 98.44 312 ASP B O 1
ATOM 5872 N N . ILE B 1 313 ? -8.18 -1.153 -6.312 1 98.88 313 ILE B N 1
ATOM 5873 C CA . ILE B 1 313 ? -6.988 -1.986 -6.414 1 98.88 313 ILE B CA 1
ATOM 5874 C C . ILE B 1 313 ? -6.773 -2.4 -7.867 1 98.88 313 ILE B C 1
ATOM 5876 O O . ILE B 1 313 ? -7.723 -2.756 -8.57 1 98.88 313 ILE B O 1
ATOM 5880 N N . VAL B 1 314 ? -5.512 -2.357 -8.32 1 98.75 314 VAL B N 1
ATOM 5881 C CA . VAL B 1 314 ? -5.113 -2.936 -9.602 1 98.75 314 VAL B CA 1
ATOM 5882 C C . VAL B 1 314 ? -4.062 -4.02 -9.375 1 98.75 314 VAL B C 1
ATOM 5884 O O . VAL B 1 314 ? -3.121 -3.828 -8.602 1 98.75 314 VAL B O 1
ATOM 5887 N N . LEU B 1 315 ? -4.262 -5.168 -9.93 1 98.88 315 LEU B N 1
ATOM 5888 C CA . LEU B 1 315 ? -3.273 -6.238 -10 1 98.88 315 LEU B CA 1
ATOM 5889 C C . LEU B 1 315 ? -2.719 -6.371 -11.414 1 98.88 315 LEU B C 1
ATOM 5891 O O . LEU B 1 315 ? -3.473 -6.586 -12.367 1 98.88 315 LEU B O 1
ATOM 5895 N N . ASP B 1 316 ? -1.349 -6.277 -11.523 1 98.31 316 ASP B N 1
ATOM 5896 C CA . ASP B 1 316 ? -0.744 -6.227 -12.852 1 98.31 316 ASP B CA 1
ATOM 5897 C C . ASP B 1 316 ? 0.225 -7.387 -13.062 1 98.31 316 ASP B C 1
ATOM 5899 O O . ASP B 1 316 ? 1.158 -7.574 -12.273 1 98.31 316 ASP B O 1
ATOM 5903 N N . THR B 1 317 ? 0.031 -8.086 -14.172 1 96.56 317 THR B N 1
ATOM 5904 C CA . THR B 1 317 ? 0.929 -9.188 -14.484 1 96.56 317 THR B CA 1
ATOM 5905 C C . THR B 1 317 ? 1.887 -8.812 -15.609 1 96.56 317 THR B C 1
ATOM 5907 O O . THR B 1 317 ? 2.754 -9.602 -15.984 1 96.56 317 THR B O 1
ATOM 5910 N N . HIS B 1 318 ? 1.792 -7.676 -16.172 1 95.06 318 HIS B N 1
ATOM 5911 C CA . HIS B 1 318 ? 2.543 -7.328 -17.375 1 95.06 318 HIS B CA 1
ATOM 5912 C C . HIS B 1 318 ? 3.822 -6.574 -17.016 1 95.06 318 HIS B C 1
ATOM 5914 O O . HIS B 1 318 ? 4.871 -6.805 -17.625 1 95.06 318 HIS B O 1
ATOM 5920 N N . GLY B 1 319 ? 3.754 -5.637 -16.141 1 94.31 319 GLY B N 1
ATOM 5921 C CA . GLY B 1 319 ? 4.895 -4.797 -15.805 1 94.31 319 GLY B CA 1
ATOM 5922 C C . GLY B 1 319 ? 5.246 -3.807 -16.891 1 94.31 319 GLY B C 1
ATOM 5923 O O . GLY B 1 319 ? 4.434 -3.547 -17.781 1 94.31 319 GLY B O 1
ATOM 5924 N N . GLY B 1 320 ? 6.434 -3.213 -16.719 1 94.19 320 GLY B N 1
ATOM 5925 C CA . GLY B 1 320 ? 6.91 -2.283 -17.719 1 94.19 320 GLY B CA 1
ATOM 5926 C C . GLY B 1 320 ? 6.008 -1.077 -17.891 1 94.19 320 GLY B C 1
ATOM 5927 O O . GLY B 1 320 ? 5.637 -0.422 -16.922 1 94.19 320 GLY B O 1
ATOM 5928 N N . PRO B 1 321 ? 5.641 -0.787 -19.141 1 92.62 321 PRO B N 1
ATOM 5929 C CA . PRO B 1 321 ? 4.805 0.382 -19.422 1 92.62 321 PRO B CA 1
ATOM 5930 C C . PRO B 1 321 ? 3.402 0.262 -18.844 1 92.62 321 PRO B C 1
ATOM 5932 O O . PRO B 1 321 ? 2.721 1.271 -18.641 1 92.62 321 PRO B O 1
ATOM 5935 N N . ALA B 1 322 ? 3.008 -0.95 -18.641 1 94.19 322 ALA B N 1
ATOM 5936 C CA . ALA B 1 322 ? 1.665 -1.167 -18.109 1 94.19 322 ALA B CA 1
ATOM 5937 C C . ALA B 1 322 ? 1.516 -0.537 -16.734 1 94.19 322 ALA B C 1
ATOM 5939 O O . ALA B 1 322 ? 0.413 -0.156 -16.328 1 94.19 322 ALA B O 1
ATOM 5940 N N . ILE B 1 323 ? 2.576 -0.391 -16.031 1 95.62 323 ILE B N 1
ATOM 5941 C CA . ILE B 1 323 ? 2.549 0.127 -14.664 1 95.62 323 ILE B CA 1
ATOM 5942 C C . ILE B 1 323 ? 1.939 1.527 -14.656 1 95.62 323 ILE B C 1
ATOM 5944 O O . ILE B 1 323 ? 1.03 1.811 -13.875 1 95.62 323 ILE B O 1
ATOM 5948 N N . LYS B 1 324 ? 2.381 2.389 -15.492 1 93.69 324 LYS B N 1
ATOM 5949 C CA . LYS B 1 324 ? 1.858 3.75 -15.555 1 93.69 324 LYS B CA 1
ATOM 5950 C C . LYS B 1 324 ? 0.372 3.752 -15.906 1 93.69 324 LYS B C 1
ATOM 5952 O O . LYS B 1 324 ? -0.402 4.523 -15.336 1 93.69 324 LYS B O 1
ATOM 5957 N N . ARG B 1 325 ? -0.061 2.945 -16.844 1 93.69 325 ARG B N 1
ATOM 5958 C CA . ARG B 1 325 ? -1.463 2.852 -17.234 1 93.69 325 ARG B CA 1
ATOM 5959 C C . ARG B 1 325 ? -2.324 2.361 -16.078 1 93.69 325 ARG B C 1
ATOM 5961 O O . ARG B 1 325 ? -3.443 2.84 -15.883 1 93.69 325 ARG B O 1
ATOM 5968 N N . CYS B 1 326 ? -1.771 1.396 -15.367 1 95.94 326 CYS B N 1
ATOM 5969 C CA . CYS B 1 326 ? -2.475 0.857 -14.203 1 95.94 326 CYS B CA 1
ATOM 5970 C C . CYS B 1 326 ? -2.65 1.923 -13.133 1 95.94 326 CYS B C 1
ATOM 5972 O O . CYS B 1 326 ? -3.711 2.018 -12.516 1 95.94 326 CYS B O 1
ATOM 5974 N N . ILE B 1 327 ? -1.687 2.736 -12.922 1 95.56 327 ILE B N 1
ATOM 5975 C CA . ILE B 1 327 ? -1.753 3.812 -11.938 1 95.56 327 ILE B CA 1
ATOM 5976 C C . ILE B 1 327 ? -2.857 4.797 -12.328 1 95.56 327 ILE B C 1
ATOM 5978 O O . ILE B 1 327 ? -3.584 5.289 -11.461 1 95.56 327 ILE B O 1
ATOM 5982 N N . ASN B 1 328 ? -3.049 5.027 -13.547 1 93.62 328 ASN B N 1
ATOM 5983 C CA . ASN B 1 328 ? -3.984 6.031 -14.047 1 93.62 328 ASN B CA 1
ATOM 5984 C C . ASN B 1 328 ? -5.434 5.602 -13.828 1 93.62 328 ASN B C 1
ATOM 5986 O O . ASN B 1 328 ? -6.348 6.422 -13.938 1 93.62 328 ASN B O 1
ATOM 5990 N N . VAL B 1 329 ? -5.668 4.348 -13.531 1 96.25 329 VAL B N 1
ATOM 5991 C CA . VAL B 1 329 ? -7.047 3.896 -13.367 1 96.25 329 VAL B CA 1
ATOM 5992 C C . VAL B 1 329 ? -7.359 3.725 -11.875 1 96.25 329 VAL B C 1
ATOM 5994 O O . VAL B 1 329 ? -8.43 3.238 -11.516 1 96.25 329 VAL B O 1
ATOM 5997 N N . LEU B 1 330 ? -6.5 4.133 -11.031 1 96.75 330 LEU B N 1
ATOM 5998 C CA . LEU B 1 330 ? -6.711 4.02 -9.594 1 96.75 330 LEU B CA 1
ATOM 5999 C C . LEU B 1 330 ? -7.539 5.188 -9.07 1 96.75 330 LEU B C 1
ATOM 6001 O O . LEU B 1 330 ? -7.34 6.332 -9.492 1 96.75 330 LEU B O 1
ATOM 6005 N N . LYS B 1 331 ? -8.422 4.871 -8.133 1 95.94 331 LYS B N 1
ATOM 6006 C CA . LYS B 1 331 ? -9.016 5.887 -7.27 1 95.94 331 LYS B CA 1
ATOM 6007 C C . LYS B 1 331 ? -7.98 6.453 -6.301 1 95.94 331 LYS B C 1
ATOM 6009 O O . LYS B 1 331 ? -6.961 5.812 -6.027 1 95.94 331 LYS B O 1
ATOM 6014 N N . PRO B 1 332 ? -8.344 7.684 -5.809 1 94.56 332 PRO B N 1
ATOM 6015 C CA . PRO B 1 332 ? -7.551 8.07 -4.641 1 94.56 332 PRO B CA 1
ATOM 6016 C C . PRO B 1 332 ? -7.547 7.004 -3.547 1 94.56 332 PRO B C 1
ATOM 6018 O O . PRO B 1 332 ? -8.562 6.336 -3.33 1 94.56 332 PRO B O 1
ATOM 6021 N N . PHE B 1 333 ? -6.363 6.859 -2.953 1 96.81 333 PHE B N 1
ATOM 6022 C CA . PHE B 1 333 ? -6.121 5.895 -1.885 1 96.81 333 PHE B CA 1
ATOM 6023 C C . PHE B 1 333 ? -6.027 4.48 -2.443 1 96.81 333 PHE B C 1
ATOM 6025 O O . PHE B 1 333 ? -6.031 3.508 -1.688 1 96.81 333 PHE B O 1
ATOM 6032 N N . GLY B 1 334 ? -6.004 4.355 -3.736 1 98.06 334 GLY B N 1
ATOM 6033 C CA . GLY B 1 334 ? -5.922 3.047 -4.363 1 98.06 334 GLY B CA 1
ATOM 6034 C C . GLY B 1 334 ? -4.535 2.434 -4.281 1 98.06 334 GLY B C 1
ATOM 6035 O O . GLY B 1 334 ? -3.58 3.098 -3.873 1 98.06 334 GLY B O 1
ATOM 6036 N N . THR B 1 335 ? -4.465 1.123 -4.66 1 98.75 335 THR B N 1
ATOM 6037 C CA . THR B 1 335 ? -3.215 0.374 -4.602 1 98.75 335 THR B CA 1
ATOM 6038 C C . THR B 1 335 ? -2.998 -0.416 -5.891 1 98.75 335 THR B C 1
ATOM 6040 O O . THR B 1 335 ? -3.91 -1.094 -6.371 1 98.75 335 THR B O 1
ATOM 6043 N N . LEU B 1 336 ? -1.81 -0.246 -6.457 1 98.75 336 LEU B N 1
ATOM 6044 C CA . LEU B 1 336 ? -1.346 -1.132 -7.52 1 98.75 336 LEU B CA 1
ATOM 6045 C C . LEU B 1 336 ? -0.417 -2.207 -6.965 1 98.75 336 LEU B C 1
ATOM 6047 O O . LEU B 1 336 ? 0.511 -1.902 -6.211 1 98.75 336 LEU B O 1
ATOM 6051 N N . VAL B 1 337 ? -0.664 -3.477 -7.32 1 98.88 337 VAL B N 1
ATOM 6052 C CA . VAL B 1 337 ? 0.253 -4.559 -6.977 1 98.88 337 VAL B CA 1
ATOM 6053 C C . VAL B 1 337 ? 0.835 -5.168 -8.25 1 98.88 337 VAL B C 1
ATOM 6055 O O . VAL B 1 337 ? 0.094 -5.656 -9.109 1 98.88 337 VAL B O 1
ATOM 6058 N N . ILE B 1 338 ? 2.117 -5.156 -8.344 1 98.19 338 ILE B N 1
ATOM 6059 C CA . ILE B 1 338 ? 2.84 -5.738 -9.469 1 98.19 338 ILE B CA 1
ATOM 6060 C C . ILE B 1 338 ? 3.1 -7.219 -9.203 1 98.19 338 ILE B C 1
ATOM 6062 O O . ILE B 1 338 ? 3.758 -7.574 -8.227 1 98.19 338 ILE B O 1
ATOM 6066 N N . LEU B 1 339 ? 2.695 -8.086 -10.086 1 95.81 339 LEU B N 1
ATOM 6067 C CA . LEU B 1 339 ? 2.709 -9.531 -9.867 1 95.81 339 LEU B CA 1
ATOM 6068 C C . LEU B 1 339 ? 3.656 -10.219 -10.836 1 95.81 339 LEU B C 1
ATOM 6070 O O . LEU B 1 339 ? 4.082 -11.352 -10.602 1 95.81 339 LEU B O 1
ATOM 6074 N N . GLY B 1 340 ? 3.879 -9.523 -11.914 1 90.12 340 GLY B N 1
ATOM 6075 C CA . GLY B 1 340 ? 4.609 -10.305 -12.898 1 90.12 340 GLY B CA 1
ATOM 6076 C C . GLY B 1 340 ? 5.258 -9.453 -13.977 1 90.12 340 GLY B C 1
ATOM 6077 O O . GLY B 1 340 ? 5.34 -8.227 -13.836 1 90.12 340 GLY B O 1
ATOM 6078 N N . ALA B 1 341 ? 5.797 -10.18 -14.945 1 89.31 341 ALA B N 1
ATOM 6079 C CA . ALA B 1 341 ? 6.539 -9.562 -16.047 1 89.31 341 ALA B CA 1
ATOM 6080 C C . ALA B 1 341 ? 6.113 -10.148 -17.391 1 89.31 341 ALA B C 1
ATOM 6082 O O . ALA B 1 341 ? 6.949 -10.367 -18.266 1 89.31 341 ALA B O 1
ATOM 6083 N N . ALA B 1 342 ? 4.871 -10.43 -17.5 1 87.19 342 ALA B N 1
ATOM 6084 C CA . ALA B 1 342 ? 4.371 -11.078 -18.703 1 87.19 342 ALA B CA 1
ATOM 6085 C C . ALA B 1 342 ? 4.641 -10.227 -19.938 1 87.19 342 ALA B C 1
ATOM 6087 O O . ALA B 1 342 ? 4.734 -10.75 -21.047 1 87.19 342 ALA B O 1
ATOM 6088 N N . GLY B 1 343 ? 4.863 -8.969 -19.75 1 87.31 343 GLY B N 1
ATOM 6089 C CA . GLY B 1 343 ? 5.051 -8.055 -20.859 1 87.31 343 GLY B CA 1
ATOM 6090 C C . GLY B 1 343 ? 6.367 -8.258 -21.578 1 87.31 343 GLY B C 1
ATOM 6091 O O . GLY B 1 343 ? 6.543 -7.785 -22.703 1 87.31 343 GLY B O 1
ATOM 6092 N N . VAL B 1 344 ? 7.188 -8.961 -20.969 1 87.56 344 VAL B N 1
ATOM 6093 C CA . VAL B 1 344 ? 8.508 -9.055 -21.578 1 87.56 344 VAL B CA 1
ATOM 6094 C C . VAL B 1 344 ? 8.664 -10.406 -22.266 1 87.56 344 VAL B C 1
ATOM 6096 O O . VAL B 1 344 ? 9.625 -10.617 -23.016 1 87.56 344 VAL B O 1
ATOM 6099 N N . VAL B 1 345 ? 7.789 -11.273 -22.125 1 87.31 345 VAL B N 1
ATOM 6100 C CA . VAL B 1 345 ? 7.883 -12.617 -22.688 1 87.31 345 VAL B CA 1
ATOM 6101 C C . VAL B 1 345 ? 7.914 -12.523 -24.219 1 87.31 345 VAL B C 1
ATOM 6103 O O . VAL B 1 345 ? 7.176 -11.734 -24.812 1 87.31 345 VAL B O 1
ATOM 6106 N N . SER B 1 346 ? 8.758 -13.336 -24.859 1 85.12 346 SER B N 1
ATOM 6107 C CA . SER B 1 346 ? 8.93 -13.438 -26.312 1 85.12 346 SER B CA 1
ATOM 6108 C C . SER B 1 346 ? 9.43 -12.117 -26.891 1 85.12 346 SER B C 1
ATOM 6110 O O . SER B 1 346 ? 9.227 -11.844 -28.078 1 85.12 346 SER B O 1
ATOM 6112 N N . SER B 1 347 ? 10.008 -11.258 -26.047 1 87.88 347 SER B N 1
ATOM 6113 C CA . SER B 1 347 ? 10.5 -9.961 -26.516 1 87.88 347 SER B CA 1
ATOM 6114 C C . SER B 1 347 ? 11.977 -10.039 -26.891 1 87.88 347 SER B C 1
ATOM 6116 O O . SER B 1 347 ? 12.703 -10.922 -26.422 1 87.88 347 SER B O 1
ATOM 6118 N N . SER B 1 348 ? 12.328 -9.125 -27.797 1 86.88 348 SER B N 1
ATOM 6119 C CA . SER B 1 348 ? 13.742 -8.969 -28.109 1 86.88 348 SER B CA 1
ATOM 6120 C C . SER B 1 348 ? 14.5 -8.344 -26.938 1 86.88 348 SER B C 1
ATOM 6122 O O . SER B 1 348 ? 13.891 -7.863 -25.984 1 86.88 348 SER B O 1
ATOM 6124 N N . ALA B 1 349 ? 15.789 -8.461 -27.078 1 83.75 349 ALA B N 1
ATOM 6125 C CA . ALA B 1 349 ? 16.625 -7.848 -26.047 1 83.75 349 ALA B CA 1
ATOM 6126 C C . ALA B 1 349 ? 16.359 -6.352 -25.938 1 83.75 349 ALA B C 1
ATOM 6128 O O . ALA B 1 349 ? 16.328 -5.797 -24.844 1 83.75 349 ALA B O 1
ATOM 6129 N N . GLU B 1 350 ? 16.156 -5.75 -27.031 1 88.44 350 GLU B N 1
ATOM 6130 C CA . GLU B 1 350 ? 15.883 -4.316 -27.062 1 88.44 350 GLU B CA 1
ATOM 6131 C C . GLU B 1 350 ? 14.539 -3.994 -26.422 1 88.44 350 GLU B C 1
ATOM 6133 O O . GLU B 1 350 ? 14.422 -3.033 -25.656 1 88.44 350 GLU B O 1
ATOM 6138 N N . GLU B 1 351 ? 13.555 -4.766 -26.703 1 89.06 351 GLU B N 1
ATOM 6139 C CA . GLU B 1 351 ? 12.227 -4.582 -26.141 1 89.06 351 GLU B CA 1
ATOM 6140 C C . GLU B 1 351 ? 12.25 -4.812 -24.625 1 89.06 351 GLU B C 1
ATOM 6142 O O . GLU B 1 351 ? 11.562 -4.109 -23.875 1 89.06 351 GLU B O 1
ATOM 6147 N N . GLU B 1 352 ? 13.008 -5.734 -24.297 1 88.56 352 GLU B N 1
ATOM 6148 C CA . GLU B 1 352 ? 13.148 -6.031 -22.875 1 88.56 352 GLU B CA 1
ATOM 6149 C C . GLU B 1 352 ? 13.797 -4.875 -22.125 1 88.56 352 GLU B C 1
ATOM 6151 O O . GLU B 1 352 ? 13.352 -4.496 -21.047 1 88.56 352 GLU B O 1
ATOM 6156 N N . ALA B 1 353 ? 14.797 -4.371 -22.719 1 88.81 353 ALA B N 1
ATOM 6157 C CA . ALA B 1 353 ? 15.469 -3.223 -22.109 1 88.81 353 ALA B CA 1
ATOM 6158 C C . ALA B 1 353 ? 14.508 -2.047 -21.953 1 88.81 353 ALA B C 1
ATOM 6160 O O . ALA B 1 353 ? 14.5 -1.386 -20.906 1 88.81 353 ALA B O 1
ATOM 6161 N N . ALA B 1 354 ? 13.773 -1.805 -22.922 1 90.75 354 ALA B N 1
ATOM 6162 C CA . ALA B 1 354 ? 12.789 -0.73 -22.875 1 90.75 354 ALA B CA 1
ATOM 6163 C C . ALA B 1 354 ? 11.727 -1.009 -21.812 1 90.75 354 ALA B C 1
ATOM 6165 O O . ALA B 1 354 ? 11.305 -0.099 -21.094 1 90.75 354 ALA B O 1
ATOM 6166 N N . TRP B 1 355 ? 11.344 -2.215 -21.797 1 90 355 TRP B N 1
ATOM 6167 C CA . TRP B 1 355 ? 10.367 -2.656 -20.797 1 90 355 TRP B CA 1
ATOM 6168 C C . TRP B 1 355 ? 10.898 -2.455 -19.391 1 90 355 TRP B C 1
ATOM 6170 O O . TRP B 1 355 ? 10.203 -1.916 -18.531 1 90 355 TRP B O 1
ATOM 6180 N N . LEU B 1 356 ? 12.086 -2.811 -19.203 1 88.12 356 LEU B N 1
ATOM 6181 C CA . LEU B 1 356 ? 12.734 -2.648 -17.906 1 88.12 356 LEU B CA 1
ATOM 6182 C C . LEU B 1 356 ? 12.852 -1.174 -17.531 1 88.12 356 LEU B C 1
ATOM 6184 O O . LEU B 1 356 ? 12.539 -0.786 -16.406 1 88.12 356 LEU B O 1
ATOM 6188 N N . GLN B 1 357 ? 13.234 -0.461 -18.391 1 89.06 357 GLN B N 1
ATOM 6189 C CA . GLN B 1 357 ? 13.391 0.97 -18.141 1 89.06 357 GLN B CA 1
ATOM 6190 C C . GLN B 1 357 ? 12.055 1.611 -17.766 1 89.06 357 GLN B C 1
ATOM 6192 O O . GLN B 1 357 ? 11.992 2.418 -16.844 1 89.06 357 GLN B O 1
ATOM 6197 N N . ALA B 1 358 ? 11.078 1.234 -18.406 1 87 358 ALA B N 1
ATOM 6198 C CA . ALA B 1 358 ? 9.758 1.834 -18.203 1 87 358 ALA B CA 1
ATOM 6199 C C . ALA B 1 358 ? 9.172 1.432 -16.859 1 87 358 ALA B C 1
ATOM 6201 O O . ALA B 1 358 ? 8.391 2.182 -16.266 1 87 358 ALA B O 1
ATOM 6202 N N . GLY B 1 359 ? 9.578 0.334 -16.422 1 88.12 359 GLY B N 1
ATOM 6203 C CA . GLY B 1 359 ? 8.922 -0.194 -15.242 1 88.12 359 GLY B CA 1
ATOM 6204 C C . GLY B 1 359 ? 9.836 -0.26 -14.031 1 88.12 359 GLY B C 1
ATOM 6205 O O . GLY B 1 359 ? 9.445 -0.757 -12.977 1 88.12 359 GLY B O 1
ATOM 6206 N N . SER B 1 360 ? 10.938 0.259 -14.195 1 84.94 360 SER B N 1
ATOM 6207 C CA . SER B 1 360 ? 11.953 0.036 -13.164 1 84.94 360 SER B CA 1
ATOM 6208 C C . SER B 1 360 ? 11.688 0.902 -11.938 1 84.94 360 SER B C 1
ATOM 6210 O O . SER B 1 360 ? 11.992 0.502 -10.812 1 84.94 360 SER B O 1
ATOM 6212 N N . SER B 1 361 ? 11.047 2.078 -12.25 1 89.56 361 SER B N 1
ATOM 6213 C CA . SER B 1 361 ? 10.992 3.031 -11.148 1 89.56 361 SER B CA 1
ATOM 6214 C C . SER B 1 361 ? 9.602 3.625 -11 1 89.56 361 SER B C 1
ATOM 6216 O O . SER B 1 361 ? 8.961 3.977 -11.992 1 89.56 361 SER B O 1
ATOM 6218 N N . ILE B 1 362 ? 9.164 3.66 -9.789 1 93.56 362 ILE B N 1
ATOM 6219 C CA . ILE B 1 362 ? 7.953 4.367 -9.398 1 93.56 362 ILE B CA 1
ATOM 6220 C C . ILE B 1 362 ? 8.32 5.719 -8.789 1 93.56 362 ILE B C 1
ATOM 6222 O O . ILE B 1 362 ? 9.109 5.789 -7.852 1 93.56 362 ILE B O 1
ATOM 6226 N N . GLN B 1 363 ? 7.734 6.707 -9.289 1 92.5 363 GLN B N 1
ATOM 6227 C CA . GLN B 1 363 ? 8.078 8.047 -8.82 1 92.5 363 GLN B CA 1
ATOM 6228 C C . GLN B 1 363 ? 7.371 8.367 -7.512 1 92.5 363 GLN B C 1
ATOM 6230 O O . GLN B 1 363 ? 6.137 8.375 -7.449 1 92.5 363 GLN B O 1
ATOM 6235 N N . SER B 1 364 ? 8.18 8.742 -6.543 1 93.88 364 SER B N 1
ATOM 6236 C CA . SER B 1 364 ? 7.629 9.031 -5.223 1 93.88 364 SER B CA 1
ATOM 6237 C C . SER B 1 364 ? 6.641 10.188 -5.285 1 93.88 364 SER B C 1
ATOM 6239 O O . SER B 1 364 ? 5.621 10.18 -4.59 1 93.88 364 SER B O 1
ATOM 6241 N N . LEU B 1 365 ? 6.895 11.156 -6.066 1 90.88 365 LEU B N 1
ATOM 6242 C CA . LEU B 1 365 ? 6.02 12.32 -6.188 1 90.88 365 LEU B CA 1
ATOM 6243 C C . LEU B 1 365 ? 4.645 11.914 -6.703 1 90.88 365 LEU B C 1
ATOM 6245 O O . LEU B 1 365 ? 3.631 12.484 -6.293 1 90.88 365 LEU B O 1
ATOM 6249 N N . ASP B 1 366 ? 4.605 10.922 -7.57 1 91.62 366 ASP B N 1
ATOM 6250 C CA . ASP B 1 366 ? 3.328 10.422 -8.07 1 91.62 366 ASP B CA 1
ATOM 6251 C C . ASP B 1 366 ? 2.508 9.797 -6.941 1 91.62 366 ASP B C 1
ATOM 6253 O O . ASP B 1 366 ? 1.299 10.016 -6.848 1 91.62 366 ASP B O 1
ATOM 6257 N N . LEU B 1 367 ? 3.215 9.086 -6.164 1 96.75 367 LEU B N 1
ATOM 6258 C CA . LEU B 1 367 ? 2.529 8.438 -5.051 1 96.75 367 LEU B CA 1
ATOM 6259 C C . LEU B 1 367 ? 1.915 9.469 -4.113 1 96.75 367 LEU B C 1
ATOM 6261 O O . LEU B 1 367 ? 0.764 9.328 -3.695 1 96.75 367 LEU B O 1
ATOM 6265 N N . ILE B 1 368 ? 2.633 10.492 -3.852 1 95.25 368 ILE B N 1
ATOM 6266 C CA . ILE B 1 368 ? 2.215 11.523 -2.906 1 95.25 368 ILE B CA 1
ATOM 6267 C C . ILE B 1 368 ? 1.081 12.344 -3.512 1 95.25 368 ILE B C 1
ATOM 6269 O O . ILE B 1 368 ? 0.04 12.539 -2.881 1 95.25 368 ILE B O 1
ATOM 6273 N N . THR B 1 369 ? 1.189 12.773 -4.746 1 93.06 369 THR B N 1
ATOM 6274 C CA . THR B 1 369 ? 0.249 13.711 -5.344 1 93.06 369 THR B CA 1
ATOM 6275 C C . THR B 1 369 ? -1.031 13 -5.77 1 93.06 369 THR B C 1
ATOM 6277 O O . THR B 1 369 ? -2.066 13.641 -5.977 1 93.06 369 THR B O 1
ATOM 6280 N N . LYS B 1 370 ? -0.956 11.711 -5.871 1 95.19 370 LYS B N 1
ATOM 6281 C CA . LYS B 1 370 ? -2.15 10.953 -6.246 1 95.19 370 LYS B CA 1
ATOM 6282 C C . LYS B 1 370 ? -2.76 10.258 -5.035 1 95.19 370 LYS B C 1
ATOM 6284 O O . LYS B 1 370 ? -3.861 9.711 -5.117 1 95.19 370 LYS B O 1
ATOM 6289 N N . ASN B 1 371 ? -2.057 10.336 -3.936 1 98 371 ASN B N 1
ATOM 6290 C CA . ASN B 1 371 ? -2.488 9.617 -2.742 1 98 371 ASN B CA 1
ATOM 6291 C C . ASN B 1 371 ? -2.748 8.141 -3.041 1 98 371 ASN B C 1
ATOM 6293 O O . ASN B 1 371 ? -3.83 7.629 -2.75 1 98 371 ASN B O 1
ATOM 6297 N N . ILE B 1 372 ? -1.677 7.473 -3.539 1 98.25 372 ILE B N 1
ATOM 6298 C CA . ILE B 1 372 ? -1.816 6.059 -3.877 1 98.25 372 ILE B CA 1
ATOM 6299 C C . ILE B 1 372 ? -0.618 5.281 -3.342 1 98.25 372 ILE B C 1
ATOM 6301 O O . ILE B 1 372 ? 0.331 5.867 -2.82 1 98.25 372 ILE B O 1
ATOM 6305 N N . SER B 1 373 ? -0.711 3.914 -3.422 1 98.69 373 SER B N 1
ATOM 6306 C CA . SER B 1 373 ? 0.398 3.027 -3.084 1 98.69 373 SER B CA 1
ATOM 6307 C C . SER B 1 373 ? 0.666 2.027 -4.203 1 98.69 373 SER B C 1
ATOM 6309 O O . SER B 1 373 ? -0.231 1.711 -4.988 1 98.69 373 SER B O 1
ATOM 6311 N N . VAL B 1 374 ? 1.889 1.629 -4.273 1 98.62 374 VAL B N 1
ATOM 6312 C CA . VAL B 1 374 ? 2.314 0.582 -5.195 1 98.62 374 VAL B CA 1
ATOM 6313 C C . VAL B 1 374 ? 3.07 -0.504 -4.43 1 98.62 374 VAL B C 1
ATOM 6315 O O . VAL B 1 374 ? 3.945 -0.204 -3.617 1 98.62 374 VAL B O 1
ATOM 6318 N N . GLY B 1 375 ? 2.68 -1.735 -4.645 1 98.56 375 GLY B N 1
ATOM 6319 C CA . GLY B 1 375 ? 3.359 -2.879 -4.059 1 98.56 375 GLY B CA 1
ATOM 6320 C C . GLY B 1 375 ? 3.775 -3.916 -5.086 1 98.56 375 GLY B C 1
ATOM 6321 O O . GLY B 1 375 ? 3.439 -3.799 -6.266 1 98.56 375 GLY B O 1
ATOM 6322 N N . GLY B 1 376 ? 4.551 -4.812 -4.613 1 98.12 376 GLY B N 1
ATOM 6323 C CA . GLY B 1 376 ? 4.957 -5.988 -5.371 1 98.12 376 GLY B CA 1
ATOM 6324 C C . GLY B 1 376 ? 4.742 -7.285 -4.617 1 98.12 376 GLY B C 1
ATOM 6325 O O . GLY B 1 376 ? 4.777 -7.309 -3.385 1 98.12 376 GLY B O 1
ATOM 6326 N N . ALA B 1 377 ? 4.562 -8.336 -5.402 1 97.56 377 ALA B N 1
ATOM 6327 C CA . ALA B 1 377 ? 4.312 -9.633 -4.781 1 97.56 377 ALA B CA 1
ATOM 6328 C C . ALA B 1 377 ? 5.078 -10.742 -5.496 1 97.56 377 ALA B C 1
ATOM 6330 O O . ALA B 1 377 ? 5.039 -10.844 -6.723 1 97.56 377 ALA B O 1
ATOM 6331 N N . HIS B 1 378 ? 5.73 -11.484 -4.715 1 96.12 378 HIS B N 1
ATOM 6332 C CA . HIS B 1 378 ? 6.426 -12.688 -5.156 1 96.12 378 HIS B CA 1
ATOM 6333 C C . HIS B 1 378 ? 6.152 -13.859 -4.219 1 96.12 378 HIS B C 1
ATOM 6335 O O . HIS B 1 378 ? 6.707 -13.922 -3.119 1 96.12 378 HIS B O 1
ATOM 6341 N N . LEU B 1 379 ? 5.461 -14.781 -4.703 1 95.81 379 LEU B N 1
ATOM 6342 C CA . LEU B 1 379 ? 4.984 -15.883 -3.877 1 95.81 379 LEU B CA 1
ATOM 6343 C C . LEU B 1 379 ? 6.152 -16.719 -3.359 1 95.81 379 LEU B C 1
ATOM 6345 O O . LEU B 1 379 ? 6.184 -17.078 -2.182 1 95.81 379 LEU B O 1
ATOM 6349 N N . GLY B 1 380 ? 7.098 -17.047 -4.238 1 93.62 380 GLY B N 1
ATOM 6350 C CA . GLY B 1 380 ? 8.25 -17.828 -3.82 1 93.62 380 GLY B CA 1
ATOM 6351 C C . GLY B 1 380 ? 8.992 -17.219 -2.646 1 93.62 380 GLY B C 1
ATOM 6352 O O . GLY B 1 380 ? 9.383 -17.938 -1.715 1 93.62 380 GLY B O 1
ATOM 6353 N N . ILE B 1 381 ? 9.133 -15.969 -2.66 1 94 381 ILE B N 1
ATOM 6354 C CA . ILE B 1 381 ? 9.844 -15.266 -1.596 1 94 381 ILE B CA 1
ATOM 6355 C C . ILE B 1 381 ? 8.969 -15.211 -0.345 1 94 381 ILE B C 1
ATOM 6357 O O . ILE B 1 381 ? 9.469 -15.336 0.776 1 94 381 ILE B O 1
ATOM 6361 N N . ALA B 1 382 ? 7.703 -15.07 -0.515 1 95.12 382 ALA B N 1
ATOM 6362 C CA . ALA B 1 382 ? 6.785 -15.062 0.62 1 95.12 382 ALA B CA 1
ATOM 6363 C C . ALA B 1 382 ? 6.867 -16.375 1.4 1 95.12 382 ALA B C 1
ATOM 6365 O O . ALA B 1 382 ? 6.824 -16.375 2.633 1 95.12 382 ALA B O 1
ATOM 6366 N N . LEU B 1 383 ? 7 -17.406 0.685 1 93.31 383 LEU B N 1
ATOM 6367 C CA . LEU B 1 383 ? 7.074 -18.719 1.307 1 93.31 383 LEU B CA 1
ATOM 6368 C C . LEU B 1 383 ? 8.367 -18.875 2.107 1 93.31 383 LEU B C 1
ATOM 6370 O O . LEU B 1 383 ? 8.383 -19.547 3.135 1 93.31 383 LEU B O 1
ATOM 6374 N N . LYS B 1 384 ? 9.414 -18.281 1.628 1 91.12 384 LYS B N 1
ATOM 6375 C CA . LYS B 1 384 ? 10.688 -18.297 2.352 1 91.12 384 LYS B CA 1
ATOM 6376 C C . LYS B 1 384 ? 10.625 -17.422 3.592 1 91.12 384 LYS B C 1
ATOM 6378 O O . LYS B 1 384 ? 11.234 -17.734 4.613 1 91.12 384 LYS B O 1
ATOM 6383 N N . GLN B 1 385 ? 9.867 -16.422 3.518 1 89.25 385 GLN B N 1
ATOM 6384 C CA . GLN B 1 385 ? 9.742 -15.445 4.598 1 89.25 385 GLN B CA 1
ATOM 6385 C C . GLN B 1 385 ? 8.844 -15.969 5.711 1 89.25 385 GLN B C 1
ATOM 6387 O O . GLN B 1 385 ? 9 -15.602 6.875 1 89.25 385 GLN B O 1
ATOM 6392 N N . ASP B 1 386 ? 7.895 -16.797 5.328 1 89 386 ASP B N 1
ATOM 6393 C CA . ASP B 1 386 ? 6.969 -17.422 6.266 1 89 386 ASP B CA 1
ATOM 6394 C C . ASP B 1 386 ? 6.754 -18.891 5.934 1 89 386 ASP B C 1
ATOM 6396 O O . ASP B 1 386 ? 5.871 -19.234 5.148 1 89 386 ASP B O 1
ATOM 6400 N N . PRO B 1 387 ? 7.391 -19.766 6.652 1 85.5 387 PRO B N 1
ATOM 6401 C CA . PRO B 1 387 ? 7.328 -21.203 6.324 1 85.5 387 PRO B CA 1
ATOM 6402 C C . PRO B 1 387 ? 5.93 -21.781 6.508 1 85.5 387 PRO B C 1
ATOM 6404 O O . PRO B 1 387 ? 5.625 -22.844 5.949 1 85.5 387 PRO B O 1
ATOM 6407 N N . ALA B 1 388 ? 5.156 -21.141 7.305 1 92.75 388 ALA B N 1
ATOM 6408 C CA . ALA B 1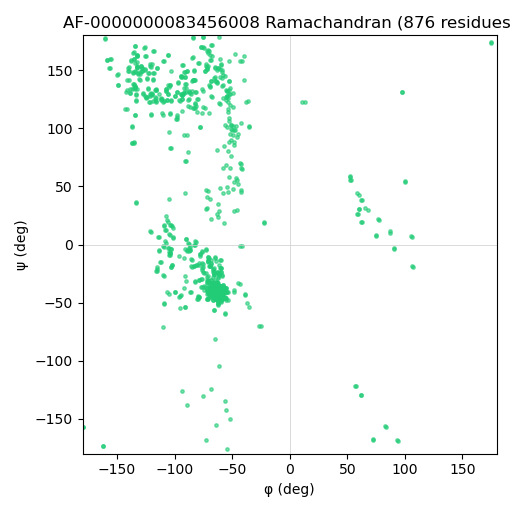 388 ? 3.811 -21.656 7.551 1 92.75 388 ALA B CA 1
ATOM 6409 C C . ALA B 1 388 ? 2.83 -21.141 6.496 1 92.75 388 ALA B C 1
ATOM 6411 O O . ALA B 1 388 ? 1.667 -21.547 6.473 1 92.75 388 ALA B O 1
ATOM 6412 N N . TYR B 1 389 ? 3.379 -20.344 5.66 1 94.69 389 TYR B N 1
ATOM 6413 C CA . TYR B 1 389 ? 2.51 -19.656 4.703 1 94.69 389 TYR B CA 1
ATOM 6414 C C . TYR B 1 389 ? 1.775 -20.656 3.824 1 94.69 389 TYR B C 1
ATOM 6416 O O . TYR B 1 389 ? 0.582 -20.5 3.557 1 94.69 389 TYR B O 1
ATOM 6424 N N . PHE B 1 390 ? 2.422 -21.719 3.371 1 97.25 390 PHE B N 1
ATOM 6425 C CA . PHE B 1 390 ? 1.826 -22.703 2.479 1 97.25 390 PHE B CA 1
ATOM 6426 C C . PHE B 1 390 ? 0.69 -23.453 3.172 1 97.25 390 PHE B C 1
ATOM 6428 O O . PHE B 1 390 ? -0.446 -23.438 2.691 1 97.25 390 PHE B O 1
ATOM 6435 N N . LYS B 1 391 ? 0.944 -24.031 4.234 1 97.19 391 LYS B N 1
ATOM 6436 C CA . LYS B 1 391 ? -0.053 -24.812 4.961 1 97.19 391 LYS B CA 1
ATOM 6437 C C . LYS B 1 391 ? -1.261 -23.953 5.332 1 97.19 391 LYS B C 1
ATOM 6439 O O . LYS B 1 391 ? -2.404 -24.359 5.117 1 97.19 391 LYS B O 1
ATOM 6444 N N . ASN B 1 392 ? -1.008 -22.734 5.875 1 97.12 392 ASN B N 1
ATOM 6445 C CA . ASN B 1 392 ? -2.09 -21.844 6.27 1 97.12 392 ASN B CA 1
ATOM 6446 C C . ASN B 1 392 ? -2.951 -21.438 5.078 1 97.12 392 ASN B C 1
ATOM 6448 O O . ASN B 1 392 ? -4.176 -21.375 5.188 1 97.12 392 ASN B O 1
ATOM 6452 N N . SER B 1 393 ? -2.266 -21.219 4.023 1 98 393 SER B N 1
ATOM 6453 C CA . SER B 1 393 ? -2.994 -20.844 2.818 1 98 393 SER B CA 1
ATOM 6454 C C . SER B 1 393 ? -3.836 -22.016 2.293 1 98 393 SER B C 1
ATOM 6456 O O . SER B 1 393 ? -5 -21.828 1.932 1 98 393 SER B O 1
ATOM 6458 N N . MET B 1 394 ? -3.254 -23.188 2.242 1 98.19 394 MET B N 1
ATOM 6459 C CA . MET B 1 394 ? -3.982 -24.344 1.73 1 98.19 394 MET B CA 1
ATOM 6460 C C . MET B 1 394 ? -5.18 -24.656 2.615 1 98.19 394 MET B C 1
ATOM 6462 O O . MET B 1 394 ? -6.238 -25.047 2.119 1 98.19 394 MET B O 1
ATOM 6466 N N . ASP B 1 395 ? -5.027 -24.453 3.938 1 98.44 395 ASP B N 1
ATOM 6467 C CA . ASP B 1 395 ? -6.16 -24.641 4.84 1 98.44 395 ASP B CA 1
ATOM 6468 C C . ASP B 1 395 ? -7.328 -23.734 4.449 1 98.44 395 ASP B C 1
ATOM 6470 O O . ASP B 1 395 ? -8.469 -24.188 4.348 1 98.44 395 ASP B O 1
ATOM 6474 N N . GLN B 1 396 ? -7.02 -22.547 4.172 1 98.06 396 GLN B N 1
ATOM 6475 C CA . GLN B 1 396 ? -8.047 -21.562 3.82 1 98.06 396 GLN B CA 1
ATOM 6476 C C . GLN B 1 396 ? -8.633 -21.859 2.441 1 98.06 396 GLN B C 1
ATOM 6478 O O . GLN B 1 396 ? -9.852 -21.797 2.25 1 98.06 396 GLN B O 1
ATOM 6483 N N . ILE B 1 397 ? -7.793 -22.203 1.552 1 98.38 397 ILE B N 1
ATOM 6484 C CA . ILE B 1 397 ? -8.203 -22.453 0.173 1 98.38 397 ILE B CA 1
ATOM 6485 C C . ILE B 1 397 ? -9.102 -23.672 0.112 1 98.38 397 ILE B C 1
ATOM 6487 O O . ILE B 1 397 ? -10.156 -23.656 -0.527 1 98.38 397 ILE B O 1
ATOM 6491 N N . PHE B 1 398 ? -8.773 -24.703 0.801 1 98.06 398 PHE B N 1
ATOM 6492 C CA . PHE B 1 398 ? -9.586 -25.922 0.761 1 98.06 398 PHE B CA 1
ATOM 6493 C C . PHE B 1 398 ? -10.906 -25.703 1.504 1 98.06 398 PHE B C 1
ATOM 6495 O O . PHE B 1 398 ? -11.93 -26.266 1.122 1 98.06 398 PHE B O 1
ATOM 6502 N N . ALA B 1 399 ? -10.898 -24.875 2.576 1 98.06 399 ALA B N 1
ATOM 6503 C CA . ALA B 1 399 ? -12.156 -24.516 3.227 1 98.06 399 ALA B CA 1
ATOM 6504 C C . ALA B 1 399 ? -13.086 -23.781 2.258 1 98.06 399 ALA B C 1
ATOM 6506 O O . ALA B 1 399 ? -14.281 -24.078 2.195 1 98.06 399 ALA B O 1
ATOM 6507 N N . GLN B 1 400 ? -12.516 -22.922 1.494 1 98 400 GLN B N 1
ATOM 6508 C CA . GLN B 1 400 ? -13.297 -22.156 0.524 1 98 400 GLN B CA 1
ATOM 6509 C C . GLN B 1 400 ? -13.758 -23.031 -0.631 1 98 400 GLN B C 1
ATOM 6511 O O . GLN B 1 400 ? -14.844 -22.844 -1.176 1 98 400 GLN B O 1
ATOM 6516 N N . LEU B 1 401 ? -12.906 -23.938 -1.032 1 97.31 401 LEU B N 1
ATOM 6517 C CA . LEU B 1 401 ? -13.297 -24.891 -2.066 1 97.31 401 LEU B CA 1
ATOM 6518 C C . LEU B 1 401 ? -14.484 -25.734 -1.608 1 97.31 401 LEU B C 1
ATOM 6520 O O . LEU B 1 401 ? -15.461 -25.891 -2.348 1 97.31 401 LEU B O 1
ATOM 6524 N N . SER B 1 402 ? -14.43 -26.188 -0.398 1 95.56 402 SER B N 1
ATOM 6525 C CA . SER B 1 402 ? -15.461 -27.062 0.161 1 95.56 402 SER B CA 1
ATOM 6526 C C . SER B 1 402 ? -16.781 -26.328 0.304 1 95.56 402 SER B C 1
ATOM 6528 O O . SER B 1 402 ? -17.859 -26.906 0.123 1 95.56 402 SER B O 1
ATOM 6530 N N . SER B 1 403 ? -16.734 -25.016 0.59 1 96.31 403 SER B N 1
ATOM 6531 C CA . SER B 1 403 ? -17.938 -24.219 0.783 1 96.31 403 SER B CA 1
ATOM 6532 C C . SER B 1 403 ? -18.484 -23.719 -0.547 1 96.31 403 SER B C 1
ATOM 6534 O O . SER B 1 403 ? -19.578 -23.156 -0.6 1 96.31 403 SER B O 1
ATOM 6536 N N . GLY B 1 404 ? -17.688 -23.828 -1.588 1 95.62 404 GLY B N 1
ATOM 6537 C CA . GLY B 1 404 ? -18.109 -23.328 -2.891 1 95.62 404 GLY B CA 1
ATOM 6538 C C . GLY B 1 404 ? -17.781 -21.859 -3.109 1 95.62 404 GLY B C 1
ATOM 6539 O O . GLY B 1 404 ? -18.203 -21.266 -4.105 1 95.62 404 GLY B O 1
ATOM 6540 N N . ALA B 1 405 ? -17.016 -21.328 -2.217 1 97.12 405 ALA B N 1
ATOM 6541 C CA . ALA B 1 405 ? -16.656 -19.906 -2.301 1 97.12 405 ALA B CA 1
ATOM 6542 C C . ALA B 1 405 ? -15.656 -19.656 -3.418 1 97.12 405 ALA B C 1
ATOM 6544 O O . ALA B 1 405 ? -15.523 -18.531 -3.906 1 97.12 405 ALA B O 1
ATOM 6545 N N . ILE B 1 406 ? -14.922 -20.703 -3.764 1 97.5 406 ILE B N 1
ATOM 6546 C CA . ILE B 1 406 ? -14.039 -20.562 -4.918 1 97.5 406 ILE B CA 1
ATOM 6547 C C . ILE B 1 406 ? -14.367 -21.641 -5.953 1 97.5 406 ILE B C 1
ATOM 6549 O O . ILE B 1 406 ? -14.781 -22.75 -5.598 1 97.5 406 ILE B O 1
ATOM 6553 N N . LYS B 1 407 ? -14.172 -21.266 -7.195 1 97 407 LYS B N 1
ATOM 6554 C CA . LYS B 1 407 ? -14.508 -22.094 -8.344 1 97 407 LYS B CA 1
ATOM 6555 C C . LYS B 1 407 ? -13.391 -22.078 -9.383 1 97 407 LYS B C 1
ATOM 6557 O O . LYS B 1 407 ? -13.445 -21.328 -10.359 1 97 407 LYS B O 1
ATOM 6562 N N . PRO B 1 408 ? -12.445 -22.969 -9.234 1 97.5 408 PRO B N 1
ATOM 6563 C CA . PRO B 1 408 ? -11.328 -23 -10.18 1 97.5 408 PRO B CA 1
ATOM 6564 C C . PRO B 1 408 ? -11.789 -23.234 -11.617 1 97.5 408 PRO B C 1
ATOM 6566 O O . PRO B 1 408 ? -12.875 -23.766 -11.844 1 97.5 408 PRO B O 1
ATOM 6569 N N . VAL B 1 409 ? -10.992 -22.781 -12.578 1 97.69 409 VAL B N 1
ATOM 6570 C CA . VAL B 1 409 ? -11.289 -22.906 -14.008 1 97.69 409 VAL B CA 1
ATOM 6571 C C . VAL B 1 409 ? -10.188 -23.688 -14.703 1 97.69 409 VAL B C 1
ATOM 6573 O O . VAL B 1 409 ? -9 -23.375 -14.547 1 97.69 409 VAL B O 1
ATOM 6576 N N . LEU B 1 410 ? -10.594 -24.641 -15.453 1 97.56 410 LEU B N 1
ATOM 6577 C CA . LEU B 1 410 ? -9.664 -25.516 -16.188 1 97.56 410 LEU B CA 1
ATOM 6578 C C . LEU B 1 410 ? -9.773 -25.281 -17.688 1 97.56 410 LEU B C 1
ATOM 6580 O O . LEU B 1 410 ? -10.867 -25.312 -18.25 1 97.56 410 LEU B O 1
ATOM 6584 N N . GLN B 1 411 ? -8.641 -24.984 -18.25 1 95.12 411 GLN B N 1
ATOM 6585 C CA . GLN B 1 411 ? -8.578 -24.875 -19.703 1 95.12 411 GLN B CA 1
ATOM 6586 C C . GLN B 1 411 ? -8.492 -26.266 -20.359 1 95.12 411 GLN B C 1
ATOM 6588 O O . GLN B 1 411 ? -9.102 -26.5 -21.406 1 95.12 411 GLN B O 1
ATOM 6593 N N . GLY B 1 412 ? -7.609 -27.125 -19.766 1 94.5 412 GLY B N 1
ATOM 6594 C CA . GLY B 1 412 ? -7.426 -28.422 -20.375 1 94.5 412 GLY B CA 1
ATOM 6595 C C . GLY B 1 412 ? -6.336 -29.25 -19.719 1 94.5 412 GLY B C 1
ATOM 6596 O O . GLY B 1 412 ? -5.668 -28.766 -18.797 1 94.5 412 GLY B O 1
ATOM 6597 N N . VAL B 1 413 ? -6.281 -30.5 -20.219 1 96.81 413 VAL B N 1
ATOM 6598 C CA . VAL B 1 413 ? -5.309 -31.453 -19.688 1 96.81 413 VAL B CA 1
ATOM 6599 C C . VAL B 1 413 ? -4.418 -31.969 -20.812 1 96.81 413 VAL B C 1
ATOM 6601 O O . VAL B 1 413 ? -4.898 -32.25 -21.922 1 96.81 413 VAL B O 1
ATOM 6604 N N . TYR B 1 414 ? -3.129 -32 -20.578 1 96.75 414 TYR B N 1
ATOM 6605 C CA . TYR B 1 414 ? -2.135 -32.594 -21.484 1 96.75 414 TYR B CA 1
ATOM 6606 C C . TYR B 1 414 ? -1.385 -33.719 -20.812 1 96.75 414 TYR B C 1
ATOM 6608 O O . TYR B 1 414 ? -1.284 -33.781 -19.578 1 96.75 414 TYR B O 1
ATOM 6616 N N . TYR B 1 415 ? -0.88 -34.594 -21.672 1 97.12 415 TYR B N 1
ATOM 6617 C CA . TYR B 1 415 ? 0.032 -35.625 -21.125 1 97.12 415 TYR B CA 1
ATOM 6618 C C . TYR B 1 415 ? 1.376 -35 -20.766 1 97.12 415 TYR B C 1
ATOM 6620 O O . TYR B 1 415 ? 1.792 -34 -21.375 1 97.12 415 TYR B O 1
ATOM 6628 N N . PHE B 1 416 ? 1.957 -35.656 -19.859 1 96.88 416 PHE B N 1
ATOM 6629 C CA . PHE B 1 416 ? 3.242 -35.188 -19.344 1 96.88 416 PHE B CA 1
ATOM 6630 C C . PHE B 1 416 ? 4.246 -35.031 -20.484 1 96.88 416 PHE B C 1
ATOM 6632 O O . PHE B 1 416 ? 4.965 -34.031 -20.547 1 96.88 416 PHE B O 1
ATOM 6639 N N . ASN B 1 417 ? 4.262 -35.906 -21.359 1 95.31 417 ASN B N 1
ATOM 6640 C CA . ASN B 1 417 ? 5.227 -35.875 -22.453 1 95.31 417 ASN B CA 1
ATOM 6641 C C . ASN B 1 417 ? 4.895 -34.781 -23.453 1 95.31 417 ASN B C 1
ATOM 6643 O O . ASN B 1 417 ? 5.688 -34.5 -24.359 1 95.31 417 ASN B O 1
ATOM 6647 N N . GLU B 1 418 ? 3.752 -34.094 -23.25 1 96.62 418 GLU B N 1
ATOM 6648 C CA . GLU B 1 418 ? 3.34 -33 -24.109 1 96.62 418 GLU B CA 1
ATOM 6649 C C . GLU B 1 418 ? 3.539 -31.641 -23.422 1 96.62 418 GLU B C 1
ATOM 6651 O O . GLU B 1 418 ? 2.945 -30.641 -23.828 1 96.62 418 GLU B O 1
ATOM 6656 N N . VAL B 1 419 ? 4.328 -31.578 -22.438 1 97.5 419 VAL B N 1
ATOM 6657 C CA . VAL B 1 419 ? 4.488 -30.391 -21.609 1 97.5 419 VAL B CA 1
ATOM 6658 C C . VAL B 1 419 ? 4.957 -29.219 -22.484 1 97.5 419 VAL B C 1
ATOM 6660 O O . VAL B 1 419 ? 4.57 -28.078 -22.25 1 97.5 419 VAL B O 1
ATOM 6663 N N . GLU B 1 420 ? 5.727 -29.438 -23.422 1 96.38 420 GLU B N 1
ATOM 6664 C CA . GLU B 1 420 ? 6.211 -28.359 -24.281 1 96.38 420 GLU B CA 1
ATOM 6665 C C . GLU B 1 420 ? 5.066 -27.719 -25.062 1 96.38 420 GLU B C 1
ATOM 6667 O O . GLU B 1 420 ? 4.984 -26.5 -25.156 1 96.38 420 GLU B O 1
ATOM 6672 N N . SER B 1 421 ? 4.234 -28.578 -25.609 1 95.94 421 SER B N 1
ATOM 6673 C CA . SER B 1 421 ? 3.064 -28.062 -26.328 1 95.94 421 SER B CA 1
ATOM 6674 C C . SER B 1 421 ? 2.17 -27.25 -25.391 1 95.94 421 SER B C 1
ATOM 6676 O O . SER B 1 421 ? 1.628 -26.219 -25.797 1 95.94 421 SER B O 1
ATOM 6678 N N . ALA B 1 422 ? 2.029 -27.719 -24.203 1 96.5 422 ALA B N 1
ATOM 6679 C CA . ALA B 1 422 ? 1.22 -27 -23.219 1 96.5 422 ALA B CA 1
ATOM 6680 C C . ALA B 1 422 ? 1.835 -25.656 -22.891 1 96.5 422 ALA B C 1
ATOM 6682 O O . ALA B 1 422 ? 1.125 -24.641 -22.781 1 96.5 422 ALA B O 1
ATOM 6683 N N . ILE B 1 423 ? 3.131 -25.578 -22.719 1 96.19 423 ILE B N 1
ATOM 6684 C CA . ILE B 1 423 ? 3.842 -24.344 -22.422 1 96.19 423 ILE B CA 1
ATOM 6685 C C . ILE B 1 423 ? 3.662 -23.359 -23.578 1 96.19 423 ILE B C 1
ATOM 6687 O O . ILE B 1 423 ? 3.432 -22.172 -23.359 1 96.19 423 ILE B O 1
ATOM 6691 N N . LYS B 1 424 ? 3.754 -23.828 -24.766 1 94.12 424 LYS B N 1
ATOM 6692 C CA . LYS B 1 424 ? 3.617 -22.984 -25.938 1 94.12 424 LYS B CA 1
ATOM 6693 C C . LYS B 1 424 ? 2.217 -22.375 -26.016 1 94.12 424 LYS B C 1
ATOM 6695 O O . LYS B 1 424 ? 2.049 -21.234 -26.469 1 94.12 424 LYS B O 1
ATOM 6700 N N . LEU B 1 425 ? 1.259 -23.109 -25.578 1 93 425 LEU B N 1
ATOM 6701 C CA . LEU B 1 425 ? -0.096 -22.578 -25.516 1 93 425 LEU B CA 1
ATOM 6702 C C . LEU B 1 425 ? -0.165 -21.375 -24.578 1 93 425 LEU B C 1
ATOM 6704 O O . LEU B 1 425 ? -0.818 -20.375 -24.891 1 93 425 LEU B O 1
ATOM 6708 N N . LEU B 1 426 ? 0.466 -21.422 -23.438 1 92.94 426 LEU B N 1
ATOM 6709 C CA . LEU B 1 426 ? 0.525 -20.312 -22.5 1 92.94 426 LEU B CA 1
ATOM 6710 C C . LEU B 1 426 ? 1.306 -19.141 -23.094 1 92.94 426 LEU B C 1
ATOM 6712 O O . LEU B 1 426 ? 0.913 -17.984 -22.938 1 92.94 426 LEU B O 1
ATOM 6716 N N . LEU B 1 427 ? 2.363 -19.516 -23.719 1 90.88 427 LEU B N 1
ATOM 6717 C CA . LEU B 1 427 ? 3.217 -18.516 -24.344 1 90.88 427 LEU B CA 1
ATOM 6718 C C . LEU B 1 427 ? 2.432 -17.688 -25.359 1 90.88 427 LEU B C 1
ATOM 6720 O O . LEU B 1 427 ? 2.67 -16.484 -25.5 1 90.88 427 LEU B O 1
ATOM 6724 N N . GLN B 1 428 ? 1.522 -18.312 -26.016 1 89.5 428 GLN B N 1
ATOM 6725 C CA . GLN B 1 428 ? 0.715 -17.656 -27.031 1 89.5 428 GLN B CA 1
ATOM 6726 C C . GLN B 1 428 ? -0.52 -17 -26.422 1 89.5 428 GLN B C 1
ATOM 6728 O O . GLN B 1 428 ? -1.345 -16.438 -27.141 1 89.5 428 GLN B O 1
ATOM 6733 N N . ARG B 1 429 ? -0.681 -17.094 -25.172 1 89.38 429 ARG B N 1
ATOM 6734 C CA . ARG B 1 429 ? -1.769 -16.469 -24.422 1 89.38 429 ARG B CA 1
ATOM 6735 C C . ARG B 1 429 ? -3.125 -16.969 -24.906 1 89.38 429 ARG B C 1
ATOM 6737 O O . ARG B 1 429 ? -4.055 -16.172 -25.078 1 89.38 429 ARG B O 1
ATOM 6744 N N . LYS B 1 430 ? -3.219 -18.219 -25.125 1 89.12 430 LYS B N 1
ATOM 6745 C CA . LYS B 1 430 ? -4.445 -18.797 -25.656 1 89.12 430 LYS B CA 1
ATOM 6746 C C . LYS B 1 430 ? -5.25 -19.5 -24.562 1 89.12 430 LYS B C 1
ATOM 6748 O O . LYS B 1 430 ? -6.402 -19.875 -24.781 1 89.12 430 LYS B O 1
ATOM 6753 N N . ASN B 1 431 ? -4.707 -19.531 -23.453 1 91.94 431 ASN B N 1
ATOM 6754 C CA . ASN B 1 431 ? -5.387 -20.266 -22.391 1 91.94 431 ASN B CA 1
ATOM 6755 C C . ASN B 1 431 ? -6.363 -19.375 -21.625 1 91.94 431 ASN B C 1
ATOM 6757 O O . ASN B 1 431 ? -6.172 -18.156 -21.547 1 91.94 431 ASN B O 1
ATOM 6761 N N . ILE B 1 432 ? -7.414 -19.984 -21.141 1 96.56 432 ILE B N 1
ATOM 6762 C CA . ILE B 1 432 ? -8.297 -19.438 -20.109 1 96.56 432 ILE B CA 1
ATOM 6763 C C . ILE B 1 432 ? -8.32 -20.344 -18.891 1 96.56 432 ILE B C 1
ATOM 6765 O O . ILE B 1 432 ? -8.82 -21.469 -18.969 1 96.56 432 ILE B O 1
ATOM 6769 N N . GLY B 1 433 ? -7.766 -19.844 -17.812 1 96.69 433 GLY B N 1
ATOM 6770 C CA . GLY B 1 433 ? -7.637 -20.688 -16.625 1 96.69 433 GLY B CA 1
ATOM 6771 C C . GLY B 1 433 ? -6.418 -21.578 -16.656 1 96.69 433 GLY B C 1
ATOM 6772 O O . GLY B 1 433 ? -5.402 -21.25 -17.281 1 96.69 433 GLY B O 1
ATOM 6773 N N . LYS B 1 434 ? -6.469 -22.656 -15.914 1 97.75 434 LYS B N 1
ATOM 6774 C CA . LYS B 1 434 ? -5.316 -23.5 -15.633 1 97.75 434 LYS B CA 1
ATOM 6775 C C . LYS B 1 434 ? -5.191 -24.609 -16.672 1 97.75 434 LYS B C 1
ATOM 6777 O O . LYS B 1 434 ? -6.195 -25.172 -17.125 1 97.75 434 LYS B O 1
ATOM 6782 N N . ILE B 1 435 ? -3.955 -24.953 -17.016 1 97.38 435 ILE B N 1
ATOM 6783 C CA . ILE B 1 435 ? -3.631 -26.156 -17.781 1 97.38 435 ILE B CA 1
ATOM 6784 C C . ILE B 1 435 ? -2.963 -27.172 -16.859 1 97.38 435 ILE B C 1
ATOM 6786 O O . ILE B 1 435 ? -2.088 -26.828 -16.062 1 97.38 435 ILE B O 1
ATOM 6790 N N . VAL B 1 436 ? -3.406 -28.406 -16.953 1 97.94 436 VAL B N 1
ATOM 6791 C CA . VAL B 1 436 ? -2.91 -29.469 -16.078 1 97.94 436 VAL B CA 1
ATOM 6792 C C . VAL B 1 436 ? -2.238 -30.562 -16.906 1 97.94 436 VAL B C 1
ATOM 6794 O O . VAL B 1 436 ? -2.686 -30.859 -18.016 1 97.94 436 VAL B O 1
ATOM 6797 N N . LEU B 1 437 ? -1.144 -31.109 -16.375 1 98.06 437 LEU B N 1
ATOM 6798 C CA . LEU B 1 437 ? -0.48 -32.281 -16.953 1 98.06 437 LEU B CA 1
ATOM 6799 C C . LEU B 1 437 ? -0.917 -33.531 -16.25 1 98.06 437 LEU B C 1
ATOM 6801 O O . LEU B 1 437 ? -1.063 -33.562 -15.023 1 98.06 437 LEU B O 1
ATOM 6805 N N . ARG B 1 438 ? -1.111 -34.5 -17 1 97.56 438 ARG B N 1
ATOM 6806 C CA . ARG B 1 438 ? -1.379 -35.844 -16.484 1 97.56 438 ARG B CA 1
ATOM 6807 C C . ARG B 1 438 ? -0.175 -36.75 -16.688 1 97.56 438 ARG B C 1
ATOM 6809 O O . ARG B 1 438 ? 0.378 -36.844 -17.781 1 97.56 438 ARG B O 1
ATOM 6816 N N . PHE B 1 439 ? 0.298 -37.5 -15.711 1 95.88 439 PHE B N 1
ATOM 6817 C CA . PHE B 1 439 ? 1.54 -38.25 -15.758 1 95.88 439 PHE B CA 1
ATOM 6818 C C . PHE B 1 439 ? 1.261 -39.75 -15.992 1 95.88 439 PHE B C 1
ATOM 6820 O O . PHE B 1 439 ? 2.168 -40.5 -16.328 1 95.88 439 PHE B O 1
ATOM 6827 N N . ILE B 1 440 ? 0.087 -40.25 -15.758 1 85.25 440 ILE B N 1
ATOM 6828 C CA . ILE B 1 440 ? -0.251 -41.656 -16.031 1 85.25 440 ILE B CA 1
ATOM 6829 C C . ILE B 1 440 ? -1.591 -41.719 -16.766 1 85.25 440 ILE B C 1
ATOM 6831 O O . ILE B 1 440 ? -2.422 -40.812 -16.641 1 85.25 440 ILE B O 1
#